Protein 8A7D (pdb70)

Structure (mmCIF, N/CA/C/O backbone):
data_8A7D
#
_entry.id   8A7D
#
_cell.length_a   1.00
_cell.length_b   1.00
_cell.length_c   1.00
_cell.angle_alpha   90.00
_cell.angle_beta   90.00
_cell.angle_gamma   90.00
#
_symmetry.space_group_name_H-M   'P 1'
#
loop_
_entity.id
_entity.type
_entity.pdbx_description
1 polymer Pappalysin-1
2 polymer Stanniocalcin-2
3 non-polymer 2-acetamido-2-deoxy-beta-D-glucopyranose
4 non-polymer 'ZINC ION'
5 non-polymer 'CALCIUM ION'
#
loop_
_atom_site.group_PDB
_atom_site.id
_atom_site.type_symbol
_atom_site.label_atom_id
_atom_site.label_alt_id
_atom_site.label_comp_id
_atom_site.label_asym_id
_atom_site.label_entity_id
_atom_site.label_seq_id
_atom_site.pdbx_PDB_ins_code
_atom_site.Cartn_x
_atom_site.Cartn_y
_atom_site.Cartn_z
_atom_site.occupancy
_atom_site.B_iso_or_equiv
_atom_site.auth_seq_id
_atom_site.auth_comp_id
_atom_site.auth_asym_id
_atom_site.auth_atom_id
_atom_site.pdbx_PDB_model_num
ATOM 1 N N . SER A 1 13 ? 133.974 141.447 147.534 1.00 69.61 94 SER C N 1
ATOM 2 C CA . SER A 1 13 ? 133.916 140.257 146.695 1.00 75.37 94 SER C CA 1
ATOM 3 C C . SER A 1 13 ? 133.869 140.639 145.219 1.00 74.87 94 SER C C 1
ATOM 4 O O . SER A 1 13 ? 133.141 141.552 144.826 1.00 74.37 94 SER C O 1
ATOM 7 N N . ARG A 1 14 ? 134.644 139.929 144.405 1.00 58.83 95 ARG C N 1
ATOM 8 C CA . ARG A 1 14 ? 134.725 140.186 142.976 1.00 53.90 95 ARG C CA 1
ATOM 9 C C . ARG A 1 14 ? 134.249 138.968 142.199 1.00 52.29 95 ARG C C 1
ATOM 10 O O . ARG A 1 14 ? 134.295 137.838 142.691 1.00 64.08 95 ARG C O 1
ATOM 18 N N . ALA A 1 15 ? 133.787 139.213 140.978 1.00 44.78 96 ALA C N 1
ATOM 19 C CA . ALA A 1 15 ? 133.250 138.166 140.123 1.00 43.07 96 ALA C CA 1
ATOM 20 C C . ALA A 1 15 ? 133.826 138.288 138.722 1.00 47.38 96 ALA C C 1
ATOM 21 O O . ALA A 1 15 ? 134.012 139.394 138.211 1.00 63.08 96 ALA C O 1
ATOM 23 N N . LEU A 1 16 ? 134.091 137.147 138.095 1.00 47.14 97 LEU C N 1
ATOM 24 C CA . LEU A 1 16 ? 134.539 137.120 136.714 1.00 47.73 97 LEU C CA 1
ATOM 25 C C . LEU A 1 16 ? 133.345 137.192 135.778 1.00 50.15 97 LEU C C 1
ATOM 26 O O . LEU A 1 16 ? 132.305 136.580 136.030 1.00 53.43 97 LEU C O 1
ATOM 31 N N . TYR A 1 17 ? 133.503 137.943 134.699 1.00 36.18 98 TYR C N 1
ATOM 32 C CA . TYR A 1 17 ? 132.580 137.914 133.578 1.00 33.93 98 TYR C CA 1
ATOM 33 C C . TYR A 1 17 ? 133.289 137.276 132.394 1.00 42.99 98 TYR C C 1
ATOM 34 O O . TYR A 1 17 ? 134.339 137.767 131.948 1.00 47.62 98 TYR C O 1
ATOM 43 N N . PHE A 1 18 ? 132.726 136.160 131.929 1.00 34.09 99 PHE C N 1
ATOM 44 C CA . PHE A 1 18 ? 133.158 135.467 130.724 1.00 35.38 99 PHE C CA 1
ATOM 45 C C . PHE A 1 18 ? 132.257 135.902 129.580 1.00 46.82 99 PHE C C 1
ATOM 46 O O . PHE A 1 18 ? 131.047 135.646 129.602 1.00 50.88 99 PHE C O 1
ATOM 54 N N . SER A 1 19 ? 132.846 136.579 128.592 1.00 47.73 100 SER C N 1
ATOM 55 C CA . SER A 1 19 ? 132.083 137.160 127.497 1.00 48.18 100 SER C CA 1
ATOM 56 C C . SER A 1 19 ? 131.602 136.122 126.492 1.00 50.32 100 SER C C 1
ATOM 57 O O . SER A 1 19 ? 130.813 136.468 125.606 1.00 53.03 100 SER C O 1
ATOM 60 N N . GLY A 1 20 ? 132.054 134.876 126.599 1.00 53.45 101 GLY C N 1
ATOM 61 C CA . GLY A 1 20 ? 131.616 133.828 125.701 1.00 52.26 101 GLY C CA 1
ATOM 62 C C . GLY A 1 20 ? 132.304 133.801 124.356 1.00 52.27 101 GLY C C 1
ATOM 63 O O . GLY A 1 20 ? 131.884 133.036 123.480 1.00 54.10 101 GLY C O 1
ATOM 64 N N . ARG A 1 21 ? 133.346 134.607 124.160 1.00 57.39 102 ARG C N 1
ATOM 65 C CA . ARG A 1 21 ? 134.040 134.689 122.883 1.00 64.27 102 ARG C CA 1
ATOM 66 C C . ARG A 1 21 ? 135.389 133.984 122.873 1.00 64.17 102 ARG C C 1
ATOM 67 O O . ARG A 1 21 ? 136.028 133.920 121.817 1.00 71.33 102 ARG C O 1
ATOM 75 N N . GLY A 1 22 ? 135.836 133.441 124.000 1.00 54.21 103 GLY C N 1
ATOM 76 C CA . GLY A 1 22 ? 137.123 132.774 124.021 1.00 56.99 103 GLY C CA 1
ATOM 77 C C . GLY A 1 22 ? 137.932 132.962 125.286 1.00 57.00 103 GLY C C 1
ATOM 78 O O . GLY A 1 22 ? 139.029 132.408 125.409 1.00 56.78 103 GLY C O 1
ATOM 79 N N . GLU A 1 23 ? 137.415 133.740 126.233 1.00 59.91 104 GLU C N 1
ATOM 80 C CA . GLU A 1 23 ? 138.091 133.888 127.516 1.00 58.05 104 GLU C CA 1
ATOM 81 C C . GLU A 1 23 ? 137.933 132.609 128.327 1.00 62.90 104 GLU C C 1
ATOM 82 O O . GLU A 1 23 ? 136.815 132.219 128.681 1.00 70.40 104 GLU C O 1
ATOM 88 N N . GLN A 1 24 ? 139.052 131.954 128.612 1.00 55.92 105 GLN C N 1
ATOM 89 C CA . GLN A 1 24 ? 139.065 130.761 129.440 1.00 54.14 105 GLN C CA 1
ATOM 90 C C . GLN A 1 24 ? 140.254 130.836 130.381 1.00 58.35 105 GLN C C 1
ATOM 91 O O . GLN A 1 24 ? 141.250 131.509 130.105 1.00 65.07 105 GLN C O 1
ATOM 97 N N . LEU A 1 25 ? 140.142 130.132 131.499 1.00 46.39 106 LEU C N 1
ATOM 98 C CA . LEU A 1 25 ? 141.219 130.041 132.467 1.00 45.91 106 LEU C CA 1
ATOM 99 C C . LEU A 1 25 ? 141.629 128.586 132.629 1.00 55.99 106 LEU C C 1
ATOM 100 O O . LEU A 1 25 ? 140.898 127.665 132.257 1.00 64.78 106 LEU C O 1
ATOM 105 N N . ARG A 1 26 ? 142.811 128.390 133.201 1.00 63.09 107 ARG C N 1
ATOM 106 C CA . ARG A 1 26 ? 143.356 127.060 133.418 1.00 62.21 107 ARG C CA 1
ATOM 107 C C . ARG A 1 26 ? 144.127 127.082 134.725 1.00 63.77 107 ARG C C 1
ATOM 108 O O . ARG A 1 26 ? 145.050 127.886 134.890 1.00 71.02 107 ARG C O 1
ATOM 116 N N . LEU A 1 27 ? 143.727 126.226 135.662 1.00 53.46 108 LEU C N 1
ATOM 117 C CA . LEU A 1 27 ? 144.383 126.192 136.959 1.00 55.29 108 LEU C CA 1
ATOM 118 C C . LEU A 1 27 ? 145.837 125.762 136.808 1.00 54.87 108 LEU C C 1
ATOM 119 O O . LEU A 1 27 ? 146.156 124.831 136.063 1.00 59.87 108 LEU C O 1
ATOM 124 N N . ARG A 1 28 ? 146.724 126.456 137.516 1.00 66.99 109 ARG C N 1
ATOM 125 C CA . ARG A 1 28 ? 148.146 126.156 137.434 1.00 74.52 109 ARG C CA 1
ATOM 126 C C . ARG A 1 28 ? 148.439 124.770 137.994 1.00 75.64 109 ARG C C 1
ATOM 127 O O . ARG A 1 28 ? 147.821 124.329 138.966 1.00 82.31 109 ARG C O 1
ATOM 135 N N . ALA A 1 29 ? 149.401 124.086 137.371 1.00 79.92 110 ALA C N 1
ATOM 136 C CA . ALA A 1 29 ? 149.700 122.690 137.673 1.00 86.43 110 ALA C CA 1
ATOM 137 C C . ALA A 1 29 ? 150.270 122.480 139.070 1.00 86.94 110 ALA C C 1
ATOM 138 O O . ALA A 1 29 ? 150.553 121.331 139.428 1.00 84.78 110 ALA C O 1
ATOM 140 N N . ASP A 1 30 ? 150.449 123.536 139.864 1.00 87.91 111 ASP C N 1
ATOM 141 C CA . ASP A 1 30 ? 151.013 123.388 141.200 1.00 89.70 111 ASP C CA 1
ATOM 142 C C . ASP A 1 30 ? 150.069 122.699 142.177 1.00 88.14 111 ASP C C 1
ATOM 143 O O . ASP A 1 30 ? 150.521 122.255 143.238 1.00 83.83 111 ASP C O 1
ATOM 148 N N . LEU A 1 31 ? 148.785 122.593 141.851 1.00 78.07 112 LEU C N 1
ATOM 149 C CA . LEU A 1 31 ? 147.785 122.082 142.777 1.00 77.77 112 LEU C CA 1
ATOM 150 C C . LEU A 1 31 ? 147.480 120.617 142.506 1.00 74.90 112 LEU C C 1
ATOM 151 O O . LEU A 1 31 ? 147.355 120.197 141.351 1.00 74.70 112 LEU C O 1
ATOM 156 N N . GLU A 1 32 ? 147.346 119.848 143.583 1.00 69.95 113 GLU C N 1
ATOM 157 C CA . GLU A 1 32 ? 147.038 118.423 143.503 1.00 69.48 113 GLU C CA 1
ATOM 158 C C . GLU A 1 32 ? 145.532 118.261 143.342 1.00 65.92 113 GLU C C 1
ATOM 159 O O . GLU A 1 32 ? 144.770 118.397 144.302 1.00 69.21 113 GLU C O 1
ATOM 165 N N . LEU A 1 33 ? 145.103 117.963 142.118 1.00 53.66 114 LEU C N 1
ATOM 166 C CA . LEU A 1 33 ? 143.687 117.803 141.841 1.00 53.52 114 LEU C CA 1
ATOM 167 C C . LEU A 1 33 ? 143.139 116.560 142.544 1.00 59.89 114 LEU C C 1
ATOM 168 O O . LEU A 1 33 ? 143.874 115.601 142.796 1.00 66.86 114 LEU C O 1
ATOM 173 N N . PRO A 1 34 ? 141.848 116.559 142.887 1.00 54.25 115 PRO C N 1
ATOM 174 C CA . PRO A 1 34 ? 141.289 115.439 143.654 1.00 49.05 115 PRO C CA 1
ATOM 175 C C . PRO A 1 34 ? 141.041 114.217 142.784 1.00 53.13 115 PRO C C 1
ATOM 176 O O . PRO A 1 34 ? 140.568 114.315 141.650 1.00 52.08 115 PRO C O 1
ATOM 180 N N . ARG A 1 35 ? 141.363 113.049 143.340 1.00 56.15 116 ARG C N 1
ATOM 181 C CA . ARG A 1 35 ? 141.249 111.784 142.620 1.00 56.98 116 ARG C CA 1
ATOM 182 C C . ARG A 1 35 ? 139.987 111.013 142.989 1.00 51.95 116 ARG C C 1
ATOM 183 O O . ARG A 1 35 ? 139.172 110.699 142.118 1.00 46.94 116 ARG C O 1
ATOM 191 N N . ASP A 1 36 ? 139.812 110.691 144.269 1.00 57.75 117 ASP C N 1
ATOM 192 C CA . ASP A 1 36 ? 138.763 109.762 144.675 1.00 59.54 117 ASP C CA 1
ATOM 193 C C . ASP A 1 36 ? 137.421 110.446 144.908 1.00 50.82 117 ASP C C 1
ATOM 194 O O . ASP A 1 36 ? 136.379 109.901 144.530 1.00 56.02 117 ASP C O 1
ATOM 199 N N . ALA A 1 37 ? 137.416 111.622 145.528 1.00 39.92 118 ALA C N 1
ATOM 200 C CA . ALA A 1 37 ? 136.181 112.341 145.807 1.00 43.34 118 ALA C CA 1
ATOM 201 C C . ALA A 1 37 ? 136.421 113.831 145.633 1.00 44.91 118 ALA C C 1
ATOM 202 O O . ALA A 1 37 ? 137.531 114.323 145.848 1.00 56.46 118 ALA C O 1
ATOM 204 N N . PHE A 1 38 ? 135.377 114.554 145.239 1.00 36.62 119 PHE C N 1
ATOM 205 C CA . PHE A 1 38 ? 135.538 115.988 145.059 1.00 35.91 119 PHE C CA 1
ATOM 206 C C . PHE A 1 38 ? 134.209 116.703 145.236 1.00 39.70 119 PHE C C 1
ATOM 207 O O . PHE A 1 38 ? 133.133 116.099 145.167 1.00 53.20 119 PHE C O 1
ATOM 215 N N . THR A 1 39 ? 134.308 118.016 145.448 1.00 36.64 120 THR C N 1
ATOM 216 C CA . THR A 1 39 ? 133.150 118.885 145.636 1.00 31.13 120 THR C CA 1
ATOM 217 C C . THR A 1 39 ? 133.430 120.238 144.995 1.00 33.08 120 THR C C 1
ATOM 218 O O . THR A 1 39 ? 134.284 120.994 145.466 1.00 55.45 120 THR C O 1
ATOM 222 N N . LEU A 1 40 ? 132.697 120.541 143.933 1.00 21.02 121 LEU C N 1
ATOM 223 C CA . LEU A 1 40 ? 132.712 121.842 143.288 1.00 25.82 121 LEU C CA 1
ATOM 224 C C . LEU A 1 40 ? 131.604 122.715 143.857 1.00 38.41 121 LEU C C 1
ATOM 225 O O . LEU A 1 40 ? 130.474 122.256 144.048 1.00 66.72 121 LEU C O 1
ATOM 230 N N . GLN A 1 41 ? 131.930 123.980 144.121 1.00 28.80 122 GLN C N 1
ATOM 231 C CA . GLN A 1 41 ? 130.975 124.962 144.628 1.00 23.84 122 GLN C CA 1
ATOM 232 C C . GLN A 1 41 ? 131.237 126.284 143.927 1.00 27.51 122 GLN C C 1
ATOM 233 O O . GLN A 1 41 ? 132.282 126.903 144.151 1.00 56.23 122 GLN C O 1
ATOM 239 N N . VAL A 1 42 ? 130.302 126.731 143.095 1.00 18.02 123 VAL C N 1
ATOM 240 C CA . VAL A 1 42 ? 130.494 127.971 142.352 1.00 29.75 123 VAL C CA 1
ATOM 241 C C . VAL A 1 42 ? 129.188 128.757 142.333 1.00 39.46 123 VAL C C 1
ATOM 242 O O . VAL A 1 42 ? 128.127 128.207 142.018 1.00 58.17 123 VAL C O 1
ATOM 246 N N . TRP A 1 43 ? 129.251 130.031 142.722 1.00 34.24 124 TRP C N 1
ATOM 247 C CA . TRP A 1 43 ? 128.161 130.947 142.448 1.00 31.20 124 TRP C CA 1
ATOM 248 C C . TRP A 1 43 ? 128.271 131.397 141.005 1.00 32.40 124 TRP C C 1
ATOM 249 O O . TRP A 1 43 ? 129.369 131.651 140.508 1.00 52.33 124 TRP C O 1
ATOM 260 N N . LEU A 1 44 ? 127.145 131.488 140.316 1.00 39.07 125 LEU C N 1
ATOM 261 C CA . LEU A 1 44 ? 127.228 131.954 138.941 1.00 44.21 125 LEU C CA 1
ATOM 262 C C . LEU A 1 44 ? 125.926 132.608 138.525 1.00 51.77 125 LEU C C 1
ATOM 263 O O . LEU A 1 44 ? 124.844 132.225 138.971 1.00 58.67 125 LEU C O 1
ATOM 268 N N . ARG A 1 45 ? 126.048 133.605 137.660 1.00 55.06 126 ARG C N 1
ATOM 269 C CA . ARG A 1 45 ? 124.889 134.271 137.076 1.00 50.97 126 ARG C CA 1
ATOM 270 C C . ARG A 1 45 ? 125.012 134.085 135.571 1.00 46.55 126 ARG C C 1
ATOM 271 O O . ARG A 1 45 ? 125.649 134.886 134.881 1.00 49.65 126 ARG C O 1
ATOM 279 N N . ALA A 1 46 ? 124.450 132.988 135.079 1.00 43.28 127 ALA C N 1
ATOM 280 C CA . ALA A 1 46 ? 124.488 132.703 133.656 1.00 40.81 127 ALA C CA 1
ATOM 281 C C . ALA A 1 46 ? 123.527 133.614 132.907 1.00 49.89 127 ALA C C 1
ATOM 282 O O . ALA A 1 46 ? 122.465 133.987 133.408 1.00 64.66 127 ALA C O 1
ATOM 284 N N . GLU A 1 47 ? 123.918 133.984 131.696 1.00 42.48 128 GLU C N 1
ATOM 285 C CA . GLU A 1 47 ? 123.041 134.767 130.848 1.00 43.85 128 GLU C CA 1
ATOM 286 C C . GLU A 1 47 ? 122.220 133.852 129.949 1.00 46.45 128 GLU C C 1
ATOM 287 O O . GLU A 1 47 ? 122.491 132.656 129.818 1.00 48.19 128 GLU C O 1
ATOM 293 N N . GLY A 1 48 ? 121.194 134.428 129.335 1.00 54.06 129 GLY C N 1
ATOM 294 C CA . GLY A 1 48 ? 120.406 133.687 128.379 1.00 51.03 129 GLY C CA 1
ATOM 295 C C . GLY A 1 48 ? 121.178 133.415 127.105 1.00 54.40 129 GLY C C 1
ATOM 296 O O . GLY A 1 48 ? 122.138 134.107 126.764 1.00 56.88 129 GLY C O 1
ATOM 297 N N . GLY A 1 49 ? 120.753 132.376 126.392 1.00 49.62 130 GLY C N 1
ATOM 298 C CA . GLY A 1 49 ? 121.358 132.060 125.112 1.00 57.80 130 GLY C CA 1
ATOM 299 C C . GLY A 1 49 ? 122.821 131.676 125.197 1.00 58.67 130 GLY C C 1
ATOM 300 O O . GLY A 1 49 ? 123.701 132.440 124.786 1.00 53.68 130 GLY C O 1
ATOM 301 N N . GLN A 1 50 ? 123.097 130.507 125.764 1.00 53.26 131 GLN C N 1
ATOM 302 C CA . GLN A 1 50 ? 124.446 129.965 125.806 1.00 45.87 131 GLN C CA 1
ATOM 303 C C . GLN A 1 50 ? 124.719 129.102 124.580 1.00 48.90 131 GLN C C 1
ATOM 304 O O . GLN A 1 50 ? 123.802 128.601 123.925 1.00 46.59 131 GLN C O 1
ATOM 310 N N . ARG A 1 51 ? 126.003 128.929 124.276 1.00 55.88 132 ARG C N 1
ATOM 311 C CA . ARG A 1 51 ? 126.401 127.875 123.356 1.00 51.23 132 ARG C CA 1
ATOM 312 C C . ARG A 1 51 ? 126.127 126.523 123.998 1.00 53.45 132 ARG C C 1
ATOM 313 O O . ARG A 1 51 ? 126.417 126.308 125.176 1.00 62.17 132 ARG C O 1
ATOM 321 N N . SER A 1 52 ? 125.543 125.613 123.223 1.00 52.36 133 SER C N 1
ATOM 322 C CA . SER A 1 52 ? 125.199 124.299 123.743 1.00 53.83 133 SER C CA 1
ATOM 323 C C . SER A 1 52 ? 126.225 123.281 123.277 1.00 59.51 133 SER C C 1
ATOM 324 O O . SER A 1 52 ? 126.334 123.045 122.062 1.00 62.14 133 SER C O 1
ATOM 327 N N . PRO A 1 53 ? 126.991 122.647 124.181 1.00 65.92 134 PRO C N 1
ATOM 328 C CA . PRO A 1 53 ? 127.045 122.847 125.637 1.00 62.43 134 PRO C CA 1
ATOM 329 C C . PRO A 1 53 ? 127.957 124.013 126.012 1.00 63.33 134 PRO C C 1
ATOM 330 O O . PRO A 1 53 ? 128.781 124.462 125.219 1.00 67.56 134 PRO C O 1
ATOM 334 N N . ALA A 1 54 ? 127.826 124.512 127.236 1.00 49.19 135 ALA C N 1
ATOM 335 C CA . ALA A 1 54 ? 128.598 125.641 127.750 1.00 49.29 135 ALA C CA 1
ATOM 336 C C . ALA A 1 54 ? 129.251 125.177 129.044 1.00 51.91 135 ALA C C 1
ATOM 337 O O . ALA A 1 54 ? 128.604 125.144 130.093 1.00 67.73 135 ALA C O 1
ATOM 339 N N . VAL A 1 55 ? 130.526 124.815 128.967 1.00 50.84 136 VAL C N 1
ATOM 340 C CA . VAL A 1 55 ? 131.241 124.282 130.121 1.00 49.11 136 VAL C CA 1
ATOM 341 C C . VAL A 1 55 ? 131.569 125.423 131.075 1.00 59.65 136 VAL C C 1
ATOM 342 O O . VAL A 1 55 ? 132.329 126.334 130.734 1.00 64.03 136 VAL C O 1
ATOM 346 N N . ILE A 1 56 ? 130.966 125.394 132.263 1.00 53.30 137 ILE C N 1
ATOM 347 C CA . ILE A 1 56 ? 131.349 126.320 133.323 1.00 47.41 137 ILE C CA 1
ATOM 348 C C . ILE A 1 56 ? 132.747 125.993 133.836 1.00 55.55 137 ILE C C 1
ATOM 349 O O . ILE A 1 56 ? 133.597 126.877 133.980 1.00 59.44 137 ILE C O 1
ATOM 354 N N . THR A 1 57 ? 133.000 124.719 134.121 1.00 66.51 138 THR C N 1
ATOM 355 C CA . THR A 1 57 ? 134.296 124.251 134.595 1.00 61.79 138 THR C CA 1
ATOM 356 C C . THR A 1 57 ? 134.359 122.744 134.421 1.00 59.78 138 THR C C 1
ATOM 357 O O . THR A 1 57 ? 133.334 122.056 134.458 1.00 71.03 138 THR C O 1
ATOM 361 N N . GLY A 1 58 ? 135.574 122.240 134.246 1.00 77.76 139 GLY C N 1
ATOM 362 C CA . GLY A 1 58 ? 135.741 120.815 134.060 1.00 75.60 139 GLY C CA 1
ATOM 363 C C . GLY A 1 58 ? 137.148 120.346 134.328 1.00 74.05 139 GLY C C 1
ATOM 364 O O . GLY A 1 58 ? 138.106 121.125 134.325 1.00 81.86 139 GLY C O 1
ATOM 365 N N . LEU A 1 59 ? 137.252 119.044 134.575 1.00 42.40 140 LEU C N 1
ATOM 366 C CA . LEU A 1 59 ? 138.526 118.345 134.646 1.00 39.31 140 LEU C CA 1
ATOM 367 C C . LEU A 1 59 ? 138.744 117.627 133.323 1.00 53.62 140 LEU C C 1
ATOM 368 O O . LEU A 1 59 ? 137.850 116.926 132.839 1.00 64.50 140 LEU C O 1
ATOM 373 N N . TYR A 1 60 ? 139.922 117.805 132.735 1.00 51.88 141 TYR C N 1
ATOM 374 C CA . TYR A 1 60 ? 140.197 117.239 131.426 1.00 45.06 141 TYR C CA 1
ATOM 375 C C . TYR A 1 60 ? 141.518 116.489 131.439 1.00 59.02 141 TYR C C 1
ATOM 376 O O . TYR A 1 60 ? 142.416 116.769 132.239 1.00 62.52 141 TYR C O 1
ATOM 385 N N . ASP A 1 61 ? 141.614 115.524 130.529 1.00 70.24 142 ASP C N 1
ATOM 386 C CA . ASP A 1 61 ? 142.823 114.744 130.320 1.00 65.07 142 ASP C CA 1
ATOM 387 C C . ASP A 1 61 ? 143.540 115.291 129.092 1.00 67.91 142 ASP C C 1
ATOM 388 O O . ASP A 1 61 ? 143.016 115.212 127.976 1.00 70.61 142 ASP C O 1
ATOM 393 N N . LYS A 1 62 ? 144.731 115.850 129.299 1.00 67.29 143 LYS C N 1
ATOM 394 C CA . LYS A 1 62 ? 145.512 116.405 128.203 1.00 69.05 143 LYS C CA 1
ATOM 395 C C . LYS A 1 62 ? 146.410 115.372 127.535 1.00 77.29 143 LYS C C 1
ATOM 396 O O . LYS A 1 62 ? 146.992 115.670 126.486 1.00 77.71 143 LYS C O 1
ATOM 402 N N . CYS A 1 63 ? 146.529 114.172 128.106 1.00 80.94 144 CYS C N 1
ATOM 403 C CA . CYS A 1 63 ? 147.401 113.141 127.560 1.00 73.90 144 CYS C CA 1
ATOM 404 C C . CYS A 1 63 ? 146.659 112.063 126.784 1.00 76.04 144 CYS C C 1
ATOM 405 O O . CYS A 1 63 ? 147.265 111.416 125.923 1.00 82.12 144 CYS C O 1
ATOM 408 N N . SER A 1 64 ? 145.378 111.848 127.070 1.00 91.22 145 SER C N 1
ATOM 409 C CA . SER A 1 64 ? 144.597 110.827 126.379 1.00 98.02 145 SER C CA 1
ATOM 410 C C . SER A 1 64 ? 144.363 111.286 124.946 1.00 98.36 145 SER C C 1
ATOM 411 O O . SER A 1 64 ? 143.485 112.108 124.676 1.00 97.76 145 SER C O 1
ATOM 414 N N . TYR A 1 65 ? 145.163 110.761 124.015 1.00 125.38 146 TYR C N 1
ATOM 415 C CA . TYR A 1 65 ? 145.031 111.146 122.616 1.00 127.38 146 TYR C CA 1
ATOM 416 C C . TYR A 1 65 ? 143.733 110.651 121.994 1.00 129.48 146 TYR C C 1
ATOM 417 O O . TYR A 1 65 ? 143.280 111.225 120.998 1.00 128.82 146 TYR C O 1
ATOM 426 N N . ILE A 1 66 ? 143.125 109.611 122.555 1.00 131.46 147 ILE C N 1
ATOM 427 C CA . ILE A 1 66 ? 141.996 108.925 121.941 1.00 131.81 147 ILE C CA 1
ATOM 428 C C . ILE A 1 66 ? 140.684 109.269 122.639 1.00 129.30 147 ILE C C 1
ATOM 429 O O . ILE A 1 66 ? 139.711 109.659 121.992 1.00 130.34 147 ILE C O 1
ATOM 434 N N . SER A 1 67 ? 140.642 109.133 123.960 1.00 94.84 148 SER C N 1
ATOM 435 C CA . SER A 1 67 ? 139.418 109.324 124.734 1.00 93.89 148 SER C CA 1
ATOM 436 C C . SER A 1 67 ? 139.569 110.591 125.572 1.00 88.95 148 SER C C 1
ATOM 437 O O . SER A 1 67 ? 140.099 110.559 126.685 1.00 84.20 148 SER C O 1
ATOM 440 N N . ARG A 1 68 ? 139.088 111.712 125.031 1.00 78.83 149 ARG C N 1
ATOM 441 C CA . ARG A 1 68 ? 139.075 112.970 125.768 1.00 79.83 149 ARG C CA 1
ATOM 442 C C . ARG A 1 68 ? 137.915 113.069 126.748 1.00 74.44 149 ARG C C 1
ATOM 443 O O . ARG A 1 68 ? 137.908 113.981 127.584 1.00 75.87 149 ARG C O 1
ATOM 451 N N . ASP A 1 69 ? 136.939 112.163 126.668 1.00 66.15 150 ASP C N 1
ATOM 452 C CA . ASP A 1 69 ? 135.780 112.220 127.551 1.00 69.59 150 ASP C CA 1
ATOM 453 C C . ASP A 1 69 ? 136.112 111.848 128.988 1.00 66.76 150 ASP C C 1
ATOM 454 O O . ASP A 1 69 ? 135.244 111.982 129.857 1.00 65.20 150 ASP C O 1
ATOM 459 N N . ARG A 1 70 ? 137.326 111.372 129.259 1.00 66.74 151 ARG C N 1
ATOM 460 C CA . ARG A 1 70 ? 137.731 111.127 130.637 1.00 65.85 151 ARG C CA 1
ATOM 461 C C . ARG A 1 70 ? 137.804 112.434 131.415 1.00 67.87 151 ARG C C 1
ATOM 462 O O . ARG A 1 70 ? 138.110 113.496 130.870 1.00 75.38 151 ARG C O 1
ATOM 470 N N . GLY A 1 71 ? 137.524 112.340 132.706 1.00 58.54 152 GLY C N 1
ATOM 471 C CA . GLY A 1 71 ? 137.377 113.521 133.530 1.00 57.27 152 GLY C CA 1
ATOM 472 C C . GLY A 1 71 ? 135.921 113.905 133.669 1.00 55.50 152 GLY C C 1
ATOM 473 O O . GLY A 1 71 ? 135.010 113.181 133.262 1.00 60.92 152 GLY C O 1
ATOM 474 N N . TRP A 1 72 ? 135.698 115.072 134.260 1.00 45.89 153 TRP C N 1
ATOM 475 C CA . TRP A 1 72 ? 134.347 115.537 134.519 1.00 48.02 153 TRP C CA 1
ATOM 476 C C . TRP A 1 72 ? 134.190 116.975 134.049 1.00 51.99 153 TRP C C 1
ATOM 477 O O . TRP A 1 72 ? 135.165 117.673 133.759 1.00 56.56 153 TRP C O 1
ATOM 488 N N . VAL A 1 73 ? 132.933 117.397 133.976 1.00 50.26 154 VAL C N 1
ATOM 489 C CA . VAL A 1 73 ? 132.540 118.664 133.370 1.00 39.66 154 VAL C CA 1
ATOM 490 C C . VAL A 1 73 ? 131.257 119.135 134.037 1.00 53.21 154 VAL C C 1
ATOM 491 O O . VAL A 1 73 ? 130.300 118.369 134.171 1.00 68.09 154 VAL C O 1
ATOM 495 N N . VAL A 1 74 ? 131.219 120.396 134.443 1.00 52.21 155 VAL C N 1
ATOM 496 C CA . VAL A 1 74 ? 129.997 121.012 134.941 1.00 47.34 155 VAL C CA 1
ATOM 497 C C . VAL A 1 74 ? 129.658 122.170 134.020 1.00 46.81 155 VAL C C 1
ATOM 498 O O . VAL A 1 74 ? 130.526 122.987 133.707 1.00 58.29 155 VAL C O 1
ATOM 502 N N . GLY A 1 75 ? 128.412 122.231 133.566 1.00 56.20 156 GLY C N 1
ATOM 503 C CA . GLY A 1 75 ? 128.051 123.286 132.638 1.00 50.69 156 GLY C CA 1
ATOM 504 C C . GLY A 1 75 ? 126.571 123.429 132.372 1.00 50.82 156 GLY C C 1
ATOM 505 O O . GLY A 1 75 ? 125.741 123.068 133.203 1.00 70.23 156 GLY C O 1
ATOM 506 N N . ILE A 1 76 ? 126.237 123.943 131.193 1.00 35.09 157 ILE C N 1
ATOM 507 C CA . ILE A 1 76 ? 124.859 124.170 130.772 1.00 33.52 157 ILE C CA 1
ATOM 508 C C . ILE A 1 76 ? 124.678 123.564 129.390 1.00 37.97 157 ILE C C 1
ATOM 509 O O . ILE A 1 76 ? 125.318 124.007 128.432 1.00 52.34 157 ILE C O 1
ATOM 514 N N . HIS A 1 77 ? 123.788 122.586 129.266 1.00 38.70 158 HIS C N 1
ATOM 515 C CA . HIS A 1 77 ? 123.522 122.023 127.950 1.00 39.83 158 HIS C CA 1
ATOM 516 C C . HIS A 1 77 ? 122.034 121.755 127.795 1.00 40.48 158 HIS C C 1
ATOM 517 O O . HIS A 1 77 ? 121.288 121.674 128.770 1.00 52.13 158 HIS C O 1
ATOM 524 N N . THR A 1 78 ? 121.608 121.641 126.543 1.00 50.40 159 THR C N 1
ATOM 525 C CA . THR A 1 78 ? 120.195 121.489 126.235 1.00 49.35 159 THR C CA 1
ATOM 526 C C . THR A 1 78 ? 119.781 120.031 126.332 1.00 57.55 159 THR C C 1
ATOM 527 O O . THR A 1 78 ? 120.395 119.157 125.712 1.00 62.92 159 THR C O 1
ATOM 531 N N . ILE A 1 79 ? 118.748 119.775 127.111 1.00 77.43 160 ILE C N 1
ATOM 532 C CA . ILE A 1 79 ? 118.057 118.495 127.086 1.00 71.13 160 ILE C CA 1
ATOM 533 C C . ILE A 1 79 ? 117.157 118.476 125.860 1.00 77.80 160 ILE C C 1
ATOM 534 O O . ILE A 1 79 ? 116.734 119.528 125.365 1.00 85.09 160 ILE C O 1
ATOM 539 N N . SER A 1 80 ? 116.860 117.275 125.353 1.00 64.16 161 SER C N 1
ATOM 540 C CA . SER A 1 80 ? 116.197 117.114 124.059 1.00 67.22 161 SER C CA 1
ATOM 541 C C . SER A 1 80 ? 117.035 117.781 122.965 1.00 68.38 161 SER C C 1
ATOM 542 O O . SER A 1 80 ? 116.672 118.810 122.395 1.00 69.09 161 SER C O 1
ATOM 545 N N . ASP A 1 81 ? 118.206 117.176 122.735 1.00 106.71 162 ASP C N 1
ATOM 546 C CA . ASP A 1 81 ? 119.210 117.758 121.845 1.00 110.46 162 ASP C CA 1
ATOM 547 C C . ASP A 1 81 ? 118.636 118.106 120.475 1.00 109.67 162 ASP C C 1
ATOM 548 O O . ASP A 1 81 ? 119.054 119.095 119.862 1.00 105.47 162 ASP C O 1
ATOM 553 N N . GLN A 1 82 ? 117.694 117.309 119.976 1.00 132.60 163 GLN C N 1
ATOM 554 C CA . GLN A 1 82 ? 116.963 117.674 118.769 1.00 131.50 163 GLN C CA 1
ATOM 555 C C . GLN A 1 82 ? 116.133 118.917 119.051 1.00 130.19 163 GLN C C 1
ATOM 556 O O . GLN A 1 82 ? 115.315 118.918 119.976 1.00 128.74 163 GLN C O 1
ATOM 562 N N . ASP A 1 83 ? 116.329 119.974 118.257 1.00 83.64 164 ASP C N 1
ATOM 563 C CA . ASP A 1 83 ? 115.667 121.254 118.508 1.00 82.14 164 ASP C CA 1
ATOM 564 C C . ASP A 1 83 ? 116.044 121.769 119.903 1.00 78.93 164 ASP C C 1
ATOM 565 O O . ASP A 1 83 ? 115.281 121.682 120.867 1.00 78.82 164 ASP C O 1
ATOM 570 N N . ASN A 1 84 ? 117.306 122.199 120.011 1.00 61.03 165 ASN C N 1
ATOM 571 C CA . ASN A 1 84 ? 117.844 122.580 121.313 1.00 58.67 165 ASN C CA 1
ATOM 572 C C . ASN A 1 84 ? 116.920 123.595 121.980 1.00 56.22 165 ASN C C 1
ATOM 573 O O . ASN A 1 84 ? 116.794 124.741 121.539 1.00 45.62 165 ASN C O 1
ATOM 578 N N . LYS A 1 85 ? 116.271 123.164 123.040 1.00 57.02 166 LYS C N 1
ATOM 579 C CA . LYS A 1 85 ? 115.135 123.892 123.589 1.00 59.18 166 LYS C CA 1
ATOM 580 C C . LYS A 1 85 ? 115.224 124.107 125.091 1.00 61.23 166 LYS C C 1
ATOM 581 O O . LYS A 1 85 ? 114.808 125.157 125.577 1.00 64.38 166 LYS C O 1
ATOM 587 N N . ASP A 1 86 ? 115.782 123.150 125.834 1.00 62.58 167 ASP C N 1
ATOM 588 C CA . ASP A 1 86 ? 115.653 123.090 127.288 1.00 54.71 167 ASP C CA 1
ATOM 589 C C . ASP A 1 86 ? 117.040 123.139 127.924 1.00 58.69 167 ASP C C 1
ATOM 590 O O . ASP A 1 86 ? 117.607 122.096 128.276 1.00 75.37 167 ASP C O 1
ATOM 595 N N . PRO A 1 87 ? 117.610 124.334 128.100 1.00 39.49 168 PRO C N 1
ATOM 596 C CA . PRO A 1 87 ? 118.982 124.445 128.621 1.00 33.56 168 PRO C CA 1
ATOM 597 C C . PRO A 1 87 ? 119.021 124.274 130.135 1.00 47.78 168 PRO C C 1
ATOM 598 O O . PRO A 1 87 ? 118.440 125.067 130.880 1.00 64.28 168 PRO C O 1
ATOM 602 N N . ARG A 1 88 ? 119.713 123.233 130.590 1.00 53.05 169 ARG C N 1
ATOM 603 C CA . ARG A 1 88 ? 119.786 122.903 132.003 1.00 36.83 169 ARG C CA 1
ATOM 604 C C . ARG A 1 88 ? 121.234 122.774 132.445 1.00 44.33 169 ARG C C 1
ATOM 605 O O . ARG A 1 88 ? 122.121 122.443 131.653 1.00 63.15 169 ARG C O 1
ATOM 613 N N . TYR A 1 89 ? 121.455 123.027 133.732 1.00 30.70 170 TYR C N 1
ATOM 614 C CA . TYR A 1 89 ? 122.743 122.721 134.333 1.00 28.30 170 TYR C CA 1
ATOM 615 C C . TYR A 1 89 ? 122.981 121.220 134.306 1.00 44.41 170 TYR C C 1
ATOM 616 O O . TYR A 1 89 ? 122.051 120.423 134.451 1.00 67.80 170 TYR C O 1
ATOM 625 N N . PHE A 1 90 ? 124.234 120.832 134.110 1.00 60.62 171 PHE C N 1
ATOM 626 C CA . PHE A 1 90 ? 124.565 119.425 133.991 1.00 57.07 171 PHE C CA 1
ATOM 627 C C . PHE A 1 90 ? 125.935 119.147 134.584 1.00 53.86 171 PHE C C 1
ATOM 628 O O . PHE A 1 90 ? 126.811 120.017 134.658 1.00 69.24 171 PHE C O 1
ATOM 636 N N . PHE A 1 91 ? 126.087 117.897 135.000 1.00 33.82 172 PHE C N 1
ATOM 637 C CA . PHE A 1 91 ? 127.298 117.365 135.609 1.00 38.56 172 PHE C CA 1
ATOM 638 C C . PHE A 1 91 ? 127.619 116.058 134.900 1.00 48.51 172 PHE C C 1
ATOM 639 O O . PHE A 1 91 ? 126.883 115.074 135.038 1.00 61.01 172 PHE C O 1
ATOM 647 N N . SER A 1 92 ? 128.676 116.071 134.097 1.00 41.34 173 SER C N 1
ATOM 648 C CA . SER A 1 92 ? 129.179 114.898 133.403 1.00 32.32 173 SER C CA 1
ATOM 649 C C . SER A 1 92 ? 130.437 114.411 134.097 1.00 38.94 173 SER C C 1
ATOM 650 O O . SER A 1 92 ? 131.222 115.207 134.616 1.00 49.91 173 SER C O 1
ATOM 653 N N . LEU A 1 93 ? 130.624 113.100 134.105 1.00 41.12 174 LEU C N 1
ATOM 654 C CA . LEU A 1 93 ? 131.821 112.510 134.677 1.00 42.25 174 LEU C CA 1
ATOM 655 C C . LEU A 1 93 ? 132.074 111.169 134.011 1.00 53.60 174 LEU C C 1
ATOM 656 O O . LEU A 1 93 ? 131.138 110.417 133.730 1.00 63.29 174 LEU C O 1
ATOM 661 N N . LYS A 1 94 ? 133.344 110.889 133.750 1.00 51.91 175 LYS C N 1
ATOM 662 C CA . LYS A 1 94 ? 133.778 109.588 133.254 1.00 46.50 175 LYS C CA 1
ATOM 663 C C . LYS A 1 94 ? 135.107 109.281 133.925 1.00 45.28 175 LYS C C 1
ATOM 664 O O . LYS A 1 94 ? 136.126 109.902 133.602 1.00 56.64 175 LYS C O 1
ATOM 670 N N . THR A 1 95 ? 135.084 108.350 134.873 1.00 37.14 176 THR C N 1
ATOM 671 C CA . THR A 1 95 ? 136.300 107.929 135.547 1.00 43.01 176 THR C CA 1
ATOM 672 C C . THR A 1 95 ? 137.204 107.175 134.579 1.00 49.59 176 THR C C 1
ATOM 673 O O . THR A 1 95 ? 136.776 106.712 133.518 1.00 58.82 176 THR C O 1
ATOM 677 N N . ASP A 1 96 ? 138.477 107.054 134.960 1.00 53.64 177 ASP C N 1
ATOM 678 C CA . ASP A 1 96 ? 139.433 106.340 134.120 1.00 54.17 177 ASP C CA 1
ATOM 679 C C . ASP A 1 96 ? 139.016 104.891 133.894 1.00 59.78 177 ASP C C 1
ATOM 680 O O . ASP A 1 96 ? 139.353 104.304 132.861 1.00 61.39 177 ASP C O 1
ATOM 685 N N . ARG A 1 97 ? 138.277 104.306 134.835 1.00 57.05 178 ARG C N 1
ATOM 686 C CA . ARG A 1 97 ? 137.937 102.892 134.788 1.00 52.00 178 ARG C CA 1
ATOM 687 C C . ARG A 1 97 ? 136.570 102.612 134.185 1.00 53.29 178 ARG C C 1
ATOM 688 O O . ARG A 1 97 ? 136.297 101.463 133.827 1.00 58.20 178 ARG C O 1
ATOM 696 N N . ALA A 1 98 ? 135.706 103.618 134.076 1.00 53.11 179 ALA C N 1
ATOM 697 C CA . ALA A 1 98 ? 134.365 103.390 133.568 1.00 57.63 179 ALA C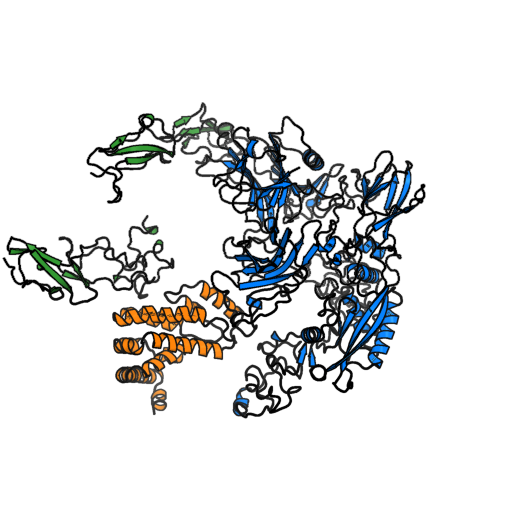 CA 1
ATOM 698 C C . ALA A 1 98 ? 134.373 103.250 132.047 1.00 57.00 179 ALA C C 1
ATOM 699 O O . ALA A 1 98 ? 135.355 103.558 131.365 1.00 59.14 179 ALA C O 1
ATOM 701 N N . ARG A 1 99 ? 133.248 102.778 131.515 1.00 72.06 180 ARG C N 1
ATOM 702 C CA . ARG A 1 99 ? 133.095 102.566 130.082 1.00 73.84 180 ARG C CA 1
ATOM 703 C C . ARG A 1 99 ? 132.469 103.750 129.361 1.00 77.98 180 ARG C C 1
ATOM 704 O O . ARG A 1 99 ? 132.880 104.074 128.241 1.00 81.08 180 ARG C O 1
ATOM 712 N N . GLN A 1 100 ? 131.490 104.411 129.972 1.00 64.16 181 GLN C N 1
ATOM 713 C CA . GLN A 1 100 ? 130.758 105.486 129.325 1.00 57.96 181 GLN C CA 1
ATOM 714 C C . GLN A 1 100 ? 130.716 106.704 130.237 1.00 57.47 181 GLN C C 1
ATOM 715 O O . GLN A 1 100 ? 130.862 106.605 131.458 1.00 61.94 181 GLN C O 1
ATOM 721 N N . VAL A 1 101 ? 130.521 107.859 129.618 1.00 62.73 182 VAL C N 1
ATOM 722 C CA . VAL A 1 101 ? 130.371 109.103 130.362 1.00 60.88 182 VAL C CA 1
ATOM 723 C C . VAL A 1 101 ? 128.956 109.181 130.924 1.00 65.49 182 VAL C C 1
ATOM 724 O O . VAL A 1 101 ? 127.988 108.704 130.320 1.00 69.89 182 VAL C O 1
ATOM 728 N N . THR A 1 102 ? 128.835 109.763 132.112 1.00 67.19 183 THR C N 1
ATOM 729 C CA . THR A 1 102 ? 127.571 109.843 132.829 1.00 63.85 183 THR C CA 1
ATOM 730 C C . THR A 1 102 ? 127.210 111.303 133.043 1.00 66.05 183 THR C C 1
ATOM 731 O O . THR A 1 102 ? 127.996 112.061 133.616 1.00 77.46 183 THR C O 1
ATOM 735 N N . THR A 1 103 ? 126.019 111.690 132.596 1.00 58.23 184 THR C N 1
ATOM 736 C CA . THR A 1 103 ? 125.566 113.071 132.653 1.00 53.90 184 THR C CA 1
ATOM 737 C C . THR A 1 103 ? 124.268 113.153 133.442 1.00 53.29 184 THR C C 1
ATOM 738 O O . THR A 1 103 ? 123.323 112.403 133.173 1.00 65.74 184 THR C O 1
ATOM 742 N N . ILE A 1 104 ? 124.221 114.060 134.413 1.00 37.47 185 ILE C N 1
ATOM 743 C CA . ILE A 1 104 ? 123.001 114.336 135.157 1.00 45.39 185 ILE C CA 1
ATOM 744 C C . ILE A 1 104 ? 122.651 115.806 134.985 1.00 46.91 185 ILE C C 1
ATOM 745 O O . ILE A 1 104 ? 123.519 116.645 134.730 1.00 51.45 185 ILE C O 1
ATOM 750 N N . ASN A 1 105 ? 121.367 116.111 135.133 1.00 36.15 186 ASN C N 1
ATOM 751 C CA . ASN A 1 105 ? 120.838 117.423 134.798 1.00 31.27 186 ASN C CA 1
ATOM 752 C C . ASN A 1 105 ? 120.047 117.995 135.962 1.00 36.07 186 ASN C C 1
ATOM 753 O O . ASN A 1 105 ? 119.656 117.286 136.892 1.00 49.76 186 ASN C O 1
ATOM 758 N N . ALA A 1 106 ? 119.803 119.301 135.883 1.00 41.51 187 ALA C N 1
ATOM 759 C CA . ALA A 1 106 ? 118.927 119.954 136.837 1.00 43.86 187 ALA C CA 1
ATOM 760 C C . ALA A 1 106 ? 117.468 119.618 136.530 1.00 51.94 187 ALA C C 1
ATOM 761 O O . ALA A 1 106 ? 117.140 119.002 135.513 1.00 56.59 187 ALA C O 1
ATOM 763 N N . HIS A 1 107 ? 116.581 120.027 137.436 1.00 69.67 188 HIS C N 1
ATOM 764 C CA . HIS A 1 107 ? 115.165 119.707 137.291 1.00 71.86 188 HIS C CA 1
ATOM 765 C C . HIS A 1 107 ? 114.458 120.603 136.279 1.00 74.08 188 HIS C C 1
ATOM 766 O O . HIS A 1 107 ? 113.501 120.163 135.632 1.00 77.08 188 HIS C O 1
ATOM 773 N N . ARG A 1 108 ? 114.894 121.852 136.134 1.00 80.29 189 ARG C N 1
ATOM 774 C CA . ARG A 1 108 ? 114.234 122.795 135.246 1.00 79.04 189 ARG C CA 1
ATOM 775 C C . ARG A 1 108 ? 115.272 123.546 134.427 1.00 80.71 189 ARG C C 1
ATOM 776 O O . ARG A 1 108 ? 116.453 123.602 134.781 1.00 86.47 189 ARG C O 1
ATOM 784 N N . SER A 1 109 ? 114.809 124.123 133.320 1.00 56.03 190 SER C N 1
ATOM 785 C CA . SER A 1 109 ? 115.671 124.969 132.507 1.00 52.41 190 SER C CA 1
ATOM 786 C C . SER A 1 109 ? 116.201 126.120 133.347 1.00 50.38 190 SER C C 1
ATOM 787 O O . SER A 1 109 ? 115.464 126.734 134.122 1.00 61.58 190 SER C O 1
ATOM 790 N N . TYR A 1 110 ? 117.489 126.412 133.189 1.00 31.58 191 TYR C N 1
ATOM 791 C CA . TYR A 1 110 ? 118.131 127.405 134.035 1.00 36.03 191 TYR C CA 1
ATOM 792 C C . TYR A 1 110 ? 117.478 128.772 133.857 1.00 47.91 191 TYR C C 1
ATOM 793 O O . TYR A 1 110 ? 116.801 129.051 132.863 1.00 57.91 191 TYR C O 1
ATOM 802 N N . LEU A 1 111 ? 117.654 129.614 134.870 1.00 63.58 192 LEU C N 1
ATOM 803 C CA . LEU A 1 111 ? 117.102 130.961 134.852 1.00 63.78 192 LEU C CA 1
ATOM 804 C C . LEU A 1 111 ? 118.211 131.963 134.584 1.00 64.23 192 LEU C C 1
ATOM 805 O O . LEU A 1 111 ? 119.111 132.125 135.426 1.00 63.85 192 LEU C O 1
ATOM 810 N N . PRO A 1 112 ? 118.207 132.638 133.437 1.00 50.88 193 PRO C N 1
ATOM 811 C CA . PRO A 1 112 ? 119.256 133.624 133.158 1.00 47.40 193 PRO C CA 1
ATOM 812 C C . PRO A 1 112 ? 119.148 134.834 134.068 1.00 50.02 193 PRO C C 1
ATOM 813 O O . PRO A 1 112 ? 118.070 135.193 134.544 1.00 60.89 193 PRO C O 1
ATOM 817 N N . GLY A 1 113 ? 120.293 135.465 134.309 1.00 48.11 194 GLY C N 1
ATOM 818 C CA . GLY A 1 113 ? 120.318 136.694 135.074 1.00 52.13 194 GLY C CA 1
ATOM 819 C C . GLY A 1 113 ? 120.086 136.540 136.558 1.00 50.40 194 GLY C C 1
ATOM 820 O O . GLY A 1 113 ? 119.910 137.547 137.250 1.00 60.57 194 GLY C O 1
ATOM 821 N N . GLN A 1 114 ? 120.077 135.314 137.072 1.00 55.92 195 GLN C N 1
ATOM 822 C CA . GLN A 1 114 ? 119.871 135.056 138.488 1.00 62.89 195 GLN C CA 1
ATOM 823 C C . GLN A 1 114 ? 121.065 134.315 139.064 1.00 68.45 195 GLN C C 1
ATOM 824 O O . GLN A 1 114 ? 121.575 133.365 138.456 1.00 73.21 195 GLN C O 1
ATOM 830 N N . TRP A 1 115 ? 121.509 134.755 140.237 1.00 49.86 196 TRP C N 1
ATOM 831 C CA . TRP A 1 115 ? 122.618 134.090 140.902 1.00 47.38 196 TRP C CA 1
ATOM 832 C C . TRP A 1 115 ? 122.184 132.725 141.415 1.00 49.50 196 TRP C C 1
ATOM 833 O O . TRP A 1 115 ? 121.179 132.596 142.122 1.00 55.95 196 TRP C O 1
ATOM 844 N N . VAL A 1 116 ? 122.954 131.706 141.054 1.00 49.06 197 VAL C N 1
ATOM 845 C CA . VAL A 1 116 ? 122.653 130.319 141.373 1.00 44.33 197 VAL C CA 1
ATOM 846 C C . VAL A 1 116 ? 123.890 129.699 142.002 1.00 43.55 197 VAL C C 1
ATOM 847 O O . VAL A 1 116 ? 125.005 129.871 141.494 1.00 54.20 197 VAL C O 1
ATOM 851 N N . TYR A 1 117 ? 123.693 128.998 143.114 1.00 41.18 198 TYR C N 1
ATOM 852 C CA . TYR A 1 117 ? 124.765 128.275 143.792 1.00 42.58 198 TYR C CA 1
ATOM 853 C C . TYR A 1 117 ? 124.810 126.864 143.231 1.00 49.27 198 TYR C C 1
ATOM 854 O O . TYR A 1 117 ? 124.073 125.978 143.674 1.00 56.48 198 TYR C O 1
ATOM 863 N N . LEU A 1 118 ? 125.666 126.650 142.238 1.00 63.54 199 LEU C N 1
ATOM 864 C CA . LEU A 1 118 ? 125.805 125.341 141.617 1.00 55.31 199 LEU C CA 1
ATOM 865 C C . LEU A 1 118 ? 126.896 124.567 142.343 1.00 57.85 199 LEU C C 1
ATOM 866 O O . LEU A 1 118 ? 128.062 124.981 142.349 1.00 70.08 199 LEU C O 1
ATOM 871 N N . ALA A 1 119 ? 126.517 123.457 142.974 1.00 27.28 200 ALA C N 1
ATOM 872 C CA . ALA A 1 119 ? 127.475 122.613 143.673 1.00 17.31 200 ALA C CA 1
ATOM 873 C C . ALA A 1 119 ? 127.331 121.186 143.170 1.00 30.43 200 ALA C C 1
ATOM 874 O O . ALA A 1 119 ? 126.223 120.655 143.095 1.00 47.90 200 ALA C O 1
ATOM 876 N N . ALA A 1 120 ? 128.446 120.563 142.827 1.00 28.61 201 ALA C N 1
ATOM 877 C CA . ALA A 1 120 ? 128.423 119.186 142.348 1.00 12.98 201 ALA C CA 1
ATOM 878 C C . ALA A 1 120 ? 129.439 118.367 143.124 1.00 21.85 201 ALA C C 1
ATOM 879 O O . ALA A 1 120 ? 130.558 118.815 143.356 1.00 48.72 201 ALA C O 1
ATOM 881 N N . THR A 1 121 ? 129.057 117.161 143.532 1.00 8.21 202 THR C N 1
ATOM 882 C CA . THR A 1 121 ? 129.952 116.349 144.342 1.00 17.17 202 THR C CA 1
ATOM 883 C C . THR A 1 121 ? 130.015 114.932 143.797 1.00 31.20 202 THR C C 1
ATOM 884 O O . THR A 1 121 ? 129.128 114.478 143.069 1.00 39.60 202 THR C O 1
ATOM 888 N N . TYR A 1 122 ? 131.078 114.235 144.185 1.00 36.27 203 TYR C N 1
ATOM 889 C CA . TYR A 1 122 ? 131.241 112.829 143.831 1.00 26.17 203 TYR C CA 1
ATOM 890 C C . TYR A 1 122 ? 132.061 112.150 144.922 1.00 34.48 203 TYR C C 1
ATOM 891 O O . TYR A 1 122 ? 133.235 112.489 145.117 1.00 47.49 203 TYR C O 1
ATOM 900 N N . ASP A 1 123 ? 131.434 111.205 145.629 1.00 38.90 204 ASP C N 1
ATOM 901 C CA . ASP A 1 123 ? 132.026 110.514 146.768 1.00 37.81 204 ASP C CA 1
ATOM 902 C C . ASP A 1 123 ? 132.668 109.179 146.405 1.00 43.82 204 ASP C C 1
ATOM 903 O O . ASP A 1 123 ? 133.159 108.482 147.298 1.00 52.18 204 ASP C O 1
ATOM 908 N N . GLY A 1 124 ? 132.676 108.805 145.128 1.00 58.11 205 GLY C N 1
ATOM 909 C CA . GLY A 1 124 ? 133.205 107.526 144.701 1.00 58.69 205 GLY C CA 1
ATOM 910 C C . GLY A 1 124 ? 132.152 106.484 144.389 1.00 62.34 205 GLY C C 1
ATOM 911 O O . GLY A 1 124 ? 132.479 105.460 143.777 1.00 71.68 205 GLY C O 1
ATOM 912 N N . GLN A 1 125 ? 130.906 106.706 144.807 1.00 41.99 206 GLN C N 1
ATOM 913 C CA . GLN A 1 125 ? 129.789 105.854 144.406 1.00 37.58 206 GLN C CA 1
ATOM 914 C C . GLN A 1 125 ? 128.551 106.624 143.977 1.00 47.75 206 GLN C C 1
ATOM 915 O O . GLN A 1 125 ? 127.705 106.051 143.280 1.00 54.56 206 GLN C O 1
ATOM 921 N N . PHE A 1 126 ? 128.415 107.895 144.348 1.00 47.24 207 PHE C N 1
ATOM 922 C CA . PHE A 1 126 ? 127.237 108.694 144.039 1.00 42.28 207 PHE C CA 1
ATOM 923 C C . PHE A 1 126 ? 127.687 110.070 143.581 1.00 36.16 207 PHE C C 1
ATOM 924 O O . PHE A 1 126 ? 128.329 110.795 144.347 1.00 50.30 207 PHE C O 1
ATOM 932 N N . MET A 1 127 ? 127.346 110.436 142.353 1.00 27.63 208 MET C N 1
ATOM 933 C CA . MET A 1 127 ? 127.558 111.797 141.885 1.00 27.25 208 MET C CA 1
ATOM 934 C C . MET A 1 127 ? 126.252 112.567 142.028 1.00 38.45 208 MET C C 1
ATOM 935 O O . MET A 1 127 ? 125.176 112.058 141.693 1.00 52.06 208 MET C O 1
ATOM 940 N N . LYS A 1 128 ? 126.340 113.766 142.592 1.00 40.12 209 LYS C N 1
ATOM 941 C CA . LYS A 1 128 ? 125.159 114.545 142.926 1.00 31.30 209 LYS C CA 1
ATOM 942 C C . LYS A 1 128 ? 125.320 115.978 142.447 1.00 34.55 209 LYS C C 1
ATOM 943 O O . LYS A 1 128 ? 126.421 116.531 142.435 1.00 61.63 209 LYS C O 1
ATOM 949 N N . LEU A 1 129 ? 124.193 116.572 142.066 1.00 19.43 210 LEU C N 1
ATOM 950 C CA . LEU A 1 129 ? 124.140 117.951 141.606 1.00 25.24 210 LEU C CA 1
ATOM 951 C C . LEU A 1 129 ? 123.096 118.711 142.409 1.00 34.76 210 LEU C C 1
ATOM 952 O O . LEU A 1 129 ? 121.929 118.295 142.465 1.00 62.35 210 LEU C O 1
ATOM 957 N N . TYR A 1 130 ? 123.528 119.829 143.001 1.00 27.59 211 TYR C N 1
ATOM 958 C CA . TYR A 1 130 ? 122.741 120.706 143.853 1.00 28.54 211 TYR C CA 1
ATOM 959 C C . TYR A 1 130 ? 122.640 122.069 143.193 1.00 36.30 211 TYR C C 1
ATOM 960 O O . TYR A 1 130 ? 123.659 122.654 142.800 1.00 57.98 211 TYR C O 1
ATOM 969 N N . VAL A 1 131 ? 121.418 122.578 143.103 1.00 46.90 212 VAL C N 1
ATOM 970 C CA . VAL A 1 131 ? 121.135 123.902 142.567 1.00 52.50 212 VAL C CA 1
ATOM 971 C C . VAL A 1 131 ? 120.470 124.701 143.678 1.00 63.12 212 VAL C C 1
ATOM 972 O O . VAL A 1 131 ? 119.347 124.386 144.090 1.00 73.07 212 VAL C O 1
ATOM 976 N N . ASN A 1 132 ? 121.156 125.737 144.161 1.00 67.81 213 ASN C N 1
ATOM 977 C CA . ASN A 1 132 ? 120.699 126.524 145.307 1.00 63.28 213 ASN C CA 1
ATOM 978 C C . ASN A 1 132 ? 120.465 125.646 146.535 1.00 67.52 213 ASN C C 1
ATOM 979 O O . ASN A 1 132 ? 119.561 125.903 147.334 1.00 70.95 213 ASN C O 1
ATOM 984 N N . GLY A 1 133 ? 121.278 124.603 146.693 1.00 94.35 214 GLY C N 1
ATOM 985 C CA . GLY A 1 133 ? 121.267 123.783 147.885 1.00 94.05 214 GLY C CA 1
ATOM 986 C C . GLY A 1 133 ? 120.252 122.663 147.912 1.00 90.07 214 GLY C C 1
ATOM 987 O O . GLY A 1 133 ? 120.232 121.896 148.882 1.00 87.21 214 GLY C O 1
ATOM 988 N N . ALA A 1 134 ? 119.407 122.544 146.890 1.00 77.70 215 ALA C N 1
ATOM 989 C CA . ALA A 1 134 ? 118.426 121.471 146.804 1.00 76.95 215 ALA C CA 1
ATOM 990 C C . ALA A 1 134 ? 118.935 120.436 145.815 1.00 80.85 215 ALA C C 1
ATOM 991 O O . ALA A 1 134 ? 119.185 120.756 144.648 1.00 92.00 215 ALA C O 1
ATOM 993 N N . GLN A 1 135 ? 119.101 119.201 146.283 1.00 54.21 216 GLN C N 1
ATOM 994 C CA . GLN A 1 135 ? 119.645 118.143 145.442 1.00 49.48 216 GLN C CA 1
ATOM 995 C C . GLN A 1 135 ? 118.742 117.885 144.243 1.00 48.29 216 GLN C C 1
ATOM 996 O O . GLN A 1 135 ? 117.644 117.341 144.387 1.00 57.66 216 GLN C O 1
ATOM 1002 N N . VAL A 1 136 ? 119.195 118.281 143.050 1.00 45.48 217 VAL C N 1
ATOM 1003 C CA . VAL A 1 136 ? 118.386 118.136 141.844 1.00 42.06 217 VAL C CA 1
ATOM 1004 C C . VAL A 1 136 ? 118.771 116.922 141.020 1.00 55.07 217 VAL C C 1
ATOM 1005 O O . VAL A 1 136 ? 117.987 116.510 140.151 1.00 60.71 217 VAL C O 1
ATOM 1009 N N . ALA A 1 137 ? 119.949 116.341 141.241 1.00 65.52 218 ALA C N 1
ATOM 1010 C CA . ALA A 1 137 ? 120.265 115.132 140.487 1.00 59.53 218 ALA C CA 1
ATOM 1011 C C . ALA A 1 137 ? 121.193 114.235 141.289 1.00 65.21 218 ALA C C 1
ATOM 1012 O O . ALA A 1 137 ? 121.972 114.697 142.125 1.00 77.98 218 ALA C O 1
ATOM 1014 N N . THR A 1 138 ? 121.118 112.942 140.982 1.00 59.64 219 THR C N 1
ATOM 1015 C CA . THR A 1 138 ? 121.911 111.918 141.643 1.00 60.03 219 THR C CA 1
ATOM 1016 C C . THR A 1 138 ? 122.035 110.714 140.717 1.00 63.16 219 THR C C 1
ATOM 1017 O O . THR A 1 138 ? 121.051 110.286 140.111 1.00 69.53 219 THR C O 1
ATOM 1021 N N . SER A 1 139 ? 123.250 110.181 140.608 1.00 59.23 220 SER C N 1
ATOM 1022 C CA . SER A 1 139 ? 123.506 109.026 139.757 1.00 59.11 220 SER C CA 1
ATOM 1023 C C . SER A 1 139 ? 124.551 108.135 140.407 1.00 59.36 220 SER C C 1
ATOM 1024 O O . SER A 1 139 ? 125.583 108.626 140.875 1.00 72.48 220 SER C O 1
ATOM 1027 N N . GLY A 1 140 ? 124.282 106.835 140.435 1.00 52.72 221 GLY C N 1
ATOM 1028 C CA . GLY A 1 140 ? 125.193 105.850 140.979 1.00 52.54 221 GLY C CA 1
ATOM 1029 C C . GLY A 1 140 ? 125.956 105.037 139.955 1.00 55.21 221 GLY C C 1
ATOM 1030 O O . GLY A 1 140 ? 126.556 104.019 140.320 1.00 59.93 221 GLY C O 1
ATOM 1031 N N . GLU A 1 141 ? 125.943 105.436 138.681 1.00 52.16 222 GLU C N 1
ATOM 1032 C CA . GLU A 1 141 ? 126.599 104.636 137.650 1.00 47.34 222 GLU C CA 1
ATOM 1033 C C . GLU A 1 141 ? 128.117 104.687 137.777 1.00 56.40 222 GLU C C 1
ATOM 1034 O O . GLU A 1 141 ? 128.796 103.671 137.581 1.00 62.95 222 GLU C O 1
ATOM 1040 N N . GLN A 1 142 ? 128.669 105.854 138.095 1.00 49.77 223 GLN C N 1
ATOM 1041 C CA . GLN A 1 142 ? 130.117 106.018 138.153 1.00 46.36 223 GLN C CA 1
ATOM 1042 C C . GLN A 1 142 ? 130.643 105.536 139.496 1.00 47.83 223 GLN C C 1
ATOM 1043 O O . GLN A 1 142 ? 130.310 106.102 140.543 1.00 52.07 223 GLN C O 1
ATOM 1049 N N . VAL A 1 143 ? 131.472 104.499 139.463 1.00 37.75 224 VAL C N 1
ATOM 1050 C CA . VAL A 1 143 ? 132.067 103.923 140.658 1.00 30.65 224 VAL C CA 1
ATOM 1051 C C . VAL A 1 143 ? 133.581 103.988 140.523 1.00 37.49 224 VAL C C 1
ATOM 1052 O O . VAL A 1 143 ? 134.130 103.923 139.419 1.00 43.00 224 VAL C O 1
ATOM 1056 N N . GLY A 1 144 ? 134.256 104.114 141.660 1.00 38.20 225 GLY C N 1
ATOM 1057 C CA . GLY A 1 144 ? 135.706 104.136 141.701 1.00 35.77 225 GLY C CA 1
ATOM 1058 C C . GLY A 1 144 ? 136.265 105.544 141.664 1.00 31.67 225 GLY C C 1
ATOM 1059 O O . GLY A 1 144 ? 135.544 106.544 141.614 1.00 40.35 225 GLY C O 1
ATOM 1060 N N . GLY A 1 145 ? 137.592 105.609 141.696 1.00 48.11 226 GLY C N 1
ATOM 1061 C CA . GLY A 1 145 ? 138.269 106.885 141.628 1.00 54.73 226 GLY C CA 1
ATOM 1062 C C . GLY A 1 145 ? 138.215 107.491 140.241 1.00 50.59 226 GLY C C 1
ATOM 1063 O O . GLY A 1 145 ? 137.994 106.812 139.239 1.00 52.66 226 GLY C O 1
ATOM 1064 N N . ILE A 1 146 ? 138.420 108.809 140.187 1.00 40.97 227 ILE C N 1
ATOM 1065 C CA . ILE A 1 146 ? 138.410 109.498 138.901 1.00 43.78 227 ILE C CA 1
ATOM 1066 C C . ILE A 1 146 ? 139.642 109.130 138.083 1.00 46.50 227 ILE C C 1
ATOM 1067 O O . ILE A 1 146 ? 139.544 108.841 136.885 1.00 53.10 227 ILE C O 1
ATOM 1072 N N . PHE A 1 147 ? 140.816 109.124 138.709 1.00 56.39 228 PHE C N 1
ATOM 1073 C CA . PHE A 1 147 ? 142.037 108.828 137.976 1.00 55.55 228 PHE C CA 1
ATOM 1074 C C . PHE A 1 147 ? 143.119 108.348 138.931 1.00 55.14 228 PHE C C 1
ATOM 1075 O O . PHE A 1 147 ? 143.207 108.797 140.077 1.00 58.49 228 PHE C O 1
ATOM 1083 N N . SER A 1 148 ? 143.945 107.436 138.426 1.00 59.01 229 SER C N 1
ATOM 1084 C CA . SER A 1 148 ? 145.042 106.886 139.201 1.00 55.73 229 SER C CA 1
ATOM 1085 C C . SER A 1 148 ? 146.100 107.959 139.463 1.00 52.59 229 SER C C 1
ATOM 1086 O O . SER A 1 148 ? 146.249 108.898 138.675 1.00 61.32 229 SER C O 1
ATOM 1089 N N . PRO A 1 149 ? 146.844 107.848 140.569 1.00 48.24 230 PRO C N 1
ATOM 1090 C CA . PRO A 1 149 ? 147.923 108.818 140.825 1.00 53.70 230 PRO C CA 1
ATOM 1091 C C . PRO A 1 149 ? 148.946 108.893 139.706 1.00 57.86 230 PRO C C 1
ATOM 1092 O O . PRO A 1 149 ? 149.488 109.978 139.454 1.00 59.22 230 PRO C O 1
ATOM 1096 N N . LEU A 1 150 ? 149.196 107.780 139.007 1.00 70.31 231 LEU C N 1
ATOM 1097 C CA . LEU A 1 150 ? 150.158 107.775 137.906 1.00 72.93 231 LEU C CA 1
ATOM 1098 C C . LEU A 1 150 ? 149.834 108.851 136.880 1.00 70.90 231 LEU C C 1
ATOM 1099 O O . LEU A 1 150 ? 150.733 109.550 136.397 1.00 71.91 231 LEU C O 1
ATOM 1104 N N . THR A 1 151 ? 148.553 109.013 136.544 1.00 66.91 232 THR C N 1
ATOM 1105 C CA . THR A 1 151 ? 148.120 109.997 135.561 1.00 65.82 232 THR C CA 1
ATOM 1106 C C . THR A 1 151 ? 147.756 111.331 136.196 1.00 62.15 232 THR C C 1
ATOM 1107 O O . THR A 1 151 ? 146.894 112.046 135.669 1.00 65.44 232 THR C O 1
ATOM 1111 N N . GLN A 1 152 ? 148.372 111.682 137.326 1.00 59.81 233 GLN C N 1
ATOM 1112 C CA . GLN A 1 152 ? 148.003 112.929 137.988 1.00 62.52 233 GLN C CA 1
ATOM 1113 C C . GLN A 1 152 ? 148.486 114.162 137.232 1.00 63.20 233 GLN C C 1
ATOM 1114 O O . GLN A 1 152 ? 147.812 115.197 137.252 1.00 69.07 233 GLN C O 1
ATOM 1120 N N . LYS A 1 153 ? 149.638 114.081 136.567 1.00 62.72 234 LYS C N 1
ATOM 1121 C CA . LYS A 1 153 ? 150.166 115.227 135.836 1.00 63.95 234 LYS C CA 1
ATOM 1122 C C . LYS A 1 153 ? 149.432 115.488 134.527 1.00 63.95 234 LYS C C 1
ATOM 1123 O O . LYS A 1 153 ? 149.659 116.533 133.908 1.00 64.70 234 LYS C O 1
ATOM 1129 N N . CYS A 1 154 ? 148.558 114.578 134.102 1.00 63.36 235 CYS C N 1
ATOM 1130 C CA . CYS A 1 154 ? 147.846 114.692 132.837 1.00 61.49 235 CYS C CA 1
ATOM 1131 C C . CYS A 1 154 ? 146.448 115.274 132.994 1.00 69.96 235 CYS C C 1
ATOM 1132 O O . CYS A 1 154 ? 145.679 115.280 132.025 1.00 74.36 235 CYS C O 1
ATOM 1135 N N . LYS A 1 155 ? 146.098 115.757 134.181 1.00 63.02 236 LYS C N 1
ATOM 1136 C CA . LYS A 1 155 ? 144.787 116.331 134.445 1.00 55.22 236 LYS C CA 1
ATOM 1137 C C . LYS A 1 155 ? 144.914 117.840 134.570 1.00 58.93 236 LYS C C 1
ATOM 1138 O O . LYS A 1 155 ? 145.799 118.337 135.275 1.00 62.38 236 LYS C O 1
ATOM 1144 N N . VAL A 1 156 ? 144.036 118.561 133.885 1.00 59.02 237 VAL C N 1
ATOM 1145 C CA . VAL A 1 156 ? 144.014 120.016 133.945 1.00 51.24 237 VAL C CA 1
ATOM 1146 C C . VAL A 1 156 ? 142.592 120.474 134.244 1.00 58.25 237 VAL C C 1
ATOM 1147 O O . VAL A 1 156 ? 141.629 119.978 133.647 1.00 67.83 237 VAL C O 1
ATOM 1151 N N . LEU A 1 157 ? 142.461 121.393 135.194 1.00 50.37 238 LEU C N 1
ATOM 1152 C CA . LEU A 1 157 ? 141.174 121.944 135.599 1.00 50.73 238 LEU C CA 1
ATOM 1153 C C . LEU A 1 157 ? 140.981 123.286 134.907 1.00 47.63 238 LEU C C 1
ATOM 1154 O O . LEU A 1 157 ? 141.751 124.224 135.138 1.00 53.07 238 LEU C O 1
ATOM 1159 N N . MET A 1 158 ? 139.958 123.377 134.063 1.00 47.95 239 MET C N 1
ATOM 1160 C CA . MET A 1 158 ? 139.748 124.556 133.236 1.00 46.09 239 MET C CA 1
ATOM 1161 C C . MET A 1 158 ? 138.382 125.160 133.510 1.00 50.05 239 MET C C 1
ATOM 1162 O O . MET A 1 158 ? 137.378 124.443 133.589 1.00 61.83 239 MET C O 1
ATOM 1167 N N . LEU A 1 159 ? 138.357 126.482 133.635 1.00 58.30 240 LEU C N 1
ATOM 1168 C CA . LEU A 1 159 ? 137.181 127.239 134.026 1.00 57.57 240 LEU C CA 1
ATOM 1169 C C . LEU A 1 159 ? 136.757 128.162 132.893 1.00 54.85 240 LEU C C 1
ATOM 1170 O O . LEU A 1 159 ? 137.598 128.775 132.229 1.00 60.27 240 LEU C O 1
ATOM 1175 N N . GLY A 1 160 ? 135.447 128.267 132.683 1.00 52.51 241 GLY C N 1
ATOM 1176 C CA . GLY A 1 160 ? 134.903 129.119 131.648 1.00 55.77 241 GLY C CA 1
ATOM 1177 C C . GLY A 1 160 ? 134.692 128.451 130.307 1.00 59.22 241 GLY C C 1
ATOM 1178 O O . GLY A 1 160 ? 134.092 129.064 129.413 1.00 70.32 241 GLY C O 1
ATOM 1179 N N . GLY A 1 161 ? 135.160 127.226 130.134 1.00 55.57 242 GLY C N 1
ATOM 1180 C CA . GLY A 1 161 ? 134.939 126.501 128.903 1.00 56.69 242 GLY C CA 1
ATOM 1181 C C . GLY A 1 161 ? 136.011 125.469 128.666 1.00 58.76 242 GLY C C 1
ATOM 1182 O O . GLY A 1 161 ? 137.075 125.471 129.288 1.00 63.25 242 GLY C O 1
ATOM 1183 N N . SER A 1 162 ? 135.710 124.554 127.751 1.00 59.32 243 SER C N 1
ATOM 1184 C CA . SER A 1 162 ? 136.687 123.567 127.328 1.00 59.68 243 SER C CA 1
ATOM 1185 C C . SER A 1 162 ? 137.629 124.175 126.293 1.00 67.87 243 SER C C 1
ATOM 1186 O O . SER A 1 162 ? 137.407 125.271 125.771 1.00 72.70 243 SER C O 1
ATOM 1189 N N . ALA A 1 163 ? 138.703 123.442 125.994 1.00 60.34 244 ALA C N 1
ATOM 1190 C CA . ALA A 1 163 ? 139.590 123.852 124.913 1.00 63.98 244 ALA C CA 1
ATOM 1191 C C . ALA A 1 163 ? 138.926 123.724 123.551 1.00 67.50 244 ALA C C 1
ATOM 1192 O O . ALA A 1 163 ? 139.441 124.278 122.574 1.00 57.66 244 ALA C O 1
ATOM 1194 N N . LEU A 1 164 ? 137.797 123.018 123.470 1.00 71.19 245 LEU C N 1
ATOM 1195 C CA . LEU A 1 164 ? 137.025 122.867 122.246 1.00 67.84 245 LEU C CA 1
ATOM 1196 C C . LEU A 1 164 ? 136.031 124.002 122.037 1.00 66.32 245 LEU C C 1
ATOM 1197 O O . LEU A 1 164 ? 135.071 123.837 121.275 1.00 66.84 245 LEU C O 1
ATOM 1202 N N . ASN A 1 165 ? 136.239 125.141 122.702 1.00 54.08 246 ASN C N 1
ATOM 1203 C CA . ASN A 1 165 ? 135.367 126.310 122.585 1.00 59.34 246 ASN C CA 1
ATOM 1204 C C . ASN A 1 165 ? 133.921 125.980 122.954 1.00 61.73 246 ASN C C 1
ATOM 1205 O O . ASN A 1 165 ? 132.978 126.372 122.263 1.00 62.07 246 ASN C O 1
ATOM 1210 N N . HIS A 1 166 ? 133.746 125.240 124.048 1.00 61.99 247 HIS C N 1
ATOM 1211 C CA . HIS A 1 166 ? 132.442 125.117 124.703 1.00 57.35 247 HIS C CA 1
ATOM 1212 C C . HIS A 1 166 ? 132.282 126.239 125.729 1.00 56.95 247 HIS C C 1
ATOM 1213 O O . HIS A 1 166 ? 132.140 126.019 126.933 1.00 70.02 247 HIS C O 1
ATOM 1220 N N . ASN A 1 167 ? 132.314 127.467 125.220 1.00 45.98 248 ASN C N 1
ATOM 1221 C CA . ASN A 1 167 ? 132.452 128.626 126.085 1.00 46.36 248 ASN C CA 1
ATOM 1222 C C . ASN A 1 167 ? 131.160 128.922 126.835 1.00 56.85 248 ASN C C 1
ATOM 1223 O O . ASN A 1 167 ? 130.060 128.528 126.439 1.00 61.87 248 ASN C O 1
ATOM 1228 N N . TYR A 1 168 ? 131.323 129.640 127.941 1.00 48.65 249 TYR C N 1
ATOM 1229 C CA . TYR A 1 168 ? 130.247 129.998 128.849 1.00 39.59 249 TYR C CA 1
ATOM 1230 C C . TYR A 1 168 ? 130.191 131.513 128.963 1.00 44.19 249 TYR C C 1
ATOM 1231 O O . TYR A 1 168 ? 131.228 132.166 129.122 1.00 55.61 249 TYR C O 1
ATOM 1240 N N . ARG A 1 169 ? 128.992 132.077 128.849 1.00 37.10 250 ARG C N 1
ATOM 1241 C CA . ARG A 1 169 ? 128.805 133.523 128.886 1.00 29.18 250 ARG C CA 1
ATOM 1242 C C . ARG A 1 169 ? 128.018 133.900 130.135 1.00 28.36 250 ARG C C 1
ATOM 1243 O O . ARG A 1 169 ? 126.861 133.497 130.288 1.00 43.91 250 ARG C O 1
ATOM 1251 N N . GLY A 1 170 ? 128.636 134.679 131.006 1.00 32.20 251 GLY C N 1
ATOM 1252 C CA . GLY A 1 170 ? 127.997 135.107 132.236 1.00 45.64 251 GLY C CA 1
ATOM 1253 C C . GLY A 1 170 ? 129.012 135.289 133.346 1.00 47.53 251 GLY C C 1
ATOM 1254 O O . GLY A 1 170 ? 130.214 135.328 133.111 1.00 51.74 251 GLY C O 1
ATOM 1255 N N . TYR A 1 171 ? 128.498 135.396 134.572 1.00 46.60 252 TYR C N 1
ATOM 1256 C CA . TYR A 1 171 ? 129.325 135.624 135.749 1.00 38.27 252 TYR C CA 1
ATOM 1257 C C . TYR A 1 171 ? 129.649 134.330 136.477 1.00 43.50 252 TYR C C 1
ATOM 1258 O O . TYR A 1 171 ? 128.805 133.438 136.600 1.00 54.29 252 TYR C O 1
ATOM 1267 N N . ILE A 1 172 ? 130.858 134.285 137.034 1.00 52.95 253 ILE C N 1
ATOM 1268 C CA . ILE A 1 172 ? 131.281 133.261 137.983 1.00 50.15 253 ILE C CA 1
ATOM 1269 C C . ILE A 1 172 ? 131.886 133.946 139.202 1.00 45.20 253 ILE C C 1
ATOM 1270 O O . ILE A 1 172 ? 132.766 134.800 139.070 1.00 57.87 253 ILE C O 1
ATOM 1275 N N . GLU A 1 173 ? 131.425 133.563 140.389 1.00 52.05 254 GLU C N 1
ATOM 1276 C CA . GLU A 1 173 ? 131.844 134.176 141.636 1.00 51.97 254 GLU C CA 1
ATOM 1277 C C . GLU A 1 173 ? 132.093 133.088 142.676 1.00 60.15 254 GLU C C 1
ATOM 1278 O O . GLU A 1 173 ? 131.338 132.112 142.773 1.00 67.75 254 GLU C O 1
ATOM 1284 N N . HIS A 1 174 ? 133.181 133.252 143.423 1.00 56.98 255 HIS C N 1
ATOM 1285 C CA . HIS A 1 174 ? 133.584 132.357 144.511 1.00 56.67 255 HIS C CA 1
ATOM 1286 C C . HIS A 1 174 ? 133.549 130.888 144.083 1.00 52.37 255 HIS C C 1
ATOM 1287 O O . HIS A 1 174 ? 132.742 130.079 144.540 1.00 50.88 255 HIS C O 1
ATOM 1294 N N . PHE A 1 175 ? 134.448 130.582 143.155 1.00 50.29 256 PHE C N 1
ATOM 1295 C CA . PHE A 1 175 ? 134.770 129.200 142.842 1.00 41.25 256 PHE C CA 1
ATOM 1296 C C . PHE A 1 175 ? 135.431 128.527 144.044 1.00 46.24 256 PHE C C 1
ATOM 1297 O O . PHE A 1 175 ? 136.290 129.113 144.708 1.00 61.00 256 PHE C O 1
ATOM 1305 N N . SER A 1 176 ? 135.028 127.292 144.327 1.00 37.80 257 SER C N 1
ATOM 1306 C CA . SER A 1 176 ? 135.631 126.533 145.418 1.00 33.41 257 SER C CA 1
ATOM 1307 C C . SER A 1 176 ? 135.601 125.050 145.081 1.00 32.47 257 SER C C 1
ATOM 1308 O O . SER A 1 176 ? 134.637 124.559 144.489 1.00 42.60 257 SER C O 1
ATOM 1311 N N . LEU A 1 177 ? 136.653 124.339 145.485 1.00 34.84 258 LEU C N 1
ATOM 1312 C CA . LEU A 1 177 ? 136.834 122.935 145.130 1.00 33.34 258 LEU C CA 1
ATOM 1313 C C . LEU A 1 177 ? 137.448 122.189 146.305 1.00 47.02 258 LEU C C 1
ATOM 1314 O O . LEU A 1 177 ? 138.546 122.542 146.762 1.00 55.47 258 LEU C O 1
ATOM 1319 N N . TRP A 1 178 ? 136.727 121.165 146.773 1.00 48.19 259 TRP C N 1
ATOM 1320 C CA . TRP A 1 178 ? 137.090 120.275 147.868 1.00 48.48 259 TRP C CA 1
ATOM 1321 C C . TRP A 1 178 ? 137.542 118.923 147.330 1.00 51.36 259 TRP C C 1
ATOM 1322 O O . TRP A 1 178 ? 137.136 118.492 146.250 1.00 51.66 259 TRP C O 1
ATOM 1333 N N . LYS A 1 179 ? 138.366 118.236 148.121 1.00 51.05 260 LYS C N 1
ATOM 1334 C CA . LYS A 1 179 ? 138.805 116.884 147.799 1.00 46.79 260 LYS C CA 1
ATOM 1335 C C . LYS A 1 179 ? 137.974 115.813 148.504 1.00 54.99 260 LYS C C 1
ATOM 1336 O O . LYS A 1 179 ? 138.341 114.633 148.480 1.00 60.43 260 LYS C O 1
ATOM 1342 N N . VAL A 1 180 ? 136.874 116.202 149.147 1.00 55.18 261 VAL C N 1
ATOM 1343 C CA . VAL A 1 180 ? 135.929 115.273 149.749 1.00 51.73 261 VAL C CA 1
ATOM 1344 C C . VAL A 1 180 ? 134.544 115.618 149.224 1.00 45.50 261 VAL C C 1
ATOM 1345 O O . VAL A 1 180 ? 134.313 116.695 148.671 1.00 62.06 261 VAL C O 1
ATOM 1349 N N . ALA A 1 181 ? 133.618 114.682 149.398 1.00 43.17 262 ALA C N 1
ATOM 1350 C CA . ALA A 1 181 ? 132.224 114.918 149.051 1.00 50.89 262 ALA C CA 1
ATOM 1351 C C . ALA A 1 181 ? 131.500 115.512 150.251 1.00 58.21 262 ALA C C 1
ATOM 1352 O O . ALA A 1 181 ? 131.622 115.007 151.374 1.00 66.34 262 ALA C O 1
ATOM 1354 N N . ARG A 1 182 ? 130.754 116.582 150.011 1.00 56.64 263 ARG C N 1
ATOM 1355 C CA . ARG A 1 182 ? 130.063 117.313 151.064 1.00 52.83 263 ARG C CA 1
ATOM 1356 C C . ARG A 1 182 ? 128.598 116.906 151.088 1.00 49.78 263 ARG C C 1
ATOM 1357 O O . ARG A 1 182 ? 127.915 116.967 150.061 1.00 43.16 263 ARG C O 1
ATOM 1365 N N . THR A 1 183 ? 128.120 116.501 152.260 1.00 51.63 264 THR C N 1
ATOM 1366 C CA . THR A 1 183 ? 126.704 116.217 152.415 1.00 53.10 264 THR C CA 1
ATOM 1367 C C . THR A 1 183 ? 125.897 117.506 152.280 1.00 60.60 264 THR C C 1
ATOM 1368 O O . THR A 1 183 ? 126.422 118.617 152.385 1.00 64.27 264 THR C O 1
ATOM 1372 N N . GLN A 1 184 ? 124.597 117.341 152.035 1.00 60.41 265 GLN C N 1
ATOM 1373 C CA . GLN A 1 184 ? 123.761 118.487 151.693 1.00 44.08 265 GLN C CA 1
ATOM 1374 C C . GLN A 1 184 ? 123.771 119.545 152.789 1.00 40.94 265 GLN C C 1
ATOM 1375 O O . GLN A 1 184 ? 123.725 120.746 152.502 1.00 56.50 265 GLN C O 1
ATOM 1381 N N . ARG A 1 185 ? 123.833 119.123 154.052 1.00 41.06 266 ARG C N 1
ATOM 1382 C CA . ARG A 1 185 ? 123.936 120.088 155.140 1.00 44.50 266 ARG C CA 1
ATOM 1383 C C . ARG A 1 185 ? 125.227 120.895 155.040 1.00 54.48 266 ARG C C 1
ATOM 1384 O O . ARG A 1 185 ? 125.222 122.110 155.277 1.00 61.11 266 ARG C O 1
ATOM 1392 N N . GLU A 1 186 ? 126.331 120.251 154.660 1.00 57.36 267 GLU C N 1
ATOM 1393 C CA . GLU A 1 186 ? 127.599 120.957 154.513 1.00 52.82 267 GLU C CA 1
ATOM 1394 C C . GLU A 1 186 ? 127.572 121.951 153.352 1.00 55.28 267 GLU C C 1
ATOM 1395 O O . GLU A 1 186 ? 128.066 123.081 153.489 1.00 67.76 267 GLU C O 1
ATOM 1401 N N . ILE A 1 187 ? 126.965 121.574 152.225 1.00 43.56 268 ILE C N 1
ATOM 1402 C CA . ILE A 1 187 ? 126.844 122.497 151.101 1.00 40.24 268 ILE C CA 1
ATOM 1403 C C . ILE A 1 187 ? 125.933 123.667 151.455 1.00 45.90 268 ILE C C 1
ATOM 1404 O O . ILE A 1 187 ? 126.208 124.813 151.089 1.00 42.66 268 ILE C O 1
ATOM 1409 N N . LEU A 1 188 ? 124.831 123.405 152.163 1.00 48.06 269 LEU C N 1
ATOM 1410 C CA . LEU A 1 188 ? 123.932 124.486 152.561 1.00 37.49 269 LEU C CA 1
ATOM 1411 C C . LEU A 1 188 ? 124.621 125.462 153.513 1.00 44.93 269 LEU C C 1
ATOM 1412 O O . LEU A 1 188 ? 124.461 126.686 153.391 1.00 58.93 269 LEU C O 1
ATOM 1417 N N . SER A 1 189 ? 125.390 124.938 154.471 1.00 45.41 270 SER C N 1
ATOM 1418 C CA . SER A 1 189 ? 126.174 125.798 155.353 1.00 50.43 270 SER C CA 1
ATOM 1419 C C . SER A 1 189 ? 127.134 126.669 154.547 1.00 54.94 270 SER C C 1
ATOM 1420 O O . SER A 1 189 ? 127.196 127.899 154.734 1.00 59.07 270 SER C O 1
ATOM 1423 N N . ASP A 1 190 ? 127.857 126.053 153.605 1.00 55.65 271 ASP C N 1
ATOM 1424 C CA . ASP A 1 190 ? 128.778 126.814 152.768 1.00 53.25 271 ASP C CA 1
ATOM 1425 C C . ASP A 1 190 ? 128.055 127.859 151.929 1.00 52.66 271 ASP C C 1
ATOM 1426 O O . ASP A 1 190 ? 128.614 128.927 151.661 1.00 60.35 271 ASP C O 1
ATOM 1431 N N . MET A 1 191 ? 126.831 127.567 151.490 1.00 42.47 272 MET C N 1
ATOM 1432 C CA . MET A 1 191 ? 126.066 128.570 150.758 1.00 48.20 272 MET C CA 1
ATOM 1433 C C . MET A 1 191 ? 125.750 129.763 151.644 1.00 47.60 272 MET C C 1
ATOM 1434 O O . MET A 1 191 ? 125.881 130.916 151.215 1.00 53.53 272 MET C O 1
ATOM 1439 N N . GLU A 1 192 ? 125.337 129.505 152.886 1.00 48.17 273 GLU C N 1
ATOM 1440 C CA . GLU A 1 192 ? 124.971 130.613 153.758 1.00 51.79 273 GLU C CA 1
ATOM 1441 C C . GLU A 1 192 ? 126.164 131.481 154.134 1.00 58.41 273 GLU C C 1
ATOM 1442 O O . GLU A 1 192 ? 125.969 132.659 154.455 1.00 63.20 273 GLU C O 1
ATOM 1448 N N . THR A 1 193 ? 127.390 130.947 154.105 1.00 52.98 274 THR C N 1
ATOM 1449 C CA . THR A 1 193 ? 128.527 131.832 154.383 1.00 52.60 274 THR C CA 1
ATOM 1450 C C . THR A 1 193 ? 128.663 132.951 153.345 1.00 54.76 274 THR C C 1
ATOM 1451 O O . THR A 1 193 ? 129.206 134.017 153.660 1.00 56.27 274 THR C O 1
ATOM 1455 N N . HIS A 1 194 ? 128.199 132.726 152.115 1.00 63.04 275 HIS C N 1
ATOM 1456 C CA . HIS A 1 194 ? 128.228 133.720 151.036 1.00 64.23 275 HIS C CA 1
ATOM 1457 C C . HIS A 1 194 ? 129.635 134.286 150.820 1.00 62.45 275 HIS C C 1
ATOM 1458 O O . HIS A 1 194 ? 129.876 135.491 150.923 1.00 66.89 275 HIS C O 1
ATOM 1465 N N . GLY A 1 195 ? 130.567 133.391 150.506 1.00 54.55 276 GLY C N 1
ATOM 1466 C CA . GLY A 1 195 ? 131.903 133.791 150.120 1.00 63.29 276 GLY C CA 1
ATOM 1467 C C . GLY A 1 195 ? 132.860 134.084 151.253 1.00 64.18 276 GLY C C 1
ATOM 1468 O O . GLY A 1 195 ? 133.985 134.528 150.987 1.00 57.65 276 GLY C O 1
ATOM 1469 N N . ALA A 1 196 ? 132.461 133.861 152.506 1.00 65.84 277 ALA C N 1
ATOM 1470 C CA . ALA A 1 196 ? 133.382 134.043 153.619 1.00 69.89 277 ALA C CA 1
ATOM 1471 C C . ALA A 1 196 ? 134.541 133.060 153.506 1.00 70.59 277 ALA C C 1
ATOM 1472 O O . ALA A 1 196 ? 134.350 131.883 153.191 1.00 70.77 277 ALA C O 1
ATOM 1474 N N . HIS A 1 197 ? 135.750 133.550 153.764 1.00 76.23 278 HIS C N 1
ATOM 1475 C CA . HIS A 1 197 ? 136.963 132.779 153.529 1.00 74.48 278 HIS C CA 1
ATOM 1476 C C . HIS A 1 197 ? 137.519 132.205 154.825 1.00 74.58 278 HIS C C 1
ATOM 1477 O O . HIS A 1 197 ? 137.588 132.889 155.849 1.00 73.89 278 HIS C O 1
ATOM 1484 N N . THR A 1 198 ? 137.908 130.934 154.760 1.00 77.64 279 THR C N 1
ATOM 1485 C CA . THR A 1 198 ? 138.559 130.234 155.855 1.00 82.66 279 THR C CA 1
ATOM 1486 C C . THR A 1 198 ? 139.264 129.018 155.276 1.00 79.15 279 THR C C 1
ATOM 1487 O O . THR A 1 198 ? 138.789 128.411 154.312 1.00 76.68 279 THR C O 1
ATOM 1491 N N . ALA A 1 199 ? 140.406 128.676 155.865 1.00 79.21 280 ALA C N 1
ATOM 1492 C CA . ALA A 1 199 ? 141.214 127.564 155.382 1.00 79.17 280 ALA C CA 1
ATOM 1493 C C . ALA A 1 199 ? 140.812 126.278 156.093 1.00 82.31 280 ALA C C 1
ATOM 1494 O O . ALA A 1 199 ? 140.765 126.229 157.327 1.00 80.92 280 ALA C O 1
ATOM 1496 N N . LEU A 1 200 ? 140.526 125.242 155.311 1.00 75.98 281 LEU C N 1
ATOM 1497 C CA . LEU A 1 200 ? 140.153 123.938 155.828 1.00 70.46 281 LEU C CA 1
ATOM 1498 C C . LEU A 1 200 ? 141.038 122.873 155.200 1.00 70.16 281 LEU C C 1
ATOM 1499 O O . LEU A 1 200 ? 141.522 123.050 154.076 1.00 70.55 281 LEU C O 1
ATOM 1504 N N . PRO A 1 201 ? 141.279 121.763 155.904 1.00 64.98 282 PRO C N 1
ATOM 1505 C CA . PRO A 1 201 ? 142.161 120.722 155.346 1.00 63.90 282 PRO C CA 1
ATOM 1506 C C . PRO A 1 201 ? 141.653 120.124 154.046 1.00 62.54 282 PRO C C 1
ATOM 1507 O O . PRO A 1 201 ? 142.462 119.678 153.223 1.00 59.09 282 PRO C O 1
ATOM 1511 N N . GLN A 1 202 ? 140.340 120.097 153.830 1.00 59.57 283 GLN C N 1
ATOM 1512 C CA . GLN A 1 202 ? 139.771 119.513 152.623 1.00 57.43 283 GLN C CA 1
ATOM 1513 C C . GLN A 1 202 ? 139.558 120.539 151.523 1.00 61.67 283 GLN C C 1
ATOM 1514 O O . GLN A 1 202 ? 138.934 120.222 150.506 1.00 65.01 283 GLN C O 1
ATOM 1520 N N . LEU A 1 203 ? 140.055 121.757 151.707 1.00 60.91 284 LEU C N 1
ATOM 1521 C CA . LEU A 1 203 ? 139.910 122.811 150.715 1.00 60.82 284 LEU C CA 1
ATOM 1522 C C . LEU A 1 203 ? 141.129 122.810 149.801 1.00 62.23 284 LEU C C 1
ATOM 1523 O O . LEU A 1 203 ? 142.245 123.093 150.248 1.00 68.25 284 LEU C O 1
ATOM 1528 N N . LEU A 1 204 ? 140.917 122.478 148.530 1.00 54.74 285 LEU C N 1
ATOM 1529 C CA . LEU A 1 204 ? 141.957 122.646 147.522 1.00 53.81 285 LEU C CA 1
ATOM 1530 C C . LEU A 1 204 ? 141.966 124.078 147.007 1.00 61.23 285 LEU C C 1
ATOM 1531 O O . LEU A 1 204 ? 142.982 124.776 147.096 1.00 63.62 285 LEU C O 1
ATOM 1536 N N . LEU A 1 205 ? 140.833 124.534 146.485 1.00 59.55 286 LEU C N 1
ATOM 1537 C CA . LEU A 1 205 ? 140.741 125.880 145.937 1.00 55.02 286 LEU C CA 1
ATOM 1538 C C . LEU A 1 205 ? 139.610 126.647 146.603 1.00 61.50 286 LEU C C 1
ATOM 1539 O O . LEU A 1 205 ? 138.515 126.113 146.790 1.00 68.62 286 LEU C O 1
ATOM 1544 N N . GLN A 1 206 ? 139.881 127.904 146.944 1.00 59.60 287 GLN C N 1
ATOM 1545 C CA . GLN A 1 206 ? 138.836 128.860 147.299 1.00 58.30 287 GLN C CA 1
ATOM 1546 C C . GLN A 1 206 ? 139.212 130.183 146.644 1.00 64.87 287 GLN C C 1
ATOM 1547 O O . GLN A 1 206 ? 140.283 130.740 146.910 1.00 75.93 287 GLN C O 1
ATOM 1553 N N . GLU A 1 207 ? 138.365 130.656 145.737 1.00 52.45 288 GLU C N 1
ATOM 1554 C CA . GLU A 1 207 ? 138.697 131.779 144.873 1.00 53.88 288 GLU C CA 1
ATOM 1555 C C . GLU A 1 207 ? 137.785 132.954 145.183 1.00 62.56 288 GLU C C 1
ATOM 1556 O O . GLU A 1 207 ? 136.564 132.844 145.055 1.00 59.10 288 GLU C O 1
ATOM 1562 N N . ASN A 1 208 ? 138.382 134.074 145.583 1.00 78.56 289 ASN C N 1
ATOM 1563 C CA . ASN A 1 208 ? 137.685 135.350 145.669 1.00 72.91 289 ASN C CA 1
ATOM 1564 C C . ASN A 1 208 ? 138.101 136.298 144.552 1.00 71.10 289 ASN C C 1
ATOM 1565 O O . ASN A 1 208 ? 137.710 137.471 144.565 1.00 75.11 289 ASN C O 1
ATOM 1570 N N . TRP A 1 209 ? 138.901 135.816 143.601 1.00 55.94 290 TRP C N 1
ATOM 1571 C CA . TRP A 1 209 ? 139.306 136.575 142.417 1.00 50.67 290 TRP C CA 1
ATOM 1572 C C . TRP A 1 209 ? 140.051 137.858 142.781 1.00 51.85 290 TRP C C 1
ATOM 1573 O O . TRP A 1 209 ? 140.020 138.840 142.035 1.00 61.10 290 TRP C O 1
ATOM 1584 N N . ASP A 1 210 ? 140.720 137.865 143.936 1.00 62.28 291 ASP C N 1
ATOM 1585 C CA . ASP A 1 210 ? 141.569 139.001 144.273 1.00 64.57 291 ASP C CA 1
ATOM 1586 C C . ASP A 1 210 ? 142.818 139.036 143.403 1.00 65.26 291 ASP C C 1
ATOM 1587 O O . ASP A 1 210 ? 143.310 140.122 143.073 1.00 68.83 291 ASP C O 1
ATOM 1592 N N . ASN A 1 211 ? 143.338 137.870 143.022 1.00 63.15 292 ASN C N 1
ATOM 1593 C CA . ASN A 1 211 ? 144.519 137.797 142.165 1.00 64.91 292 ASN C CA 1
ATOM 1594 C C . ASN A 1 211 ? 144.350 136.575 141.265 1.00 65.86 292 ASN C C 1
ATOM 1595 O O . ASN A 1 211 ? 144.684 135.456 141.665 1.00 68.33 292 ASN C O 1
ATOM 1600 N N . VAL A 1 212 ? 143.834 136.799 140.056 1.00 63.51 293 VAL C N 1
ATOM 1601 C CA . VAL A 1 212 ? 143.586 135.695 139.134 1.00 64.01 293 VAL C CA 1
ATOM 1602 C C . VAL A 1 212 ? 144.897 135.096 138.641 1.00 65.64 293 VAL C C 1
ATOM 1603 O O . VAL A 1 212 ? 145.036 133.871 138.540 1.00 66.10 293 VAL C O 1
ATOM 1607 N N . LYS A 1 213 ? 145.878 135.946 138.327 1.00 68.95 294 LYS C N 1
ATOM 1608 C CA . LYS A 1 213 ? 147.156 135.465 137.816 1.00 67.62 294 LYS C CA 1
ATOM 1609 C C . LYS A 1 213 ? 147.883 134.585 138.823 1.00 67.33 294 LYS C C 1
ATOM 1610 O O . LYS A 1 213 ? 148.690 133.739 138.421 1.00 66.40 294 LYS C O 1
ATOM 1616 N N . HIS A 1 214 ? 147.609 134.753 140.118 1.00 62.94 295 HIS C N 1
ATOM 1617 C CA . HIS A 1 214 ? 148.312 133.977 141.134 1.00 66.69 295 HIS C CA 1
ATOM 1618 C C . HIS A 1 214 ? 147.999 132.490 141.022 1.00 69.68 295 HIS C C 1
ATOM 1619 O O . HIS A 1 214 ? 148.889 131.647 141.188 1.00 65.82 295 HIS C O 1
ATOM 1626 N N . ALA A 1 215 ? 146.743 132.143 140.746 1.00 68.24 296 ALA C N 1
ATOM 1627 C CA . ALA A 1 215 ? 146.314 130.751 140.734 1.00 67.48 296 ALA C CA 1
ATOM 1628 C C . ALA A 1 215 ? 145.919 130.234 139.361 1.00 63.67 296 ALA C C 1
ATOM 1629 O O . ALA A 1 215 ? 146.122 129.051 139.080 1.00 63.23 296 ALA C O 1
ATOM 1631 N N . TRP A 1 216 ? 145.359 131.082 138.502 1.00 56.39 297 TRP C N 1
ATOM 1632 C CA . TRP A 1 216 ? 144.839 130.667 137.207 1.00 57.17 297 TRP C CA 1
ATOM 1633 C C . TRP A 1 216 ? 145.618 131.357 136.102 1.00 57.24 297 TRP C C 1
ATOM 1634 O O . TRP A 1 216 ? 145.774 132.582 136.121 1.00 60.96 297 TRP C O 1
ATOM 1645 N N . SER A 1 217 ? 146.107 130.575 135.143 1.00 60.76 298 SER C N 1
ATOM 1646 C CA . SER A 1 217 ? 146.719 131.164 133.970 1.00 61.91 298 SER C CA 1
ATOM 1647 C C . SER A 1 217 ? 145.750 131.081 132.803 1.00 58.99 298 SER C C 1
ATOM 1648 O O . SER A 1 217 ? 145.127 130.029 132.592 1.00 64.65 298 SER C O 1
ATOM 1651 N N . PRO A 1 218 ? 145.554 132.167 132.062 1.00 57.11 299 PRO C N 1
ATOM 1652 C CA . PRO A 1 218 ? 144.617 132.122 130.939 1.00 56.37 299 PRO C CA 1
ATOM 1653 C C . PRO A 1 218 ? 145.059 131.116 129.890 1.00 59.22 299 PRO C C 1
ATOM 1654 O O . PRO A 1 218 ? 146.252 130.899 129.665 1.00 62.57 299 PRO C O 1
ATOM 1658 N N . MET A 1 219 ? 144.075 130.493 129.253 1.00 65.19 300 MET C N 1
ATOM 1659 C CA . MET A 1 219 ? 144.346 129.579 128.158 1.00 67.21 300 MET C CA 1
ATOM 1660 C C . MET A 1 219 ? 145.069 130.321 127.032 1.00 78.03 300 MET C C 1
ATOM 1661 O O . MET A 1 219 ? 145.198 131.549 127.038 1.00 80.50 300 MET C O 1
ATOM 1666 N N . LYS A 1 220 ? 145.553 129.558 126.055 1.00 99.28 301 LYS C N 1
ATOM 1667 C CA . LYS A 1 220 ? 146.250 130.163 124.932 1.00 99.10 301 LYS C CA 1
ATOM 1668 C C . LYS A 1 220 ? 145.333 131.144 124.201 1.00 99.24 301 LYS C C 1
ATOM 1669 O O . LYS A 1 220 ? 144.121 131.206 124.435 1.00 97.59 301 LYS C O 1
ATOM 1675 N N . ASP A 1 221 ? 145.943 131.926 123.310 1.00 108.45 302 ASP C N 1
ATOM 1676 C CA . ASP A 1 221 ? 145.400 133.080 122.601 1.00 109.13 302 ASP C CA 1
ATOM 1677 C C . ASP A 1 221 ? 145.332 134.306 123.509 1.00 108.63 302 ASP C C 1
ATOM 1678 O O . ASP A 1 221 ? 144.990 135.388 123.031 1.00 107.55 302 ASP C O 1
ATOM 1683 N N . GLY A 1 222 ? 145.641 134.178 124.797 1.00 96.76 303 GLY C N 1
ATOM 1684 C CA . GLY A 1 222 ? 145.803 135.333 125.671 1.00 95.40 303 GLY C CA 1
ATOM 1685 C C . GLY A 1 222 ? 144.569 136.186 125.867 1.00 95.93 303 GLY C C 1
ATOM 1686 O O . GLY A 1 222 ? 144.664 137.421 125.868 1.00 92.38 303 GLY C O 1
ATOM 1687 N N . SER A 1 223 ? 143.408 135.560 126.037 1.00 75.53 304 SER C N 1
ATOM 1688 C CA . SER A 1 223 ? 142.161 136.268 126.305 1.00 65.78 304 SER C CA 1
ATOM 1689 C C . SER A 1 223 ? 141.690 135.885 127.703 1.00 69.15 304 SER C C 1
ATOM 1690 O O . SER A 1 223 ? 141.314 134.731 127.944 1.00 70.04 304 SER C O 1
ATOM 1693 N N . SER A 1 224 ? 141.704 136.863 128.621 1.00 65.77 305 SER C N 1
ATOM 1694 C CA . SER A 1 224 ? 141.359 136.628 130.014 1.00 63.64 305 SER C CA 1
ATOM 1695 C C . SER A 1 224 ? 140.060 137.341 130.380 1.00 66.24 305 SER C C 1
ATOM 1696 O O . SER A 1 224 ? 139.863 138.503 130.003 1.00 69.63 305 SER C O 1
ATOM 1699 N N . PRO A 1 225 ? 139.167 136.675 131.113 1.00 55.93 306 PRO C N 1
ATOM 1700 C CA . PRO A 1 225 ? 137.860 137.272 131.414 1.00 55.30 306 PRO C CA 1
ATOM 1701 C C . PRO A 1 225 ? 137.979 138.460 132.353 1.00 55.41 306 PRO C C 1
ATOM 1702 O O . PRO A 1 225 ? 138.960 138.611 133.087 1.00 56.47 306 PRO C O 1
ATOM 1706 N N . LYS A 1 226 ? 136.954 139.310 132.333 1.00 53.43 307 LYS C N 1
ATOM 1707 C CA . LYS A 1 226 ? 137.066 140.567 133.064 1.00 54.64 307 LYS C CA 1
ATOM 1708 C C . LYS A 1 226 ? 136.638 140.384 134.516 1.00 52.39 307 LYS C C 1
ATOM 1709 O O . LYS A 1 226 ? 135.850 139.500 134.843 1.00 58.03 307 LYS C O 1
ATOM 1715 N N . VAL A 1 227 ? 137.185 141.218 135.397 1.00 53.52 308 VAL C N 1
ATOM 1716 C CA . VAL A 1 227 ? 136.975 141.079 136.836 1.00 52.95 308 VAL C CA 1
ATOM 1717 C C . VAL A 1 227 ? 136.172 142.280 137.323 1.00 57.30 308 VAL C C 1
ATOM 1718 O O . VAL A 1 227 ? 136.702 143.393 137.425 1.00 63.29 308 VAL C O 1
ATOM 1722 N N . GLU A 1 228 ? 134.896 142.056 137.637 1.00 57.42 309 GLU C N 1
ATOM 1723 C CA . GLU A 1 228 ? 134.005 143.087 138.139 1.00 56.95 309 GLU C CA 1
ATOM 1724 C C . GLU A 1 228 ? 133.824 142.930 139.641 1.00 55.70 309 GLU C C 1
ATOM 1725 O O . GLU A 1 228 ? 134.313 141.983 140.261 1.00 67.74 309 GLU C O 1
ATOM 1731 N N . PHE A 1 229 ? 133.075 143.857 140.222 1.00 54.13 310 PHE C N 1
ATOM 1732 C CA . PHE A 1 229 ? 132.619 143.748 141.599 1.00 57.56 310 PHE C CA 1
ATOM 1733 C C . PHE A 1 229 ? 131.235 143.115 141.596 1.00 59.03 310 PHE C C 1
ATOM 1734 O O . PHE A 1 229 ? 130.304 143.650 140.982 1.00 63.51 310 PHE C O 1
ATOM 1742 N N . SER A 1 230 ? 131.107 141.970 142.262 1.00 63.23 311 SER C N 1
ATOM 1743 C CA . SER A 1 230 ? 129.832 141.271 142.299 1.00 63.58 311 SER C CA 1
ATOM 1744 C C . SER A 1 230 ? 128.782 142.145 142.970 1.00 65.77 311 SER C C 1
ATOM 1745 O O . SER A 1 230 ? 129.000 142.673 144.064 1.00 68.05 311 SER C O 1
ATOM 1748 N N . ASN A 1 231 ? 127.637 142.303 142.302 1.00 62.02 312 ASN C N 1
ATOM 1749 C CA . ASN A 1 231 ? 126.566 143.126 142.857 1.00 65.57 312 ASN C CA 1
ATOM 1750 C C . ASN A 1 231 ? 126.107 142.583 144.204 1.00 67.05 312 ASN C C 1
ATOM 1751 O O . ASN A 1 231 ? 125.988 143.330 145.182 1.00 63.36 312 ASN C O 1
ATOM 1756 N N . ALA A 1 232 ? 125.876 141.276 144.276 1.00 59.95 313 ALA C N 1
ATOM 1757 C CA . ALA A 1 232 ? 125.491 140.598 145.505 1.00 61.17 313 ALA C CA 1
ATOM 1758 C C . ALA A 1 232 ? 125.492 139.103 145.241 1.00 62.22 313 ALA C C 1
ATOM 1759 O O . ALA A 1 232 ? 125.417 138.658 144.092 1.00 55.54 313 ALA C O 1
ATOM 1761 N N . HIS A 1 233 ? 125.592 138.329 146.321 1.00 75.70 314 HIS C N 1
ATOM 1762 C CA . HIS A 1 233 ? 125.353 136.896 146.212 1.00 76.35 314 HIS C CA 1
ATOM 1763 C C . HIS A 1 233 ? 123.869 136.587 146.086 1.00 75.45 314 HIS C C 1
ATOM 1764 O O . HIS A 1 233 ? 123.492 135.649 145.373 1.00 76.45 314 HIS C O 1
ATOM 1771 N N . GLY A 1 234 ? 123.024 137.364 146.750 1.00 78.00 315 GLY C N 1
ATOM 1772 C CA . GLY A 1 234 ? 121.591 137.153 146.679 1.00 77.27 315 GLY C CA 1
ATOM 1773 C C . GLY A 1 234 ? 120.867 138.218 147.467 1.00 81.69 315 GLY C C 1
ATOM 1774 O O . GLY A 1 234 ? 121.478 139.101 148.082 1.00 80.16 315 GLY C O 1
ATOM 1775 N N . PHE A 1 235 ? 119.542 138.122 147.435 1.00 83.74 316 PHE C N 1
ATOM 1776 C CA . PHE A 1 235 ? 118.668 139.065 148.116 1.00 78.23 316 PHE C CA 1
ATOM 1777 C C . PHE A 1 235 ? 117.706 138.286 148.996 1.00 77.90 316 PHE C C 1
ATOM 1778 O O . PHE A 1 235 ? 117.037 137.363 148.519 1.00 77.40 316 PHE C O 1
ATOM 1786 N N . LEU A 1 236 ? 117.634 138.655 150.273 1.00 69.82 317 LEU C N 1
ATOM 1787 C CA . LEU A 1 236 ? 116.678 138.029 151.172 1.00 71.03 317 LEU C CA 1
ATOM 1788 C C . LEU A 1 236 ? 115.253 138.356 150.727 1.00 73.52 317 LEU C C 1
ATOM 1789 O O . LEU A 1 236 ? 114.996 139.375 150.081 1.00 77.36 317 LEU C O 1
ATOM 1794 N N . LEU A 1 237 ? 114.321 137.468 151.081 1.00 65.99 318 LEU C N 1
ATOM 1795 C CA . LEU A 1 237 ? 112.903 137.645 150.768 1.00 60.63 318 LEU C CA 1
ATOM 1796 C C . LEU A 1 237 ? 112.694 137.757 149.255 1.00 55.85 318 LEU C C 1
ATOM 1797 O O . LEU A 1 237 ? 112.408 138.824 148.710 1.00 59.35 318 LEU C O 1
ATOM 1802 N N . ASP A 1 238 ? 112.921 136.628 148.576 1.00 55.83 319 ASP C N 1
ATOM 1803 C CA . ASP A 1 238 ? 112.717 136.588 147.132 1.00 56.22 319 ASP C CA 1
ATOM 1804 C C . ASP A 1 238 ? 111.307 137.045 146.769 1.00 58.39 319 ASP C C 1
ATOM 1805 O O . ASP A 1 238 ? 110.325 136.345 147.035 1.00 62.00 319 ASP C O 1
ATOM 1810 N N . THR A 1 239 ? 111.200 138.220 146.149 1.00 59.84 320 THR C N 1
ATOM 1811 C CA . THR A 1 239 ? 109.909 138.823 145.842 1.00 58.51 320 THR C CA 1
ATOM 1812 C C . THR A 1 239 ? 109.304 138.305 144.546 1.00 59.87 320 THR C C 1
ATOM 1813 O O . THR A 1 239 ? 108.172 138.681 144.216 1.00 63.41 320 THR C O 1
ATOM 1817 N N . SER A 1 240 ? 110.024 137.468 143.803 1.00 55.68 321 SER C N 1
ATOM 1818 C CA . SER A 1 240 ? 109.517 136.936 142.542 1.00 58.68 321 SER C CA 1
ATOM 1819 C C . SER A 1 240 ? 108.431 135.905 142.829 1.00 59.64 321 SER C C 1
ATOM 1820 O O . SER A 1 240 ? 108.724 134.789 143.272 1.00 62.75 321 SER C O 1
ATOM 1823 N N . LEU A 1 241 ? 107.176 136.276 142.582 1.00 63.22 322 LEU C N 1
ATOM 1824 C CA . LEU A 1 241 ? 106.031 135.401 142.808 1.00 63.26 322 LEU C CA 1
ATOM 1825 C C . LEU A 1 241 ? 105.442 135.023 141.457 1.00 63.28 322 LEU C C 1
ATOM 1826 O O . LEU A 1 241 ? 104.776 135.842 140.810 1.00 56.18 322 LEU C O 1
ATOM 1831 N N . GLU A 1 242 ? 105.687 133.792 141.033 1.00 68.81 323 GLU C N 1
ATOM 1832 C CA . GLU A 1 242 ? 105.178 133.340 139.749 1.00 69.93 323 GLU C CA 1
ATOM 1833 C C . GLU A 1 242 ? 103.688 133.020 139.852 1.00 65.09 323 GLU C C 1
ATOM 1834 O O . GLU A 1 242 ? 103.235 132.491 140.870 1.00 63.32 323 GLU C O 1
ATOM 1840 N N . PRO A 1 243 ? 102.913 133.333 138.818 1.00 56.96 324 PRO C N 1
ATOM 1841 C CA . PRO A 1 243 ? 101.500 132.952 138.804 1.00 59.87 324 PRO C CA 1
ATOM 1842 C C . PRO A 1 243 ? 101.352 131.451 138.642 1.00 61.05 324 PRO C C 1
ATOM 1843 O O . PRO A 1 243 ? 102.305 130.764 138.239 1.00 59.89 324 PRO C O 1
ATOM 1847 N N . PRO A 1 244 ? 100.177 130.897 138.954 1.00 68.99 325 PRO C N 1
ATOM 1848 C CA . PRO A 1 244 ? 99.984 129.449 138.798 1.00 72.50 325 PRO C CA 1
ATOM 1849 C C . PRO A 1 244 ? 99.997 129.011 137.342 1.00 73.76 325 PRO C C 1
ATOM 1850 O O . PRO A 1 244 ? 100.270 129.814 136.443 1.00 72.12 325 PRO C O 1
ATOM 1854 N N . LEU A 1 245 ? 99.724 127.727 137.105 1.00 93.59 326 LEU C N 1
ATOM 1855 C CA . LEU A 1 245 ? 99.827 127.180 135.755 1.00 95.09 326 LEU C CA 1
ATOM 1856 C C . LEU A 1 245 ? 98.851 127.861 134.802 1.00 92.36 326 LEU C C 1
ATOM 1857 O O . LEU A 1 245 ? 99.224 128.244 133.687 1.00 91.93 326 LEU C O 1
ATOM 1862 N N . CYS A 1 246 ? 97.591 128.027 135.219 1.00 78.67 327 CYS C N 1
ATOM 1863 C CA . CYS A 1 246 ? 96.648 128.744 134.369 1.00 83.67 327 CYS C CA 1
ATOM 1864 C C . CYS A 1 246 ? 96.859 130.253 134.420 1.00 85.07 327 CYS C C 1
ATOM 1865 O O . CYS A 1 246 ? 96.648 130.937 133.412 1.00 83.70 327 CYS C O 1
ATOM 1868 N N . GLY A 1 247 ? 97.263 130.782 135.573 1.00 69.43 328 GLY C N 1
ATOM 1869 C CA . GLY A 1 247 ? 97.246 132.212 135.802 1.00 66.79 328 GLY C CA 1
ATOM 1870 C C . GLY A 1 247 ? 98.240 132.975 134.948 1.00 57.57 328 GLY C C 1
ATOM 1871 O O . GLY A 1 247 ? 99.093 132.414 134.259 1.00 62.94 328 GLY C O 1
ATOM 1872 N N . GLN A 1 248 ? 98.118 134.303 134.996 1.00 53.41 329 GLN C N 1
ATOM 1873 C CA . GLN A 1 248 ? 98.918 135.156 134.123 1.00 60.47 329 GLN C CA 1
ATOM 1874 C C . GLN A 1 248 ? 99.663 136.269 134.855 1.00 61.28 329 GLN C C 1
ATOM 1875 O O . GLN A 1 248 ? 100.722 136.706 134.397 1.00 55.42 329 GLN C O 1
ATOM 1881 N N . THR A 1 249 ? 99.124 136.759 135.969 1.00 58.40 330 THR C N 1
ATOM 1882 C CA . THR A 1 249 ? 99.733 137.892 136.660 1.00 55.39 330 THR C CA 1
ATOM 1883 C C . THR A 1 249 ? 99.803 137.593 138.153 1.00 55.60 330 THR C C 1
ATOM 1884 O O . THR A 1 249 ? 99.462 136.500 138.612 1.00 53.30 330 THR C O 1
ATOM 1888 N N . LEU A 1 250 ? 100.245 138.600 138.912 1.00 54.95 331 LEU C N 1
ATOM 1889 C CA . LEU A 1 250 ? 100.408 138.473 140.354 1.00 47.82 331 LEU C CA 1
ATOM 1890 C C . LEU A 1 250 ? 99.077 138.294 141.079 1.00 48.07 331 LEU C C 1
ATOM 1891 O O . LEU A 1 250 ? 99.067 137.835 142.226 1.00 55.88 331 LEU C O 1
ATOM 1896 N N . CYS A 1 251 ? 97.962 138.650 140.443 1.00 56.86 332 CYS C N 1
ATOM 1897 C CA . CYS A 1 251 ? 96.649 138.503 141.059 1.00 55.69 332 CYS C CA 1
ATOM 1898 C C . CYS A 1 251 ? 96.083 137.100 140.923 1.00 56.80 332 CYS C C 1
ATOM 1899 O O . CYS A 1 251 ? 95.053 136.802 141.536 1.00 50.09 332 CYS C O 1
ATOM 1902 N N . ASP A 1 252 ? 96.712 136.242 140.124 1.00 55.68 333 ASP C N 1
ATOM 1903 C CA . ASP A 1 252 ? 96.351 134.835 140.066 1.00 53.38 333 ASP C CA 1
ATOM 1904 C C . ASP A 1 252 ? 97.063 134.013 141.130 1.00 56.55 333 ASP C C 1
ATOM 1905 O O . ASP A 1 252 ? 96.696 132.854 141.352 1.00 55.00 333 ASP C O 1
ATOM 1910 N N . ASN A 1 253 ? 98.066 134.591 141.783 1.00 60.97 334 ASN C N 1
ATOM 1911 C CA . ASN A 1 253 ? 98.783 133.907 142.848 1.00 54.97 334 ASN C CA 1
ATOM 1912 C C . ASN A 1 253 ? 97.864 133.676 144.040 1.00 58.86 334 ASN C C 1
ATOM 1913 O O . ASN A 1 253 ? 97.106 134.563 144.440 1.00 58.83 334 ASN C O 1
ATOM 1918 N N . THR A 1 254 ? 97.931 132.471 144.610 1.00 59.38 335 THR C N 1
ATOM 1919 C CA . THR A 1 254 ? 97.022 132.130 145.700 1.00 55.51 335 THR C CA 1
ATOM 1920 C C . THR A 1 254 ? 97.279 132.981 146.940 1.00 61.30 335 THR C C 1
ATOM 1921 O O . THR A 1 254 ? 96.326 133.389 147.617 1.00 58.46 335 THR C O 1
ATOM 1925 N N . GLU A 1 255 ? 98.547 133.276 147.241 1.00 57.49 336 GLU C N 1
ATOM 1926 C CA . GLU A 1 255 ? 98.859 134.111 148.398 1.00 48.12 336 GLU C CA 1
ATOM 1927 C C . GLU A 1 255 ? 98.367 135.540 148.210 1.00 53.96 336 GLU C C 1
ATOM 1928 O O . GLU A 1 255 ? 97.829 136.144 149.145 1.00 53.42 336 GLU C O 1
ATOM 1934 N N . VAL A 1 256 ? 98.562 136.112 147.020 1.00 49.37 337 VAL C N 1
ATOM 1935 C CA . VAL A 1 256 ? 98.120 137.482 146.779 1.00 44.86 337 VAL C CA 1
ATOM 1936 C C . VAL A 1 256 ? 96.598 137.557 146.774 1.00 52.30 337 VAL C C 1
ATOM 1937 O O . VAL A 1 256 ? 96.000 138.408 147.442 1.00 59.31 337 VAL C O 1
ATOM 1941 N N . ILE A 1 257 ? 95.947 136.661 146.030 1.00 49.56 338 ILE C N 1
ATOM 1942 C CA . ILE A 1 257 ? 94.498 136.736 145.889 1.00 43.57 338 ILE C CA 1
ATOM 1943 C C . ILE A 1 257 ? 93.791 136.369 147.188 1.00 51.21 338 ILE C C 1
ATOM 1944 O O . ILE A 1 257 ? 92.649 136.795 147.414 1.00 59.17 338 ILE C O 1
ATOM 1949 N N . ALA A 1 258 ? 94.447 135.606 148.071 1.00 51.91 339 ALA C N 1
ATOM 1950 C CA . ALA A 1 258 ? 93.871 135.372 149.389 1.00 53.75 339 ALA C CA 1
ATOM 1951 C C . ALA A 1 258 ? 93.704 136.675 150.160 1.00 54.18 339 ALA C C 1
ATOM 1952 O O . ALA A 1 258 ? 92.748 136.819 150.928 1.00 53.02 339 ALA C O 1
ATOM 1954 N N . SER A 1 259 ? 94.619 137.632 149.974 1.00 60.46 340 SER C N 1
ATOM 1955 C CA . SER A 1 259 ? 94.512 138.906 150.681 1.00 54.50 340 SER C CA 1
ATOM 1956 C C . SER A 1 259 ? 93.293 139.698 150.223 1.00 53.20 340 SER C C 1
ATOM 1957 O O . SER A 1 259 ? 92.613 140.328 151.041 1.00 64.72 340 SER C O 1
ATOM 1960 N N . TYR A 1 260 ? 93.007 139.691 148.920 1.00 52.83 341 TYR C N 1
ATOM 1961 C CA . TYR A 1 260 ? 91.806 140.350 148.427 1.00 58.63 341 TYR C CA 1
ATOM 1962 C C . TYR A 1 260 ? 90.544 139.578 148.774 1.00 55.45 341 TYR C C 1
ATOM 1963 O O . TYR A 1 260 ? 89.468 140.177 148.839 1.00 58.97 341 TYR C O 1
ATOM 1972 N N . ASN A 1 261 ? 90.655 138.271 149.005 1.00 46.40 342 ASN C N 1
ATOM 1973 C CA . ASN A 1 261 ? 89.475 137.492 149.367 1.00 49.38 342 ASN C CA 1
ATOM 1974 C C . ASN A 1 261 ? 89.103 137.668 150.836 1.00 57.02 342 ASN C C 1
ATOM 1975 O O . ASN A 1 261 ? 87.959 138.003 151.156 1.00 57.47 342 ASN C O 1
ATOM 1980 N N . GLN A 1 262 ? 90.052 137.431 151.742 1.00 63.32 343 GLN C N 1
ATOM 1981 C CA . GLN A 1 262 ? 89.746 137.461 153.170 1.00 61.34 343 GLN C CA 1
ATOM 1982 C C . GLN A 1 262 ? 89.480 138.880 153.653 1.00 61.61 343 GLN C C 1
ATOM 1983 O O . GLN A 1 262 ? 88.493 139.133 154.353 1.00 62.22 343 GLN C O 1
ATOM 1989 N N . LEU A 1 263 ? 90.348 139.820 153.291 1.00 57.44 344 LEU C N 1
ATOM 1990 C CA . LEU A 1 263 ? 90.231 141.189 153.771 1.00 58.24 344 LEU C CA 1
ATOM 1991 C C . LEU A 1 263 ? 89.084 141.907 153.072 1.00 61.84 344 LEU C C 1
ATOM 1992 O O . LEU A 1 263 ? 88.872 141.746 151.867 1.00 65.67 344 LEU C O 1
ATOM 1997 N N . SER A 1 264 ? 88.339 142.700 153.840 1.00 61.55 345 SER C N 1
ATOM 1998 C CA . SER A 1 264 ? 87.355 143.607 153.268 1.00 62.30 345 SER C CA 1
ATOM 1999 C C . SER A 1 264 ? 87.920 145.000 153.021 1.00 64.60 345 SER C C 1
ATOM 2000 O O . SER A 1 264 ? 87.269 145.808 152.348 1.00 67.07 345 SER C O 1
ATOM 2003 N N . SER A 1 265 ? 89.111 145.296 153.543 1.00 66.50 346 SER C N 1
ATOM 2004 C CA . SER A 1 265 ? 89.748 146.587 153.322 1.00 63.31 346 SER C CA 1
ATOM 2005 C C . SER A 1 265 ? 90.482 146.656 151.992 1.00 63.50 346 SER C C 1
ATOM 2006 O O . SER A 1 265 ? 90.945 147.738 151.615 1.00 61.50 346 SER C O 1
ATOM 2009 N N . PHE A 1 266 ? 90.612 145.537 151.283 1.00 63.65 347 PHE C N 1
ATOM 2010 C CA . PHE A 1 266 ? 91.197 145.525 149.949 1.00 59.08 347 PHE C CA 1
ATOM 2011 C C . PHE A 1 266 ? 90.153 145.676 148.854 1.00 59.17 347 PHE C C 1
ATOM 2012 O O . PHE A 1 266 ? 90.508 145.664 147.671 1.00 60.71 347 PHE C O 1
ATOM 2020 N N . ARG A 1 267 ? 88.884 145.816 149.222 1.00 63.44 348 ARG C N 1
ATOM 2021 C CA . ARG A 1 267 ? 87.788 145.989 148.279 1.00 60.66 348 ARG C CA 1
ATOM 2022 C C . ARG A 1 267 ? 87.005 147.258 148.592 1.00 62.72 348 ARG C C 1
ATOM 2023 O O . ARG A 1 267 ? 85.776 147.292 148.508 1.00 70.32 348 ARG C O 1
ATOM 2031 N N . GLN A 1 268 ? 87.721 148.315 148.967 1.00 60.44 349 GLN C N 1
ATOM 2032 C CA . GLN A 1 268 ? 87.094 149.595 149.232 1.00 61.79 349 GLN C CA 1
ATOM 2033 C C . GLN A 1 268 ? 86.569 150.195 147.930 1.00 59.39 349 GLN C C 1
ATOM 2034 O O . GLN A 1 268 ? 87.009 149.814 146.842 1.00 62.14 349 GLN C O 1
ATOM 2040 N N . PRO A 1 269 ? 85.610 151.118 148.015 1.00 55.67 350 PRO C N 1
ATOM 2041 C CA . PRO A 1 269 ? 85.001 151.664 146.795 1.00 55.94 350 PRO C CA 1
ATOM 2042 C C . PRO A 1 269 ? 86.034 152.236 145.836 1.00 53.05 350 PRO C C 1
ATOM 2043 O O . PRO A 1 269 ? 86.960 152.947 146.234 1.00 58.77 350 PRO C O 1
ATOM 2047 N N . LYS A 1 270 ? 85.868 151.910 144.556 1.00 46.75 351 LYS C N 1
ATOM 2048 C CA . LYS A 1 270 ? 86.762 152.370 143.505 1.00 48.69 351 LYS C CA 1
ATOM 2049 C C . LYS A 1 270 ? 85.938 152.889 142.340 1.00 53.39 351 LYS C C 1
ATOM 2050 O O . LYS A 1 270 ? 84.989 152.233 141.901 1.00 61.82 351 LYS C O 1
ATOM 2056 N N . VAL A 1 271 ? 86.303 154.068 141.852 1.00 56.37 352 VAL C N 1
ATOM 2057 C CA . VAL A 1 271 ? 85.644 154.694 140.714 1.00 53.93 352 VAL C CA 1
ATOM 2058 C C . VAL A 1 271 ? 86.522 154.474 139.493 1.00 55.17 352 VAL C C 1
ATOM 2059 O O . VAL A 1 271 ? 87.695 154.865 139.486 1.00 64.55 352 VAL C O 1
ATOM 2063 N N . VAL A 1 272 ? 85.968 153.845 138.462 1.00 45.96 353 VAL C N 1
ATOM 2064 C CA . VAL A 1 272 ? 86.711 153.503 137.256 1.00 44.99 353 VAL C CA 1
ATOM 2065 C C . VAL A 1 272 ? 86.039 154.173 136.068 1.00 50.21 353 VAL C C 1
ATOM 2066 O O . VAL A 1 272 ? 84.832 154.010 135.857 1.00 60.76 353 VAL C O 1
ATOM 2070 N N . ARG A 1 273 ? 86.821 154.917 135.290 1.00 52.39 354 ARG C N 1
ATOM 2071 C CA . ARG A 1 273 ? 86.298 155.687 134.173 1.00 50.26 354 ARG C CA 1
ATOM 2072 C C . ARG A 1 273 ? 86.267 154.852 132.903 1.00 59.19 354 ARG C C 1
ATOM 2073 O O . ARG A 1 273 ? 87.218 154.125 132.597 1.00 70.01 354 ARG C O 1
ATOM 2081 N N . TYR A 1 274 ? 85.171 154.964 132.161 1.00 59.77 355 TYR C N 1
ATOM 2082 C CA . TYR A 1 274 ? 85.035 154.308 130.872 1.00 61.50 355 TYR C CA 1
ATOM 2083 C C . TYR A 1 274 ? 84.491 155.301 129.855 1.00 63.07 355 TYR C C 1
ATOM 2084 O O . TYR A 1 274 ? 83.642 156.139 130.179 1.00 66.38 355 TYR C O 1
ATOM 2093 N N . ARG A 1 275 ? 84.992 155.203 128.629 1.00 61.28 356 ARG C N 1
ATOM 2094 C CA . ARG A 1 275 ? 84.641 156.121 127.556 1.00 55.78 356 ARG C CA 1
ATOM 2095 C C . ARG A 1 275 ? 83.878 155.381 126.465 1.00 64.19 356 ARG C C 1
ATOM 2096 O O . ARG A 1 275 ? 84.306 154.312 126.015 1.00 72.98 356 ARG C O 1
ATOM 2104 N N . VAL A 1 276 ? 82.760 155.957 126.037 1.00 77.37 357 VAL C N 1
ATOM 2105 C CA . VAL A 1 276 ? 81.917 155.379 124.998 1.00 76.12 357 VAL C CA 1
ATOM 2106 C C . VAL A 1 276 ? 82.214 156.093 123.687 1.00 83.30 357 VAL C C 1
ATOM 2107 O O . VAL A 1 276 ? 82.041 157.314 123.581 1.00 87.64 357 VAL C O 1
ATOM 2111 N N . VAL A 1 277 ? 82.643 155.332 122.683 1.00 79.96 358 VAL C N 1
ATOM 2112 C CA . VAL A 1 277 ? 83.041 155.887 121.393 1.00 77.94 358 VAL C CA 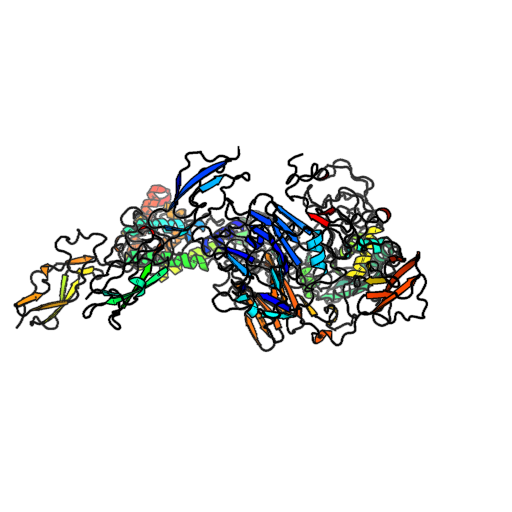1
ATOM 2113 C C . VAL A 1 277 ? 81.810 155.888 120.493 1.00 79.16 358 VAL C C 1
ATOM 2114 O O . VAL A 1 277 ? 81.392 154.848 119.982 1.00 77.55 358 VAL C O 1
ATOM 2118 N N . ASN A 1 278 ? 81.240 157.068 120.285 1.00 88.33 359 ASN C N 1
ATOM 2119 C CA . ASN A 1 278 ? 80.020 157.239 119.508 1.00 87.25 359 ASN C CA 1
ATOM 2120 C C . ASN A 1 278 ? 80.387 157.938 118.203 1.00 92.29 359 ASN C C 1
ATOM 2121 O O . ASN A 1 278 ? 80.626 159.149 118.181 1.00 95.37 359 ASN C O 1
ATOM 2126 N N . LEU A 1 279 ? 80.443 157.172 117.116 1.00 93.17 360 LEU C N 1
ATOM 2127 C CA . LEU A 1 279 ? 80.736 157.742 115.810 1.00 93.61 360 LEU C CA 1
ATOM 2128 C C . LEU A 1 279 ? 79.530 158.504 115.275 1.00 97.87 360 LEU C C 1
ATOM 2129 O O . LEU A 1 279 ? 78.380 158.218 115.616 1.00 99.97 360 LEU C O 1
ATOM 2134 N N . TYR A 1 280 ? 79.808 159.484 114.421 1.00 102.13 361 TYR C N 1
ATOM 2135 C CA . TYR A 1 280 ? 78.776 160.349 113.873 1.00 102.65 361 TYR C CA 1
ATOM 2136 C C . TYR A 1 280 ? 79.100 160.683 112.427 1.00 102.97 361 TYR C C 1
ATOM 2137 O O . TYR A 1 280 ? 80.247 160.595 111.986 1.00 101.41 361 TYR C O 1
ATOM 2146 N N . GLU A 1 281 ? 78.062 161.075 111.692 1.00 121.16 362 GLU C N 1
ATOM 2147 C CA . GLU A 1 281 ? 78.264 161.701 110.398 1.00 121.55 362 GLU C CA 1
ATOM 2148 C C . GLU A 1 281 ? 78.873 163.087 110.599 1.00 122.09 362 GLU C C 1
ATOM 2149 O O . GLU A 1 281 ? 78.953 163.607 111.716 1.00 123.12 362 GLU C O 1
ATOM 2155 N N . ASP A 1 282 ? 79.315 163.693 109.493 1.00 125.78 363 ASP C N 1
ATOM 2156 C CA . ASP A 1 282 ? 79.950 165.004 109.581 1.00 126.94 363 ASP C CA 1
ATOM 2157 C C . ASP A 1 282 ? 78.992 166.061 110.119 1.00 128.06 363 ASP C C 1
ATOM 2158 O O . ASP A 1 282 ? 79.425 167.006 110.788 1.00 128.16 363 ASP C O 1
ATOM 2163 N N . ASP A 1 283 ? 77.696 165.918 109.847 1.00 129.03 364 ASP C N 1
ATOM 2164 C CA . ASP A 1 283 ? 76.692 166.859 110.326 1.00 129.62 364 ASP C CA 1
ATOM 2165 C C . ASP A 1 283 ? 76.225 166.552 111.744 1.00 127.82 364 ASP C C 1
ATOM 2166 O O . ASP A 1 283 ? 75.207 167.106 112.177 1.00 126.08 364 ASP C O 1
ATOM 2171 N N . HIS A 1 284 ? 76.942 165.684 112.462 1.00 117.53 365 HIS C N 1
ATOM 2172 C CA . HIS A 1 284 ? 76.628 165.323 113.846 1.00 117.10 365 HIS C CA 1
ATOM 2173 C C . HIS A 1 284 ? 75.248 164.673 113.958 1.00 118.30 365 HIS C C 1
ATOM 2174 O O . HIS A 1 284 ? 74.500 164.917 114.905 1.00 118.34 365 HIS C O 1
ATOM 2181 N N . LYS A 1 285 ? 74.913 163.833 112.982 1.00 120.77 366 LYS C N 1
ATOM 2182 C CA . LYS A 1 285 ? 73.661 163.091 112.978 1.00 120.52 366 LYS C CA 1
ATOM 2183 C C . LYS A 1 285 ? 73.952 161.610 112.772 1.00 118.93 366 LYS C C 1
ATOM 2184 O O . LYS A 1 285 ? 75.090 161.206 112.520 1.00 119.21 366 LYS C O 1
ATOM 2190 N N . ASN A 1 286 ? 72.895 160.800 112.890 1.00 109.48 367 ASN C N 1
ATOM 2191 C CA . ASN A 1 286 ? 72.960 159.349 112.745 1.00 110.61 367 ASN C CA 1
ATOM 2192 C C . ASN A 1 286 ? 73.969 158.761 113.726 1.00 112.31 367 ASN C C 1
ATOM 2193 O O . ASN A 1 286 ? 75.026 158.268 113.310 1.00 109.60 367 ASN C O 1
ATOM 2198 N N . PRO A 1 287 ? 73.689 158.800 115.027 1.00 109.93 368 PRO C N 1
ATOM 2199 C CA . PRO A 1 287 ? 74.638 158.245 115.996 1.00 105.07 368 PRO C CA 1
ATOM 2200 C C . PRO A 1 287 ? 74.769 156.738 115.847 1.00 103.77 368 PRO C C 1
ATOM 2201 O O . PRO A 1 287 ? 73.817 156.038 115.494 1.00 104.55 368 PRO C O 1
ATOM 2205 N N . THR A 1 288 ? 75.977 156.243 116.115 1.00 97.28 369 THR C N 1
ATOM 2206 C CA . THR A 1 288 ? 76.170 154.798 116.171 1.00 97.37 369 THR C CA 1
ATOM 2207 C C . THR A 1 288 ? 75.333 154.187 117.287 1.00 96.80 369 THR C C 1
ATOM 2208 O O . THR A 1 288 ? 74.697 153.143 117.100 1.00 98.99 369 THR C O 1
ATOM 2212 N N . VAL A 1 289 ? 75.320 154.827 118.451 1.00 86.69 370 VAL C N 1
ATOM 2213 C CA . VAL A 1 289 ? 74.447 154.460 119.557 1.00 85.42 370 VAL C CA 1
ATOM 2214 C C . VAL A 1 289 ? 73.725 155.716 120.022 1.00 85.63 370 VAL C C 1
ATOM 2215 O O . VAL A 1 289 ? 74.350 156.769 120.197 1.00 81.71 370 VAL C O 1
ATOM 2219 N N . THR A 1 290 ? 72.414 155.612 120.207 1.00 88.47 371 THR C N 1
ATOM 2220 C CA . THR A 1 290 ? 71.638 156.758 120.649 1.00 89.80 371 THR C CA 1
ATOM 2221 C C . THR A 1 290 ? 72.019 157.140 122.077 1.00 88.79 371 THR C C 1
ATOM 2222 O O . THR A 1 290 ? 72.536 156.330 122.849 1.00 87.76 371 THR C O 1
ATOM 2226 N N . ARG A 1 291 ? 71.763 158.405 122.419 1.00 88.93 372 ARG C N 1
ATOM 2227 C CA . ARG A 1 291 ? 72.004 158.864 123.781 1.00 89.31 372 ARG C CA 1
ATOM 2228 C C . ARG A 1 291 ? 71.163 158.092 124.789 1.00 87.83 372 ARG C C 1
ATOM 2229 O O . ARG A 1 291 ? 71.588 157.914 125.940 1.00 85.68 372 ARG C O 1
ATOM 2237 N N . GLU A 1 292 ? 69.982 157.622 124.375 1.00 87.75 373 GLU C N 1
ATOM 2238 C CA . GLU A 1 292 ? 69.185 156.753 125.231 1.00 87.05 373 GLU C CA 1
ATOM 2239 C C . GLU A 1 292 ? 69.916 155.449 125.518 1.00 89.06 373 GLU C C 1
ATOM 2240 O O . GLU A 1 292 ? 69.861 154.939 126.643 1.00 88.93 373 GLU C O 1
ATOM 2246 N N . GLN A 1 293 ? 70.607 154.894 124.518 1.00 90.24 374 GLN C N 1
ATOM 2247 C CA . GLN A 1 293 ? 71.377 153.672 124.738 1.00 88.68 374 GLN C CA 1
ATOM 2248 C C . GLN A 1 293 ? 72.450 153.887 125.794 1.00 89.79 374 GLN C C 1
ATOM 2249 O O . GLN A 1 293 ? 72.608 153.072 126.709 1.00 93.66 374 GLN C O 1
ATOM 2255 N N . VAL A 1 294 ? 73.197 154.988 125.685 1.00 80.01 375 VAL C N 1
ATOM 2256 C CA . VAL A 1 294 ? 74.274 155.243 126.635 1.00 78.19 375 VAL C CA 1
ATOM 2257 C C . VAL A 1 294 ? 73.708 155.452 128.033 1.00 81.15 375 VAL C C 1
ATOM 2258 O O . VAL A 1 294 ? 74.199 154.873 129.008 1.00 84.09 375 VAL C O 1
ATOM 2262 N N . ASP A 1 295 ? 72.650 156.258 128.151 1.00 80.37 376 ASP C N 1
ATOM 2263 C CA . ASP A 1 295 ? 72.077 156.513 129.472 1.00 78.99 376 ASP C CA 1
ATOM 2264 C C . ASP A 1 295 ? 71.527 155.233 130.100 1.00 80.07 376 ASP C C 1
ATOM 2265 O O . ASP A 1 295 ? 71.798 154.941 131.274 1.00 80.65 376 ASP C O 1
ATOM 2270 N N . PHE A 1 296 ? 70.791 154.433 129.325 1.00 82.39 377 PHE C N 1
ATOM 2271 C CA . PHE A 1 296 ? 70.195 153.213 129.863 1.00 82.30 377 PHE C CA 1
ATOM 2272 C C . PHE A 1 296 ? 71.261 152.186 130.235 1.00 82.82 377 PHE C C 1
ATOM 2273 O O . PHE A 1 296 ? 71.205 151.573 131.311 1.00 84.98 377 PHE C O 1
ATOM 2281 N N . GLN A 1 297 ? 72.233 151.972 129.343 1.00 79.24 378 GLN C N 1
ATOM 2282 C CA . GLN A 1 297 ? 73.293 151.015 129.626 1.00 75.99 378 GLN C CA 1
ATOM 2283 C C . GLN A 1 297 ? 74.107 151.444 130.836 1.00 75.38 378 GLN C C 1
ATOM 2284 O O . GLN A 1 297 ? 74.488 150.608 131.661 1.00 83.37 378 GLN C O 1
ATOM 2290 N N . HIS A 1 298 ? 74.390 152.743 130.960 1.00 64.16 379 HIS C N 1
ATOM 2291 C CA . HIS A 1 298 ? 75.122 153.222 132.124 1.00 67.69 379 HIS C CA 1
ATOM 2292 C C . HIS A 1 298 ? 74.336 152.981 133.404 1.00 74.60 379 HIS C C 1
ATOM 2293 O O . HIS A 1 298 ? 74.911 152.601 134.430 1.00 75.66 379 HIS C O 1
ATOM 2300 N N . HIS A 1 299 ? 73.022 153.210 133.373 1.00 77.40 380 HIS C N 1
ATOM 2301 C CA . HIS A 1 299 ? 72.218 152.956 134.565 1.00 73.47 380 HIS C CA 1
ATOM 2302 C C . HIS A 1 299 ? 72.262 151.480 134.957 1.00 71.82 380 HIS C C 1
ATOM 2303 O O . HIS A 1 299 ? 72.444 151.145 136.136 1.00 69.45 380 HIS C O 1
ATOM 2310 N N . GLN A 1 300 ? 72.115 150.582 133.978 1.00 73.63 381 GLN C N 1
ATOM 2311 C CA . GLN A 1 300 ? 72.172 149.151 134.283 1.00 72.65 381 GLN C CA 1
ATOM 2312 C C . GLN A 1 300 ? 73.548 148.748 134.809 1.00 70.94 381 GLN C C 1
ATOM 2313 O O . GLN A 1 300 ? 73.658 147.943 135.747 1.00 76.10 381 GLN C O 1
ATOM 2319 N N . LEU A 1 301 ? 74.609 149.301 134.216 1.00 65.18 382 LEU C N 1
ATOM 2320 C CA . LEU A 1 301 ? 75.967 149.014 134.663 1.00 67.86 382 LEU C CA 1
ATOM 2321 C C . LEU A 1 301 ? 76.174 149.451 136.106 1.00 67.17 382 LEU C C 1
ATOM 2322 O O . LEU A 1 301 ? 76.724 148.695 136.923 1.00 66.32 382 LEU C O 1
ATOM 2327 N N . ALA A 1 302 ? 75.735 150.669 136.434 1.00 58.27 383 ALA C N 1
ATOM 2328 C CA . ALA A 1 302 ? 75.868 151.170 137.795 1.00 63.14 383 ALA C CA 1
ATOM 2329 C C . ALA A 1 302 ? 75.102 150.294 138.772 1.00 67.21 383 ALA C C 1
ATOM 2330 O O . ALA A 1 302 ? 75.603 149.992 139.860 1.00 64.02 383 ALA C O 1
ATOM 2332 N N . GLU A 1 303 ? 73.893 149.864 138.402 1.00 69.96 384 GLU C N 1
ATOM 2333 C CA . GLU A 1 303 ? 73.124 149.023 139.313 1.00 63.91 384 GLU C CA 1
ATOM 2334 C C . GLU A 1 303 ? 73.812 147.687 139.564 1.00 62.79 384 GLU C C 1
ATOM 2335 O O . GLU A 1 303 ? 73.895 147.235 140.713 1.00 65.65 384 GLU C O 1
ATOM 2341 N N . ALA A 1 304 ? 74.312 147.038 138.510 1.00 62.12 385 ALA C N 1
ATOM 2342 C CA . ALA A 1 304 ? 74.953 145.742 138.710 1.00 59.99 385 ALA C CA 1
ATOM 2343 C C . ALA A 1 304 ? 76.228 145.871 139.536 1.00 64.88 385 ALA C C 1
ATOM 2344 O O . ALA A 1 304 ? 76.508 145.021 140.388 1.00 64.42 385 ALA C O 1
ATOM 2346 N N . PHE A 1 305 ? 77.013 146.924 139.310 1.00 61.85 386 PHE C N 1
ATOM 2347 C CA . PHE A 1 305 ? 78.295 147.050 139.993 1.00 53.08 386 PHE C CA 1
ATOM 2348 C C . PHE A 1 305 ? 78.223 147.792 141.325 1.00 56.43 386 PHE C C 1
ATOM 2349 O O . PHE A 1 305 ? 79.243 147.881 142.018 1.00 60.94 386 PHE C O 1
ATOM 2357 N N . LYS A 1 306 ? 77.056 148.320 141.707 1.00 63.93 387 LYS C N 1
ATOM 2358 C CA . LYS A 1 306 ? 76.964 149.096 142.941 1.00 62.94 387 LYS C CA 1
ATOM 2359 C C . LYS A 1 306 ? 77.326 148.262 144.166 1.00 65.03 387 LYS C C 1
ATOM 2360 O O . LYS A 1 306 ? 78.045 148.734 145.054 1.00 67.15 387 LYS C O 1
ATOM 2366 N N . GLN A 1 307 ? 76.844 147.022 144.231 1.00 68.93 388 GLN C N 1
ATOM 2367 C CA . GLN A 1 307 ? 77.035 146.192 145.414 1.00 71.45 388 GLN C CA 1
ATOM 2368 C C . GLN A 1 307 ? 78.436 145.608 145.525 1.00 64.08 388 GLN C C 1
ATOM 2369 O O . GLN A 1 307 ? 78.767 145.035 146.570 1.00 65.28 388 GLN C O 1
ATOM 2375 N N . TYR A 1 308 ? 79.267 145.735 144.489 1.00 51.74 389 TYR C N 1
ATOM 2376 C CA . TYR A 1 308 ? 80.594 145.127 144.470 1.00 50.62 389 TYR C CA 1
ATOM 2377 C C . TYR A 1 308 ? 81.713 146.158 144.578 1.00 57.53 389 TYR C C 1
ATOM 2378 O O . TYR A 1 308 ? 82.850 145.872 144.192 1.00 52.03 389 TYR C O 1
ATOM 2387 N N . ASN A 1 309 ? 81.409 147.356 145.083 1.00 62.12 390 ASN C N 1
ATOM 2388 C CA . ASN A 1 309 ? 82.407 148.400 145.345 1.00 57.57 390 ASN C CA 1
ATOM 2389 C C . ASN A 1 309 ? 83.102 148.882 144.073 1.00 58.14 390 ASN C C 1
ATOM 2390 O O . ASN A 1 309 ? 84.278 149.257 144.103 1.00 71.00 390 ASN C O 1
ATOM 2395 N N . ILE A 1 310 ? 82.394 148.876 142.947 1.00 50.39 391 ILE C N 1
ATOM 2396 C CA . ILE A 1 310 ? 82.903 149.429 141.697 1.00 49.41 391 ILE C CA 1
ATOM 2397 C C . ILE A 1 310 ? 81.833 150.341 141.114 1.00 51.70 391 ILE C C 1
ATOM 2398 O O . ILE A 1 310 ? 80.700 149.903 140.884 1.00 64.41 391 ILE C O 1
ATOM 2403 N N . SER A 1 311 ? 82.183 151.603 140.881 1.00 54.75 392 SER C N 1
ATOM 2404 C CA . SER A 1 311 ? 81.272 152.570 140.281 1.00 56.62 392 SER C CA 1
ATOM 2405 C C . SER A 1 311 ? 81.938 153.188 139.060 1.00 58.68 392 SER C C 1
ATOM 2406 O O . SER A 1 311 ? 83.093 153.619 139.131 1.00 69.44 392 SER C O 1
ATOM 2409 N N . TRP A 1 312 ? 81.210 153.233 137.949 1.00 57.86 393 TRP C N 1
ATOM 2410 C CA . TRP A 1 312 ? 81.764 153.649 136.669 1.00 58.21 393 TRP C CA 1
ATOM 2411 C C . TRP A 1 312 ? 81.377 155.087 136.362 1.00 61.65 393 TRP C C 1
ATOM 2412 O O . TRP A 1 312 ? 80.205 155.459 136.479 1.00 65.61 393 TRP C O 1
ATOM 2423 N N . GLU A 1 313 ? 82.364 155.884 135.966 1.00 65.20 394 GLU C N 1
ATOM 2424 C CA . GLU A 1 313 ? 82.145 157.258 135.541 1.00 66.31 394 GLU C CA 1
ATOM 2425 C C . GLU A 1 313 ? 82.071 157.309 134.023 1.00 72.73 394 GLU C C 1
ATOM 2426 O O . GLU A 1 313 ? 82.989 156.852 133.332 1.00 69.91 394 GLU C O 1
ATOM 2432 N N . LEU A 1 314 ? 80.983 157.872 133.511 1.00 79.22 395 LEU C N 1
ATOM 2433 C CA . LEU A 1 314 ? 80.678 157.826 132.089 1.00 72.05 395 LEU C CA 1
ATOM 2434 C C . LEU A 1 314 ? 81.232 159.058 131.385 1.00 66.68 395 LEU C C 1
ATOM 2435 O O . LEU A 1 314 ? 80.906 160.192 131.750 1.00 70.79 395 LEU C O 1
ATOM 2440 N N . ASP A 1 315 ? 82.068 158.829 130.377 1.00 58.89 396 ASP C N 1
ATOM 2441 C CA . ASP A 1 315 ? 82.465 159.856 129.426 1.00 67.60 396 ASP C CA 1
ATOM 2442 C C . ASP A 1 315 ? 82.057 159.395 128.036 1.00 69.27 396 ASP C C 1
ATOM 2443 O O . ASP A 1 315 ? 82.387 158.277 127.629 1.00 69.04 396 ASP C O 1
ATOM 2448 N N . VAL A 1 316 ? 81.341 160.247 127.314 1.00 75.16 397 VAL C N 1
ATOM 2449 C CA . VAL A 1 316 ? 80.873 159.933 125.971 1.00 73.03 397 VAL C CA 1
ATOM 2450 C C . VAL A 1 316 ? 81.721 160.712 124.975 1.00 72.82 397 VAL C C 1
ATOM 2451 O O . VAL A 1 316 ? 81.973 161.909 125.158 1.00 72.43 397 VAL C O 1
ATOM 2455 N N . LEU A 1 317 ? 82.188 160.022 123.942 1.00 78.37 398 LEU C N 1
ATOM 2456 C CA . LEU A 1 317 ? 83.047 160.605 122.923 1.00 75.80 398 LEU C CA 1
ATOM 2457 C C . LEU A 1 317 ? 82.289 160.650 121.603 1.00 79.07 398 LEU C C 1
ATOM 2458 O O . LEU A 1 317 ? 81.919 159.603 121.061 1.00 79.04 398 LEU C O 1
ATOM 2463 N N . GLU A 1 318 ? 82.066 161.854 121.089 1.00 84.45 399 GLU C N 1
ATOM 2464 C CA . GLU A 1 318 ? 81.425 162.041 119.794 1.00 85.25 399 GLU C CA 1
ATOM 2465 C C . GLU A 1 318 ? 82.501 162.307 118.751 1.00 86.67 399 GLU C C 1
ATOM 2466 O O . GLU A 1 318 ? 83.237 163.296 118.849 1.00 86.20 399 GLU C O 1
ATOM 2472 N N . VAL A 1 319 ? 82.592 161.425 117.763 1.00 89.75 400 VAL C N 1
ATOM 2473 C CA . VAL A 1 319 ? 83.509 161.581 116.640 1.00 91.05 400 VAL C CA 1
ATOM 2474 C C . VAL A 1 319 ? 82.654 161.763 115.394 1.00 94.45 400 VAL C C 1
ATOM 2475 O O . VAL A 1 319 ? 81.927 160.846 114.991 1.00 94.51 400 VAL C O 1
ATOM 2479 N N . SER A 1 320 ? 82.739 162.943 114.784 1.00 111.64 401 SER C N 1
ATOM 2480 C CA . SER A 1 320 ? 81.928 163.285 113.614 1.00 111.04 401 SER C CA 1
ATOM 2481 C C . SER A 1 320 ? 82.763 163.025 112.368 1.00 110.11 401 SER C C 1
ATOM 2482 O O . SER A 1 320 ? 83.514 163.881 111.903 1.00 111.02 401 SER C O 1
ATOM 2485 N N . ASN A 1 321 ? 82.629 161.816 111.821 1.00 110.33 402 ASN C N 1
ATOM 2486 C CA . ASN A 1 321 ? 83.467 161.384 110.702 1.00 110.71 402 ASN C CA 1
ATOM 2487 C C . ASN A 1 321 ? 82.644 160.430 109.836 1.00 113.63 402 ASN C C 1
ATOM 2488 O O . ASN A 1 321 ? 82.598 159.227 110.101 1.00 113.40 402 ASN C O 1
ATOM 2493 N N . SER A 1 322 ? 82.023 160.977 108.787 1.00 122.79 403 SER C N 1
ATOM 2494 C CA . SER A 1 322 ? 81.215 160.149 107.894 1.00 121.41 403 SER C CA 1
ATOM 2495 C C . SER A 1 322 ? 82.069 159.103 107.191 1.00 119.71 403 SER C C 1
ATOM 2496 O O . SER A 1 322 ? 81.660 157.944 107.048 1.00 120.64 403 SER C O 1
ATOM 2499 N N . SER A 1 323 ? 83.272 159.496 106.761 1.00 112.52 404 SER C N 1
ATOM 2500 C CA . SER A 1 323 ? 84.179 158.559 106.106 1.00 112.45 404 SER C CA 1
ATOM 2501 C C . SER A 1 323 ? 84.458 157.341 106.972 1.00 114.84 404 SER C C 1
ATOM 2502 O O . SER A 1 323 ? 84.857 156.294 106.450 1.00 115.42 404 SER C O 1
ATOM 2505 N N . LEU A 1 324 ? 84.264 157.458 108.283 1.00 108.37 405 LEU C N 1
ATOM 2506 C CA . LEU A 1 324 ? 84.295 156.330 109.205 1.00 103.75 405 LEU C CA 1
ATOM 2507 C C . LEU A 1 324 ? 82.907 155.805 109.547 1.00 102.87 405 LEU C C 1
ATOM 2508 O O . LEU A 1 324 ? 82.724 154.591 109.681 1.00 106.66 405 LEU C O 1
ATOM 2513 N N . ARG A 1 325 ? 81.926 156.700 109.695 1.00 102.12 406 ARG C N 1
ATOM 2514 C CA . ARG A 1 325 ? 80.595 156.291 110.131 1.00 105.15 406 ARG C CA 1
ATOM 2515 C C . ARG A 1 325 ? 79.913 155.396 109.103 1.00 107.36 406 ARG C C 1
ATOM 2516 O O . ARG A 1 325 ? 79.273 154.401 109.466 1.00 104.34 406 ARG C O 1
ATOM 2524 N N . ARG A 1 326 ? 80.039 155.725 107.816 1.00 114.34 407 ARG C N 1
ATOM 2525 C CA . ARG A 1 326 ? 79.260 155.023 106.800 1.00 114.47 407 ARG C CA 1
ATOM 2526 C C . ARG A 1 326 ? 79.794 153.624 106.530 1.00 116.30 407 ARG C C 1
ATOM 2527 O O . ARG A 1 326 ? 79.031 152.741 106.123 1.00 117.63 407 ARG C O 1
ATOM 2535 N N . ARG A 1 327 ? 81.088 153.400 106.741 1.00 112.19 408 ARG C N 1
ATOM 2536 C CA . ARG A 1 327 ? 81.656 152.089 106.480 1.00 111.19 408 ARG C CA 1
ATOM 2537 C C . ARG A 1 327 ? 81.251 151.100 107.569 1.00 110.97 408 ARG C C 1
ATOM 2538 O O . ARG A 1 327 ? 80.928 151.469 108.702 1.00 112.40 408 ARG C O 1
ATOM 2546 N N . LEU A 1 328 ? 81.265 149.822 107.202 1.00 103.88 409 LEU C N 1
ATOM 2547 C CA . LEU A 1 328 ? 80.907 148.754 108.126 1.00 101.91 409 LEU C CA 1
ATOM 2548 C C . LEU A 1 328 ? 82.114 148.392 108.982 1.00 102.72 409 LEU C C 1
ATOM 2549 O O . LEU A 1 328 ? 83.151 147.973 108.458 1.00 107.82 409 LEU C O 1
ATOM 2554 N N . ILE A 1 329 ? 81.983 148.548 110.295 1.00 90.89 410 ILE C N 1
ATOM 2555 C CA . ILE A 1 329 ? 83.028 148.143 111.226 1.00 89.72 410 ILE C CA 1
ATOM 2556 C C . ILE A 1 329 ? 82.831 146.671 111.561 1.00 92.68 410 ILE C C 1
ATOM 2557 O O . ILE A 1 329 ? 81.714 146.232 111.865 1.00 97.42 410 ILE C O 1
ATOM 2562 N N . LEU A 1 330 ? 83.916 145.906 111.500 1.00 94.86 411 LEU C N 1
ATOM 2563 C CA . LEU A 1 330 ? 83.902 144.466 111.683 1.00 97.90 411 LEU C CA 1
ATOM 2564 C C . LEU A 1 330 ? 84.622 144.094 112.970 1.00 99.12 411 LEU C C 1
ATOM 2565 O O . LEU A 1 330 ? 85.628 144.706 113.343 1.00 97.93 411 LEU C O 1
ATOM 2570 N N . ALA A 1 331 ? 84.091 143.082 113.641 1.00 91.02 412 ALA C N 1
ATOM 2571 C CA . ALA A 1 331 ? 84.709 142.503 114.822 1.00 86.59 412 ALA C CA 1
ATOM 2572 C C . ALA A 1 331 ? 85.047 141.047 114.542 1.00 89.69 412 ALA C C 1
ATOM 2573 O O . ALA A 1 331 ? 84.358 140.372 113.771 1.00 89.93 412 ALA C O 1
ATOM 2575 N N . ASN A 1 332 ? 86.127 140.575 115.160 1.00 99.96 413 ASN C N 1
ATOM 2576 C CA . ASN A 1 332 ? 86.628 139.209 115.047 1.00 102.59 413 ASN C CA 1
ATOM 2577 C C . ASN A 1 332 ? 87.067 138.866 113.631 1.00 103.30 413 ASN C C 1
ATOM 2578 O O . ASN A 1 332 ? 87.482 137.725 113.385 1.00 104.57 413 ASN C O 1
ATOM 2583 N N . CYS A 1 333 ? 86.990 139.802 112.694 1.00 106.46 414 CYS C N 1
ATOM 2584 C CA . CYS A 1 333 ? 87.365 139.561 111.311 1.00 108.68 414 CYS C CA 1
ATOM 2585 C C . CYS A 1 333 ? 88.782 140.055 111.056 1.00 110.82 414 CYS C C 1
ATOM 2586 O O . CYS A 1 333 ? 89.228 141.055 111.626 1.00 110.20 414 CYS C O 1
ATOM 2589 N N . ASP A 1 334 ? 89.490 139.332 110.199 1.00 115.84 415 ASP C N 1
ATOM 2590 C CA . ASP A 1 334 ? 90.823 139.712 109.755 1.00 113.43 415 ASP C CA 1
ATOM 2591 C C . ASP A 1 334 ? 90.761 140.050 108.273 1.00 114.38 415 ASP C C 1
ATOM 2592 O O . ASP A 1 334 ? 90.282 139.243 107.468 1.00 118.48 415 ASP C O 1
ATOM 2597 N N . ILE A 1 335 ? 91.243 141.243 107.918 1.00 106.95 416 ILE C N 1
ATOM 2598 C CA . ILE A 1 335 ? 91.171 141.694 106.532 1.00 110.18 416 ILE C CA 1
ATOM 2599 C C . ILE A 1 335 ? 91.981 140.781 105.621 1.00 110.90 416 ILE C C 1
ATOM 2600 O O . ILE A 1 335 ? 91.609 140.553 104.461 1.00 110.07 416 ILE C O 1
ATOM 2605 N N . SER A 1 336 ? 93.086 140.229 106.127 1.00 110.71 417 SER C N 1
ATOM 2606 C CA . SER A 1 336 ? 93.921 139.348 105.321 1.00 109.57 417 SER C CA 1
ATOM 2607 C C . SER A 1 336 ? 93.181 138.095 104.873 1.00 111.38 417 SER C C 1
ATOM 2608 O O . SER A 1 336 ? 93.569 137.488 103.869 1.00 112.23 417 SER C O 1
ATOM 2611 N N . LYS A 1 337 ? 92.130 137.693 105.585 1.00 117.63 418 LYS C N 1
ATOM 2612 C CA . LYS A 1 337 ? 91.403 136.468 105.277 1.00 116.10 418 LYS C CA 1
ATOM 2613 C C . LYS A 1 337 ? 90.313 136.663 104.230 1.00 116.13 418 LYS C C 1
ATOM 2614 O O . LYS A 1 337 ? 89.672 135.684 103.839 1.00 115.18 418 LYS C O 1
ATOM 2620 N N . ILE A 1 338 ? 90.090 137.889 103.768 1.00 123.87 419 ILE C N 1
ATOM 2621 C CA . ILE A 1 338 ? 89.071 138.163 102.761 1.00 124.14 419 ILE C CA 1
ATOM 2622 C C . ILE A 1 338 ? 89.691 138.008 101.380 1.00 127.58 419 ILE C C 1
ATOM 2623 O O . ILE A 1 338 ? 90.722 138.620 101.079 1.00 128.04 419 ILE C O 1
ATOM 2628 N N . GLY A 1 339 ? 89.063 137.190 100.538 1.00 136.98 420 GLY C N 1
ATOM 2629 C CA . GLY A 1 339 ? 89.570 136.959 99.202 1.00 135.98 420 GLY C CA 1
ATOM 2630 C C . GLY A 1 339 ? 90.666 135.923 99.102 1.00 134.68 420 GLY C C 1
ATOM 2631 O O . GLY A 1 339 ? 91.369 135.878 98.088 1.00 135.81 420 GLY C O 1
ATOM 2632 N N . ASP A 1 340 ? 90.833 135.082 100.120 1.00 136.98 421 ASP C N 1
ATOM 2633 C CA . ASP A 1 340 ? 91.867 134.057 100.125 1.00 138.21 421 ASP C CA 1
ATOM 2634 C C . ASP A 1 340 ? 91.397 132.738 99.517 1.00 140.93 421 ASP C C 1
ATOM 2635 O O . ASP A 1 340 ? 92.107 131.734 99.626 1.00 142.25 421 ASP C O 1
ATOM 2640 N N . GLU A 1 341 ? 90.210 132.719 98.907 1.00 147.89 422 GLU C N 1
ATOM 2641 C CA . GLU A 1 341 ? 89.579 131.543 98.311 1.00 148.18 422 GLU C CA 1
ATOM 2642 C C . GLU A 1 341 ? 89.224 130.479 99.340 1.00 147.89 422 GLU C C 1
ATOM 2643 O O . GLU A 1 341 ? 88.880 129.351 98.963 1.00 147.68 422 GLU C O 1
ATOM 2649 N N . ASN A 1 342 ? 89.294 130.802 100.629 1.00 145.10 423 ASN C N 1
ATOM 2650 C CA . ASN A 1 342 ? 88.869 129.912 101.698 1.00 144.11 423 ASN C CA 1
ATOM 2651 C C . ASN A 1 342 ? 87.730 130.575 102.455 1.00 144.90 423 ASN C C 1
ATOM 2652 O O . ASN A 1 342 ? 87.863 131.716 102.908 1.00 146.25 423 ASN C O 1
ATOM 2657 N N . CYS A 1 343 ? 86.620 129.857 102.596 1.00 141.82 424 CYS C N 1
ATOM 2658 C CA . CYS A 1 343 ? 85.427 130.440 103.192 1.00 142.10 424 CYS C CA 1
ATOM 2659 C C . CYS A 1 343 ? 85.655 130.751 104.667 1.00 140.56 424 CYS C C 1
ATOM 2660 O O . CYS A 1 343 ? 86.046 129.877 105.446 1.00 140.19 424 CYS C O 1
ATOM 2663 N N . ASP A 1 344 ? 85.410 132.003 105.050 1.00 135.12 425 ASP C N 1
ATOM 2664 C CA . ASP A 1 344 ? 85.555 132.457 106.434 1.00 135.45 425 ASP C CA 1
ATOM 2665 C C . ASP A 1 344 ? 84.233 133.035 106.918 1.00 135.81 425 ASP C C 1
ATOM 2666 O O . ASP A 1 344 ? 83.919 134.203 106.626 1.00 136.15 425 ASP C O 1
ATOM 2671 N N . PRO A 1 345 ? 83.427 132.262 107.651 1.00 129.08 426 PRO C N 1
ATOM 2672 C CA . PRO A 1 345 ? 82.099 132.756 108.061 1.00 127.52 426 PRO C CA 1
ATOM 2673 C C . PRO A 1 345 ? 82.136 133.992 108.943 1.00 125.98 426 PRO C C 1
ATOM 2674 O O . PRO A 1 345 ? 81.209 134.805 108.888 1.00 126.07 426 PRO C O 1
ATOM 2678 N N . GLU A 1 346 ? 83.161 134.152 109.780 1.00 124.81 427 GLU C N 1
ATOM 2679 C CA . GLU A 1 346 ? 83.212 135.331 110.641 1.00 125.67 427 GLU C CA 1
ATOM 2680 C C . GLU A 1 346 ? 83.368 136.613 109.827 1.00 127.46 427 GLU C C 1
ATOM 2681 O O . GLU A 1 346 ? 82.826 137.658 110.209 1.00 127.50 427 GLU C O 1
ATOM 2687 N N . CYS A 1 347 ? 84.101 136.560 108.720 1.00 129.37 428 CYS C N 1
ATOM 2688 C CA . CYS A 1 347 ? 84.153 137.653 107.744 1.00 126.85 428 CYS C CA 1
ATOM 2689 C C . CYS A 1 347 ? 83.151 137.428 106.615 1.00 125.88 428 CYS C C 1
ATOM 2690 O O . CYS A 1 347 ? 83.519 137.435 105.442 1.00 124.87 428 CYS C O 1
ATOM 2693 N N . ASN A 1 348 ? 81.875 137.213 106.932 1.00 134.31 429 ASN C N 1
ATOM 2694 C CA . ASN A 1 348 ? 80.919 136.805 105.906 1.00 134.68 429 ASN C CA 1
ATOM 2695 C C . ASN A 1 348 ? 80.362 138.000 105.140 1.00 134.59 429 ASN C C 1
ATOM 2696 O O . ASN A 1 348 ? 80.936 138.455 104.145 1.00 136.78 429 ASN C O 1
ATOM 2701 N N . HIS A 1 349 ? 79.320 138.586 105.719 1.00 124.07 430 HIS C N 1
ATOM 2702 C CA . HIS A 1 349 ? 78.834 139.948 105.539 1.00 123.83 430 HIS C CA 1
ATOM 2703 C C . HIS A 1 349 ? 78.544 140.473 104.128 1.00 124.77 430 HIS C C 1
ATOM 2704 O O . HIS A 1 349 ? 79.269 140.201 103.163 1.00 127.11 430 HIS C O 1
ATOM 2711 N N . THR A 1 350 ? 77.490 141.295 104.040 1.00 133.47 431 THR C N 1
ATOM 2712 C CA . THR A 1 350 ? 77.009 141.821 102.762 1.00 132.70 431 THR C CA 1
ATOM 2713 C C . THR A 1 350 ? 78.008 142.778 102.120 1.00 132.00 431 THR C C 1
ATOM 2714 O O . THR A 1 350 ? 78.174 142.777 100.896 1.00 135.11 431 THR C O 1
ATOM 2718 N N . LEU A 1 351 ? 78.671 143.614 102.920 1.00 122.18 432 LEU C N 1
ATOM 2719 C CA . LEU A 1 351 ? 79.584 144.615 102.387 1.00 122.78 432 LEU C CA 1
ATOM 2720 C C . LEU A 1 351 ? 81.018 144.118 102.258 1.00 123.49 432 LEU C C 1
ATOM 2721 O O . LEU A 1 351 ? 81.880 144.876 101.803 1.00 125.75 432 LEU C O 1
ATOM 2726 N N . THR A 1 352 ? 81.297 142.875 102.647 1.00 128.64 433 THR C N 1
ATOM 2727 C CA . THR A 1 352 ? 82.609 142.273 102.454 1.00 128.86 433 THR C CA 1
ATOM 2728 C C . THR A 1 352 ? 82.663 141.382 101.224 1.00 131.48 433 THR C C 1
ATOM 2729 O O . THR A 1 352 ? 83.669 140.697 101.011 1.00 132.27 433 THR C O 1
ATOM 2733 N N . GLY A 1 353 ? 81.611 141.378 100.411 1.00 143.39 434 GLY C N 1
ATOM 2734 C CA . GLY A 1 353 ? 81.554 140.476 99.282 1.00 144.04 434 GLY C CA 1
ATOM 2735 C C . GLY A 1 353 ? 81.497 139.024 99.668 1.00 144.41 434 GLY C C 1
ATOM 2736 O O . GLY A 1 353 ? 82.074 138.186 98.969 1.00 145.53 434 GLY C O 1
ATOM 2737 N N . HIS A 1 354 ? 80.824 138.703 100.772 1.00 143.17 435 HIS C N 1
ATOM 2738 C CA . HIS A 1 354 ? 80.708 137.332 101.256 1.00 142.99 435 HIS C CA 1
ATOM 2739 C C . HIS A 1 354 ? 82.093 136.693 101.328 1.00 142.38 435 HIS C C 1
ATOM 2740 O O . HIS A 1 354 ? 82.450 135.810 100.544 1.00 143.87 435 HIS C O 1
ATOM 2747 N N . ASP A 1 355 ? 82.908 137.242 102.232 1.00 134.12 436 ASP C N 1
ATOM 2748 C CA . ASP A 1 355 ? 84.312 136.864 102.366 1.00 134.07 436 ASP C CA 1
ATOM 2749 C C . ASP A 1 355 ? 85.087 137.162 101.086 1.00 135.41 436 ASP C C 1
ATOM 2750 O O . ASP A 1 355 ? 86.056 136.476 100.753 1.00 137.67 436 ASP C O 1
ATOM 2755 N N . GLY A 1 356 ? 84.657 138.183 100.348 1.00 138.69 437 GLY C N 1
ATOM 2756 C CA . GLY A 1 356 ? 85.298 138.488 99.088 1.00 139.53 437 GLY C CA 1
ATOM 2757 C C . GLY A 1 356 ? 85.021 137.476 98.005 1.00 140.44 437 GLY C C 1
ATOM 2758 O O . GLY A 1 356 ? 85.735 137.446 97.000 1.00 140.13 437 GLY C O 1
ATOM 2759 N N . GLY A 1 357 ? 83.997 136.642 98.181 1.00 153.78 438 GLY C N 1
ATOM 2760 C CA . GLY A 1 357 ? 83.659 135.619 97.217 1.00 154.01 438 GLY C CA 1
ATOM 2761 C C . GLY A 1 357 ? 84.088 134.218 97.595 1.00 153.11 438 GLY C C 1
ATOM 2762 O O . GLY A 1 357 ? 83.693 133.265 96.912 1.00 154.19 438 GLY C O 1
ATOM 2763 N N . ASP A 1 358 ? 84.877 134.064 98.659 1.00 141.85 439 ASP C N 1
ATOM 2764 C CA . ASP A 1 358 ? 85.256 132.733 99.115 1.00 140.61 439 ASP C CA 1
ATOM 2765 C C . ASP A 1 358 ? 84.053 131.920 99.566 1.00 141.88 439 ASP C C 1
ATOM 2766 O O . ASP A 1 358 ? 84.129 130.688 99.602 1.00 142.45 439 ASP C O 1
ATOM 2771 N N . CYS A 1 359 ? 82.947 132.577 99.902 1.00 144.11 440 CYS C N 1
ATOM 2772 C CA . CYS A 1 359 ? 81.759 131.906 100.408 1.00 144.87 440 CYS C CA 1
ATOM 2773 C C . CYS A 1 359 ? 80.543 132.174 99.529 1.00 145.42 440 CYS C C 1
ATOM 2774 O O . CYS A 1 359 ? 79.410 132.194 100.011 1.00 144.33 440 CYS C O 1
ATOM 2777 N N . ARG A 1 360 ? 80.770 132.385 98.236 1.00 163.77 441 ARG C N 1
ATOM 2778 C CA . ARG A 1 360 ? 79.673 132.615 97.303 1.00 164.42 441 ARG C CA 1
ATOM 2779 C C . ARG A 1 360 ? 80.090 132.079 95.942 1.00 165.64 441 ARG C C 1
ATOM 2780 O O . ARG A 1 360 ? 80.912 132.695 95.255 1.00 165.42 441 ARG C O 1
ATOM 2788 N N . HIS A 1 361 ? 79.526 130.939 95.558 1.00 183.51 442 HIS C N 1
ATOM 2789 C CA . HIS A 1 361 ? 79.808 130.304 94.280 1.00 183.77 442 HIS C CA 1
ATOM 2790 C C . HIS A 1 361 ? 78.581 130.371 93.382 1.00 184.80 442 HIS C C 1
ATOM 2791 O O . HIS A 1 361 ? 77.441 130.373 93.858 1.00 183.83 442 HIS C O 1
ATOM 2798 N N . LEU A 1 362 ? 78.825 130.428 92.078 1.00 184.67 443 LEU C N 1
ATOM 2799 C CA . LEU A 1 362 ? 77.762 130.515 91.086 1.00 184.10 443 LEU C CA 1
ATOM 2800 C C . LEU A 1 362 ? 78.342 130.077 89.747 1.00 183.70 443 LEU C C 1
ATOM 2801 O O . LEU A 1 362 ? 79.507 129.680 89.654 1.00 183.24 443 LEU C O 1
ATOM 2806 N N . ARG A 1 363 ? 77.517 130.151 88.700 1.00 187.18 444 ARG C N 1
ATOM 2807 C CA . ARG A 1 363 ? 77.950 129.827 87.342 1.00 187.53 444 ARG C CA 1
ATOM 2808 C C . ARG A 1 363 ? 78.846 130.961 86.848 1.00 187.94 444 ARG C C 1
ATOM 2809 O O . ARG A 1 363 ? 78.442 131.841 86.084 1.00 187.28 444 ARG C O 1
ATOM 2817 N N . HIS A 1 364 ? 80.094 130.929 87.313 1.00 185.76 445 HIS C N 1
ATOM 2818 C CA . HIS A 1 364 ? 81.042 132.000 87.007 1.00 185.51 445 HIS C CA 1
ATOM 2819 C C . HIS A 1 364 ? 81.327 132.188 85.518 1.00 185.85 445 HIS C C 1
ATOM 2820 O O . HIS A 1 364 ? 81.362 133.351 85.074 1.00 185.04 445 HIS C O 1
ATOM 2827 N N . PRO A 1 365 ? 81.530 131.143 84.702 1.00 192.56 446 PRO C N 1
ATOM 2828 C CA . PRO A 1 365 ? 81.857 131.382 83.283 1.00 191.72 446 PRO C CA 1
ATOM 2829 C C . PRO A 1 365 ? 80.847 132.246 82.548 1.00 192.06 446 PRO C C 1
ATOM 2830 O O . PRO A 1 365 ? 81.202 132.847 81.526 1.00 191.42 446 PRO C O 1
ATOM 2834 N N . ALA A 1 366 ? 79.613 132.340 83.033 1.00 201.83 447 ALA C N 1
ATOM 2835 C CA . ALA A 1 366 ? 78.592 133.158 82.393 1.00 201.71 447 ALA C CA 1
ATOM 2836 C C . ALA A 1 366 ? 78.762 134.649 82.661 1.00 201.76 447 ALA C C 1
ATOM 2837 O O . ALA A 1 366 ? 77.830 135.414 82.393 1.00 201.45 447 ALA C O 1
ATOM 2839 N N . PHE A 1 367 ? 79.913 135.089 83.184 1.00 194.81 448 PHE C N 1
ATOM 2840 C CA . PHE A 1 367 ? 80.116 136.506 83.469 1.00 193.65 448 PHE C CA 1
ATOM 2841 C C . PHE A 1 367 ? 81.371 137.068 82.806 1.00 193.68 448 PHE C C 1
ATOM 2842 O O . PHE A 1 367 ? 81.859 138.126 83.220 1.00 192.78 448 PHE C O 1
ATOM 2850 N N . VAL A 1 368 ? 81.905 136.389 81.790 1.00 202.12 449 VAL C N 1
ATOM 2851 C CA . VAL A 1 368 ? 83.068 136.916 81.081 1.00 202.28 449 VAL C CA 1
ATOM 2852 C C . VAL A 1 368 ? 82.706 138.180 80.308 1.00 201.98 449 VAL C C 1
ATOM 2853 O O . VAL A 1 368 ? 83.522 139.102 80.194 1.00 201.26 449 VAL C O 1
ATOM 2857 N N . LYS A 1 369 ? 81.483 138.250 79.771 1.00 188.70 450 LYS C N 1
ATOM 2858 C CA . LYS A 1 369 ? 81.092 139.387 78.940 1.00 187.82 450 LYS C CA 1
ATOM 2859 C C . LYS A 1 369 ? 81.121 140.692 79.726 1.00 188.05 450 LYS C C 1
ATOM 2860 O O . LYS A 1 369 ? 81.463 141.747 79.177 1.00 187.24 450 LYS C O 1
ATOM 2866 N N . LYS A 1 370 ? 80.766 140.643 81.012 1.00 189.65 451 LYS C N 1
ATOM 2867 C CA . LYS A 1 370 ? 80.697 141.854 81.822 1.00 188.24 451 LYS C CA 1
ATOM 2868 C C . LYS A 1 370 ? 82.062 142.498 82.042 1.00 188.48 451 LYS C C 1
ATOM 2869 O O . LYS A 1 370 ? 82.125 143.659 82.458 1.00 187.48 451 LYS C O 1
ATOM 2875 N N . GLN A 1 371 ? 83.147 141.777 81.774 1.00 193.38 452 GLN C N 1
ATOM 2876 C CA . GLN A 1 371 ? 84.483 142.331 81.940 1.00 192.86 452 GLN C CA 1
ATOM 2877 C C . GLN A 1 371 ? 84.739 143.440 80.926 1.00 192.96 452 GLN C C 1
ATOM 2878 O O . GLN A 1 371 ? 84.131 143.487 79.853 1.00 193.38 452 GLN C O 1
ATOM 2884 N N . HIS A 1 372 ? 85.645 144.349 81.288 1.00 184.24 453 HIS C N 1
ATOM 2885 C CA . HIS A 1 372 ? 86.097 145.463 80.456 1.00 183.78 453 HIS C CA 1
ATOM 2886 C C . HIS A 1 372 ? 84.986 146.450 80.117 1.00 183.75 453 HIS C C 1
ATOM 2887 O O . HIS A 1 372 ? 85.172 147.303 79.241 1.00 183.06 453 HIS C O 1
ATOM 2894 N N . ASN A 1 373 ? 83.834 146.370 80.784 1.00 184.80 454 ASN C N 1
ATOM 2895 C CA . ASN A 1 373 ? 82.714 147.234 80.431 1.00 184.24 454 ASN C CA 1
ATOM 2896 C C . ASN A 1 373 ? 82.888 148.669 80.911 1.00 183.21 454 ASN C C 1
ATOM 2897 O O . ASN A 1 373 ? 82.155 149.550 80.446 1.00 182.58 454 ASN C O 1
ATOM 2902 N N . GLY A 1 374 ? 83.821 148.928 81.823 1.00 175.23 455 GLY C N 1
ATOM 2903 C CA . GLY A 1 374 ? 84.050 150.270 82.315 1.00 174.93 455 GLY C CA 1
ATOM 2904 C C . GLY A 1 374 ? 83.056 150.747 83.349 1.00 175.44 455 GLY C C 1
ATOM 2905 O O . GLY A 1 374 ? 83.169 151.890 83.809 1.00 175.10 455 GLY C O 1
ATOM 2906 N N . VAL A 1 375 ? 82.088 149.916 83.727 1.00 176.27 456 VAL C N 1
ATOM 2907 C CA . VAL A 1 375 ? 81.066 150.270 84.705 1.00 175.89 456 VAL C CA 1
ATOM 2908 C C . VAL A 1 375 ? 80.989 149.154 85.735 1.00 174.76 456 VAL C C 1
ATOM 2909 O O . VAL A 1 375 ? 81.086 147.971 85.388 1.00 174.95 456 VAL C O 1
ATOM 2913 N N . CYS A 1 376 ? 80.829 149.529 87.001 1.00 169.25 457 CYS C N 1
ATOM 2914 C CA . CYS A 1 376 ? 80.756 148.542 88.070 1.00 170.14 457 CYS C CA 1
ATOM 2915 C C . CYS A 1 376 ? 79.559 147.620 87.873 1.00 170.27 457 CYS C C 1
ATOM 2916 O O . CYS A 1 376 ? 78.437 148.075 87.638 1.00 169.68 457 CYS C O 1
ATOM 2919 N N . ASP A 1 377 ? 78.973 146.333 88.062 1.00 181.14 458 ASP C N 1
ATOM 2920 C CA . ASP A 1 377 ? 77.464 145.791 87.845 1.00 180.95 458 ASP C CA 1
ATOM 2921 C C . ASP A 1 377 ? 77.153 145.050 89.183 1.00 179.52 458 ASP C C 1
ATOM 2922 O O . ASP A 1 377 ? 76.331 145.617 89.929 1.00 179.35 458 ASP C O 1
ATOM 2927 N N . MET A 1 378 ? 77.740 143.869 89.526 1.00 165.50 459 MET C N 1
ATOM 2928 C CA . MET A 1 378 ? 77.717 143.060 90.741 1.00 166.09 459 MET C CA 1
ATOM 2929 C C . MET A 1 378 ? 78.545 141.792 90.588 1.00 166.53 459 MET C C 1
ATOM 2930 O O . MET A 1 378 ? 79.301 141.419 91.492 1.00 165.76 459 MET C O 1
ATOM 2935 N N . ASP A 1 379 ? 78.432 141.122 89.440 1.00 181.31 460 ASP C N 1
ATOM 2936 C CA . ASP A 1 379 ? 79.044 139.806 89.287 1.00 181.40 460 ASP C CA 1
ATOM 2937 C C . ASP A 1 379 ? 80.566 139.870 89.254 1.00 180.69 460 ASP C C 1
ATOM 2938 O O . ASP A 1 379 ? 81.227 138.908 89.655 1.00 180.46 460 ASP C O 1
ATOM 2943 N N . CYS A 1 380 ? 81.140 140.983 88.802 1.00 177.63 461 CYS C N 1
ATOM 2944 C CA . CYS A 1 380 ? 82.583 141.079 88.606 1.00 178.08 461 CYS C CA 1
ATOM 2945 C C . CYS A 1 380 ? 83.337 141.538 89.848 1.00 178.28 461 CYS C C 1
ATOM 2946 O O . CYS A 1 380 ? 84.555 141.728 89.776 1.00 177.87 461 CYS C O 1
ATOM 2949 N N . ASN A 1 381 ? 82.657 141.715 90.976 1.00 165.64 462 ASN C N 1
ATOM 2950 C CA . ASN A 1 381 ? 83.261 142.305 92.171 1.00 164.70 462 ASN C CA 1
ATOM 2951 C C . ASN A 1 381 ? 83.853 141.254 93.108 1.00 164.14 462 ASN C C 1
ATOM 2952 O O . ASN A 1 381 ? 83.567 141.242 94.304 1.00 164.72 462 ASN C O 1
ATOM 2957 N N . TYR A 1 382 ? 84.697 140.367 92.584 1.00 161.05 463 TYR C N 1
ATOM 2958 C CA . TYR A 1 382 ? 85.233 139.269 93.376 1.00 160.15 463 TYR C CA 1
ATOM 2959 C C . TYR A 1 382 ? 86.703 139.068 93.032 1.00 161.13 463 TYR C C 1
ATOM 2960 O O . TYR A 1 382 ? 87.197 139.550 92.009 1.00 161.92 463 TYR C O 1
ATOM 2969 N N . GLU A 1 383 ? 87.402 138.340 93.908 1.00 162.65 464 GLU C N 1
ATOM 2970 C CA . GLU A 1 383 ? 88.853 138.225 93.789 1.00 162.11 464 GLU C CA 1
ATOM 2971 C C . GLU A 1 383 ? 89.257 137.390 92.580 1.00 162.74 464 GLU C C 1
ATOM 2972 O O . GLU A 1 383 ? 90.277 137.672 91.940 1.00 162.85 464 GLU C O 1
ATOM 2978 N N . ARG A 1 384 ? 88.473 136.359 92.246 1.00 169.67 465 ARG C N 1
ATOM 2979 C CA . ARG A 1 384 ? 88.807 135.539 91.091 1.00 169.62 465 ARG C CA 1
ATOM 2980 C C . ARG A 1 384 ? 88.522 136.263 89.783 1.00 169.40 465 ARG C C 1
ATOM 2981 O O . ARG A 1 384 ? 89.099 135.905 88.751 1.00 169.46 465 ARG C O 1
ATOM 2989 N N . PHE A 1 385 ? 87.652 137.271 89.805 1.00 170.98 466 PHE C N 1
ATOM 2990 C CA . PHE A 1 385 ? 87.511 138.213 88.704 1.00 171.42 466 PHE C CA 1
ATOM 2991 C C . PHE A 1 385 ? 88.280 139.501 88.966 1.00 171.93 466 PHE C C 1
ATOM 2992 O O . PHE A 1 385 ? 88.175 140.447 88.178 1.00 172.20 466 PHE C O 1
ATOM 3000 N N . ASN A 1 386 ? 89.030 139.558 90.069 1.00 170.68 467 ASN C N 1
ATOM 3001 C CA . ASN A 1 386 ? 89.860 140.709 90.430 1.00 170.17 467 ASN C CA 1
ATOM 3002 C C . ASN A 1 386 ? 89.043 141.995 90.547 1.00 170.35 467 ASN C C 1
ATOM 3003 O O . ASN A 1 386 ? 89.485 143.069 90.130 1.00 169.84 467 ASN C O 1
ATOM 3008 N N . PHE A 1 387 ? 87.843 141.880 91.119 1.00 163.53 468 PHE C N 1
ATOM 3009 C CA . PHE A 1 387 ? 87.018 143.034 91.491 1.00 162.95 468 PHE C CA 1
ATOM 3010 C C . PHE A 1 387 ? 86.850 144.006 90.324 1.00 163.24 468 PHE C C 1
ATOM 3011 O O . PHE A 1 387 ? 87.090 145.212 90.440 1.00 163.04 468 PHE C O 1
ATOM 3019 N N . ASP A 1 388 ? 86.467 143.453 89.172 1.00 169.78 469 ASP C N 1
ATOM 3020 C CA . ASP A 1 388 ? 86.170 144.228 87.968 1.00 170.77 469 ASP C CA 1
ATOM 3021 C C . ASP A 1 388 ? 87.331 145.137 87.571 1.00 171.30 469 ASP C C 1
ATOM 3022 O O . ASP A 1 388 ? 87.133 146.172 86.930 1.00 171.62 469 ASP C O 1
ATOM 3027 N N . GLY A 1 389 ? 88.549 144.763 87.960 1.00 175.12 470 GLY C N 1
ATOM 3028 C CA . GLY A 1 389 ? 89.714 145.568 87.640 1.00 175.23 470 GLY C CA 1
ATOM 3029 C C . GLY A 1 389 ? 89.683 146.961 88.227 1.00 175.36 470 GLY C C 1
ATOM 3030 O O . GLY A 1 389 ? 90.225 147.892 87.621 1.00 175.02 470 GLY C O 1
ATOM 3031 N N . GLY A 1 390 ? 89.059 147.133 89.391 1.00 168.46 471 GLY C N 1
ATOM 3032 C CA . GLY A 1 390 ? 89.026 148.431 90.032 1.00 167.76 471 GLY C CA 1
ATOM 3033 C C . GLY A 1 390 ? 87.965 149.383 89.526 1.00 167.47 471 GLY C C 1
ATOM 3034 O O . GLY A 1 390 ? 87.953 150.548 89.944 1.00 167.97 471 GLY C O 1
ATOM 3035 N N . GLU A 1 391 ? 87.083 148.937 88.627 1.00 167.97 472 GLU C N 1
ATOM 3036 C CA . GLU A 1 391 ? 85.965 149.775 88.213 1.00 168.77 472 GLU C CA 1
ATOM 3037 C C . GLU A 1 391 ? 85.018 150.041 89.376 1.00 168.62 472 GLU C C 1
ATOM 3038 O O . GLU A 1 391 ? 84.511 151.157 89.530 1.00 167.80 472 GLU C O 1
ATOM 3044 N N . CYS A 1 392 ? 84.769 149.025 90.206 1.00 158.66 473 CYS C N 1
ATOM 3045 C CA . CYS A 1 392 ? 83.814 149.176 91.300 1.00 157.32 473 CYS C CA 1
ATOM 3046 C C . CYS A 1 392 ? 84.387 149.985 92.455 1.00 157.68 473 CYS C C 1
ATOM 3047 O O . CYS A 1 392 ? 83.630 150.626 93.193 1.00 158.52 473 CYS C O 1
ATOM 3050 N N . CYS A 1 393 ? 85.702 149.966 92.638 1.00 153.25 474 CYS C N 1
ATOM 3051 C CA . CYS A 1 393 ? 86.327 150.742 93.702 1.00 153.50 474 CYS C CA 1
ATOM 3052 C C . CYS A 1 393 ? 86.650 152.172 93.289 1.00 151.71 474 CYS C C 1
ATOM 3053 O O . CYS A 1 393 ? 87.270 152.902 94.068 1.00 150.17 474 CYS C O 1
ATOM 3056 N N . ASP A 1 394 ? 86.254 152.582 92.101 1.00 158.45 475 ASP C N 1
ATOM 3057 C CA . ASP A 1 394 ? 86.414 153.959 91.654 1.00 158.69 475 ASP C CA 1
ATOM 3058 C C . ASP A 1 394 ? 85.264 154.818 92.164 1.00 159.53 475 ASP C C 1
ATOM 3059 O O . ASP A 1 394 ? 84.097 154.484 91.941 1.00 158.70 475 ASP C O 1
ATOM 3064 N N . PRO A 1 395 ? 85.557 155.915 92.858 1.00 156.03 476 PRO C N 1
ATOM 3065 C CA . PRO A 1 395 ? 84.485 156.829 93.254 1.00 154.29 476 PRO C CA 1
ATOM 3066 C C . PRO A 1 395 ? 83.788 157.499 92.084 1.00 154.52 476 PRO C C 1
ATOM 3067 O O . PRO A 1 395 ? 82.663 157.976 92.255 1.00 153.44 476 PRO C O 1
ATOM 3071 N N . GLU A 1 396 ? 84.422 157.580 90.914 1.00 164.49 477 GLU C N 1
ATOM 3072 C CA . GLU A 1 396 ? 83.822 158.295 89.794 1.00 163.91 477 GLU C CA 1
ATOM 3073 C C . GLU A 1 396 ? 82.747 157.463 89.103 1.00 164.26 477 GLU C C 1
ATOM 3074 O O . GLU A 1 396 ? 81.666 157.973 88.783 1.00 164.24 477 GLU C O 1
ATOM 3080 N N . ILE A 1 397 ? 83.028 156.182 88.858 1.00 168.35 478 ILE C N 1
ATOM 3081 C CA . ILE A 1 397 ? 82.064 155.314 88.183 1.00 168.75 478 ILE C CA 1
ATOM 3082 C C . ILE A 1 397 ? 80.813 155.130 89.038 1.00 168.73 478 ILE C C 1
ATOM 3083 O O . ILE A 1 397 ? 79.680 155.221 88.548 1.00 167.88 478 ILE C O 1
ATOM 3088 N N . THR A 1 398 ? 81.007 154.893 90.333 1.00 164.45 479 THR C N 1
ATOM 3089 C CA . THR A 1 398 ? 79.992 154.294 91.193 1.00 164.10 479 THR C CA 1
ATOM 3090 C C . THR A 1 398 ? 80.122 154.798 92.629 1.00 163.47 479 THR C C 1
ATOM 3091 O O . THR A 1 398 ? 80.606 155.913 92.857 1.00 162.73 479 THR C O 1
ATOM 3095 N N . ASN A 1 399 ? 79.611 154.026 93.594 1.00 159.69 480 ASN C N 1
ATOM 3096 C CA . ASN A 1 399 ? 79.533 154.440 95.001 1.00 158.28 480 ASN C CA 1
ATOM 3097 C C . ASN A 1 399 ? 80.298 153.451 95.880 1.00 159.45 480 ASN C C 1
ATOM 3098 O O . ASN A 1 399 ? 79.811 152.344 96.128 1.00 160.83 480 ASN C O 1
ATOM 3103 N N . VAL A 1 400 ? 81.456 153.871 96.402 1.00 151.18 481 VAL C N 1
ATOM 3104 C CA . VAL A 1 400 ? 82.364 152.936 97.078 1.00 149.73 481 VAL C CA 1
ATOM 3105 C C . VAL A 1 400 ? 81.677 152.245 98.253 1.00 147.55 481 VAL C C 1
ATOM 3106 O O . VAL A 1 400 ? 81.750 151.019 98.398 1.00 146.58 481 VAL C O 1
ATOM 3110 N N . THR A 1 401 ? 80.996 153.022 99.103 1.00 144.46 482 THR C N 1
ATOM 3111 C CA . THR A 1 401 ? 80.481 152.493 100.364 1.00 144.94 482 THR C CA 1
ATOM 3112 C C . THR A 1 401 ? 79.612 151.256 100.171 1.00 145.51 482 THR C C 1
ATOM 3113 O O . THR A 1 401 ? 79.425 150.484 101.119 1.00 147.27 482 THR C O 1
ATOM 3117 N N . GLN A 1 402 ? 79.096 151.035 98.962 1.00 151.23 483 GLN C N 1
ATOM 3118 C CA . GLN A 1 402 ? 78.365 149.817 98.652 1.00 152.45 483 GLN C CA 1
ATOM 3119 C C . GLN A 1 402 ? 78.897 149.101 97.414 1.00 152.17 483 GLN C C 1
ATOM 3120 O O . GLN A 1 402 ? 78.225 148.195 96.911 1.00 150.90 483 GLN C O 1
ATOM 3126 N N . THR A 1 403 ? 80.074 149.477 96.901 1.00 156.08 484 THR C N 1
ATOM 3127 C CA . THR A 1 403 ? 80.609 148.796 95.723 1.00 156.58 484 THR C CA 1
ATOM 3128 C C . THR A 1 403 ? 82.078 148.398 95.858 1.00 157.16 484 THR C C 1
ATOM 3129 O O . THR A 1 403 ? 82.518 147.441 95.212 1.00 158.52 484 THR C O 1
ATOM 3133 N N . CYS A 1 404 ? 82.850 149.112 96.680 1.00 147.66 485 CYS C N 1
ATOM 3134 C CA . CYS A 1 404 ? 84.286 148.839 96.797 1.00 146.80 485 CYS C CA 1
ATOM 3135 C C . CYS A 1 404 ? 84.509 147.779 97.875 1.00 145.53 485 CYS C C 1
ATOM 3136 O O . CYS A 1 404 ? 84.805 148.067 99.036 1.00 146.28 485 CYS C O 1
ATOM 3139 N N . PHE A 1 405 ? 84.378 146.522 97.460 1.00 136.11 486 PHE C N 1
ATOM 3140 C CA . PHE A 1 405 ? 84.470 145.376 98.356 1.00 134.66 486 PHE C CA 1
ATOM 3141 C C . PHE A 1 405 ? 85.885 144.825 98.465 1.00 135.76 486 PHE C C 1
ATOM 3142 O O . PHE A 1 405 ? 86.123 143.917 99.270 1.00 135.92 486 PHE C O 1
ATOM 3150 N N . ASP A 1 406 ? 86.817 145.344 97.676 1.00 138.07 487 ASP C N 1
ATOM 3151 C CA . ASP A 1 406 ? 88.166 144.801 97.643 1.00 138.10 487 ASP C CA 1
ATOM 3152 C C . ASP A 1 406 ? 88.897 145.099 98.951 1.00 137.48 487 ASP C C 1
ATOM 3153 O O . ASP A 1 406 ? 88.764 146.196 99.502 1.00 137.53 487 ASP C O 1
ATOM 3158 N N . PRO A 1 407 ? 89.669 144.144 99.477 1.00 131.36 488 PRO C N 1
ATOM 3159 C CA . PRO A 1 407 ? 90.404 144.381 100.726 1.00 131.42 488 PRO C CA 1
ATOM 3160 C C . PRO A 1 407 ? 91.694 145.172 100.564 1.00 130.39 488 PRO C C 1
ATOM 3161 O O . PRO A 1 407 ? 92.344 145.469 101.574 1.00 130.57 488 PRO C O 1
ATOM 3165 N N . ASP A 1 408 ? 92.095 145.518 99.341 1.00 128.80 489 ASP C N 1
ATOM 3166 C CA . ASP A 1 408 ? 93.324 146.274 99.127 1.00 128.47 489 ASP C CA 1
ATOM 3167 C C . ASP A 1 408 ? 93.081 147.748 98.842 1.00 128.25 489 ASP C C 1
ATOM 3168 O O . ASP A 1 408 ? 93.922 148.580 99.199 1.00 127.47 489 ASP C O 1
ATOM 3173 N N . SER A 1 409 ? 91.966 148.087 98.208 1.00 129.88 490 SER C N 1
ATOM 3174 C CA . SER A 1 409 ? 91.695 149.478 97.873 1.00 131.43 490 SER C CA 1
ATOM 3175 C C . SER A 1 409 ? 91.474 150.286 99.147 1.00 130.19 490 SER C C 1
ATOM 3176 O O . SER A 1 409 ? 90.674 149.882 100.000 1.00 132.06 490 SER C O 1
ATOM 3179 N N . PRO A 1 410 ? 92.157 151.421 99.316 1.00 121.75 491 PRO C N 1
ATOM 3180 C CA . PRO A 1 410 ? 91.940 152.237 100.522 1.00 122.06 491 PRO C CA 1
ATOM 3181 C C . PRO A 1 410 ? 90.517 152.746 100.656 1.00 121.95 491 PRO C C 1
ATOM 3182 O O . PRO A 1 410 ? 90.114 153.131 101.761 1.00 122.77 491 PRO C O 1
ATOM 3186 N N . HIS A 1 411 ? 89.743 152.760 99.568 1.00 127.18 492 HIS C N 1
ATOM 3187 C CA . HIS A 1 411 ? 88.345 153.167 99.593 1.00 129.99 492 HIS C CA 1
ATOM 3188 C C . HIS A 1 411 ? 87.397 152.000 99.832 1.00 128.99 492 HIS C C 1
ATOM 3189 O O . HIS A 1 411 ? 86.238 152.050 99.400 1.00 127.65 492 HIS C O 1
ATOM 3196 N N . ARG A 1 412 ? 87.858 150.948 100.505 1.00 120.55 493 ARG C N 1
ATOM 3197 C CA . ARG A 1 412 ? 87.005 149.802 100.765 1.00 120.59 493 ARG C CA 1
ATOM 3198 C C . ARG A 1 412 ? 85.864 150.181 101.705 1.00 120.70 493 ARG C C 1
ATOM 3199 O O . ARG A 1 412 ? 85.950 151.133 102.486 1.00 120.49 493 ARG C O 1
ATOM 3207 N N . ALA A 1 413 ? 84.777 149.420 101.612 1.00 125.27 494 ALA C N 1
ATOM 3208 C CA . ALA A 1 413 ? 83.534 149.746 102.299 1.00 123.52 494 ALA C CA 1
ATOM 3209 C C . ALA A 1 413 ? 83.496 149.264 103.742 1.00 123.49 494 ALA C C 1
ATOM 3210 O O . ALA A 1 413 ? 82.505 149.517 104.437 1.00 125.52 494 ALA C O 1
ATOM 3212 N N . TYR A 1 414 ? 84.531 148.577 104.214 1.00 112.46 495 TYR C N 1
ATOM 3213 C CA . TYR A 1 414 ? 84.529 148.050 105.568 1.00 110.31 495 TYR C CA 1
ATOM 3214 C C . TYR A 1 414 ? 85.882 148.276 106.223 1.00 112.68 495 TYR C C 1
ATOM 3215 O O . TYR A 1 414 ? 86.918 148.345 105.554 1.00 115.07 495 TYR C O 1
ATOM 3224 N N . LEU A 1 415 ? 85.855 148.386 107.545 1.00 100.62 496 LEU C N 1
ATOM 3225 C CA . LEU A 1 415 ? 87.040 148.409 108.383 1.00 94.76 496 LEU C CA 1
ATOM 3226 C C . LEU A 1 415 ? 86.874 147.345 109.454 1.00 97.60 496 LEU C C 1
ATOM 3227 O O . LEU A 1 415 ? 85.814 146.737 109.587 1.00 102.25 496 LEU C O 1
ATOM 3232 N N . ASP A 1 416 ? 87.924 147.124 110.233 1.00 86.16 497 ASP C N 1
ATOM 3233 C CA . ASP A 1 416 ? 87.817 146.358 111.464 1.00 87.56 497 ASP C CA 1
ATOM 3234 C C . ASP A 1 416 ? 88.183 147.253 112.638 1.00 89.63 497 ASP C C 1
ATOM 3235 O O . ASP A 1 416 ? 88.752 148.335 112.466 1.00 92.10 497 ASP C O 1
ATOM 3240 N N . VAL A 1 417 ? 87.833 146.793 113.841 1.00 78.62 498 VAL C N 1
ATOM 3241 C CA . VAL A 1 417 ? 88.032 147.618 115.027 1.00 74.67 498 VAL C CA 1
ATOM 3242 C C . VAL A 1 417 ? 89.496 147.930 115.249 1.00 79.37 498 VAL C C 1
ATOM 3243 O O . VAL A 1 417 ? 89.821 148.949 115.851 1.00 77.75 498 VAL C O 1
ATOM 3247 N N . ASN A 1 418 ? 90.406 147.057 114.817 1.00 74.76 499 ASN C N 1
ATOM 3248 C CA . ASN A 1 418 ? 91.820 147.366 115.004 1.00 69.58 499 ASN C CA 1
ATOM 3249 C C . ASN A 1 418 ? 92.216 148.609 114.207 1.00 75.31 499 ASN C C 1
ATOM 3250 O O . ASN A 1 418 ? 92.904 149.497 114.725 1.00 82.93 499 ASN C O 1
ATOM 3255 N N . GLU A 1 419 ? 91.733 148.718 112.968 1.00 80.47 500 GLU C N 1
ATOM 3256 C CA . GLU A 1 419 ? 92.009 149.914 112.176 1.00 82.80 500 GLU C CA 1
ATOM 3257 C C . GLU A 1 419 ? 91.254 151.128 112.711 1.00 83.37 500 GLU C C 1
ATOM 3258 O O . GLU A 1 419 ? 91.781 152.247 112.691 1.00 86.70 500 GLU C O 1
ATOM 3264 N N . LEU A 1 420 ? 90.025 150.938 113.200 1.00 72.31 501 LEU C N 1
ATOM 3265 C CA . LEU A 1 420 ? 89.287 152.048 113.801 1.00 70.88 501 LEU C CA 1
ATOM 3266 C C . LEU A 1 420 ? 89.996 152.573 115.048 1.00 69.43 501 LEU C C 1
ATOM 3267 O O . LEU A 1 420 ? 90.119 153.793 115.247 1.00 72.10 501 LEU C O 1
ATOM 3272 N N . LYS A 1 421 ? 90.474 151.653 115.891 1.00 57.87 502 LYS C N 1
ATOM 3273 C CA . LYS A 1 421 ? 91.260 152.009 117.066 1.00 61.76 502 LYS C CA 1
ATOM 3274 C C . LYS A 1 421 ? 92.525 152.746 116.665 1.00 67.30 502 LYS C C 1
ATOM 3275 O O . LYS A 1 421 ? 92.914 153.723 117.311 1.00 70.12 502 LYS C O 1
ATOM 3281 N N . ASN A 1 422 ? 93.184 152.292 115.594 1.00 67.95 503 ASN C N 1
ATOM 3282 C CA . ASN A 1 422 ? 94.368 152.991 115.109 1.00 66.16 503 ASN C CA 1
ATOM 3283 C C . ASN A 1 422 ? 94.034 154.409 114.663 1.00 68.13 503 ASN C C 1
ATOM 3284 O O . ASN A 1 422 ? 94.805 155.342 114.905 1.00 67.84 503 ASN C O 1
ATOM 3289 N N . ILE A 1 423 ? 92.896 154.586 113.993 1.00 73.52 504 ILE C N 1
ATOM 3290 C CA . ILE A 1 423 ? 92.535 155.908 113.494 1.00 75.96 504 ILE C CA 1
ATOM 3291 C C . ILE A 1 423 ? 92.258 156.867 114.645 1.00 78.83 504 ILE C C 1
ATOM 3292 O O . ILE A 1 423 ? 92.737 158.006 114.647 1.00 81.49 504 ILE C O 1
ATOM 3297 N N . LEU A 1 424 ? 91.492 156.427 115.645 1.00 75.11 505 LEU C N 1
ATOM 3298 C CA . LEU A 1 424 ? 91.077 157.363 116.690 1.00 73.13 505 LEU C CA 1
ATOM 3299 C C . LEU A 1 424 ? 92.234 157.743 117.611 1.00 71.46 505 LEU C C 1
ATOM 3300 O O . LEU A 1 424 ? 92.327 158.897 118.045 1.00 65.42 505 LEU C O 1
ATOM 3305 N N . LYS A 1 425 ? 93.125 156.795 117.917 1.00 70.46 506 LYS C N 1
ATOM 3306 C CA . LYS A 1 425 ? 94.274 157.032 118.798 1.00 67.21 506 LYS C CA 1
ATOM 3307 C C . LYS A 1 425 ? 93.834 157.577 120.156 1.00 70.74 506 LYS C C 1
ATOM 3308 O O . LYS A 1 425 ? 94.379 158.558 120.667 1.00 71.39 506 LYS C O 1
ATOM 3314 N N . LEU A 1 426 ? 92.823 156.939 120.740 1.00 68.67 507 LEU C N 1
ATOM 3315 C CA . LEU A 1 426 ? 92.303 157.381 122.024 1.00 64.35 507 LEU C CA 1
ATOM 3316 C C . LEU A 1 426 ? 93.272 157.057 123.155 1.00 66.24 507 LEU C C 1
ATOM 3317 O O . LEU A 1 426 ? 94.013 156.074 123.108 1.00 66.89 507 LEU C O 1
ATOM 3322 N N . ASP A 1 427 ? 93.251 157.897 124.184 1.00 68.51 508 ASP C N 1
ATOM 3323 C CA . ASP A 1 427 ? 94.069 157.664 125.370 1.00 66.38 508 ASP C CA 1
ATOM 3324 C C . ASP A 1 427 ? 93.451 156.521 126.163 1.00 59.65 508 ASP C C 1
ATOM 3325 O O . ASP A 1 427 ? 92.495 156.714 126.919 1.00 54.66 508 ASP C O 1
ATOM 3330 N N . GLY A 1 428 ? 93.989 155.318 125.986 1.00 58.98 509 GLY C N 1
ATOM 3331 C CA . GLY A 1 428 ? 93.493 154.156 126.690 1.00 57.46 509 GLY C CA 1
ATOM 3332 C C . GLY A 1 428 ? 94.048 153.952 128.079 1.00 56.25 509 GLY C C 1
ATOM 3333 O O . GLY A 1 428 ? 93.620 153.029 128.779 1.00 55.69 509 GLY C O 1
ATOM 3334 N N . SER A 1 429 ? 94.999 154.781 128.507 1.00 53.46 510 SER C N 1
ATOM 3335 C CA . SER A 1 429 ? 95.634 154.620 129.810 1.00 51.16 510 SER C CA 1
ATOM 3336 C C . SER A 1 429 ? 94.869 155.309 130.933 1.00 52.79 510 SER C C 1
ATOM 3337 O O . SER A 1 429 ? 95.258 155.178 132.097 1.00 52.60 510 SER C O 1
ATOM 3340 N N . THR A 1 430 ? 93.799 156.043 130.618 1.00 61.50 511 THR C N 1
ATOM 3341 C CA . THR A 1 430 ? 93.006 156.726 131.632 1.00 61.43 511 THR C CA 1
ATOM 3342 C C . THR A 1 430 ? 91.510 156.467 131.515 1.00 56.95 511 THR C C 1
ATOM 3343 O O . THR A 1 430 ? 90.741 156.999 132.324 1.00 57.31 511 THR C O 1
ATOM 3347 N N . HIS A 1 431 ? 91.076 155.687 130.531 1.00 51.79 512 HIS C N 1
ATOM 3348 C CA . HIS A 1 431 ? 89.669 155.364 130.358 1.00 51.03 512 HIS C CA 1
ATOM 3349 C C . HIS A 1 431 ? 89.551 153.936 129.853 1.00 53.82 512 HIS C C 1
ATOM 3350 O O . HIS A 1 431 ? 90.505 153.359 129.323 1.00 59.74 512 HIS C O 1
ATOM 3357 N N . LEU A 1 432 ? 88.361 153.371 130.029 1.00 46.38 513 LEU C N 1
ATOM 3358 C CA . LEU A 1 432 ? 87.995 152.106 129.403 1.00 52.50 513 LEU C CA 1
ATOM 3359 C C . LEU A 1 432 ? 87.247 152.438 128.116 1.00 56.24 513 LEU C C 1
ATOM 3360 O O . LEU A 1 432 ? 86.082 152.851 128.153 1.00 66.66 513 LEU C O 1
ATOM 3365 N N . ASN A 1 433 ? 87.921 152.272 126.981 1.00 53.43 514 ASN C N 1
ATOM 3366 C CA . ASN A 1 433 ? 87.339 152.634 125.697 1.00 48.00 514 ASN C CA 1
ATOM 3367 C C . ASN A 1 433 ? 86.318 151.590 125.266 1.00 56.60 514 ASN C C 1
ATOM 3368 O O . ASN A 1 433 ? 86.621 150.393 125.212 1.00 62.40 514 ASN C O 1
ATOM 3373 N N . ILE A 1 434 ? 85.107 152.048 124.958 1.00 64.44 515 ILE C N 1
ATOM 3374 C CA . ILE A 1 434 ? 84.052 151.165 124.481 1.00 61.06 515 ILE C CA 1
ATOM 3375 C C . ILE A 1 434 ? 83.817 151.432 123.001 1.00 67.95 515 ILE C C 1
ATOM 3376 O O . ILE A 1 434 ? 83.033 152.314 122.634 1.00 70.60 515 ILE C O 1
ATOM 3381 N N . PHE A 1 435 ? 84.493 150.676 122.143 1.00 58.69 516 PHE C N 1
ATOM 3382 C CA . PHE A 1 435 ? 84.267 150.811 120.714 1.00 56.40 516 PHE C CA 1
ATOM 3383 C C . PHE A 1 435 ? 83.068 149.971 120.288 1.00 68.68 516 PHE C C 1
ATOM 3384 O O . PHE A 1 435 ? 82.577 149.113 121.025 1.00 78.80 516 PHE C O 1
ATOM 3392 N N . PHE A 1 436 ? 82.586 150.231 119.077 1.00 73.76 517 PHE C N 1
ATOM 3393 C CA . PHE A 1 436 ? 81.411 149.550 118.557 1.00 66.30 517 PHE C CA 1
ATOM 3394 C C . PHE A 1 436 ? 81.724 148.923 117.209 1.00 70.18 517 PHE C C 1
ATOM 3395 O O . PHE A 1 436 ? 82.367 149.543 116.356 1.00 74.38 517 PHE C O 1
ATOM 3403 N N . ALA A 1 437 ? 81.255 147.694 117.027 1.00 77.44 518 ALA C N 1
ATOM 3404 C CA . ALA A 1 437 ? 81.572 146.897 115.849 1.00 74.88 518 ALA C CA 1
ATOM 3405 C C . ALA A 1 437 ? 80.308 146.155 115.433 1.00 81.75 518 ALA C C 1
ATOM 3406 O O . ALA A 1 437 ? 79.195 146.484 115.856 1.00 87.98 518 ALA C O 1
ATOM 3408 N N . LYS A 1 438 ? 80.467 145.147 114.580 1.00 90.35 519 LYS C N 1
ATOM 3409 C CA . LYS A 1 438 ? 79.363 144.273 114.182 1.00 94.63 519 LYS C CA 1
ATOM 3410 C C . LYS A 1 438 ? 79.832 142.834 114.374 1.00 95.33 519 LYS C C 1
ATOM 3411 O O . LYS A 1 438 ? 80.349 142.208 113.446 1.00 95.19 519 LYS C O 1
ATOM 3417 N N . SER A 1 439 ? 79.643 142.311 115.584 1.00 105.01 520 SER C N 1
ATOM 3418 C CA . SER A 1 439 ? 80.070 140.955 115.909 1.00 107.30 520 SER C CA 1
ATOM 3419 C C . SER A 1 439 ? 79.178 139.956 115.184 1.00 109.55 520 SER C C 1
ATOM 3420 O O . SER A 1 439 ? 77.980 139.858 115.467 1.00 110.13 520 SER C O 1
ATOM 3423 N N . SER A 1 440 ? 79.764 139.212 114.244 1.00 130.95 521 SER C N 1
ATOM 3424 C CA . SER A 1 440 ? 78.977 138.289 113.436 1.00 131.44 521 SER C CA 1
ATOM 3425 C C . SER A 1 440 ? 78.578 137.043 114.216 1.00 132.00 521 SER C C 1
ATOM 3426 O O . SER A 1 440 ? 77.536 136.444 113.932 1.00 130.60 521 SER C O 1
ATOM 3429 N N . GLU A 1 441 ? 79.387 136.636 115.192 1.00 138.79 522 GLU C N 1
ATOM 3430 C CA . GLU A 1 441 ? 79.091 135.421 115.939 1.00 139.99 522 GLU C CA 1
ATOM 3431 C C . GLU A 1 441 ? 77.888 135.622 116.850 1.00 139.62 522 GLU C C 1
ATOM 3432 O O . GLU A 1 441 ? 77.678 136.704 117.405 1.00 137.72 522 GLU C O 1
ATOM 3438 N N . GLU A 1 442 ? 77.099 134.562 117.006 1.00 153.04 523 GLU C N 1
ATOM 3439 C CA . GLU A 1 442 ? 76.016 134.548 117.978 1.00 152.65 523 GLU C CA 1
ATOM 3440 C C . GLU A 1 442 ? 76.498 134.169 119.372 1.00 151.76 523 GLU C C 1
ATOM 3441 O O . GLU A 1 442 ? 75.688 134.122 120.303 1.00 151.86 523 GLU C O 1
ATOM 3447 N N . GLU A 1 443 ? 77.795 133.895 119.531 1.00 133.43 524 GLU C N 1
ATOM 3448 C CA . GLU A 1 443 ? 78.350 133.563 120.839 1.00 132.15 524 GLU C CA 1
ATOM 3449 C C . GLU A 1 443 ? 78.586 134.818 121.672 1.00 129.30 524 GLU C C 1
ATOM 3450 O O . GLU A 1 443 ? 78.004 134.983 122.751 1.00 129.02 524 GLU C O 1
ATOM 3456 N N . LEU A 1 444 ? 79.436 135.716 121.180 1.00 103.39 525 LEU C N 1
ATOM 3457 C CA . LEU A 1 444 ? 79.819 136.923 121.892 1.00 103.67 525 LEU C CA 1
ATOM 3458 C C . LEU A 1 444 ? 79.371 138.155 121.119 1.00 104.07 525 LEU C C 1
ATOM 3459 O O . LEU A 1 444 ? 79.144 138.109 119.907 1.00 104.46 525 LEU C O 1
ATOM 3464 N N . ALA A 1 445 ? 79.245 139.265 121.843 1.00 88.23 526 ALA C N 1
ATOM 3465 C CA . ALA A 1 445 ? 78.965 140.557 121.236 1.00 86.97 526 ALA C CA 1
ATOM 3466 C C . ALA A 1 445 ? 80.228 141.350 120.928 1.00 88.98 526 ALA C C 1
ATOM 3467 O O . ALA A 1 445 ? 80.134 142.441 120.354 1.00 92.58 526 ALA C O 1
ATOM 3469 N N . GLY A 1 446 ? 81.399 140.834 121.286 1.00 76.54 527 GLY C N 1
ATOM 3470 C CA . GLY A 1 446 ? 82.635 141.533 121.015 1.00 76.35 527 GLY C CA 1
ATOM 3471 C C . GLY A 1 446 ? 83.805 140.838 121.683 1.00 76.28 527 GLY C C 1
ATOM 3472 O O . GLY A 1 446 ? 83.681 139.727 122.203 1.00 80.63 527 GLY C O 1
ATOM 3473 N N . VAL A 1 447 ? 84.947 141.519 121.644 1.00 65.00 528 VAL C N 1
ATOM 3474 C CA . VAL A 1 447 ? 86.184 141.046 122.250 1.00 61.41 528 VAL C CA 1
ATOM 3475 C C . VAL A 1 447 ? 86.665 142.096 123.239 1.00 62.98 528 VAL C C 1
ATOM 3476 O O . VAL A 1 447 ? 86.813 143.271 122.882 1.00 65.72 528 VAL C O 1
ATOM 3480 N N . ALA A 1 448 ? 86.913 141.672 124.474 1.00 60.56 529 ALA C N 1
ATOM 3481 C CA . ALA A 1 448 ? 87.424 142.543 125.523 1.00 56.57 529 ALA C CA 1
ATOM 3482 C C . ALA A 1 448 ? 88.881 142.200 125.792 1.00 54.64 529 ALA C C 1
ATOM 3483 O O . ALA A 1 448 ? 89.225 141.027 125.969 1.00 54.15 529 ALA C O 1
ATOM 3485 N N . THR A 1 449 ? 89.732 143.221 125.815 1.00 49.86 530 THR C N 1
ATOM 3486 C CA . THR A 1 449 ? 91.150 142.993 126.046 1.00 50.57 530 THR C CA 1
ATOM 3487 C C . THR A 1 449 ? 91.397 142.573 127.491 1.00 55.33 530 THR C C 1
ATOM 3488 O O . THR A 1 449 ? 90.794 143.103 128.429 1.00 58.95 530 THR C O 1
ATOM 3492 N N . TRP A 1 450 ? 92.271 141.582 127.663 1.00 55.04 531 TRP C N 1
ATOM 3493 C CA . TRP A 1 450 ? 92.622 141.128 128.996 1.00 48.40 531 TRP C CA 1
ATOM 3494 C C . TRP A 1 450 ? 93.476 142.172 129.708 1.00 54.05 531 TRP C C 1
ATOM 3495 O O . TRP A 1 450 ? 94.142 142.989 129.066 1.00 57.73 531 TRP C O 1
ATOM 3506 N N . PRO A 1 451 ? 93.454 142.177 131.043 1.00 47.94 532 PRO C N 1
ATOM 3507 C CA . PRO A 1 451 ? 94.350 143.079 131.783 1.00 44.99 532 PRO C CA 1
ATOM 3508 C C . PRO A 1 451 ? 95.824 142.794 131.568 1.00 50.02 532 PRO C C 1
ATOM 3509 O O . PRO A 1 451 ? 96.652 143.674 131.827 1.00 56.01 532 PRO C O 1
ATOM 3513 N N . TRP A 1 452 ? 96.182 141.594 131.111 1.00 50.37 533 TRP C N 1
ATOM 3514 C CA . TRP A 1 452 ? 97.579 141.196 130.968 1.00 49.28 533 TRP C CA 1
ATOM 3515 C C . TRP A 1 452 ? 98.044 141.203 129.517 1.00 62.65 533 TRP C C 1
ATOM 3516 O O . TRP A 1 452 ? 98.931 140.427 129.143 1.00 64.72 533 TRP C O 1
ATOM 3527 N N . ASP A 1 453 ? 97.463 142.058 128.686 1.00 60.24 534 ASP C N 1
ATOM 3528 C CA . ASP A 1 453 ? 97.925 142.235 127.318 1.00 58.00 534 ASP C CA 1
ATOM 3529 C C . ASP A 1 453 ? 98.778 143.494 127.210 1.00 59.98 534 ASP C C 1
ATOM 3530 O O . ASP A 1 453 ? 98.841 144.318 128.125 1.00 64.37 534 ASP C O 1
ATOM 3535 N N . LYS A 1 454 ? 99.446 143.633 126.063 1.00 53.22 535 LYS C N 1
ATOM 3536 C CA . LYS A 1 454 ? 100.104 144.896 125.751 1.00 51.38 535 LYS C CA 1
ATOM 3537 C C . LYS A 1 454 ? 99.094 146.030 125.694 1.00 56.26 535 LYS C C 1
ATOM 3538 O O . LYS A 1 454 ? 99.333 147.118 126.228 1.00 59.58 535 LYS C O 1
ATOM 3544 N N . GLU A 1 455 ? 97.958 145.785 125.047 1.00 46.73 536 GLU C N 1
ATOM 3545 C CA . GLU A 1 455 ? 97.005 146.828 124.710 1.00 53.36 536 GLU C CA 1
ATOM 3546 C C . GLU A 1 455 ? 96.057 147.165 125.849 1.00 58.51 536 GLU C C 1
ATOM 3547 O O . GLU A 1 455 ? 95.149 147.973 125.645 1.00 61.23 536 GLU C O 1
ATOM 3553 N N . ALA A 1 456 ? 96.237 146.570 127.034 1.00 53.37 537 ALA C N 1
ATOM 3554 C CA . ALA A 1 456 ? 95.331 146.841 128.148 1.00 48.89 537 ALA C CA 1
ATOM 3555 C C . ALA A 1 456 ? 95.206 148.337 128.410 1.00 50.46 537 ALA C C 1
ATOM 3556 O O . ALA A 1 456 ? 94.116 148.834 128.712 1.00 60.48 537 ALA C O 1
ATOM 3558 N N . LEU A 1 457 ? 96.308 149.074 128.277 1.00 44.91 538 LEU C N 1
ATOM 3559 C CA . LEU A 1 457 ? 96.318 150.508 128.532 1.00 41.41 538 LEU C CA 1
ATOM 3560 C C . LEU A 1 457 ? 96.701 151.338 127.316 1.00 52.51 538 LEU C C 1
ATOM 3561 O O . LEU A 1 457 ? 96.754 152.568 127.419 1.00 55.68 538 LEU C O 1
ATOM 3566 N N . MET A 1 458 ? 96.969 150.709 126.173 1.00 60.70 539 MET C N 1
ATOM 3567 C CA . MET A 1 458 ? 97.312 151.431 124.959 1.00 59.31 539 MET C CA 1
ATOM 3568 C C . MET A 1 458 ? 96.041 151.845 124.218 1.00 62.91 539 MET C C 1
ATOM 3569 O O . MET A 1 458 ? 94.919 151.568 124.645 1.00 61.74 539 MET C O 1
ATOM 3574 N N . HIS A 1 459 ? 96.222 152.521 123.081 1.00 61.55 540 HIS C N 1
ATOM 3575 C CA . HIS A 1 459 ? 95.080 152.977 122.298 1.00 61.07 540 HIS C CA 1
ATOM 3576 C C . HIS A 1 459 ? 94.371 151.838 121.577 1.00 59.86 540 HIS C C 1
ATOM 3577 O O . HIS A 1 459 ? 93.232 152.013 121.136 1.00 59.32 540 HIS C O 1
ATOM 3584 N N . LEU A 1 460 ? 95.018 150.683 121.443 1.00 57.72 541 LEU C N 1
ATOM 3585 C CA . LEU A 1 460 ? 94.439 149.541 120.748 1.00 53.91 541 LEU C CA 1
ATOM 3586 C C . LEU A 1 460 ? 93.616 148.639 121.657 1.00 51.09 541 LEU C C 1
ATOM 3587 O O . LEU A 1 460 ? 93.059 147.646 121.179 1.00 57.26 541 LEU C O 1
ATOM 3592 N N . GLY A 1 461 ? 93.538 148.947 122.944 1.00 49.05 542 GLY C N 1
ATOM 3593 C CA . GLY A 1 461 ? 92.768 148.128 123.855 1.00 59.05 542 GLY C CA 1
ATOM 3594 C C . GLY A 1 461 ? 91.494 148.798 124.316 1.00 55.74 542 GLY C C 1
ATOM 3595 O O . GLY A 1 461 ? 91.348 150.019 124.225 1.00 60.08 542 GLY C O 1
ATOM 3596 N N . GLY A 1 462 ? 90.577 148.003 124.819 1.00 39.91 543 GLY C N 1
ATOM 3597 C CA . GLY A 1 462 ? 89.276 148.472 125.222 1.00 45.68 543 GLY C CA 1
ATOM 3598 C C . GLY A 1 462 ? 88.265 147.352 125.084 1.00 53.17 543 GLY C C 1
ATOM 3599 O O . GLY A 1 462 ? 88.596 146.182 125.253 1.00 65.75 543 GLY C O 1
ATOM 3600 N N . ILE A 1 463 ? 87.036 147.744 124.774 1.00 60.32 544 ILE C N 1
ATOM 3601 C CA . ILE A 1 463 ? 85.939 146.808 124.590 1.00 62.35 544 ILE C CA 1
ATOM 3602 C C . ILE A 1 463 ? 85.216 147.163 123.300 1.00 65.32 544 ILE C C 1
ATOM 3603 O O . ILE A 1 463 ? 84.875 148.331 123.077 1.00 71.12 544 ILE C O 1
ATOM 3608 N N . VAL A 1 464 ? 84.993 146.167 122.449 1.00 61.72 545 VAL C N 1
ATOM 3609 C CA . VAL A 1 464 ? 84.185 146.331 121.249 1.00 63.45 545 VAL C CA 1
ATOM 3610 C C . VAL A 1 464 ? 82.839 145.666 121.504 1.00 63.79 545 VAL C C 1
ATOM 3611 O O . VAL A 1 464 ? 82.775 144.559 122.055 1.00 71.98 545 VAL C O 1
ATOM 3615 N N . LEU A 1 465 ? 81.765 146.370 121.166 1.00 57.50 546 LEU C N 1
ATOM 3616 C CA . LEU A 1 465 ? 80.412 145.912 121.432 1.00 61.02 546 LEU C CA 1
ATOM 3617 C C . LEU A 1 465 ? 79.579 146.029 120.169 1.00 71.07 546 LEU C C 1
ATOM 3618 O O . LEU A 1 465 ? 79.974 146.664 119.185 1.00 79.92 546 LEU C O 1
ATOM 3623 N N . ASN A 1 466 ? 78.416 145.388 120.206 1.00 84.76 547 ASN C N 1
ATOM 3624 C CA . ASN A 1 466 ? 77.451 145.499 119.130 1.00 79.37 547 ASN C CA 1
ATOM 3625 C C . ASN A 1 466 ? 76.449 146.586 119.479 1.00 77.31 547 ASN C C 1
ATOM 3626 O O . ASN A 1 466 ? 75.762 146.466 120.508 1.00 81.75 547 ASN C O 1
ATOM 3631 N N . PRO A 1 467 ? 76.336 147.657 118.684 1.00 79.16 548 PRO C N 1
ATOM 3632 C CA . PRO A 1 467 ? 75.357 148.709 119.010 1.00 83.94 548 PRO C CA 1
ATOM 3633 C C . PRO A 1 467 ? 73.931 148.201 119.070 1.00 88.98 548 PRO C C 1
ATOM 3634 O O . PRO A 1 467 ? 73.102 148.784 119.781 1.00 94.07 548 PRO C O 1
ATOM 3638 N N . SER A 1 468 ? 73.615 147.133 118.334 1.00 89.23 549 SER C N 1
ATOM 3639 C CA . SER A 1 468 ? 72.292 146.531 118.430 1.00 90.02 549 SER C CA 1
ATOM 3640 C C . SER A 1 468 ? 72.081 145.825 119.762 1.00 89.31 549 SER C C 1
ATOM 3641 O O . SER A 1 468 ? 70.934 145.546 120.122 1.00 87.71 549 SER C O 1
ATOM 3644 N N . PHE A 1 469 ? 73.157 145.535 120.499 1.00 90.62 550 PHE C N 1
ATOM 3645 C CA . PHE A 1 469 ? 73.086 144.855 121.788 1.00 89.70 550 PHE C CA 1
ATOM 3646 C C . PHE A 1 469 ? 73.611 145.734 122.918 1.00 88.70 550 PHE C C 1
ATOM 3647 O O . PHE A 1 469 ? 74.202 145.235 123.877 1.00 90.22 550 PHE C O 1
ATOM 3655 N N . TYR A 1 470 ? 73.407 147.045 122.816 1.00 78.85 551 TYR C N 1
ATOM 3656 C CA . TYR A 1 470 ? 73.934 148.003 123.785 1.00 76.30 551 TYR C CA 1
ATOM 3657 C C . TYR A 1 470 ? 72.795 148.900 124.248 1.00 80.43 551 TYR C C 1
ATOM 3658 O O . TYR A 1 470 ? 72.247 149.672 123.455 1.00 84.37 551 TYR C O 1
ATOM 3667 N N . GLY A 1 471 ? 72.440 148.805 125.527 1.00 88.84 552 GLY C N 1
ATOM 3668 C CA . GLY A 1 471 ? 71.354 149.614 126.039 1.00 90.32 552 GLY C CA 1
ATOM 3669 C C . GLY A 1 471 ? 69.978 149.182 125.590 1.00 91.90 552 GLY C C 1
ATOM 3670 O O . GLY A 1 471 ? 69.014 149.932 125.775 1.00 93.18 552 GLY C O 1
ATOM 3671 N N . MET A 1 472 ? 69.863 148.005 124.984 1.00 99.25 553 MET C N 1
ATOM 3672 C CA . MET A 1 472 ? 68.572 147.470 124.575 1.00 100.17 553 MET C CA 1
ATOM 3673 C C . MET A 1 472 ? 67.989 146.626 125.693 1.00 99.46 553 MET C C 1
ATOM 3674 O O . MET A 1 472 ? 68.686 145.752 126.222 1.00 101.09 553 MET C O 1
ATOM 3679 N N . PRO A 1 473 ? 66.739 146.874 126.094 1.00 111.98 554 PRO C N 1
ATOM 3680 C CA . PRO A 1 473 ? 66.099 146.017 127.100 1.00 114.40 554 PRO C CA 1
ATOM 3681 C C . PRO A 1 473 ? 66.161 144.551 126.708 1.00 116.30 554 PRO C C 1
ATOM 3682 O O . PRO A 1 473 ? 65.633 144.153 125.665 1.00 118.56 554 PRO C O 1
ATOM 3686 N N . GLY A 1 474 ? 66.818 143.741 127.533 1.00 118.36 555 GLY C N 1
ATOM 3687 C CA . GLY A 1 474 ? 67.075 142.355 127.230 1.00 118.22 555 GLY C CA 1
ATOM 3688 C C . GLY A 1 474 ? 68.483 142.067 126.750 1.00 115.74 555 GLY C C 1
ATOM 3689 O O . GLY A 1 474 ? 68.910 140.908 126.788 1.00 115.85 555 GLY C O 1
ATOM 3690 N N . HIS A 1 475 ? 69.212 143.091 126.285 1.00 100.33 556 HIS C N 1
ATOM 3691 C CA . HIS A 1 475 ? 70.634 142.969 125.951 1.00 101.45 556 HIS C CA 1
ATOM 3692 C C . HIS A 1 475 ? 71.368 144.134 126.610 1.00 99.25 556 HIS C C 1
ATOM 3693 O O . HIS A 1 475 ? 71.637 145.154 125.973 1.00 102.73 556 HIS C O 1
ATOM 3700 N N . THR A 1 476 ? 71.708 143.975 127.889 1.00 87.87 557 THR C N 1
ATOM 3701 C CA . THR A 1 476 ? 72.543 144.956 128.574 1.00 88.10 557 THR C CA 1
ATOM 3702 C C . THR A 1 476 ? 73.657 144.266 129.349 1.00 86.78 557 THR C C 1
ATOM 3703 O O . THR A 1 476 ? 74.728 144.844 129.563 1.00 84.86 557 THR C O 1
ATOM 3707 N N . HIS A 1 477 ? 73.414 143.028 129.771 1.00 92.77 558 HIS C N 1
ATOM 3708 C CA . HIS A 1 477 ? 74.411 142.272 130.517 1.00 90.38 558 HIS C CA 1
ATOM 3709 C C . HIS A 1 477 ? 75.406 141.566 129.611 1.00 90.99 558 HIS C C 1
ATOM 3710 O O . HIS A 1 477 ? 76.047 140.595 130.034 1.00 95.29 558 HIS C O 1
ATOM 3717 N N . THR A 1 478 ? 75.524 142.011 128.363 1.00 76.60 559 THR C N 1
ATOM 3718 C CA . THR A 1 478 ? 76.662 141.629 127.539 1.00 78.56 559 THR C CA 1
ATOM 3719 C C . THR A 1 478 ? 77.832 142.580 127.723 1.00 77.99 559 THR C C 1
ATOM 3720 O O . THR A 1 478 ? 78.986 142.169 127.567 1.00 79.65 559 THR C O 1
ATOM 3724 N N . MET A 1 479 ? 77.563 143.844 128.060 1.00 70.60 560 MET C N 1
ATOM 3725 C CA . MET A 1 479 ? 78.652 144.759 128.371 1.00 64.94 560 MET C CA 1
ATOM 3726 C C . MET A 1 479 ? 79.262 144.444 129.727 1.00 61.12 560 MET C C 1
ATOM 3727 O O . MET A 1 479 ? 80.474 144.571 129.905 1.00 69.04 560 MET C O 1
ATOM 3732 N N . ILE A 1 480 ? 78.443 144.045 130.701 1.00 59.67 561 ILE C N 1
ATOM 3733 C CA . ILE A 1 480 ? 78.980 143.709 132.016 1.00 56.57 561 ILE C CA 1
ATOM 3734 C C . ILE A 1 480 ? 79.838 142.454 131.932 1.00 58.85 561 ILE C C 1
ATOM 3735 O O . ILE A 1 480 ? 80.884 142.348 132.586 1.00 62.26 561 ILE C O 1
ATOM 3740 N N . HIS A 1 481 ? 79.428 141.497 131.099 1.00 63.65 562 HIS C N 1
ATOM 3741 C CA . HIS A 1 481 ? 80.262 140.338 130.792 1.00 62.88 562 HIS C CA 1
ATOM 3742 C C . HIS A 1 481 ? 81.611 140.771 130.219 1.00 66.51 562 HIS C C 1
ATOM 3743 O O . HIS A 1 481 ? 82.676 140.330 130.680 1.00 69.65 562 HIS C O 1
ATOM 3750 N N . GLN A 1 482 ? 81.588 141.664 129.227 1.00 65.25 563 GLN C N 1
ATOM 3751 C CA . GLN A 1 482 ? 82.825 142.107 128.589 1.00 60.06 563 GLN C CA 1
ATOM 3752 C C . GLN A 1 482 ? 83.694 142.910 129.550 1.00 60.27 563 GLN C C 1
ATOM 3753 O O . GLN A 1 482 ? 84.927 142.813 129.517 1.00 65.48 563 GLN C O 1
ATOM 3759 N N . ILE A 1 483 ? 83.070 143.723 130.397 1.00 57.94 564 ILE C N 1
ATOM 3760 C CA . ILE A 1 483 ? 83.798 144.483 131.407 1.00 49.18 564 ILE C CA 1
ATOM 3761 C C . ILE A 1 483 ? 84.490 143.539 132.378 1.00 55.08 564 ILE C C 1
ATOM 3762 O O . ILE A 1 483 ? 85.654 143.745 132.747 1.00 66.21 564 ILE C O 1
ATOM 3767 N N . GLY A 1 484 ? 83.786 142.487 132.804 1.00 59.48 565 GLY C N 1
ATOM 3768 C CA . GLY A 1 484 ? 84.417 141.464 133.617 1.00 58.49 565 GLY C CA 1
ATOM 3769 C C . GLY A 1 484 ? 85.616 140.851 132.923 1.00 57.25 565 GLY C C 1
ATOM 3770 O O . GLY A 1 484 ? 86.636 140.576 133.556 1.00 70.18 565 GLY C O 1
ATOM 3771 N N . HIS A 1 485 ? 85.516 140.642 131.611 1.00 47.49 566 HIS C N 1
ATOM 3772 C CA . HIS A 1 485 ? 86.678 140.163 130.864 1.00 46.04 566 HIS C CA 1
ATOM 3773 C C . HIS A 1 485 ? 87.828 141.164 130.919 1.00 48.67 566 HIS C C 1
ATOM 3774 O O . HIS A 1 485 ? 88.991 140.779 131.086 1.00 52.54 566 HIS C O 1
ATOM 3781 N N . SER A 1 486 ? 87.522 142.452 130.778 1.00 56.58 567 SER C N 1
ATOM 3782 C CA . SER A 1 486 ? 88.566 143.469 130.817 1.00 52.33 567 SER C CA 1
ATOM 3783 C C . SER A 1 486 ? 89.119 143.688 132.220 1.00 46.33 567 SER C C 1
ATOM 3784 O O . SER A 1 486 ? 90.124 144.391 132.366 1.00 51.31 567 SER C O 1
ATOM 3787 N N . LEU A 1 487 ? 88.479 143.134 133.253 1.00 42.67 568 LEU C N 1
ATOM 3788 C CA . LEU A 1 487 ? 88.988 143.211 134.617 1.00 34.63 568 LEU C CA 1
ATOM 3789 C C . LEU A 1 487 ? 89.503 141.865 135.126 1.00 40.62 568 LEU C C 1
ATOM 3790 O O . LEU A 1 487 ? 89.542 141.640 136.338 1.00 38.40 568 LEU C O 1
ATOM 3795 N N . GLY A 1 488 ? 89.891 140.965 134.223 1.00 57.86 569 GLY C N 1
ATOM 3796 C CA . GLY A 1 488 ? 90.604 139.759 134.593 1.00 47.64 569 GLY C CA 1
ATOM 3797 C C . GLY A 1 488 ? 89.757 138.538 134.875 1.00 46.70 569 GLY C C 1
ATOM 3798 O O . GLY A 1 488 ? 90.317 137.482 135.203 1.00 57.51 569 GLY C O 1
ATOM 3799 N N . LEU A 1 489 ? 88.437 138.634 134.757 1.00 44.08 570 LEU C N 1
ATOM 3800 C CA . LEU A 1 489 ? 87.576 137.489 135.016 1.00 38.18 570 LEU C CA 1
ATOM 3801 C C . LEU A 1 489 ? 87.572 136.546 133.824 1.00 47.27 570 LEU C C 1
ATOM 3802 O O . LEU A 1 489 ? 87.370 136.971 132.682 1.00 57.79 570 LEU C O 1
ATOM 3807 N N . TYR A 1 490 ? 87.791 135.265 134.093 1.00 57.11 571 TYR C N 1
ATOM 3808 C CA . TYR A 1 490 ? 87.636 134.244 133.071 1.00 54.00 571 TYR C CA 1
ATOM 3809 C C . TYR A 1 490 ? 86.187 133.779 133.006 1.00 62.13 571 TYR C C 1
ATOM 3810 O O . TYR A 1 490 ? 85.387 134.011 133.915 1.00 64.75 571 TYR C O 1
ATOM 3819 N N . HIS A 1 491 ? 85.854 133.114 131.907 1.00 66.67 572 HIS C N 1
ATOM 3820 C CA . HIS A 1 491 ? 84.544 132.492 131.788 1.00 70.19 572 HIS C CA 1
ATOM 3821 C C . HIS A 1 491 ? 84.411 131.357 132.793 1.00 77.70 572 HIS C C 1
ATOM 3822 O O . HIS A 1 491 ? 85.340 130.570 132.989 1.00 82.58 572 HIS C O 1
ATOM 3829 N N . VAL A 1 492 ? 83.248 131.283 133.444 1.00 82.92 573 VAL C N 1
ATOM 3830 C CA . VAL A 1 492 ? 83.038 130.258 134.462 1.00 81.19 573 VAL C CA 1
ATOM 3831 C C . VAL A 1 492 ? 83.125 128.862 133.867 1.00 84.87 573 VAL C C 1
ATOM 3832 O O . VAL A 1 492 ? 83.435 127.903 134.583 1.00 87.93 573 VAL C O 1
ATOM 3836 N N . PHE A 1 493 ? 82.866 128.716 132.570 1.00 98.38 574 PHE C N 1
ATOM 3837 C CA . PHE A 1 493 ? 82.986 127.428 131.905 1.00 101.06 574 PHE C CA 1
ATOM 3838 C C . PHE A 1 493 ? 84.396 127.156 131.400 1.00 101.06 574 PHE C C 1
ATOM 3839 O O . PHE A 1 493 ? 84.599 126.196 130.648 1.00 106.55 574 PHE C O 1
ATOM 3847 N N . ARG A 1 494 ? 85.367 127.981 131.779 1.00 90.33 575 ARG C N 1
ATOM 3848 C CA . ARG A 1 494 ? 86.759 127.639 131.528 1.00 88.95 575 ARG C CA 1
ATOM 3849 C C . ARG A 1 494 ? 87.146 126.437 132.378 1.00 94.00 575 ARG C C 1
ATOM 3850 O O . ARG A 1 494 ? 86.702 126.293 133.520 1.00 89.22 575 ARG C O 1
ATOM 3858 N N . GLY A 1 495 ? 87.973 125.564 131.813 1.00 115.02 576 GLY C N 1
ATOM 3859 C CA . GLY A 1 495 ? 88.330 124.318 132.444 1.00 114.95 576 GLY C CA 1
ATOM 3860 C C . GLY A 1 495 ? 87.569 123.117 131.923 1.00 116.81 576 GLY C C 1
ATOM 3861 O O . GLY A 1 495 ? 87.974 121.982 132.186 1.00 116.73 576 GLY C O 1
ATOM 3862 N N . ILE A 1 496 ? 86.475 123.339 131.195 1.00 123.42 577 ILE C N 1
ATOM 3863 C CA . ILE A 1 496 ? 85.712 122.247 130.603 1.00 120.13 577 ILE C CA 1
ATOM 3864 C C . ILE A 1 496 ? 85.533 122.495 129.111 1.00 122.66 577 ILE C C 1
ATOM 3865 O O . ILE A 1 496 ? 85.830 121.625 128.285 1.00 124.04 577 ILE C O 1
ATOM 3870 N N . SER A 1 497 ? 85.037 123.681 128.755 1.00 120.85 578 SER C N 1
ATOM 3871 C CA . SER A 1 497 ? 84.782 124.013 127.361 1.00 121.23 578 SER C CA 1
ATOM 3872 C C . SER A 1 497 ? 85.905 124.798 126.702 1.00 120.62 578 SER C C 1
ATOM 3873 O O . SER A 1 497 ? 85.977 124.821 125.468 1.00 121.53 578 SER C O 1
ATOM 3876 N N . GLU A 1 498 ? 86.775 125.443 127.477 1.00 116.43 579 GLU C N 1
ATOM 3877 C CA . GLU A 1 498 ? 87.876 126.219 126.920 1.00 118.82 579 GLU C CA 1
ATOM 3878 C C . GLU A 1 498 ? 89.235 125.581 127.178 1.00 118.14 579 GLU C C 1
ATOM 3879 O O . GLU A 1 498 ? 90.265 126.225 126.944 1.00 117.15 579 GLU C O 1
ATOM 3885 N N . ILE A 1 499 ? 89.265 124.338 127.653 1.00 130.14 580 ILE C N 1
ATOM 3886 C CA . ILE A 1 499 ? 90.528 123.631 127.821 1.00 131.95 580 ILE C CA 1
ATOM 3887 C C . ILE A 1 499 ? 91.056 123.183 126.463 1.00 133.08 580 ILE C C 1
ATOM 3888 O O . ILE A 1 499 ? 90.319 123.052 125.483 1.00 133.26 580 ILE C O 1
ATOM 3893 N N . GLN A 1 500 ? 92.367 122.941 126.413 1.00 145.88 581 GLN C N 1
ATOM 3894 C CA . GLN A 1 500 ? 92.968 122.406 125.197 1.00 146.76 581 GLN C CA 1
ATOM 3895 C C . GLN A 1 500 ? 92.539 120.962 124.962 1.00 147.85 581 GLN C C 1
ATOM 3896 O O . GLN A 1 500 ? 92.253 120.570 123.824 1.00 148.07 581 GLN C O 1
ATOM 3902 N N . SER A 1 501 ? 92.481 120.161 126.024 1.00 158.38 582 SER C N 1
ATOM 3903 C CA . SER A 1 501 ? 92.089 118.761 125.924 1.00 157.95 582 SER C CA 1
ATOM 3904 C C . SER A 1 501 ? 91.682 118.275 127.308 1.00 159.24 582 SER C C 1
ATOM 3905 O O . SER A 1 501 ? 91.869 118.970 128.310 1.00 160.34 582 SER C O 1
ATOM 3908 N N . CYS A 1 502 ? 91.124 117.062 127.352 1.00 157.35 583 CYS C N 1
ATOM 3909 C CA . CYS A 1 502 ? 90.747 116.471 128.633 1.00 157.25 583 CYS C CA 1
ATOM 3910 C C . CYS A 1 502 ? 91.955 116.229 129.527 1.00 156.29 583 CYS C C 1
ATOM 3911 O O . CYS A 1 502 ? 91.791 116.061 130.740 1.00 155.65 583 CYS C O 1
ATOM 3914 N N . SER A 1 503 ? 93.163 116.209 128.960 1.00 159.78 584 SER C N 1
ATOM 3915 C CA . SER A 1 503 ? 94.394 116.058 129.721 1.00 159.40 584 SER C CA 1
ATOM 3916 C C . SER A 1 503 ? 95.085 117.395 129.972 1.00 159.29 584 SER C C 1
ATOM 3917 O O . SER A 1 503 ? 96.289 117.419 130.253 1.00 159.53 584 SER C O 1
ATOM 3920 N N . ASP A 1 504 ? 94.355 118.500 129.861 1.00 150.17 585 ASP C N 1
ATOM 3921 C CA . ASP A 1 504 ? 94.927 119.807 130.150 1.00 148.83 585 ASP C CA 1
ATOM 3922 C C . ASP A 1 504 ? 95.384 119.842 131.607 1.00 147.31 585 ASP C C 1
ATOM 3923 O O . ASP A 1 504 ? 94.636 119.407 132.496 1.00 146.33 585 ASP C O 1
ATOM 3928 N N . PRO A 1 505 ? 96.589 120.343 131.897 1.00 139.92 586 PRO C N 1
ATOM 3929 C CA . PRO A 1 505 ? 97.167 120.130 133.231 1.00 140.06 586 PRO C CA 1
ATOM 3930 C C . PRO A 1 505 ? 96.512 120.951 134.325 1.00 138.81 586 PRO C C 1
ATOM 3931 O O . PRO A 1 505 ? 96.791 120.704 135.505 1.00 137.45 586 PRO C O 1
ATOM 3935 N N . CYS A 1 506 ? 95.666 121.918 133.983 1.00 118.69 587 CYS C N 1
ATOM 3936 C CA . CYS A 1 506 ? 94.978 122.711 134.993 1.00 115.81 587 CYS C CA 1
ATOM 3937 C C . CYS A 1 506 ? 93.506 122.881 134.617 1.00 114.94 587 CYS C C 1
ATOM 3938 O O . CYS A 1 506 ? 92.917 123.957 134.771 1.00 112.32 587 CYS C O 1
ATOM 3941 N N . MET A 1 507 ? 92.895 121.803 134.123 1.00 120.54 588 MET C N 1
ATOM 3942 C CA . MET A 1 507 ? 91.452 121.770 133.925 1.00 118.15 588 MET C CA 1
ATOM 3943 C C . MET A 1 507 ? 90.738 121.748 135.272 1.00 117.98 588 MET C C 1
ATOM 3944 O O . MET A 1 507 ? 91.159 121.060 136.206 1.00 117.63 588 MET C O 1
ATOM 3949 N N . GLU A 1 508 ? 89.651 122.514 135.375 1.00 110.64 589 GLU C N 1
ATOM 3950 C CA . GLU A 1 508 ? 88.916 122.642 136.634 1.00 110.35 589 GLU C CA 1
ATOM 3951 C C . GLU A 1 508 ? 88.043 121.407 136.826 1.00 110.19 589 GLU C C 1
ATOM 3952 O O . GLU A 1 508 ? 86.881 121.359 136.416 1.00 112.18 589 GLU C O 1
ATOM 3958 N N . THR A 1 509 ? 88.617 120.380 137.456 1.00 117.65 590 THR C N 1
ATOM 3959 C CA . THR A 1 509 ? 87.837 119.196 137.799 1.00 120.18 590 THR C CA 1
ATOM 3960 C C . THR A 1 509 ? 86.934 119.465 138.997 1.00 119.72 590 THR C C 1
ATOM 3961 O O . THR A 1 509 ? 85.801 118.974 139.058 1.00 118.94 590 THR C O 1
ATOM 3965 N N . GLU A 1 510 ? 87.427 120.235 139.955 1.00 119.47 591 GLU C N 1
ATOM 3966 C CA . GLU A 1 510 ? 86.694 120.633 141.145 1.00 119.04 591 GLU C CA 1
ATOM 3967 C C . GLU A 1 510 ? 86.983 122.104 141.386 1.00 118.13 591 GLU C C 1
ATOM 3968 O O . GLU A 1 510 ? 88.012 122.619 140.930 1.00 117.88 591 GLU C O 1
ATOM 3974 N N . PRO A 1 511 ? 86.089 122.815 142.072 1.00 105.63 592 PRO C N 1
ATOM 3975 C CA . PRO A 1 511 ? 86.334 124.237 142.345 1.00 103.84 592 PRO C CA 1
ATOM 3976 C C . PRO A 1 511 ? 87.668 124.443 143.049 1.00 102.61 592 PRO C C 1
ATOM 3977 O O . PRO A 1 511 ? 87.967 123.798 144.057 1.00 102.21 592 PRO C O 1
ATOM 3981 N N . SER A 1 512 ? 88.475 125.348 142.500 1.00 91.66 593 SER C N 1
ATOM 3982 C CA . SER A 1 512 ? 89.821 125.571 143.010 1.00 89.77 593 SER C CA 1
ATOM 3983 C C . SER A 1 512 ? 90.281 126.968 142.625 1.00 90.03 593 SER C C 1
ATOM 3984 O O . SER A 1 512 ? 89.737 127.595 141.711 1.00 90.63 593 SER C O 1
ATOM 3987 N N . PHE A 1 513 ? 91.300 127.444 143.337 1.00 77.60 594 PHE C N 1
ATOM 3988 C CA . PHE A 1 513 ? 91.914 128.733 143.054 1.00 73.23 594 PHE C CA 1
ATOM 3989 C C . PHE A 1 513 ? 92.996 128.664 141.984 1.00 69.39 594 PHE C C 1
ATOM 3990 O O . PHE A 1 513 ? 93.512 129.712 141.580 1.00 70.40 594 PHE C O 1
ATOM 3998 N N . GLU A 1 514 ? 93.362 127.466 141.528 1.00 77.92 595 GLU C N 1
ATOM 3999 C CA . GLU A 1 514 ? 94.457 127.307 140.584 1.00 78.75 595 GLU C CA 1
ATOM 4000 C C . GLU A 1 514 ? 94.037 126.705 139.252 1.00 81.14 595 GLU C C 1
ATOM 4001 O O . GLU A 1 514 ? 94.897 126.510 138.387 1.00 82.00 595 GLU C O 1
ATOM 4007 N N . THR A 1 515 ? 92.757 126.396 139.058 1.00 87.83 596 THR C N 1
ATOM 4008 C CA . THR A 1 515 ? 92.292 125.753 137.838 1.00 87.60 596 THR C CA 1
ATOM 4009 C C . THR A 1 515 ? 91.032 126.434 137.324 1.00 85.31 596 THR C C 1
ATOM 4010 O O . THR A 1 515 ? 90.226 126.954 138.100 1.00 84.70 596 THR C O 1
ATOM 4014 N N . GLY A 1 516 ? 90.874 126.418 136.005 1.00 82.10 597 GLY C N 1
ATOM 4015 C CA . GLY A 1 516 ? 89.663 126.948 135.395 1.00 88.08 597 GLY C CA 1
ATOM 4016 C C . GLY A 1 516 ? 89.668 128.457 135.377 1.00 86.30 597 GLY C C 1
ATOM 4017 O O . GLY A 1 516 ? 90.622 129.080 134.908 1.00 86.14 597 GLY C O 1
ATOM 4018 N N . ASP A 1 517 ? 88.592 129.057 135.882 1.00 85.49 598 ASP C N 1
ATOM 4019 C CA . ASP A 1 517 ? 88.487 130.507 135.972 1.00 77.42 598 ASP C CA 1
ATOM 4020 C C . ASP A 1 517 ? 89.264 131.080 137.150 1.00 76.30 598 ASP C C 1
ATOM 4021 O O . ASP A 1 517 ? 89.177 132.286 137.401 1.00 81.67 598 ASP C O 1
ATOM 4026 N N . LEU A 1 518 ? 90.005 130.237 137.874 1.00 71.10 599 LEU C N 1
ATOM 4027 C CA . LEU A 1 518 ? 90.764 130.651 139.052 1.00 70.75 599 LEU C CA 1
ATOM 4028 C C . LEU A 1 518 ? 89.866 131.309 140.095 1.00 70.48 599 LEU C C 1
ATOM 4029 O O . LEU A 1 518 ? 90.292 132.205 140.827 1.00 71.08 599 LEU C O 1
ATOM 4034 N N . CYS A 1 519 ? 88.610 130.868 140.151 1.00 72.22 600 CYS C N 1
ATOM 4035 C CA . CYS A 1 519 ? 87.645 131.313 141.150 1.00 74.27 600 CYS C CA 1
ATOM 4036 C C . CYS A 1 519 ? 87.050 130.066 141.788 1.00 78.30 600 CYS C C 1
ATOM 4037 O O . CYS A 1 519 ? 86.336 129.304 141.125 1.00 80.10 600 CYS C O 1
ATOM 4040 N N . ASN A 1 520 ? 87.345 129.852 143.070 1.00 81.80 601 ASN C N 1
ATOM 4041 C CA . ASN A 1 520 ? 86.858 128.658 143.748 1.00 82.20 601 ASN C CA 1
ATOM 4042 C C . ASN A 1 520 ? 85.335 128.626 143.799 1.00 84.21 601 ASN C C 1
ATOM 4043 O O . ASN A 1 520 ? 84.709 127.631 143.416 1.00 89.22 601 ASN C O 1
ATOM 4048 N N . ASP A 1 521 ? 84.723 129.715 144.239 1.00 73.39 602 ASP C N 1
ATOM 4049 C CA . ASP A 1 521 ? 83.281 129.722 144.512 1.00 74.16 602 ASP C CA 1
ATOM 4050 C C . ASP A 1 521 ? 82.420 129.573 143.263 1.00 73.24 602 ASP C C 1
ATOM 4051 O O . ASP A 1 521 ? 81.190 129.664 143.370 1.00 71.96 602 ASP C O 1
ATOM 4056 N N . THR A 1 522 ? 83.019 129.353 142.097 1.00 81.02 603 THR C N 1
ATOM 4057 C CA . THR A 1 522 ? 82.295 129.127 140.852 1.00 82.81 603 THR C CA 1
ATOM 4058 C C . THR A 1 522 ? 82.491 127.669 140.453 1.00 85.54 603 THR C C 1
ATOM 4059 O O . THR A 1 522 ? 83.583 127.275 140.029 1.00 84.89 603 THR C O 1
ATOM 4063 N N . ASN A 1 523 ? 81.429 126.879 140.580 1.00 106.57 604 ASN C N 1
ATOM 4064 C CA . ASN A 1 523 ? 81.514 125.460 140.277 1.00 109.25 604 ASN C CA 1
ATOM 4065 C C . ASN A 1 523 ? 81.804 125.254 138.791 1.00 109.86 604 ASN C C 1
ATOM 4066 O O . ASN A 1 523 ? 81.487 126.113 137.963 1.00 110.86 604 ASN C O 1
ATOM 4071 N N . PRO A 1 524 ? 82.437 124.138 138.431 1.00 114.25 605 PRO C N 1
ATOM 4072 C CA . PRO A 1 524 ? 82.658 123.852 137.009 1.00 114.50 605 PRO C CA 1
ATOM 4073 C C . PRO A 1 524 ? 81.334 123.726 136.268 1.00 117.65 605 PRO C C 1
ATOM 4074 O O . PRO A 1 524 ? 80.414 123.038 136.715 1.00 118.61 605 PRO C O 1
ATOM 4078 N N . ALA A 1 525 ? 81.246 124.402 135.127 1.00 127.32 606 ALA C N 1
ATOM 4079 C CA . ALA A 1 525 ? 80.052 124.418 134.298 1.00 126.50 606 ALA C CA 1
ATOM 4080 C C . ALA A 1 525 ? 80.459 124.325 132.836 1.00 127.19 606 ALA C C 1
ATOM 4081 O O . ALA A 1 525 ? 81.566 124.736 132.473 1.00 127.27 606 ALA C O 1
ATOM 4083 N N . PRO A 1 526 ? 79.599 123.784 131.981 1.00 131.62 607 PRO C N 1
ATOM 4084 C CA . PRO A 1 526 ? 79.904 123.727 130.553 1.00 131.48 607 PRO C CA 1
ATOM 4085 C C . PRO A 1 526 ? 79.387 124.958 129.815 1.00 129.94 607 PRO C C 1
ATOM 4086 O O . PRO A 1 526 ? 78.703 125.818 130.376 1.00 130.75 607 PRO C O 1
ATOM 4090 N N . LYS A 1 527 ? 79.731 125.022 128.531 1.00 118.08 608 LYS C N 1
ATOM 4091 C CA . LYS A 1 527 ? 79.279 126.102 127.662 1.00 117.98 608 LYS C CA 1
ATOM 4092 C C . LYS A 1 527 ? 77.795 125.931 127.367 1.00 118.46 608 LYS C C 1
ATOM 4093 O O . LYS A 1 527 ? 77.415 125.221 126.430 1.00 120.14 608 LYS C O 1
ATOM 4099 N N . HIS A 1 528 ? 76.953 126.585 128.166 1.00 129.48 609 HIS C N 1
ATOM 4100 C CA . HIS A 1 528 ? 75.516 126.343 128.189 1.00 131.56 609 HIS C CA 1
ATOM 4101 C C . HIS A 1 528 ? 74.786 127.677 128.127 1.00 132.48 609 HIS C C 1
ATOM 4102 O O . HIS A 1 528 ? 75.126 128.608 128.863 1.00 132.77 609 HIS C O 1
ATOM 4109 N N . LYS A 1 529 ? 73.778 127.765 127.254 1.00 133.83 610 LYS C N 1
ATOM 4110 C CA . LYS A 1 529 ? 73.100 129.028 126.979 1.00 135.34 610 LYS C CA 1
ATOM 4111 C C . LYS A 1 529 ? 71.882 129.271 127.862 1.00 135.25 610 LYS C C 1
ATOM 4112 O O . LYS A 1 529 ? 71.522 130.430 128.096 1.00 132.79 610 LYS C O 1
ATOM 4118 N N . SER A 1 530 ? 71.221 128.218 128.340 1.00 149.34 611 SER C N 1
ATOM 4119 C CA . SER A 1 530 ? 70.102 128.352 129.263 1.00 149.58 611 SER C CA 1
ATOM 4120 C C . SER A 1 530 ? 70.607 128.206 130.693 1.00 150.21 611 SER C C 1
ATOM 4121 O O . SER A 1 530 ? 71.499 127.399 130.965 1.00 150.78 611 SER C O 1
ATOM 4124 N N . CYS A 1 531 ? 70.035 128.989 131.608 1.00 139.87 612 CYS C N 1
ATOM 4125 C CA . CYS A 1 531 ? 70.554 129.051 132.967 1.00 139.83 612 CYS C CA 1
ATOM 4126 C C . CYS A 1 531 ? 69.937 128.002 133.892 1.00 138.35 612 CYS C C 1
ATOM 4127 O O . CYS A 1 531 ? 69.917 128.194 135.113 1.00 135.79 612 CYS C O 1
ATOM 4130 N N . GLY A 1 532 ? 69.435 126.903 133.341 1.00 150.53 613 GLY C N 1
ATOM 4131 C CA . GLY A 1 532 ? 69.209 125.723 134.142 1.00 150.68 613 GLY C CA 1
ATOM 4132 C C . GLY A 1 532 ? 70.485 124.916 134.284 1.00 151.32 613 GLY C C 1
ATOM 4133 O O . GLY A 1 532 ? 71.462 125.124 133.566 1.00 150.02 613 GLY C O 1
ATOM 4134 N N . ASP A 1 533 ? 70.473 123.991 135.236 1.00 144.69 614 ASP C N 1
ATOM 4135 C CA . ASP A 1 533 ? 71.622 123.117 135.403 1.00 143.70 614 ASP C CA 1
ATOM 4136 C C . ASP A 1 533 ? 71.796 122.256 134.154 1.00 143.88 614 ASP C C 1
ATOM 4137 O O . ASP A 1 533 ? 70.810 121.738 133.617 1.00 143.71 614 ASP C O 1
ATOM 4142 N N . PRO A 1 534 ? 73.024 122.097 133.659 1.00 148.13 615 PRO C N 1
ATOM 4143 C CA . PRO A 1 534 ? 73.223 121.327 132.424 1.00 149.13 615 PRO C CA 1
ATOM 4144 C C . PRO A 1 534 ? 72.776 119.884 132.589 1.00 149.62 615 PRO C C 1
ATOM 4145 O O . PRO A 1 534 ? 72.950 119.275 133.647 1.00 148.42 615 PRO C O 1
ATOM 4149 N N . GLY A 1 535 ? 72.193 119.339 131.526 1.00 159.10 616 GLY C N 1
ATOM 4150 C CA . GLY A 1 535 ? 71.728 117.975 131.531 1.00 158.84 616 GLY C CA 1
ATOM 4151 C C . GLY A 1 535 ? 72.871 116.986 131.460 1.00 160.08 616 GLY C C 1
ATOM 4152 O O . GLY A 1 535 ? 74.007 117.336 131.124 1.00 158.86 616 GLY C O 1
ATOM 4153 N N . PRO A 1 536 ? 72.594 115.726 131.790 1.00 163.17 617 PRO C N 1
ATOM 4154 C CA . PRO A 1 536 ? 73.630 114.694 131.684 1.00 161.85 617 PRO C CA 1
ATOM 4155 C C . PRO A 1 536 ? 74.075 114.506 130.242 1.00 161.52 617 PRO C C 1
ATOM 4156 O O . PRO A 1 536 ? 73.287 114.636 129.302 1.00 161.46 617 PRO C O 1
ATOM 4160 N N . GLY A 1 537 ? 75.359 114.203 130.075 1.00 159.68 618 GLY C N 1
ATOM 4161 C CA . GLY A 1 537 ? 75.925 114.005 128.758 1.00 159.79 618 GLY C CA 1
ATOM 4162 C C . GLY A 1 537 ? 76.280 115.272 128.011 1.00 160.47 618 GLY C C 1
ATOM 4163 O O . GLY A 1 537 ? 76.684 115.187 126.844 1.00 160.25 618 GLY C O 1
ATOM 4164 N N . ASN A 1 538 ? 76.147 116.442 128.639 1.00 152.15 619 ASN C N 1
ATOM 4165 C CA . ASN A 1 538 ? 76.493 117.714 128.015 1.00 151.72 619 ASN C CA 1
ATOM 4166 C C . ASN A 1 538 ? 77.952 118.097 128.244 1.00 150.76 619 ASN C C 1
ATOM 4167 O O . ASN A 1 538 ? 78.287 119.290 128.239 1.00 149.74 619 ASN C O 1
ATOM 4172 N N . ASP A 1 539 ? 78.825 117.117 128.453 1.00 160.14 620 ASP C N 1
ATOM 4173 C CA . ASP A 1 539 ? 80.229 117.353 128.748 1.00 160.18 620 ASP C CA 1
ATOM 4174 C C . ASP A 1 539 ? 81.091 116.916 127.572 1.00 160.07 620 ASP C C 1
ATOM 4175 O O . ASP A 1 539 ? 80.819 115.892 126.937 1.00 159.41 620 ASP C O 1
ATOM 4180 N N . THR A 1 540 ? 82.126 117.709 127.278 1.00 161.00 621 THR C N 1
ATOM 4181 C CA . THR A 1 540 ? 83.060 117.341 126.218 1.00 161.56 621 THR C CA 1
ATOM 4182 C C . THR A 1 540 ? 83.800 116.053 126.559 1.00 161.07 621 THR C C 1
ATOM 4183 O O . THR A 1 540 ? 83.941 115.164 125.711 1.00 159.85 621 THR C O 1
ATOM 4187 N N . CYS A 1 541 ? 84.274 115.930 127.799 1.00 172.28 622 CYS C N 1
ATOM 4188 C CA . CYS A 1 541 ? 84.940 114.710 128.236 1.00 171.88 622 CYS C CA 1
ATOM 4189 C C . CYS A 1 541 ? 83.964 113.675 128.776 1.00 171.61 622 CYS C C 1
ATOM 4190 O O . CYS A 1 541 ? 84.202 112.470 128.619 1.00 171.69 622 CYS C O 1
ATOM 4193 N N . GLY A 1 542 ? 82.873 114.110 129.400 1.00 175.67 623 GLY C N 1
ATOM 4194 C CA . GLY A 1 542 ? 81.904 113.182 129.948 1.00 175.64 623 GLY C CA 1
ATOM 4195 C C . GLY A 1 542 ? 82.368 112.447 131.182 1.00 175.58 623 GLY C C 1
ATOM 4196 O O . GLY A 1 542 ? 81.760 111.443 131.560 1.00 174.90 623 GLY C O 1
ATOM 4197 N N . PHE A 1 543 ? 83.436 112.922 131.826 1.00 165.94 624 PHE C N 1
ATOM 4198 C CA . PHE A 1 543 ? 83.992 112.211 132.973 1.00 165.06 624 PHE C CA 1
ATOM 4199 C C . PHE A 1 543 ? 83.158 112.406 134.233 1.00 164.01 624 PHE C C 1
ATOM 4200 O O . PHE A 1 543 ? 83.066 111.489 135.056 1.00 163.71 624 PHE C O 1
ATOM 4208 N N . HIS A 1 544 ? 82.551 113.578 134.404 1.00 151.32 625 HIS C N 1
ATOM 4209 C CA . HIS A 1 544 ? 81.784 113.866 135.606 1.00 150.66 625 HIS C CA 1
ATOM 4210 C C . HIS A 1 544 ? 80.612 114.771 135.259 1.00 150.38 625 HIS C C 1
ATOM 4211 O O . HIS A 1 544 ? 80.661 115.537 134.292 1.00 149.92 625 HIS C O 1
ATOM 4218 N N . SER A 1 545 ? 79.557 114.671 136.059 1.00 157.18 626 SER C N 1
ATOM 4219 C CA . SER A 1 545 ? 78.398 115.539 135.931 1.00 156.99 626 SER C CA 1
ATOM 4220 C C . SER A 1 545 ? 78.606 116.813 136.743 1.00 156.58 626 SER C C 1
ATOM 4221 O O . SER A 1 545 ? 79.418 116.866 137.671 1.00 156.26 626 SER C O 1
ATOM 4224 N N . PHE A 1 546 ? 77.854 117.849 136.384 1.00 145.11 627 PHE C N 1
ATOM 4225 C CA . PHE A 1 546 ? 78.013 119.174 136.968 1.00 144.19 627 PHE C CA 1
ATOM 4226 C C . PHE A 1 546 ? 76.821 119.496 137.857 1.00 143.18 627 PHE C C 1
ATOM 4227 O O . PHE A 1 546 ? 75.669 119.328 137.444 1.00 142.18 627 PHE C O 1
ATOM 4235 N N . PHE A 1 547 ? 77.105 119.960 139.072 1.00 139.21 628 PHE C N 1
ATOM 4236 C CA . PHE A 1 547 ? 76.083 120.263 140.061 1.00 139.67 628 PHE C CA 1
ATOM 4237 C C . PHE A 1 547 ? 76.279 121.678 140.582 1.00 139.05 628 PHE C C 1
ATOM 4238 O O . PHE A 1 547 ? 77.412 122.107 140.820 1.00 137.58 628 PHE C O 1
ATOM 4246 N N . ASN A 1 548 ? 75.167 122.394 140.759 1.00 134.82 629 ASN C N 1
ATOM 4247 C CA . ASN A 1 548 ? 75.170 123.762 141.279 1.00 135.69 629 ASN C CA 1
ATOM 4248 C C . ASN A 1 548 ? 76.088 124.662 140.455 1.00 135.24 629 ASN C C 1
ATOM 4249 O O . ASN A 1 548 ? 76.914 125.411 140.982 1.00 135.58 629 ASN C O 1
ATOM 4254 N N . THR A 1 549 ? 75.944 124.570 139.138 1.00 126.42 630 THR C N 1
ATOM 4255 C CA . THR A 1 549 ? 76.740 125.399 138.248 1.00 123.47 630 THR C CA 1
ATOM 4256 C C . THR A 1 549 ? 76.346 126.866 138.401 1.00 122.49 630 THR C C 1
ATOM 4257 O O . THR A 1 549 ? 75.166 127.177 138.594 1.00 122.98 630 THR C O 1
ATOM 4261 N N . PRO A 1 550 ? 77.305 127.790 138.319 1.00 104.99 631 PRO C N 1
ATOM 4262 C CA . PRO A 1 550 ? 76.957 129.215 138.386 1.00 105.23 631 PRO C CA 1
ATOM 4263 C C . PRO A 1 550 ? 76.284 129.682 137.107 1.00 105.72 631 PRO C C 1
ATOM 4264 O O . PRO A 1 550 ? 76.862 130.447 136.329 1.00 105.60 631 PRO C O 1
ATOM 4268 N N . TYR A 1 551 ? 75.056 129.212 136.878 1.00 110.13 632 TYR C N 1
ATOM 4269 C CA . TYR A 1 551 ? 74.334 129.564 135.663 1.00 109.43 632 TYR C CA 1
ATOM 4270 C C . TYR A 1 551 ? 73.933 131.032 135.627 1.00 109.78 632 TYR C C 1
ATOM 4271 O O . TYR A 1 551 ? 73.755 131.584 134.537 1.00 111.66 632 TYR C O 1
ATOM 4280 N N . ASN A 1 552 ? 73.790 131.675 136.785 1.00 93.55 633 ASN C N 1
ATOM 4281 C CA . ASN A 1 552 ? 73.332 133.055 136.863 1.00 95.75 633 ASN C CA 1
ATOM 4282 C C . ASN A 1 552 ? 74.475 134.042 137.039 1.00 92.59 633 ASN C C 1
ATOM 4283 O O . ASN A 1 552 ? 74.228 135.216 137.330 1.00 90.36 633 ASN C O 1
ATOM 4288 N N . ASN A 1 553 ? 75.714 133.591 136.888 1.00 87.13 634 ASN C N 1
ATOM 4289 C CA . ASN A 1 553 ? 76.854 134.486 136.982 1.00 83.78 634 ASN C CA 1
ATOM 4290 C C . ASN A 1 553 ? 77.027 135.260 135.680 1.00 87.11 634 ASN C C 1
ATOM 4291 O O . ASN A 1 553 ? 76.745 134.753 134.590 1.00 90.24 634 ASN C O 1
ATOM 4296 N N . PHE A 1 554 ? 77.500 136.504 135.800 1.00 74.92 635 PHE C N 1
ATOM 4297 C CA . PHE A 1 554 ? 77.649 137.356 134.622 1.00 67.50 635 PHE C CA 1
ATOM 4298 C C . PHE A 1 554 ? 78.603 136.755 133.599 1.00 71.16 635 PHE C C 1
ATOM 4299 O O . PHE A 1 554 ? 78.478 137.026 132.399 1.00 77.15 635 PHE C O 1
ATOM 4307 N N . MET A 1 555 ? 79.558 135.947 134.047 1.00 72.03 636 MET C N 1
ATOM 4308 C CA . MET A 1 555 ? 80.558 135.368 133.164 1.00 69.83 636 MET C CA 1
ATOM 4309 C C . MET A 1 555 ? 80.113 134.049 132.550 1.00 71.84 636 MET C C 1
ATOM 4310 O O . MET A 1 555 ? 80.944 133.334 131.981 1.00 72.16 636 MET C O 1
ATOM 4315 N N . SER A 1 556 ? 78.835 133.704 132.664 1.00 89.36 637 SER C N 1
ATOM 4316 C CA . SER A 1 556 ? 78.290 132.524 132.014 1.00 95.11 637 SER C CA 1
ATOM 4317 C C . SER A 1 556 ? 77.546 132.933 130.749 1.00 97.16 637 SER C C 1
ATOM 4318 O O . SER A 1 556 ? 77.152 134.090 130.576 1.00 97.55 637 SER C O 1
ATOM 4321 N N . TYR A 1 557 ? 77.356 131.962 129.856 1.00 104.89 638 TYR C N 1
ATOM 4322 C CA . TYR A 1 557 ? 76.711 132.216 128.574 1.00 103.55 638 TYR C CA 1
ATOM 4323 C C . TYR A 1 557 ? 75.193 132.246 128.657 1.00 104.06 638 TYR C C 1
ATOM 4324 O O . TYR A 1 557 ? 74.529 132.148 127.619 1.00 105.51 638 TYR C O 1
ATOM 4333 N N . ALA A 1 558 ? 74.628 132.373 129.855 1.00 114.73 639 ALA C N 1
ATOM 4334 C CA . ALA A 1 558 ? 73.185 132.475 129.975 1.00 119.58 639 ALA C CA 1
ATOM 4335 C C . ALA A 1 558 ? 72.702 133.819 129.440 1.00 119.78 639 ALA C C 1
ATOM 4336 O O . ALA A 1 558 ? 73.474 134.767 129.266 1.00 117.53 639 ALA C O 1
ATOM 4338 N N . ASP A 1 559 ? 71.402 133.890 129.172 1.00 122.91 640 ASP C N 1
ATOM 4339 C CA . ASP A 1 559 ? 70.810 135.109 128.650 1.00 121.76 640 ASP C CA 1
ATOM 4340 C C . ASP A 1 559 ? 70.837 136.209 129.710 1.00 120.37 640 ASP C C 1
ATOM 4341 O O . ASP A 1 559 ? 71.056 135.964 130.900 1.00 120.82 640 ASP C O 1
ATOM 4346 N N . ASP A 1 560 ? 70.609 137.443 129.260 1.00 113.37 641 ASP C N 1
ATOM 4347 C CA . ASP A 1 560 ? 70.608 138.578 130.176 1.00 113.50 641 ASP C CA 1
ATOM 4348 C C . ASP A 1 560 ? 69.433 138.556 131.146 1.00 113.05 641 ASP C C 1
ATOM 4349 O O . ASP A 1 560 ? 69.422 139.349 132.093 1.00 111.02 641 ASP C O 1
ATOM 4354 N N . ASP A 1 561 ? 68.447 137.683 130.939 1.00 132.54 642 ASP C N 1
ATOM 4355 C CA . ASP A 1 561 ? 67.321 137.615 131.861 1.00 133.41 642 ASP C CA 1
ATOM 4356 C C . ASP A 1 561 ? 67.652 136.885 133.157 1.00 132.37 642 ASP C C 1
ATOM 4357 O O . ASP A 1 561 ? 66.859 136.950 134.101 1.00 133.52 642 ASP C O 1
ATOM 4362 N N . CYS A 1 562 ? 68.794 136.199 133.230 1.00 118.11 643 CYS C N 1
ATOM 4363 C CA . CYS A 1 562 ? 69.062 135.324 134.368 1.00 119.81 643 CYS C CA 1
ATOM 4364 C C . CYS A 1 562 ? 70.411 135.603 135.025 1.00 119.06 643 CYS C C 1
ATOM 4365 O O . CYS A 1 562 ? 70.571 135.380 136.230 1.00 117.81 643 CYS C O 1
ATOM 4368 N N . THR A 1 563 ? 71.390 136.074 134.256 1.00 103.57 644 THR C N 1
ATOM 4369 C CA . THR A 1 563 ? 72.684 136.427 134.833 1.00 98.48 644 THR C CA 1
ATOM 4370 C C . THR A 1 563 ? 72.533 137.683 135.683 1.00 99.83 644 THR C C 1
ATOM 4371 O O . THR A 1 563 ? 72.106 138.727 135.184 1.00 96.00 644 THR C O 1
ATOM 4375 N N . ASP A 1 564 ? 72.888 137.588 136.967 1.00 96.10 645 ASP C N 1
ATOM 4376 C CA . ASP A 1 564 ? 72.633 138.696 137.879 1.00 95.90 645 ASP C CA 1
ATOM 4377 C C . ASP A 1 564 ? 73.763 139.047 138.836 1.00 93.57 645 ASP C C 1
ATOM 4378 O O . ASP A 1 564 ? 73.694 140.122 139.438 1.00 90.25 645 ASP C O 1
ATOM 4383 N N . SER A 1 565 ? 74.789 138.217 139.015 1.00 78.96 646 SER C N 1
ATOM 4384 C CA . SER A 1 565 ? 75.718 138.477 140.106 1.00 76.13 646 SER C CA 1
ATOM 4385 C C . SER A 1 565 ? 77.118 137.975 139.780 1.00 72.56 646 SER C C 1
ATOM 4386 O O . SER A 1 565 ? 77.309 137.061 138.973 1.00 72.15 646 SER C O 1
ATOM 4389 N N . PHE A 1 566 ? 78.096 138.599 140.436 1.00 56.51 647 PHE C N 1
ATOM 4390 C CA . PHE A 1 566 ? 79.462 138.101 140.515 1.00 57.44 647 PHE C CA 1
ATOM 4391 C C . PHE A 1 566 ? 79.660 137.440 141.870 1.00 62.30 647 PHE C C 1
ATOM 4392 O O . PHE A 1 566 ? 79.257 137.993 142.898 1.00 58.99 647 PHE C O 1
ATOM 4400 N N . THR A 1 567 ? 80.278 136.264 141.871 1.00 67.44 648 THR C N 1
ATOM 4401 C CA . THR A 1 567 ? 80.589 135.600 143.122 1.00 61.92 648 THR C CA 1
ATOM 4402 C C . THR A 1 567 ? 81.683 136.371 143.860 1.00 62.59 648 THR C C 1
ATOM 4403 O O . THR A 1 567 ? 82.451 137.114 143.244 1.00 69.74 648 THR C O 1
ATOM 4407 N N . PRO A 1 568 ? 81.762 136.226 145.189 1.00 58.73 649 PRO C N 1
ATOM 4408 C CA . PRO A 1 568 ? 82.751 137.010 145.956 1.00 59.20 649 PRO C CA 1
ATOM 4409 C C . PRO A 1 568 ? 84.198 136.825 145.495 1.00 56.10 649 PRO C C 1
ATOM 4410 O O . PRO A 1 568 ? 84.985 137.784 145.558 1.00 59.90 649 PRO C O 1
ATOM 4414 N N . ASN A 1 569 ? 84.570 135.638 145.008 1.00 54.99 650 ASN C N 1
ATOM 4415 C CA . ASN A 1 569 ? 85.916 135.458 144.467 1.00 58.29 650 ASN C CA 1
ATOM 4416 C C . ASN A 1 569 ? 86.118 136.271 143.190 1.00 63.86 650 ASN C C 1
ATOM 4417 O O . ASN A 1 569 ? 87.200 136.832 142.970 1.00 66.82 650 ASN C O 1
ATOM 4422 N N . GLN A 1 570 ? 85.099 136.342 142.331 1.00 58.42 651 GLN C N 1
ATOM 4423 C CA . GLN A 1 570 ? 85.216 137.156 141.123 1.00 45.22 651 GLN C CA 1
ATOM 4424 C C . GLN A 1 570 ? 85.347 138.638 141.453 1.00 48.87 651 GLN C C 1
ATOM 4425 O O . GLN A 1 570 ? 86.094 139.365 140.782 1.00 62.69 651 GLN C O 1
ATOM 4431 N N . VAL A 1 571 ? 84.637 139.100 142.482 1.00 42.85 652 VAL C N 1
ATOM 4432 C CA . VAL A 1 571 ? 84.807 140.471 142.947 1.00 47.29 652 VAL C CA 1
ATOM 4433 C C . VAL A 1 571 ? 86.229 140.691 143.450 1.00 53.87 652 VAL C C 1
ATOM 4434 O O . VAL A 1 571 ? 86.829 141.748 143.200 1.00 55.09 652 VAL C O 1
ATOM 4438 N N . ALA A 1 572 ? 86.797 139.707 144.155 1.00 57.96 653 ALA C N 1
ATOM 4439 C CA . ALA A 1 572 ? 88.190 139.831 144.577 1.00 52.64 653 ALA C CA 1
ATOM 4440 C C . ALA A 1 572 ? 89.125 139.954 143.377 1.00 51.09 653 ALA C C 1
ATOM 4441 O O . ALA A 1 572 ? 90.058 140.764 143.392 1.00 66.61 653 ALA C O 1
ATOM 4443 N N . ARG A 1 573 ? 88.897 139.154 142.332 1.00 42.78 654 ARG C N 1
ATOM 4444 C CA . ARG A 1 573 ? 89.740 139.248 141.138 1.00 41.78 654 ARG C CA 1
ATOM 4445 C C . ARG A 1 573 ? 89.642 140.627 140.498 1.00 46.80 654 ARG C C 1
ATOM 4446 O O . ARG A 1 573 ? 90.659 141.216 140.104 1.00 57.96 654 ARG C O 1
ATOM 4454 N N . MET A 1 574 ? 88.423 141.160 140.387 1.00 46.51 655 MET C N 1
ATOM 4455 C CA . MET A 1 574 ? 88.254 142.477 139.779 1.00 40.61 655 MET C CA 1
ATOM 4456 C C . MET A 1 574 ? 88.965 143.558 140.583 1.00 43.89 655 MET C C 1
ATOM 4457 O O . MET A 1 574 ? 89.622 144.432 140.008 1.00 60.85 655 MET C O 1
ATOM 4462 N N . HIS A 1 575 ? 88.859 143.518 141.914 1.00 42.12 656 HIS C N 1
ATOM 4463 C CA . HIS A 1 575 ? 89.531 144.546 142.707 1.00 41.95 656 HIS C CA 1
ATOM 4464 C C . HIS A 1 575 ? 91.050 144.393 142.667 1.00 38.62 656 HIS C C 1
ATOM 4465 O O . HIS A 1 575 ? 91.785 145.395 142.636 1.00 43.26 656 HIS C O 1
ATOM 4472 N N . CYS A 1 576 ? 91.539 143.155 142.627 1.00 50.68 657 CYS C N 1
ATOM 4473 C CA . CYS A 1 576 ? 92.971 142.940 142.489 1.00 38.10 657 CYS C CA 1
ATOM 4474 C C . CYS A 1 576 ? 93.487 143.529 141.181 1.00 50.03 657 CYS C C 1
ATOM 4475 O O . CYS A 1 576 ? 94.557 144.149 141.151 1.00 68.57 657 CYS C O 1
ATOM 4478 N N . TYR A 1 577 ? 92.740 143.360 140.090 1.00 48.84 658 TYR C N 1
ATOM 4479 C CA . TYR A 1 577 ? 93.177 143.948 138.829 1.00 35.18 658 TYR C CA 1
ATOM 4480 C C . TYR A 1 577 ? 92.908 145.443 138.731 1.00 35.21 658 TYR C C 1
ATOM 4481 O O . TYR A 1 577 ? 93.477 146.099 137.854 1.00 52.37 658 TYR C O 1
ATOM 4490 N N . LEU A 1 578 ? 92.052 145.991 139.585 1.00 43.70 659 LEU C N 1
ATOM 4491 C CA . LEU A 1 578 ? 91.928 147.439 139.675 1.00 47.33 659 LEU C CA 1
ATOM 4492 C C . LEU A 1 578 ? 93.034 148.069 140.504 1.00 53.05 659 LEU C C 1
ATOM 4493 O O . LEU A 1 578 ? 93.218 149.290 140.440 1.00 63.51 659 LEU C O 1
ATOM 4498 N N . ASP A 1 579 ? 93.759 147.279 141.293 1.00 55.65 660 ASP C N 1
ATOM 4499 C CA . ASP A 1 579 ? 94.979 147.796 141.908 1.00 52.49 660 ASP C CA 1
ATOM 4500 C C . ASP A 1 579 ? 96.246 147.473 141.126 1.00 48.03 660 ASP C C 1
ATOM 4501 O O . ASP A 1 579 ? 97.211 148.242 141.184 1.00 59.54 660 ASP C O 1
ATOM 4506 N N . LEU A 1 580 ? 96.265 146.364 140.387 1.00 39.01 661 LEU C N 1
ATOM 4507 C CA . LEU A 1 580 ? 97.487 145.908 139.734 1.00 44.72 661 LEU C CA 1
ATOM 4508 C C . LEU A 1 580 ? 97.762 146.677 138.444 1.00 49.26 661 LEU C C 1
ATOM 4509 O O . LEU A 1 580 ? 98.836 147.265 138.276 1.00 59.78 661 LEU C O 1
ATOM 4514 N N . VAL A 1 581 ? 96.803 146.682 137.521 1.00 37.98 662 VAL C N 1
ATOM 4515 C CA . VAL A 1 581 ? 96.994 147.247 136.195 1.00 35.27 662 VAL C CA 1
ATOM 4516 C C . VAL A 1 581 ? 96.277 148.581 136.036 1.00 41.41 662 VAL C C 1
ATOM 4517 O O . VAL A 1 581 ? 96.829 149.519 135.460 1.00 49.14 662 VAL C O 1
ATOM 4521 N N . TYR A 1 582 ? 95.057 148.688 136.557 1.00 39.09 663 TYR C N 1
ATOM 4522 C CA . TYR A 1 582 ? 94.151 149.788 136.237 1.00 28.46 663 TYR C CA 1
ATOM 4523 C C . TYR A 1 582 ? 94.187 150.886 137.285 1.00 37.01 663 TYR C C 1
ATOM 4524 O O . TYR A 1 582 ? 93.163 151.503 137.589 1.00 48.48 663 TYR C O 1
ATOM 4533 N N . GLN A 1 583 ? 95.359 151.142 137.863 1.00 61.12 664 GLN C N 1
ATOM 4534 C CA . GLN A 1 583 ? 95.518 152.303 138.730 1.00 65.45 664 GLN C CA 1
ATOM 4535 C C . GLN A 1 583 ? 95.333 153.613 137.973 1.00 66.48 664 GLN C C 1
ATOM 4536 O O . GLN A 1 583 ? 94.963 154.619 138.586 1.00 67.38 664 GLN C O 1
ATOM 4542 N N . GLY A 1 584 ? 95.580 153.620 136.662 1.00 56.31 665 GLY C N 1
ATOM 4543 C CA . GLY A 1 584 ? 95.446 154.845 135.894 1.00 51.43 665 GLY C CA 1
ATOM 4544 C C . GLY A 1 584 ? 94.009 155.247 135.637 1.00 53.32 665 GLY C C 1
ATOM 4545 O O . GLY A 1 584 ? 93.700 156.441 135.576 1.00 59.76 665 GLY C O 1
ATOM 4546 N N . TRP A 1 585 ? 93.111 154.269 135.484 1.00 47.66 666 TRP C N 1
ATOM 4547 C CA . TRP A 1 585 ? 91.718 154.584 135.179 1.00 36.73 666 TRP C CA 1
ATOM 4548 C C . TRP A 1 585 ? 91.054 155.338 136.319 1.00 49.25 666 TRP C C 1
ATOM 4549 O O . TRP A 1 585 ? 90.324 156.309 136.092 1.00 57.83 666 TRP C O 1
ATOM 4560 N N . GLN A 1 586 ? 91.295 154.902 137.549 1.00 50.33 667 GLN C N 1
ATOM 4561 C CA . GLN A 1 586 ? 90.631 155.500 138.691 1.00 47.72 667 GLN C CA 1
ATOM 4562 C C . GLN A 1 586 ? 91.135 156.923 138.916 1.00 51.38 667 GLN C C 1
ATOM 4563 O O . GLN A 1 586 ? 92.342 157.175 138.842 1.00 60.14 667 GLN C O 1
ATOM 4569 N N . PRO A 1 587 ? 90.237 157.876 139.181 1.00 48.32 668 PRO C N 1
ATOM 4570 C CA . PRO A 1 587 ? 90.696 159.222 139.548 1.00 56.38 668 PRO C CA 1
ATOM 4571 C C . PRO A 1 587 ? 91.251 159.297 140.956 1.00 62.95 668 PRO C C 1
ATOM 4572 O O . PRO A 1 587 ? 91.984 160.245 141.265 1.00 58.54 668 PRO C O 1
ATOM 4576 N N . SER A 1 588 ? 90.924 158.334 141.815 1.00 70.56 669 SER C N 1
ATOM 4577 C CA . SER A 1 588 ? 91.459 158.319 143.168 1.00 71.79 669 SER C CA 1
ATOM 4578 C C . SER A 1 588 ? 92.961 158.065 143.141 1.00 68.91 669 SER C C 1
ATOM 4579 O O . SER A 1 588 ? 93.453 157.231 142.377 1.00 61.78 669 SER C O 1
ATOM 4582 N N . ARG A 1 589 ? 93.691 158.787 143.990 1.00 72.78 670 ARG C N 1
ATOM 4583 C CA . ARG A 1 589 ? 95.145 158.743 144.010 1.00 73.15 670 ARG C CA 1
ATOM 4584 C C . ARG A 1 589 ? 95.689 157.904 145.167 1.00 73.99 670 ARG C C 1
ATOM 4585 O O . ARG A 1 589 ? 96.836 158.095 145.585 1.00 73.88 670 ARG C O 1
ATOM 4593 N N . LYS A 1 590 ? 94.897 156.979 145.687 1.00 66.96 671 LYS C N 1
ATOM 4594 C CA . LYS A 1 590 ? 95.387 156.100 146.742 1.00 66.66 671 LYS C CA 1
ATOM 4595 C C . LYS A 1 590 ? 96.376 155.098 146.165 1.00 68.79 671 LYS C C 1
ATOM 4596 O O . LYS A 1 590 ? 96.017 154.343 145.250 1.00 67.59 671 LYS C O 1
ATOM 4602 N N . PRO A 1 591 ? 97.609 155.049 146.658 1.00 71.08 672 PRO C N 1
ATOM 4603 C CA . PRO A 1 591 ? 98.575 154.079 146.138 1.00 67.25 672 PRO C CA 1
ATOM 4604 C C . PRO A 1 591 ? 98.152 152.651 146.446 1.00 66.14 672 PRO C C 1
ATOM 4605 O O . PRO A 1 591 ? 97.410 152.378 147.392 1.00 65.39 672 PRO C O 1
ATOM 4609 N N . ALA A 1 592 ? 98.629 151.735 145.607 1.00 60.28 673 ALA C N 1
ATOM 4610 C CA . ALA A 1 592 ? 98.306 150.332 145.782 1.00 56.69 673 ALA C CA 1
ATOM 4611 C C . ALA A 1 592 ? 98.880 149.816 147.100 1.00 58.68 673 ALA C C 1
ATOM 4612 O O . ALA A 1 592 ? 99.964 150.233 147.523 1.00 62.75 673 ALA C O 1
ATOM 4614 N N . PRO A 1 593 ? 98.172 148.916 147.774 1.00 56.83 674 PRO C N 1
ATOM 4615 C CA . PRO A 1 593 ? 98.652 148.397 149.055 1.00 55.92 674 PRO C CA 1
ATOM 4616 C C . PRO A 1 593 ? 99.709 147.319 148.859 1.00 57.46 674 PRO C C 1
ATOM 4617 O O . PRO A 1 593 ? 99.961 146.838 147.753 1.00 58.84 674 PRO C O 1
ATOM 4621 N N . VAL A 1 594 ? 100.336 146.951 149.970 1.00 57.48 675 VAL C N 1
ATOM 4622 C CA . VAL A 1 594 ? 101.208 145.784 149.989 1.00 53.94 675 VAL C CA 1
ATOM 4623 C C . VAL A 1 594 ? 100.326 144.548 150.109 1.00 53.06 675 VAL C C 1
ATOM 4624 O O . VAL A 1 594 ? 99.558 144.412 151.066 1.00 53.77 675 VAL C O 1
ATOM 4628 N N . ALA A 1 595 ? 100.425 143.652 149.125 1.00 52.02 676 ALA C N 1
ATOM 4629 C CA . ALA A 1 595 ? 99.465 142.559 149.019 1.00 51.15 676 ALA C CA 1
ATOM 4630 C C . ALA A 1 595 ? 99.663 141.524 150.120 1.00 60.75 676 ALA C C 1
ATOM 4631 O O . ALA A 1 595 ? 98.687 140.998 150.667 1.00 61.11 676 ALA C O 1
ATOM 4633 N N . LEU A 1 596 ? 100.911 141.222 150.464 1.00 58.48 677 LEU C N 1
ATOM 4634 C CA . LEU A 1 596 ? 101.220 140.125 151.364 1.00 51.15 677 LEU C CA 1
ATOM 4635 C C . LEU A 1 596 ? 101.686 140.650 152.714 1.00 57.74 677 LEU C C 1
ATOM 4636 O O . LEU A 1 596 ? 102.311 141.711 152.808 1.00 60.20 677 LEU C O 1
ATOM 4641 N N . ALA A 1 597 ? 101.377 139.880 153.756 1.00 60.36 678 ALA C N 1
ATOM 4642 C CA . ALA A 1 597 ? 101.739 140.267 155.108 1.00 59.04 678 ALA C CA 1
ATOM 4643 C C . ALA A 1 597 ? 103.259 140.355 155.245 1.00 60.29 678 ALA C C 1
ATOM 4644 O O . ALA A 1 597 ? 103.996 139.623 154.573 1.00 67.73 678 ALA C O 1
ATOM 4646 N N . PRO A 1 598 ? 103.759 141.255 156.094 1.00 58.88 679 PRO C N 1
ATOM 4647 C CA . PRO A 1 598 ? 105.215 141.367 156.279 1.00 61.33 679 PRO C CA 1
ATOM 4648 C C . PRO A 1 598 ? 105.804 140.077 156.823 1.00 66.22 679 PRO C C 1
ATOM 4649 O O . PRO A 1 598 ? 105.517 139.663 157.950 1.00 70.96 679 PRO C O 1
ATOM 4653 N N . GLN A 1 599 ? 106.626 139.432 156.004 1.00 63.04 680 GLN C N 1
ATOM 4654 C CA . GLN A 1 599 ? 107.278 138.200 156.413 1.00 61.35 680 GLN C CA 1
ATOM 4655 C C . GLN A 1 599 ? 108.300 138.475 157.508 1.00 66.03 680 GLN C C 1
ATOM 4656 O O . GLN A 1 599 ? 108.859 139.571 157.612 1.00 68.74 680 GLN C O 1
ATOM 4662 N N . VAL A 1 600 ? 108.542 137.462 158.332 1.00 65.21 681 VAL C N 1
ATOM 4663 C CA . VAL A 1 600 ? 109.502 137.552 159.425 1.00 68.70 681 VAL C CA 1
ATOM 4664 C C . VAL A 1 600 ? 110.805 136.917 158.962 1.00 67.88 681 VAL C C 1
ATOM 4665 O O . VAL A 1 600 ? 110.836 135.733 158.607 1.00 61.95 681 VAL C O 1
ATOM 4669 N N . LEU A 1 601 ? 111.885 137.698 158.967 1.00 72.88 682 LEU C N 1
ATOM 4670 C CA . LEU A 1 601 ? 113.180 137.182 158.533 1.00 72.39 682 LEU C CA 1
ATOM 4671 C C . LEU A 1 601 ? 113.880 136.421 159.654 1.00 73.27 682 LEU C C 1
ATOM 4672 O O . LEU A 1 601 ? 114.156 135.224 159.532 1.00 78.62 682 LEU C O 1
ATOM 4677 N N . GLY A 1 602 ? 114.180 137.109 160.749 1.00 71.86 683 GLY C N 1
ATOM 4678 C CA . GLY A 1 602 ? 114.868 136.486 161.861 1.00 74.95 683 GLY C CA 1
ATOM 4679 C C . GLY A 1 602 ? 114.630 137.261 163.133 1.00 76.60 683 GLY C C 1
ATOM 4680 O O . GLY A 1 602 ? 114.252 138.438 163.109 1.00 79.20 683 GLY C O 1
ATOM 4681 N N . HIS A 1 603 ? 114.861 136.587 164.252 1.00 81.91 684 HIS C N 1
ATOM 4682 C CA . HIS A 1 603 ? 114.620 137.160 165.565 1.00 82.10 684 HIS C CA 1
ATOM 4683 C C . HIS A 1 603 ? 115.857 136.996 166.435 1.00 89.07 684 HIS C C 1
ATOM 4684 O O . HIS A 1 603 ? 116.606 136.023 166.305 1.00 93.04 684 HIS C O 1
ATOM 4691 N N . THR A 1 604 ? 116.059 137.958 167.322 1.00 99.82 685 THR C N 1
ATOM 4692 C CA . THR A 1 604 ? 117.156 137.941 168.277 1.00 101.31 685 THR C CA 1
ATOM 4693 C C . THR A 1 604 ? 116.580 137.883 169.689 1.00 100.76 685 THR C C 1
ATOM 4694 O O . THR A 1 604 ? 115.375 137.708 169.889 1.00 96.58 685 THR C O 1
ATOM 4698 N N . THR A 1 605 ? 117.463 138.032 170.676 1.00 117.07 686 THR C N 1
ATOM 4699 C CA . THR A 1 605 ? 117.032 138.035 172.067 1.00 117.42 686 THR C CA 1
ATOM 4700 C C . THR A 1 605 ? 116.186 139.255 172.410 1.00 114.95 686 THR C C 1
ATOM 4701 O O . THR A 1 605 ? 115.463 139.227 173.412 1.00 114.77 686 THR C O 1
ATOM 4705 N N . ASP A 1 606 ? 116.258 140.325 171.608 1.00 109.45 687 ASP C N 1
ATOM 4706 C CA . ASP A 1 606 ? 115.529 141.549 171.920 1.00 109.41 687 ASP C CA 1
ATOM 4707 C C . ASP A 1 606 ? 114.919 142.238 170.703 1.00 111.58 687 ASP C C 1
ATOM 4708 O O . ASP A 1 606 ? 114.485 143.391 170.826 1.00 112.25 687 ASP C O 1
ATOM 4713 N N . SER A 1 607 ? 114.862 141.593 169.541 1.00 103.22 688 SER C N 1
ATOM 4714 C CA . SER A 1 607 ? 114.431 142.287 168.337 1.00 96.96 688 SER C CA 1
ATOM 4715 C C . SER A 1 607 ? 113.764 141.306 167.388 1.00 94.93 688 SER C C 1
ATOM 4716 O O . SER A 1 607 ? 113.876 140.088 167.535 1.00 98.99 688 SER C O 1
ATOM 4719 N N . VAL A 1 608 ? 113.064 141.856 166.399 1.00 86.69 689 VAL C N 1
ATOM 4720 C CA . VAL A 1 608 ? 112.571 141.049 165.285 1.00 87.10 689 VAL C CA 1
ATOM 4721 C C . VAL A 1 608 ? 112.712 141.847 163.996 1.00 87.30 689 VAL C C 1
ATOM 4722 O O . VAL A 1 608 ? 112.547 143.069 163.988 1.00 87.17 689 VAL C O 1
ATOM 4726 N N . THR A 1 609 ? 113.031 141.160 162.904 1.00 84.62 690 THR C N 1
ATOM 4727 C CA . THR A 1 609 ? 113.215 141.801 161.610 1.00 82.69 690 THR C CA 1
ATOM 4728 C C . THR A 1 609 ? 112.083 141.410 160.671 1.00 83.47 690 THR C C 1
ATOM 4729 O O . THR A 1 609 ? 111.705 140.236 160.586 1.00 83.60 690 THR C O 1
ATOM 4733 N N . LEU A 1 610 ? 111.539 142.404 159.974 1.00 83.17 691 LEU C N 1
ATOM 4734 C CA . LEU A 1 610 ? 110.423 142.222 159.058 1.00 78.20 691 LEU C CA 1
ATOM 4735 C C . LEU A 1 610 ? 110.799 142.753 157.686 1.00 79.84 691 LEU C C 1
ATOM 4736 O O . LEU A 1 610 ? 111.278 143.885 157.564 1.00 85.41 691 LEU C O 1
ATOM 4741 N N . GLU A 1 611 ? 110.568 141.939 156.662 1.00 71.48 692 GLU C N 1
ATOM 4742 C CA . GLU A 1 611 ? 110.663 142.376 155.279 1.00 68.28 692 GLU C CA 1
ATOM 4743 C C . GLU A 1 611 ? 109.351 142.061 154.585 1.00 72.35 692 GLU C C 1
ATOM 4744 O O . GLU A 1 611 ? 108.848 140.936 154.671 1.00 77.68 692 GLU C O 1
ATOM 4750 N N . TRP A 1 612 ? 108.800 143.056 153.904 1.00 67.33 693 TRP C N 1
ATOM 4751 C CA . TRP A 1 612 ? 107.546 142.919 153.192 1.00 62.93 693 TRP C CA 1
ATOM 4752 C C . TRP A 1 612 ? 107.779 143.121 151.702 1.00 67.78 693 TRP C C 1
ATOM 4753 O O . TRP A 1 612 ? 108.810 143.646 151.270 1.00 72.25 693 TRP C O 1
ATOM 4764 N N . PHE A 1 613 ? 106.803 142.687 150.927 1.00 62.59 694 PHE C N 1
ATOM 4765 C CA . PHE A 1 613 ? 106.868 142.804 149.486 1.00 61.35 694 PHE C CA 1
ATOM 4766 C C . PHE A 1 613 ? 106.590 144.235 149.049 1.00 58.96 694 PHE C C 1
ATOM 4767 O O . PHE A 1 613 ? 106.026 145.031 149.807 1.00 67.38 694 PHE C O 1
ATOM 4775 N N . PRO A 1 614 ? 106.999 144.599 147.836 1.00 45.55 695 PRO C N 1
ATOM 4776 C CA . PRO A 1 614 ? 106.627 145.906 147.293 1.00 52.39 695 PRO C CA 1
ATOM 4777 C C . PRO A 1 614 ? 105.127 145.987 147.091 1.00 60.12 695 PRO C C 1
ATOM 4778 O O . PRO A 1 614 ? 104.435 144.959 147.132 1.00 69.06 695 PRO C O 1
ATOM 4782 N N . PRO A 1 615 ? 104.584 147.190 146.887 1.00 49.83 696 PRO C N 1
ATOM 4783 C CA . PRO A 1 615 ? 103.153 147.306 146.588 1.00 50.63 696 PRO C CA 1
ATOM 4784 C C . PRO A 1 615 ? 102.787 146.478 145.367 1.00 50.83 696 PRO C C 1
ATOM 4785 O O . PRO A 1 615 ? 103.621 146.183 144.508 1.00 58.40 696 PRO C O 1
ATOM 4789 N N . ILE A 1 616 ? 101.516 146.080 145.312 1.00 43.45 697 ILE C N 1
ATOM 4790 C CA . ILE A 1 616 ? 101.111 145.059 144.350 1.00 43.87 697 ILE C CA 1
ATOM 4791 C C . ILE A 1 616 ? 101.301 145.548 142.919 1.00 52.63 697 ILE C C 1
ATOM 4792 O O . ILE A 1 616 ? 101.715 144.778 142.043 1.00 56.72 697 ILE C O 1
ATOM 4797 N N . ASP A 1 617 ? 101.017 146.827 142.652 1.00 55.11 698 ASP C N 1
ATOM 4798 C CA . ASP A 1 617 ? 101.184 147.335 141.292 1.00 47.36 698 ASP C CA 1
ATOM 4799 C C . ASP A 1 617 ? 102.629 147.235 140.816 1.00 51.98 698 ASP C C 1
ATOM 4800 O O . ASP A 1 617 ? 102.878 147.247 139.605 1.00 58.34 698 ASP C O 1
ATOM 4805 N N . GLY A 1 618 ? 103.584 147.122 141.739 1.00 59.13 699 GLY C N 1
ATOM 4806 C CA . GLY A 1 618 ? 104.972 146.896 141.396 1.00 54.56 699 GLY C CA 1
ATOM 4807 C C . GLY A 1 618 ? 105.817 148.140 141.239 1.00 50.18 699 GLY C C 1
ATOM 4808 O O . GLY A 1 618 ? 107.029 148.021 141.020 1.00 61.19 699 GLY C O 1
ATOM 4809 N N . HIS A 1 619 ? 105.224 149.325 141.345 1.00 49.15 700 HIS C N 1
ATOM 4810 C CA . HIS A 1 619 ? 105.962 150.573 141.202 1.00 58.54 700 HIS C CA 1
ATOM 4811 C C . HIS A 1 619 ? 106.592 150.961 142.533 1.00 63.00 700 HIS C C 1
ATOM 4812 O O . HIS A 1 619 ? 105.926 150.948 143.572 1.00 63.81 700 HIS C O 1
ATOM 4819 N N . PHE A 1 620 ? 107.881 151.297 142.494 1.00 68.00 701 PHE C N 1
ATOM 4820 C CA . PHE A 1 620 ? 108.619 151.694 143.685 1.00 65.88 701 PHE C CA 1
ATOM 4821 C C . PHE A 1 620 ? 108.711 153.201 143.863 1.00 67.24 701 PHE C C 1
ATOM 4822 O O . PHE A 1 620 ? 109.229 153.655 144.890 1.00 74.71 701 PHE C O 1
ATOM 4830 N N . PHE A 1 621 ? 108.223 153.983 142.907 1.00 65.05 702 PHE C N 1
ATOM 4831 C CA . PHE A 1 621 ? 108.378 155.427 142.941 1.00 69.95 702 PHE C CA 1
ATOM 4832 C C . PHE A 1 621 ? 107.031 156.110 142.782 1.00 73.68 702 PHE C C 1
ATOM 4833 O O . PHE A 1 621 ? 106.091 155.556 142.204 1.00 73.27 702 PHE C O 1
ATOM 4841 N N . GLU A 1 622 ? 106.954 157.324 143.320 1.00 85.79 703 GLU C N 1
ATOM 4842 C CA . GLU A 1 622 ? 105.715 158.085 143.307 1.00 82.67 703 GLU C CA 1
ATOM 4843 C C . GLU A 1 622 ? 105.260 158.348 141.877 1.00 84.40 703 GLU C C 1
ATOM 4844 O O . GLU A 1 622 ? 106.055 158.718 141.010 1.00 85.00 703 GLU C O 1
ATOM 4850 N N . ARG A 1 623 ? 103.967 158.153 141.636 1.00 78.79 704 ARG C N 1
ATOM 4851 C CA . ARG A 1 623 ? 103.414 158.233 140.289 1.00 75.75 704 ARG C CA 1
ATOM 4852 C C . ARG A 1 623 ? 103.155 159.690 139.928 1.00 77.48 704 ARG C C 1
ATOM 4853 O O . ARG A 1 623 ? 102.236 160.320 140.463 1.00 80.82 704 ARG C O 1
ATOM 4861 N N . GLU A 1 624 ? 103.967 160.226 139.020 1.00 84.66 705 GLU C N 1
ATOM 4862 C CA . GLU A 1 624 ? 103.807 161.580 138.512 1.00 86.33 705 GLU C CA 1
ATOM 4863 C C . GLU A 1 624 ? 103.489 161.507 137.026 1.00 90.45 705 GLU C C 1
ATOM 4864 O O . GLU A 1 624 ? 104.173 160.803 136.275 1.00 91.13 705 GLU C O 1
ATOM 4870 N N . LEU A 1 625 ? 102.453 162.227 136.607 1.00 98.56 706 LEU C N 1
ATOM 4871 C CA . LEU A 1 625 ? 102.033 162.190 135.214 1.00 96.37 706 LEU C CA 1
ATOM 4872 C C . LEU A 1 625 ? 103.050 162.906 134.332 1.00 95.89 706 LEU C C 1
ATOM 4873 O O . LEU A 1 625 ? 103.490 164.017 134.644 1.00 96.56 706 LEU C O 1
ATOM 4878 N N . GLY A 1 626 ? 103.423 162.262 133.226 1.00 100.77 707 GLY C N 1
ATOM 4879 C CA . GLY A 1 626 ? 104.355 162.823 132.275 1.00 103.09 707 GLY C CA 1
ATOM 4880 C C . GLY A 1 626 ? 105.807 162.473 132.519 1.00 103.13 707 GLY C C 1
ATOM 4881 O O . GLY A 1 626 ? 106.629 162.623 131.608 1.00 101.92 707 GLY C O 1
ATOM 4882 N N . SER A 1 627 ? 106.146 162.008 133.718 1.00 86.98 708 SER C N 1
ATOM 4883 C CA . SER A 1 627 ? 107.516 161.619 134.006 1.00 84.64 708 SER C CA 1
ATOM 4884 C C . SER A 1 627 ? 107.783 160.197 133.517 1.00 81.68 708 SER C C 1
ATOM 4885 O O . SER A 1 627 ? 106.866 159.430 133.204 1.00 78.34 708 SER C O 1
ATOM 4888 N N . ALA A 1 628 ? 109.062 159.850 133.448 1.00 72.25 709 ALA C N 1
ATOM 4889 C CA . ALA A 1 628 ? 109.489 158.510 133.073 1.00 66.47 709 ALA C CA 1
ATOM 4890 C C . ALA A 1 628 ? 109.620 157.579 134.268 1.00 64.04 709 ALA C C 1
ATOM 4891 O O . ALA A 1 628 ? 110.027 156.424 134.098 1.00 67.71 709 ALA C O 1
ATOM 4893 N N . CYS A 1 629 ? 109.296 158.048 135.470 1.00 74.00 710 CYS C N 1
ATOM 4894 C CA . CYS A 1 629 ? 109.612 157.292 136.672 1.00 74.82 710 CYS C CA 1
ATOM 4895 C C . CYS A 1 629 ? 108.645 156.150 136.944 1.00 75.71 710 CYS C C 1
ATOM 4896 O O . CYS A 1 629 ? 108.898 155.353 137.855 1.00 76.88 710 CYS C O 1
ATOM 4899 N N . HIS A 1 630 ? 107.550 156.042 136.195 1.00 67.82 711 HIS C N 1
ATOM 4900 C CA . HIS A 1 630 ? 106.710 154.863 136.348 1.00 65.10 711 HIS C CA 1
ATOM 4901 C C . HIS A 1 630 ? 107.381 153.612 135.797 1.00 65.23 711 HIS C C 1
ATOM 4902 O O . HIS A 1 630 ? 106.864 152.508 135.997 1.00 68.25 711 HIS C O 1
ATOM 4909 N N . LEU A 1 631 ? 108.514 153.762 135.106 1.00 64.17 712 LEU C N 1
ATOM 4910 C CA . LEU A 1 631 ? 109.303 152.636 134.622 1.00 62.50 712 LEU C CA 1
ATOM 4911 C C . LEU A 1 631 ? 110.486 152.291 135.517 1.00 65.44 712 LEU C C 1
ATOM 4912 O O . LEU A 1 631 ? 111.037 151.191 135.388 1.00 67.93 712 LEU C O 1
ATOM 4917 N N . CYS A 1 632 ? 110.894 153.197 136.400 1.00 68.45 713 CYS C N 1
ATOM 4918 C CA . CYS A 1 632 ? 112.077 152.970 137.221 1.00 67.25 713 CYS C CA 1
ATOM 4919 C C . CYS A 1 632 ? 111.838 151.852 138.229 1.00 70.92 713 CYS C C 1
ATOM 4920 O O . CYS A 1 632 ? 110.738 151.684 138.761 1.00 79.89 713 CYS C O 1
ATOM 4923 N N . LEU A 1 633 ? 112.892 151.089 138.489 1.00 54.52 714 LEU C N 1
ATOM 4924 C CA . LEU A 1 633 ? 112.876 150.025 139.481 1.00 59.48 714 LEU C CA 1
ATOM 4925 C C . LEU A 1 633 ? 113.663 150.462 140.712 1.00 65.44 714 LEU C C 1
ATOM 4926 O O . LEU A 1 633 ? 114.224 151.561 140.766 1.00 65.47 714 LEU C O 1
ATOM 4931 N N . GLU A 1 634 ? 113.703 149.579 141.706 1.00 77.01 715 GLU C N 1
ATOM 4932 C CA . GLU A 1 634 ? 114.434 149.874 142.931 1.00 74.95 715 GLU C CA 1
ATOM 4933 C C . GLU A 1 634 ? 115.916 150.054 142.629 1.00 72.09 715 GLU C C 1
ATOM 4934 O O . GLU A 1 634 ? 116.491 149.338 141.805 1.00 76.87 715 GLU C O 1
ATOM 4940 N N . GLY A 1 635 ? 116.534 151.024 143.295 1.00 60.20 716 GLY C N 1
ATOM 4941 C CA . GLY A 1 635 ? 117.877 151.427 142.941 1.00 62.50 716 GLY C CA 1
ATOM 4942 C C . GLY A 1 635 ? 117.953 152.420 141.806 1.00 66.56 716 GLY C C 1
ATOM 4943 O O . GLY A 1 635 ? 119.060 152.743 141.358 1.00 70.03 716 GLY C O 1
ATOM 4944 N N . ARG A 1 636 ? 116.809 152.907 141.325 1.00 67.51 717 ARG C N 1
ATOM 4945 C CA . ARG A 1 636 ? 116.742 153.942 140.293 1.00 67.95 717 ARG C CA 1
ATOM 4946 C C . ARG A 1 636 ? 117.396 153.487 138.989 1.00 65.25 717 ARG C C 1
ATOM 4947 O O . ARG A 1 636 ? 118.198 154.201 138.386 1.00 64.90 717 ARG C O 1
ATOM 4955 N N . ILE A 1 637 ? 117.048 152.280 138.555 1.00 59.76 718 ILE C N 1
ATOM 4956 C CA . ILE A 1 637 ? 117.405 151.792 137.229 1.00 61.15 718 ILE C CA 1
ATOM 4957 C C . ILE A 1 637 ? 116.133 151.749 136.398 1.00 59.84 718 ILE C C 1
ATOM 4958 O O . ILE A 1 637 ? 115.063 151.369 136.890 1.00 71.15 718 ILE C O 1
ATOM 4963 N N . LEU A 1 638 ? 116.240 152.192 135.152 1.00 49.28 719 LEU C N 1
ATOM 4964 C CA . LEU A 1 638 ? 115.093 152.340 134.271 1.00 53.90 719 LEU C CA 1
ATOM 4965 C C . LEU A 1 638 ? 115.047 151.157 133.314 1.00 48.95 719 LEU C C 1
ATOM 4966 O O . LEU A 1 638 ? 116.002 150.921 132.565 1.00 57.76 719 LEU C O 1
ATOM 4971 N N . VAL A 1 639 ? 113.942 150.419 133.341 1.00 45.22 720 VAL C N 1
ATOM 4972 C CA . VAL A 1 639 ? 113.746 149.248 132.496 1.00 43.87 720 VAL C CA 1
ATOM 4973 C C . VAL A 1 639 ? 112.578 149.534 131.568 1.00 50.94 720 VAL C C 1
ATOM 4974 O O . VAL A 1 639 ? 111.476 149.855 132.030 1.00 64.92 720 VAL C O 1
ATOM 4978 N N . GLN A 1 640 ? 112.812 149.417 130.265 1.00 41.44 721 GLN C N 1
ATOM 4979 C CA . GLN A 1 640 ? 111.769 149.740 129.301 1.00 46.93 721 GLN C CA 1
ATOM 4980 C C . GLN A 1 640 ? 111.755 148.724 128.172 1.00 46.04 721 GLN C C 1
ATOM 4981 O O . GLN A 1 640 ? 112.750 148.057 127.890 1.00 53.04 721 GLN C O 1
ATOM 4987 N N . TYR A 1 641 ? 110.602 148.615 127.526 1.00 44.48 722 TYR C N 1
ATOM 4988 C CA . TYR A 1 641 ? 110.424 147.713 126.400 1.00 44.39 722 TYR C CA 1
ATOM 4989 C C . TYR A 1 641 ? 110.445 148.488 125.089 1.00 53.32 722 TYR C C 1
ATOM 4990 O O . TYR A 1 641 ? 110.449 149.721 125.063 1.00 61.92 722 TYR C O 1
ATOM 4999 N N . ALA A 1 642 ? 110.463 147.738 123.987 1.00 44.17 723 ALA C N 1
ATOM 5000 C CA . ALA A 1 642 ? 110.537 148.341 122.662 1.00 41.07 723 ALA C CA 1
ATOM 5001 C C . ALA A 1 642 ? 109.262 149.121 122.368 1.00 47.33 723 ALA C C 1
ATOM 5002 O O . ALA A 1 642 ? 108.168 148.551 122.323 1.00 60.62 723 ALA C O 1
ATOM 5004 N N . SER A 1 643 ? 109.399 150.429 122.168 1.00 44.51 724 SER C N 1
ATOM 5005 C CA . SER A 1 643 ? 108.226 151.265 121.953 1.00 48.82 724 SER C CA 1
ATOM 5006 C C . SER A 1 643 ? 107.847 151.357 120.477 1.00 48.72 724 SER C C 1
ATOM 5007 O O . SER A 1 643 ? 106.661 151.343 120.134 1.00 54.94 724 SER C O 1
ATOM 5010 N N . ASN A 1 644 ? 108.836 151.456 119.591 1.00 38.78 725 ASN C N 1
ATOM 5011 C CA . ASN A 1 644 ? 108.569 151.888 118.223 1.00 44.00 725 ASN C CA 1
ATOM 5012 C C . ASN A 1 644 ? 108.371 150.744 117.230 1.00 46.66 725 ASN C C 1
ATOM 5013 O O . ASN A 1 644 ? 107.267 150.550 116.713 1.00 53.54 725 ASN C O 1
ATOM 5018 N N . ALA A 1 645 ? 109.432 149.976 116.973 1.00 52.57 726 ALA C N 1
ATOM 5019 C CA . ALA A 1 645 ? 109.452 148.901 115.976 1.00 48.90 726 ALA C CA 1
ATOM 5020 C C . ALA A 1 645 ? 109.226 149.387 114.542 1.00 56.10 726 ALA C C 1
ATOM 5021 O O . ALA A 1 645 ? 108.195 149.992 114.231 1.00 61.30 726 ALA C O 1
ATOM 5023 N N . SER A 1 646 ? 110.186 149.112 113.656 1.00 55.01 727 SER C N 1
ATOM 5024 C CA . SER A 1 646 ? 110.038 149.340 112.222 1.00 51.81 727 SER C CA 1
ATOM 5025 C C . SER A 1 646 ? 111.005 148.416 111.496 1.00 55.23 727 SER C C 1
ATOM 5026 O O . SER A 1 646 ? 112.108 148.161 111.985 1.00 62.85 727 SER C O 1
ATOM 5029 N N . SER A 1 647 ? 110.586 147.914 110.336 1.00 49.85 728 SER C N 1
ATOM 5030 C CA . SER A 1 647 ? 111.395 146.951 109.597 1.00 51.20 728 SER C CA 1
ATOM 5031 C C . SER A 1 647 ? 111.039 147.005 108.118 1.00 54.12 728 SER C C 1
ATOM 5032 O O . SER A 1 647 ? 109.854 146.949 107.770 1.00 61.98 728 SER C O 1
ATOM 5035 N N . PRO A 1 648 ? 112.029 147.066 107.222 1.00 48.52 729 PRO C N 1
ATOM 5036 C CA . PRO A 1 648 ? 111.736 147.390 105.818 1.00 52.92 729 PRO C CA 1
ATOM 5037 C C . PRO A 1 648 ? 110.735 146.426 105.205 1.00 60.73 729 PRO C C 1
ATOM 5038 O O . PRO A 1 648 ? 110.766 145.218 105.454 1.00 56.45 729 PRO C O 1
ATOM 5042 N N . MET A 1 649 ? 109.835 146.980 104.404 1.00 74.85 730 MET C N 1
ATOM 5043 C CA . MET A 1 649 ? 108.834 146.160 103.739 1.00 66.76 730 MET C CA 1
ATOM 5044 C C . MET A 1 649 ? 109.525 145.246 102.735 1.00 70.58 730 MET C C 1
ATOM 5045 O O . MET A 1 649 ? 110.271 145.730 101.873 1.00 81.09 730 MET C O 1
ATOM 5050 N N . PRO A 1 650 ? 109.320 143.931 102.816 1.00 64.44 731 PRO C N 1
ATOM 5051 C CA . PRO A 1 650 ? 110.044 143.017 101.927 1.00 67.85 731 PRO C CA 1
ATOM 5052 C C . PRO A 1 650 ? 109.673 143.234 100.470 1.00 73.16 731 PRO C C 1
ATOM 5053 O O . PRO A 1 650 ? 108.525 143.536 100.138 1.00 69.26 731 PRO C O 1
ATOM 5057 N N . CYS A 1 651 ? 110.677 143.086 99.601 1.00 88.39 732 CYS C N 1
ATOM 5058 C CA . CYS A 1 651 ? 110.536 143.184 98.145 1.00 89.25 732 CYS C CA 1
ATOM 5059 C C . CYS A 1 651 ? 109.900 144.505 97.710 1.00 90.29 732 CYS C C 1
ATOM 5060 O O . CYS A 1 651 ? 109.237 144.584 96.672 1.00 87.23 732 CYS C O 1
ATOM 5063 N N . SER A 1 652 ? 110.121 145.564 98.486 1.00 100.73 733 SER C N 1
ATOM 5064 C CA . SER A 1 652 ? 109.672 146.887 98.110 1.00 99.92 733 SER C CA 1
ATOM 5065 C C . SER A 1 652 ? 110.808 147.854 98.420 1.00 102.51 733 SER C C 1
ATOM 5066 O O . SER A 1 652 ? 111.406 147.773 99.513 1.00 104.30 733 SER C O 1
ATOM 5069 N N . PRO A 1 653 ? 111.148 148.751 97.497 1.00 115.90 734 PRO C N 1
ATOM 5070 C CA . PRO A 1 653 ? 112.088 149.824 97.838 1.00 116.01 734 PRO C CA 1
ATOM 5071 C C . PRO A 1 653 ? 111.531 150.655 98.982 1.00 114.80 734 PRO C C 1
ATOM 5072 O O . PRO A 1 653 ? 110.331 150.929 99.045 1.00 111.82 734 PRO C O 1
ATOM 5076 N N . SER A 1 654 ? 112.422 151.052 99.894 1.00 106.00 735 SER C N 1
ATOM 5077 C CA . SER A 1 654 ? 112.026 151.675 101.151 1.00 106.61 735 SER C CA 1
ATOM 5078 C C . SER A 1 654 ? 111.038 150.774 101.883 1.00 104.27 735 SER C C 1
ATOM 5079 O O . SER A 1 654 ? 111.422 149.726 102.415 1.00 104.27 735 SER C O 1
ATOM 5082 N N . GLY A 1 655 ? 109.769 151.162 101.911 1.00 89.52 736 GLY C N 1
ATOM 5083 C CA . GLY A 1 655 ? 108.713 150.358 102.505 1.00 89.21 736 GLY C CA 1
ATOM 5084 C C . GLY A 1 655 ? 108.424 150.633 103.969 1.00 87.86 736 GLY C C 1
ATOM 5085 O O . GLY A 1 655 ? 107.270 150.558 104.398 1.00 89.02 736 GLY C O 1
ATOM 5086 N N . HIS A 1 656 ? 109.465 150.925 104.750 1.00 72.86 737 HIS C N 1
ATOM 5087 C CA . HIS A 1 656 ? 109.322 151.347 106.139 1.00 73.33 737 HIS C CA 1
ATOM 5088 C C . HIS A 1 656 ? 108.656 150.272 106.993 1.00 72.99 737 HIS C C 1
ATOM 5089 O O . HIS A 1 656 ? 109.341 149.543 107.716 1.00 75.92 737 HIS C O 1
ATOM 5096 N N . TRP A 1 657 ? 107.323 150.190 106.925 1.00 59.52 738 TRP C N 1
ATOM 5097 C CA . TRP A 1 657 ? 106.528 149.204 107.657 1.00 55.52 738 TRP C CA 1
ATOM 5098 C C . TRP A 1 657 ? 106.668 149.373 109.171 1.00 58.55 738 TRP C C 1
ATOM 5099 O O . TRP A 1 657 ? 107.581 150.056 109.646 1.00 60.79 738 TRP C O 1
ATOM 5110 N N . SER A 1 658 ? 105.758 148.773 109.945 1.00 55.28 739 SER C N 1
ATOM 5111 C CA . SER A 1 658 ? 105.782 148.896 111.405 1.00 54.00 739 SER C CA 1
ATOM 5112 C C . SER A 1 658 ? 105.199 147.636 112.032 1.00 49.34 739 SER C C 1
ATOM 5113 O O . SER A 1 658 ? 103.971 147.485 112.138 1.00 51.77 739 SER C O 1
ATOM 5116 N N . PRO A 1 659 ? 106.051 146.710 112.473 1.00 50.48 740 PRO C N 1
ATOM 5117 C CA . PRO A 1 659 ? 105.565 145.476 113.111 1.00 45.13 740 PRO C CA 1
ATOM 5118 C C . PRO A 1 659 ? 105.211 145.663 114.578 1.00 46.61 740 PRO C C 1
ATOM 5119 O O . PRO A 1 659 ? 106.049 145.447 115.460 1.00 51.98 740 PRO C O 1
ATOM 5123 N N . ARG A 1 660 ? 103.968 146.063 114.851 1.00 60.90 741 ARG C N 1
ATOM 5124 C CA . ARG A 1 660 ? 103.549 146.390 116.209 1.00 56.43 741 ARG C CA 1
ATOM 5125 C C . ARG A 1 660 ? 103.570 145.198 117.161 1.00 57.39 741 ARG C C 1
ATOM 5126 O O . ARG A 1 660 ? 103.461 145.404 118.375 1.00 64.45 741 ARG C O 1
ATOM 5134 N N . GLU A 1 661 ? 103.690 143.969 116.657 1.00 51.51 742 GLU C N 1
ATOM 5135 C CA . GLU A 1 661 ? 103.690 142.808 117.541 1.00 46.90 742 GLU C CA 1
ATOM 5136 C C . GLU A 1 661 ? 104.998 142.648 118.306 1.00 48.29 742 GLU C C 1
ATOM 5137 O O . GLU A 1 661 ? 105.026 141.915 119.300 1.00 54.81 742 GLU C O 1
ATOM 5143 N N . ALA A 1 662 ? 106.073 143.306 117.871 1.00 33.74 743 ALA C N 1
ATOM 5144 C CA . ALA A 1 662 ? 107.361 143.232 118.548 1.00 32.92 743 ALA C CA 1
ATOM 5145 C C . ALA A 1 662 ? 107.582 144.407 119.495 1.00 34.95 743 ALA C C 1
ATOM 5146 O O . ALA A 1 662 ? 108.722 144.675 119.890 1.00 40.27 743 ALA C O 1
ATOM 5148 N N . GLU A 1 663 ? 106.518 145.121 119.852 1.00 44.90 744 GLU C N 1
ATOM 5149 C CA . GLU A 1 663 ? 106.583 146.201 120.822 1.00 42.61 744 GLU C CA 1
ATOM 5150 C C . GLU A 1 663 ? 106.068 145.713 122.172 1.00 49.98 744 GLU C C 1
ATOM 5151 O O . GLU A 1 663 ? 105.622 144.572 122.321 1.00 55.11 744 GLU C O 1
ATOM 5157 N N . GLY A 1 664 ? 106.131 146.596 123.169 1.00 54.15 745 GLY C N 1
ATOM 5158 C CA . GLY A 1 664 ? 105.588 146.294 124.476 1.00 51.94 745 GLY C CA 1
ATOM 5159 C C . GLY A 1 664 ? 106.268 145.100 125.135 1.00 47.23 745 GLY C C 1
ATOM 5160 O O . GLY A 1 664 ? 107.253 144.544 124.652 1.00 51.58 745 GLY C O 1
ATOM 5161 N N . HIS A 1 665 ? 105.699 144.713 126.273 1.00 51.56 746 HIS C N 1
ATOM 5162 C CA . HIS A 1 665 ? 106.221 143.579 127.009 1.00 56.94 746 HIS C CA 1
ATOM 5163 C C . HIS A 1 665 ? 105.933 142.281 126.255 1.00 49.35 746 HIS C C 1
ATOM 5164 O O . HIS A 1 665 ? 105.004 142.216 125.445 1.00 57.81 746 HIS C O 1
ATOM 5171 N N . PRO A 1 666 ? 106.738 141.239 126.485 1.00 26.64 747 PRO C N 1
ATOM 5172 C CA . PRO A 1 666 ? 106.523 139.977 125.764 1.00 30.99 747 PRO C CA 1
ATOM 5173 C C . PRO A 1 666 ? 105.149 139.397 126.054 1.00 41.69 747 PRO C C 1
ATOM 5174 O O . PRO A 1 666 ? 104.634 139.494 127.169 1.00 55.23 747 PRO C O 1
ATOM 5178 N N . ASP A 1 667 ? 104.552 138.786 125.031 1.00 37.81 748 ASP C N 1
ATOM 5179 C CA . ASP A 1 667 ? 103.179 138.310 125.129 1.00 37.32 748 ASP C CA 1
ATOM 5180 C C . ASP A 1 667 ? 102.974 136.916 124.547 1.00 45.36 748 ASP C C 1
ATOM 5181 O O . ASP A 1 667 ? 101.822 136.495 124.380 1.00 59.72 748 ASP C O 1
ATOM 5186 N N . VAL A 1 668 ? 104.042 136.186 124.236 1.00 36.45 749 VAL C N 1
ATOM 5187 C CA . VAL A 1 668 ? 103.899 134.842 123.687 1.00 42.31 749 VAL C CA 1
ATOM 5188 C C . VAL A 1 668 ? 103.523 133.887 124.811 1.00 51.78 749 VAL C C 1
ATOM 5189 O O . VAL A 1 668 ? 104.235 133.780 125.814 1.00 46.96 749 VAL C O 1
ATOM 5193 N N . GLU A 1 669 ? 102.394 133.195 124.646 1.00 55.16 750 GLU C N 1
ATOM 5194 C CA . GLU A 1 669 ? 101.958 132.232 125.651 1.00 47.97 750 GLU C CA 1
ATOM 5195 C C . GLU A 1 669 ? 102.920 131.054 125.738 1.00 50.42 750 GLU C C 1
ATOM 5196 O O . GLU A 1 669 ? 103.396 130.703 126.825 1.00 52.52 750 GLU C O 1
ATOM 5202 N N . GLN A 1 670 ? 103.228 130.442 124.598 1.00 46.99 751 GLN C N 1
ATOM 5203 C CA . GLN A 1 670 ? 104.051 129.234 124.550 1.00 48.23 751 GLN C CA 1
ATOM 5204 C C . GLN A 1 670 ? 105.287 129.488 123.702 1.00 43.67 751 GLN C C 1
ATOM 5205 O O . GLN A 1 670 ? 105.208 129.475 122.460 1.00 45.51 751 GLN C O 1
ATOM 5211 N N . PRO A 1 671 ? 106.446 129.732 124.316 1.00 43.18 752 PRO C N 1
ATOM 5212 C CA . PRO A 1 671 ? 107.677 129.881 123.534 1.00 44.12 752 PRO C CA 1
ATOM 5213 C C . PRO A 1 671 ? 108.027 128.587 122.815 1.00 47.57 752 PRO C C 1
ATOM 5214 O O . PRO A 1 671 ? 107.556 127.504 123.168 1.00 53.10 752 PRO C O 1
ATOM 5218 N N . CYS A 1 672 ? 108.852 128.724 121.775 1.00 46.42 753 CYS C N 1
ATOM 5219 C CA . CYS A 1 672 ? 109.297 127.651 120.886 1.00 44.67 753 CYS C CA 1
ATOM 5220 C C . CYS A 1 672 ? 108.198 127.176 119.946 1.00 47.81 753 CYS C C 1
ATOM 5221 O O . CYS A 1 672 ? 108.371 126.158 119.261 1.00 50.35 753 CYS C O 1
ATOM 5224 N N . LYS A 1 673 ? 107.067 127.873 119.902 1.00 51.15 754 LYS C N 1
ATOM 5225 C CA . LYS A 1 673 ? 105.990 127.583 118.968 1.00 49.97 754 LYS C CA 1
ATOM 5226 C C . LYS A 1 673 ? 105.657 128.851 118.201 1.00 52.22 754 LYS C C 1
ATOM 5227 O O . LYS A 1 673 ? 105.685 129.949 118.765 1.00 53.38 754 LYS C O 1
ATOM 5233 N N . SER A 1 674 ? 105.349 128.695 116.915 1.00 52.87 755 SER C N 1
ATOM 5234 C CA . SER A 1 674 ? 105.023 129.851 116.091 1.00 52.50 755 SER C CA 1
ATOM 5235 C C . SER A 1 674 ? 103.795 130.562 116.641 1.00 48.10 755 SER C C 1
ATOM 5236 O O . SER A 1 674 ? 102.763 129.939 116.906 1.00 48.51 755 SER C O 1
ATOM 5239 N N . SER A 1 675 ? 103.911 131.874 116.810 1.00 47.26 756 SER C N 1
ATOM 5240 C CA . SER A 1 675 ? 102.854 132.677 117.396 1.00 45.79 756 SER C CA 1
ATOM 5241 C C . SER A 1 675 ? 102.618 133.910 116.536 1.00 40.32 756 SER C C 1
ATOM 5242 O O . SER A 1 675 ? 103.491 134.347 115.782 1.00 49.65 756 SER C O 1
ATOM 5245 N N . VAL A 1 676 ? 101.414 134.469 116.663 1.00 35.27 757 VAL C N 1
ATOM 5246 C CA . VAL A 1 676 ? 101.046 135.670 115.920 1.00 42.98 757 VAL C CA 1
ATOM 5247 C C . VAL A 1 676 ? 101.487 136.945 116.631 1.00 42.80 757 VAL C C 1
ATOM 5248 O O . VAL A 1 676 ? 101.373 138.039 116.058 1.00 40.10 757 VAL C O 1
ATOM 5252 N N . ARG A 1 677 ? 102.016 136.840 117.852 1.00 47.71 758 ARG C N 1
ATOM 5253 C CA . ARG A 1 677 ? 102.396 138.000 118.650 1.00 47.32 758 ARG C CA 1
ATOM 5254 C C . ARG A 1 677 ? 103.881 138.336 118.526 1.00 48.48 758 ARG C C 1
ATOM 5255 O O . ARG A 1 677 ? 104.479 138.853 119.474 1.00 50.97 758 ARG C O 1
ATOM 5263 N N . THR A 1 678 ? 104.492 138.044 117.379 1.00 42.02 759 THR C N 1
ATOM 5264 C CA . THR A 1 678 ? 105.923 138.225 117.193 1.00 40.25 759 THR C CA 1
ATOM 5265 C C . THR A 1 678 ? 106.187 138.888 115.850 1.00 44.90 759 THR C C 1
ATOM 5266 O O . THR A 1 678 ? 105.316 138.960 114.980 1.00 45.82 759 THR C O 1
ATOM 5270 N N . TRP A 1 679 ? 107.423 139.354 115.687 1.00 43.52 760 TRP C N 1
ATOM 5271 C CA . TRP A 1 679 ? 107.916 139.812 114.398 1.00 39.91 760 TRP C CA 1
ATOM 5272 C C . TRP A 1 679 ? 108.582 138.646 113.683 1.00 45.75 760 TRP C C 1
ATOM 5273 O O . TRP A 1 679 ? 109.572 138.093 114.170 1.00 56.70 760 TRP C O 1
ATOM 5284 N N . SER A 1 680 ? 108.042 138.280 112.527 1.00 46.70 761 SER C N 1
ATOM 5285 C CA . SER A 1 680 ? 108.606 137.213 111.723 1.00 41.29 761 SER C CA 1
ATOM 5286 C C . SER A 1 680 ? 108.804 137.743 110.308 1.00 53.50 761 SER C C 1
ATOM 5287 O O . SER A 1 680 ? 107.875 138.343 109.739 1.00 58.39 761 SER C O 1
ATOM 5290 N N . PRO A 1 681 ? 109.987 137.566 109.712 1.00 50.57 762 PRO C N 1
ATOM 5291 C CA . PRO A 1 681 ? 110.185 138.059 108.337 1.00 45.78 762 PRO C CA 1
ATOM 5292 C C . PRO A 1 681 ? 109.143 137.535 107.365 1.00 50.11 762 PRO C C 1
ATOM 5293 O O . PRO A 1 681 ? 108.629 138.304 106.540 1.00 53.97 762 PRO C O 1
ATOM 5297 N N . ASN A 1 682 ? 108.765 136.260 107.482 1.00 62.24 763 ASN C N 1
ATOM 5298 C CA . ASN A 1 682 ? 107.692 135.725 106.653 1.00 62.46 763 ASN C CA 1
ATOM 5299 C C . ASN A 1 682 ? 106.372 136.434 106.914 1.00 57.42 763 ASN C C 1
ATOM 5300 O O . ASN A 1 682 ? 105.580 136.623 105.985 1.00 59.22 763 ASN C O 1
ATOM 5305 N N . SER A 1 683 ? 106.112 136.832 108.160 1.00 53.29 764 SER C N 1
ATOM 5306 C CA . SER A 1 683 ? 104.889 137.563 108.459 1.00 55.49 764 SER C CA 1
ATOM 5307 C C . SER A 1 683 ? 104.887 138.960 107.857 1.00 53.72 764 SER C C 1
ATOM 5308 O O . SER A 1 683 ? 103.837 139.612 107.856 1.00 52.63 764 SER C O 1
ATOM 5311 N N . ALA A 1 684 ? 106.025 139.437 107.349 1.00 58.43 765 ALA C N 1
ATOM 5312 C CA . ALA A 1 684 ? 106.091 140.794 106.818 1.00 63.98 765 ALA C CA 1
ATOM 5313 C C . ALA A 1 684 ? 105.355 140.953 105.495 1.00 60.24 765 ALA C C 1
ATOM 5314 O O . ALA A 1 684 ? 105.127 142.090 105.067 1.00 59.48 765 ALA C O 1
ATOM 5316 N N . VAL A 1 685 ? 104.976 139.860 104.845 1.00 66.64 766 VAL C N 1
ATOM 5317 C CA . VAL A 1 685 ? 104.486 139.906 103.482 1.00 66.73 766 VAL C CA 1
ATOM 5318 C C . VAL A 1 685 ? 102.968 139.808 103.468 1.00 66.94 766 VAL C C 1
ATOM 5319 O O . VAL A 1 685 ? 102.328 139.366 104.428 1.00 62.85 766 VAL C O 1
ATOM 5323 N N . ASN A 1 686 ? 102.387 140.236 102.354 1.00 74.34 767 ASN C N 1
ATOM 5324 C CA . ASN A 1 686 ? 100.985 139.970 102.085 1.00 76.60 767 ASN C CA 1
ATOM 5325 C C . ASN A 1 686 ? 100.767 138.459 102.054 1.00 77.80 767 ASN C C 1
ATOM 5326 O O . ASN A 1 686 ? 101.516 137.747 101.370 1.00 78.93 767 ASN C O 1
ATOM 5331 N N . PRO A 1 687 ? 99.787 137.931 102.792 1.00 81.57 768 PRO C N 1
ATOM 5332 C CA . PRO A 1 687 ? 99.525 136.482 102.727 1.00 84.22 768 PRO C CA 1
ATOM 5333 C C . PRO A 1 687 ? 99.138 135.992 101.340 1.00 86.05 768 PRO C C 1
ATOM 5334 O O . PRO A 1 687 ? 99.213 134.784 101.087 1.00 86.06 768 PRO C O 1
ATOM 5338 N N . HIS A 1 688 ? 98.727 136.885 100.433 1.00 86.25 769 HIS C N 1
ATOM 5339 C CA . HIS A 1 688 ? 98.503 136.531 99.035 1.00 83.60 769 HIS C CA 1
ATOM 5340 C C . HIS A 1 688 ? 99.765 136.669 98.194 1.00 85.73 769 HIS C C 1
ATOM 5341 O O . HIS A 1 688 ? 99.680 136.885 96.978 1.00 87.56 769 HIS C O 1
ATOM 5348 N N . THR A 1 689 ? 100.936 136.564 98.815 1.00 74.66 770 THR C N 1
ATOM 5349 C CA . THR A 1 689 ? 102.204 136.794 98.141 1.00 73.07 770 THR C CA 1
ATOM 5350 C C . THR A 1 689 ? 103.235 135.803 98.661 1.00 73.54 770 THR C C 1
ATOM 5351 O O . THR A 1 689 ? 103.282 135.515 99.860 1.00 72.29 770 THR C O 1
ATOM 5355 N N . VAL A 1 690 ? 104.046 135.275 97.751 1.00 76.71 771 VAL C N 1
ATOM 5356 C CA . VAL A 1 690 ? 105.113 134.349 98.143 1.00 69.31 771 VAL C CA 1
ATOM 5357 C C . VAL A 1 690 ? 106.135 135.095 98.994 1.00 69.38 771 VAL C C 1
ATOM 5358 O O . VAL A 1 690 ? 106.657 136.137 98.558 1.00 68.57 771 VAL C O 1
ATOM 5362 N N . PRO A 1 691 ? 106.446 134.624 100.197 1.00 62.76 772 PRO C N 1
ATOM 5363 C CA . PRO A 1 691 ? 107.424 135.323 101.037 1.00 55.43 772 PRO C CA 1
ATOM 5364 C C . PRO A 1 691 ? 108.810 135.266 100.424 1.00 52.72 772 PRO C C 1
ATOM 5365 O O . PRO A 1 691 ? 109.276 134.191 100.013 1.00 58.02 772 PRO C O 1
ATOM 5369 N N . PRO A 1 692 ? 109.495 136.401 100.330 1.00 48.07 773 PRO C N 1
ATOM 5370 C CA . PRO A 1 692 ? 110.869 136.397 99.819 1.00 57.56 773 PRO C CA 1
ATOM 5371 C C . PRO A 1 692 ? 111.810 135.693 100.781 1.00 58.52 773 PRO C C 1
ATOM 5372 O O . PRO A 1 692 ? 111.453 135.307 101.897 1.00 60.25 773 PRO C O 1
ATOM 5376 N N . ALA A 1 693 ? 113.040 135.519 100.315 1.00 53.22 774 ALA C N 1
ATOM 5377 C CA . ALA A 1 693 ? 114.125 135.068 101.167 1.00 53.82 774 ALA C CA 1
ATOM 5378 C C . ALA A 1 693 ? 114.878 136.279 101.699 1.00 59.72 774 ALA C C 1
ATOM 5379 O O . ALA A 1 693 ? 115.009 137.300 101.016 1.00 57.83 774 ALA C O 1
ATOM 5381 N N . CYS A 1 694 ? 115.357 136.168 102.933 1.00 63.75 775 CYS C N 1
ATOM 5382 C CA . CYS A 1 694 ? 116.104 137.271 103.517 1.00 59.30 775 CYS C CA 1
ATOM 5383 C C . CYS A 1 694 ? 117.355 137.542 102.685 1.00 56.12 775 CYS C C 1
ATOM 5384 O O . CYS A 1 694 ? 117.989 136.600 102.190 1.00 65.63 775 CYS C O 1
ATOM 5387 N N . PRO A 1 695 ? 117.724 138.809 102.497 1.00 55.31 776 PRO C N 1
ATOM 5388 C CA . PRO A 1 695 ? 118.883 139.118 101.652 1.00 63.70 776 PRO C CA 1
ATOM 5389 C C . PRO A 1 695 ? 120.147 138.475 102.194 1.00 62.48 776 PRO C C 1
ATOM 5390 O O . PRO A 1 695 ? 120.293 138.247 103.397 1.00 62.60 776 PRO C O 1
ATOM 5394 N N . GLU A 1 696 ? 121.065 138.175 101.280 1.00 68.67 777 GLU C N 1
ATOM 5395 C CA . GLU A 1 696 ? 122.279 137.453 101.635 1.00 69.49 777 GLU C CA 1
ATOM 5396 C C . GLU A 1 696 ? 123.169 138.335 102.512 1.00 69.86 777 GLU C C 1
ATOM 5397 O O . GLU A 1 696 ? 122.797 139.480 102.805 1.00 72.70 777 GLU C O 1
ATOM 5403 N N . PRO A 1 697 ? 124.370 137.873 102.918 1.00 71.95 778 PRO C N 1
ATOM 5404 C CA . PRO A 1 697 ? 124.694 137.883 104.349 1.00 71.45 778 PRO C CA 1
ATOM 5405 C C . PRO A 1 697 ? 124.762 139.263 104.977 1.00 70.07 778 PRO C C 1
ATOM 5406 O O . PRO A 1 697 ? 125.831 139.772 105.328 1.00 72.33 778 PRO C O 1
ATOM 5410 N N . GLN A 1 698 ? 123.603 139.869 105.101 1.00 64.69 779 GLN C N 1
ATOM 5411 C CA . GLN A 1 698 ? 123.283 140.883 106.095 1.00 55.38 779 GLN C CA 1
ATOM 5412 C C . GLN A 1 698 ? 122.011 140.530 106.852 1.00 55.86 779 GLN C C 1
ATOM 5413 O O . GLN A 1 698 ? 121.930 140.764 108.061 1.00 59.75 779 GLN C O 1
ATOM 5419 N N . GLY A 1 699 ? 121.028 139.949 106.173 1.00 59.28 780 GLY C N 1
ATOM 5420 C CA . GLY A 1 699 ? 119.827 139.442 106.801 1.00 53.34 780 GLY C CA 1
ATOM 5421 C C . GLY A 1 699 ? 118.727 140.484 106.897 1.00 51.96 780 GLY C C 1
ATOM 5422 O O . GLY A 1 699 ? 118.960 141.691 106.851 1.00 58.60 780 GLY C O 1
ATOM 5423 N N . CYS A 1 700 ? 117.497 139.988 107.014 1.00 45.31 781 CYS C N 1
ATOM 5424 C CA . CYS A 1 700 ? 116.382 140.854 107.368 1.00 48.00 781 CYS C CA 1
ATOM 5425 C C . CYS A 1 700 ? 116.618 141.423 108.759 1.00 54.38 781 CYS C C 1
ATOM 5426 O O . CYS A 1 700 ? 117.097 140.729 109.657 1.00 61.49 781 CYS C O 1
ATOM 5429 N N . TYR A 1 701 ? 116.271 142.686 108.956 1.00 53.33 782 TYR C N 1
ATOM 5430 C CA . TYR A 1 701 ? 116.507 143.308 110.247 1.00 44.33 782 TYR C CA 1
ATOM 5431 C C . TYR A 1 701 ? 115.225 143.905 110.802 1.00 43.09 782 TYR C C 1
ATOM 5432 O O . TYR A 1 701 ? 114.351 144.363 110.061 1.00 56.22 782 TYR C O 1
ATOM 5441 N N . LEU A 1 702 ? 115.128 143.880 11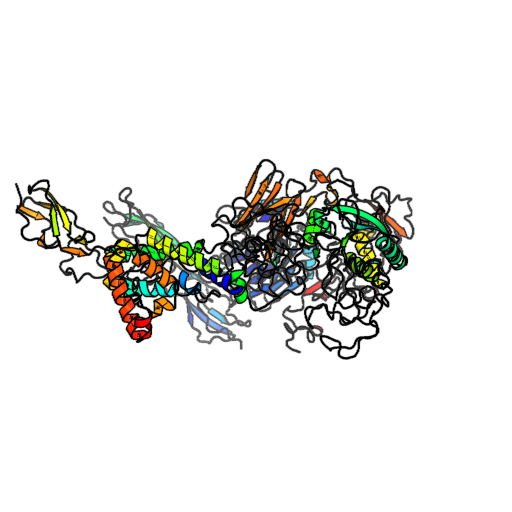2.125 1.00 41.38 783 LEU C N 1
ATOM 5442 C CA . LEU A 1 702 ? 114.013 144.468 112.859 1.00 49.68 783 LEU C CA 1
ATOM 5443 C C . LEU A 1 702 ? 114.557 145.590 113.729 1.00 46.38 783 LEU C C 1
ATOM 5444 O O . LEU A 1 702 ? 115.335 145.338 114.653 1.00 50.97 783 LEU C O 1
ATOM 5449 N N . GLU A 1 703 ? 114.163 146.827 113.433 1.00 48.82 784 GLU C N 1
ATOM 5450 C CA . GLU A 1 703 ? 114.576 147.963 114.245 1.00 47.94 784 GLU C CA 1
ATOM 5451 C C . GLU A 1 703 ? 113.569 148.193 115.361 1.00 53.70 784 GLU C C 1
ATOM 5452 O O . GLU A 1 703 ? 112.370 148.339 115.107 1.00 64.25 784 GLU C O 1
ATOM 5458 N N . LEU A 1 704 ? 114.063 148.217 116.595 1.00 44.99 785 LEU C N 1
ATOM 5459 C CA . LEU A 1 704 ? 113.260 148.506 117.775 1.00 40.15 785 LEU C CA 1
ATOM 5460 C C . LEU A 1 704 ? 113.813 149.760 118.427 1.00 39.15 785 LEU C C 1
ATOM 5461 O O . LEU A 1 704 ? 114.992 149.800 118.789 1.00 42.25 785 LEU C O 1
ATOM 5466 N N . GLU A 1 705 ? 112.978 150.775 118.591 1.00 46.54 786 GLU C N 1
ATOM 5467 C CA . GLU A 1 705 ? 113.397 151.977 119.293 1.00 41.29 786 GLU C CA 1
ATOM 5468 C C . GLU A 1 705 ? 112.790 152.000 120.687 1.00 49.00 786 GLU C C 1
ATOM 5469 O O . GLU A 1 705 ? 111.705 151.461 120.925 1.00 58.05 786 GLU C O 1
ATOM 5475 N N . PHE A 1 706 ? 113.512 152.622 121.609 1.00 38.39 787 PHE C N 1
ATOM 5476 C CA . PHE A 1 706 ? 113.091 152.720 122.996 1.00 41.81 787 PHE C CA 1
ATOM 5477 C C . PHE A 1 706 ? 112.728 154.160 123.321 1.00 46.25 787 PHE C C 1
ATOM 5478 O O . PHE A 1 706 ? 113.359 155.099 122.826 1.00 50.29 787 PHE C O 1
ATOM 5486 N N . LEU A 1 707 ? 111.691 154.320 124.144 1.00 52.40 788 LEU C N 1
ATOM 5487 C CA . LEU A 1 707 ? 111.101 155.636 124.361 1.00 49.10 788 LEU C CA 1
ATOM 5488 C C . LEU A 1 707 ? 112.084 156.593 125.023 1.00 49.78 788 LEU C C 1
ATOM 5489 O O . LEU A 1 707 ? 112.123 157.784 124.688 1.00 53.24 788 LEU C O 1
ATOM 5494 N N . TYR A 1 708 ? 112.882 156.098 125.962 1.00 47.27 789 TYR C N 1
ATOM 5495 C CA . TYR A 1 708 ? 113.817 156.936 126.713 1.00 52.03 789 TYR C CA 1
ATOM 5496 C C . TYR A 1 708 ? 115.244 156.532 126.389 1.00 51.00 789 TYR C C 1
ATOM 5497 O O . TYR A 1 708 ? 115.766 155.563 126.973 1.00 59.92 789 TYR C O 1
ATOM 5506 N N . PRO A 1 709 ? 115.909 157.221 125.462 1.00 49.72 790 PRO C N 1
ATOM 5507 C CA . PRO A 1 709 ? 117.317 156.918 125.187 1.00 50.93 790 PRO C CA 1
ATOM 5508 C C . PRO A 1 709 ? 118.169 157.129 126.428 1.00 53.55 790 PRO C C 1
ATOM 5509 O O . PRO A 1 709 ? 118.014 158.117 127.150 1.00 58.58 790 PRO C O 1
ATOM 5513 N N . LEU A 1 710 ? 119.083 156.194 126.668 1.00 49.12 791 LEU C N 1
ATOM 5514 C CA . LEU A 1 710 ? 119.841 156.187 127.909 1.00 51.82 791 LEU C CA 1
ATOM 5515 C C . LEU A 1 710 ? 120.984 155.191 127.783 1.00 56.77 791 LEU C C 1
ATOM 5516 O O . LEU A 1 710 ? 120.964 154.300 126.928 1.00 63.77 791 LEU C O 1
ATOM 5521 N N . VAL A 1 711 ? 121.975 155.355 128.653 1.00 52.55 792 VAL C N 1
ATOM 5522 C CA . VAL A 1 711 ? 123.156 154.498 128.678 1.00 42.68 792 VAL C CA 1
ATOM 5523 C C . VAL A 1 711 ? 122.741 153.086 129.073 1.00 51.78 792 VAL C C 1
ATOM 5524 O O . VAL A 1 711 ? 122.452 152.834 130.252 1.00 61.98 792 VAL C O 1
ATOM 5528 N N . PRO A 1 712 ? 122.715 152.138 128.138 1.00 47.52 793 PRO C N 1
ATOM 5529 C CA . PRO A 1 712 ? 122.221 150.801 128.470 1.00 44.65 793 PRO C CA 1
ATOM 5530 C C . PRO A 1 712 ? 123.184 150.057 129.377 1.00 51.75 793 PRO C C 1
ATOM 5531 O O . PRO A 1 712 ? 124.388 150.322 129.422 1.00 57.14 793 PRO C O 1
ATOM 5535 N N . GLU A 1 713 ? 122.627 149.111 130.117 1.00 52.12 794 GLU C N 1
ATOM 5536 C CA . GLU A 1 713 ? 123.411 148.201 130.934 1.00 49.55 794 GLU C CA 1
ATOM 5537 C C . GLU A 1 713 ? 123.185 146.742 130.580 1.00 41.14 794 GLU C C 1
ATOM 5538 O O . GLU A 1 713 ? 124.122 145.943 130.669 1.00 54.85 794 GLU C O 1
ATOM 5544 N N . SER A 1 714 ? 121.972 146.372 130.182 1.00 26.79 795 SER C N 1
ATOM 5545 C CA . SER A 1 714 ? 121.776 145.030 129.653 1.00 34.57 795 SER C CA 1
ATOM 5546 C C . SER A 1 714 ? 120.583 145.017 128.708 1.00 43.43 795 SER C C 1
ATOM 5547 O O . SER A 1 714 ? 119.596 145.727 128.915 1.00 64.22 795 SER C O 1
ATOM 5550 N N . LEU A 1 715 ? 120.692 144.199 127.668 1.00 27.05 796 LEU C N 1
ATOM 5551 C CA . LEU A 1 715 ? 119.681 144.085 126.628 1.00 31.73 796 LEU C CA 1
ATOM 5552 C C . LEU A 1 715 ? 119.073 142.692 126.666 1.00 31.40 796 LEU C C 1
ATOM 5553 O O . LEU A 1 715 ? 119.794 141.692 126.619 1.00 55.57 796 LEU C O 1
ATOM 5558 N N . THR A 1 716 ? 117.750 142.624 126.747 1.00 25.94 797 THR C N 1
ATOM 5559 C CA . THR A 1 716 ? 117.038 141.353 126.772 1.00 29.75 797 THR C CA 1
ATOM 5560 C C . THR A 1 716 ? 116.127 141.266 125.557 1.00 34.78 797 THR C C 1
ATOM 5561 O O . THR A 1 716 ? 115.361 142.194 125.283 1.00 53.96 797 THR C O 1
ATOM 5565 N N . ILE A 1 717 ? 116.217 140.162 124.825 1.00 24.63 798 ILE C N 1
ATOM 5566 C CA . ILE A 1 717 ? 115.421 139.939 123.625 1.00 33.53 798 ILE C CA 1
ATOM 5567 C C . ILE A 1 717 ? 114.746 138.581 123.748 1.00 29.91 798 ILE C C 1
ATOM 5568 O O . ILE A 1 717 ? 115.399 137.595 124.104 1.00 44.96 798 ILE C O 1
ATOM 5573 N N . TRP A 1 718 ? 113.444 138.525 123.469 1.00 14.01 799 TRP C N 1
ATOM 5574 C CA . TRP A 1 718 ? 112.668 137.295 123.631 1.00 23.81 799 TRP C CA 1
ATOM 5575 C C . TRP A 1 718 ? 112.455 136.643 122.266 1.00 34.00 799 TRP C C 1
ATOM 5576 O O . TRP A 1 718 ? 111.411 136.782 121.632 1.00 50.99 799 TRP C O 1
ATOM 5587 N N . VAL A 1 719 ? 113.463 135.897 121.819 1.00 28.43 800 VAL C N 1
ATOM 5588 C CA . VAL A 1 719 ? 113.374 135.196 120.537 1.00 33.88 800 VAL C CA 1
ATOM 5589 C C . VAL A 1 719 ? 112.500 133.962 120.750 1.00 35.75 800 VAL C C 1
ATOM 5590 O O . VAL A 1 719 ? 112.963 132.931 121.240 1.00 47.14 800 VAL C O 1
ATOM 5594 N N . THR A 1 720 ? 111.225 134.067 120.374 1.00 32.56 801 THR C N 1
ATOM 5595 C CA . THR A 1 720 ? 110.265 133.009 120.686 1.00 29.34 801 THR C CA 1
ATOM 5596 C C . THR A 1 720 ? 110.512 131.757 119.851 1.00 44.14 801 THR C C 1
ATOM 5597 O O . THR A 1 720 ? 110.538 130.638 120.379 1.00 59.71 801 THR C O 1
ATOM 5601 N N . PHE A 1 721 ? 110.696 131.916 118.545 1.00 42.25 802 PHE C N 1
ATOM 5602 C CA . PHE A 1 721 ? 110.793 130.788 117.631 1.00 43.45 802 PHE C CA 1
ATOM 5603 C C . PHE A 1 721 ? 112.062 130.894 116.799 1.00 41.81 802 PHE C C 1
ATOM 5604 O O . PHE A 1 721 ? 112.430 131.978 116.338 1.00 55.82 802 PHE C O 1
ATOM 5612 N N . VAL A 1 722 ? 112.718 129.755 116.605 1.00 38.20 803 VAL C N 1
ATOM 5613 C CA . VAL A 1 722 ? 113.895 129.645 115.752 1.00 43.27 803 VAL C CA 1
ATOM 5614 C C . VAL A 1 722 ? 113.786 128.357 114.948 1.00 52.17 803 VAL C C 1
ATOM 5615 O O . VAL A 1 722 ? 113.482 127.298 115.508 1.00 55.28 803 VAL C O 1
ATOM 5619 N N . SER A 1 723 ? 114.024 128.443 113.641 1.00 68.30 804 SER C N 1
ATOM 5620 C CA . SER A 1 723 ? 114.102 127.239 112.826 1.00 69.83 804 SER C CA 1
ATOM 5621 C C . SER A 1 723 ? 115.306 126.405 113.251 1.00 72.97 804 SER C C 1
ATOM 5622 O O . SER A 1 723 ? 116.380 126.937 113.545 1.00 76.08 804 SER C O 1
ATOM 5625 N N . THR A 1 724 ? 115.124 125.086 113.269 1.00 81.33 805 THR C N 1
ATOM 5626 C CA . THR A 1 724 ? 115.985 124.204 114.046 1.00 83.18 805 THR C CA 1
ATOM 5627 C C . THR A 1 724 ? 117.266 123.780 113.337 1.00 84.01 805 THR C C 1
ATOM 5628 O O . THR A 1 724 ? 118.088 123.100 113.959 1.00 88.74 805 THR C O 1
ATOM 5632 N N . ASP A 1 725 ? 117.472 124.149 112.070 1.00 91.33 806 ASP C N 1
ATOM 5633 C CA . ASP A 1 725 ? 118.461 123.420 111.275 1.00 97.01 806 ASP C CA 1
ATOM 5634 C C . ASP A 1 725 ? 119.892 123.913 111.494 1.00 97.54 806 ASP C C 1
ATOM 5635 O O . ASP A 1 725 ? 120.750 123.151 111.950 1.00 96.63 806 ASP C O 1
ATOM 5640 N N . TRP A 1 726 ? 120.179 125.179 111.185 1.00 93.83 807 TRP C N 1
ATOM 5641 C CA . TRP A 1 726 ? 121.560 125.568 110.909 1.00 94.34 807 TRP C CA 1
ATOM 5642 C C . TRP A 1 726 ? 122.360 125.885 112.169 1.00 95.13 807 TRP C C 1
ATOM 5643 O O . TRP A 1 726 ? 121.879 126.577 113.071 1.00 93.37 807 TRP C O 1
ATOM 5654 N N . ASP A 1 727 ? 123.577 125.328 112.218 1.00 107.10 808 ASP C N 1
ATOM 5655 C CA . ASP A 1 727 ? 124.726 125.697 113.048 1.00 109.58 808 ASP C CA 1
ATOM 5656 C C . ASP A 1 727 ? 124.436 126.251 114.441 1.00 108.06 808 ASP C C 1
ATOM 5657 O O . ASP A 1 727 ? 123.451 125.885 115.089 1.00 106.59 808 ASP C O 1
ATOM 5662 N N . SER A 1 728 ? 125.334 127.121 114.912 1.00 98.72 809 SER C N 1
ATOM 5663 C CA . SER A 1 728 ? 125.247 127.739 116.228 1.00 100.35 809 SER C CA 1
ATOM 5664 C C . SER A 1 728 ? 125.187 129.260 116.143 1.00 98.96 809 SER C C 1
ATOM 5665 O O . SER A 1 728 ? 125.431 129.941 117.142 1.00 98.45 809 SER C O 1
ATOM 5668 N N . SER A 1 729 ? 124.877 129.810 114.968 1.00 77.99 810 SER C N 1
ATOM 5669 C CA . SER A 1 729 ? 124.667 131.248 114.866 1.00 78.37 810 SER C CA 1
ATOM 5670 C C . SER A 1 729 ? 123.407 131.701 115.589 1.00 72.60 810 SER C C 1
ATOM 5671 O O . SER A 1 729 ? 123.214 132.909 115.764 1.00 69.90 810 SER C O 1
ATOM 5674 N N . GLY A 1 730 ? 122.552 130.769 116.005 1.00 57.79 811 GLY C N 1
ATOM 5675 C CA . GLY A 1 730 ? 121.350 131.104 116.734 1.00 58.93 811 GLY C CA 1
ATOM 5676 C C . GLY A 1 730 ? 120.337 131.901 115.953 1.00 56.10 811 GLY C C 1
ATOM 5677 O O . GLY A 1 730 ? 119.435 132.489 116.559 1.00 57.66 811 GLY C O 1
ATOM 5678 N N . ALA A 1 731 ? 120.471 131.965 114.630 1.00 55.28 812 ALA C N 1
ATOM 5679 C CA . ALA A 1 731 ? 119.568 132.659 113.715 1.00 57.61 812 ALA C CA 1
ATOM 5680 C C . ALA A 1 731 ? 119.521 134.163 113.961 1.00 59.36 812 ALA C C 1
ATOM 5681 O O . ALA A 1 731 ? 118.790 134.868 113.256 1.00 67.94 812 ALA C O 1
ATOM 5683 N N . VAL A 1 732 ? 120.263 134.677 114.935 1.00 41.14 813 VAL C N 1
ATOM 5684 C CA . VAL A 1 732 ? 120.395 136.112 115.153 1.00 37.90 813 VAL C CA 1
ATOM 5685 C C . VAL A 1 732 ? 121.768 136.477 114.605 1.00 46.72 813 VAL C C 1
ATOM 5686 O O . VAL A 1 732 ? 122.784 136.401 115.297 1.00 46.65 813 VAL C O 1
ATOM 5690 N N . ASN A 1 733 ? 121.796 136.869 113.331 1.00 58.08 814 ASN C N 1
ATOM 5691 C CA . ASN A 1 733 ? 123.065 137.081 112.644 1.00 54.58 814 ASN C CA 1
ATOM 5692 C C . ASN A 1 733 ? 123.852 138.226 113.265 1.00 57.45 814 ASN C C 1
ATOM 5693 O O . ASN A 1 733 ? 125.085 138.171 113.350 1.00 61.23 814 ASN C O 1
ATOM 5698 N N . ASP A 1 734 ? 123.161 139.278 113.693 1.00 48.75 815 ASP C N 1
ATOM 5699 C CA . ASP A 1 734 ? 123.837 140.452 114.213 1.00 47.87 815 ASP C CA 1
ATOM 5700 C C . ASP A 1 734 ? 122.845 141.292 115.002 1.00 41.09 815 ASP C C 1
ATOM 5701 O O . ASP A 1 734 ? 121.640 141.268 114.741 1.00 52.91 815 ASP C O 1
ATOM 5706 N N . ILE A 1 735 ? 123.371 142.029 115.975 1.00 42.15 816 ILE C N 1
ATOM 5707 C CA . ILE A 1 735 ? 122.598 142.984 116.756 1.00 42.19 816 ILE C CA 1
ATOM 5708 C C . ILE A 1 735 ? 123.387 144.280 116.832 1.00 43.91 816 ILE C C 1
ATOM 5709 O O . ILE A 1 735 ? 124.555 144.277 117.236 1.00 50.77 816 ILE C O 1
ATOM 5714 N N . LYS A 1 736 ? 122.758 145.384 116.435 1.00 38.63 817 LYS C N 1
ATOM 5715 C CA . LYS A 1 736 ? 123.401 146.688 116.419 1.00 39.18 817 LYS C CA 1
ATOM 5716 C C . LYS A 1 736 ? 122.656 147.630 117.352 1.00 41.15 817 LYS C C 1
ATOM 5717 O O . LYS A 1 736 ? 121.425 147.711 117.311 1.00 51.19 817 LYS C O 1
ATOM 5723 N N . LEU A 1 737 ? 123.409 148.331 118.189 1.00 36.40 818 LEU C N 1
ATOM 5724 C CA . LEU A 1 737 ? 122.888 149.332 119.106 1.00 43.79 818 LEU C CA 1
ATOM 5725 C C . LEU A 1 737 ? 122.972 150.683 118.419 1.00 46.17 818 LEU C C 1
ATOM 5726 O O . LEU A 1 737 ? 124.073 151.200 118.188 1.00 63.62 818 LEU C O 1
ATOM 5731 N N . LEU A 1 738 ? 121.807 151.225 118.072 1.00 34.11 819 LEU C N 1
ATOM 5732 C CA . LEU A 1 738 ? 121.692 152.563 117.511 1.00 38.18 819 LEU C CA 1
ATOM 5733 C C . LEU A 1 738 ? 121.983 153.580 118.604 1.00 38.25 819 LEU C C 1
ATOM 5734 O O . LEU A 1 738 ? 121.141 153.829 119.478 1.00 53.18 819 LEU C O 1
ATOM 5739 N N . ALA A 1 739 ? 123.179 154.157 118.558 1.00 40.20 820 ALA C N 1
ATOM 5740 C CA . ALA A 1 739 ? 123.560 155.196 119.494 1.00 49.99 820 ALA C CA 1
ATOM 5741 C C . ALA A 1 739 ? 122.867 156.509 119.143 1.00 50.32 820 ALA C C 1
ATOM 5742 O O . ALA A 1 739 ? 122.474 156.751 117.999 1.00 53.43 820 ALA C O 1
ATOM 5744 N N . VAL A 1 740 ? 122.707 157.359 120.157 1.00 52.41 821 VAL C N 1
ATOM 5745 C CA . VAL A 1 740 ? 122.026 158.634 119.961 1.00 52.28 821 VAL C CA 1
ATOM 5746 C C . VAL A 1 740 ? 122.834 159.551 119.050 1.00 55.66 821 VAL C C 1
ATOM 5747 O O . VAL A 1 740 ? 122.286 160.184 118.138 1.00 56.07 821 VAL C O 1
ATOM 5751 N N . SER A 1 741 ? 124.150 159.632 119.267 1.00 57.50 822 SER C N 1
ATOM 5752 C CA . SER A 1 741 ? 124.990 160.531 118.486 1.00 57.61 822 SER C CA 1
ATOM 5753 C C . SER A 1 741 ? 125.053 160.158 117.010 1.00 55.83 822 SER C C 1
ATOM 5754 O O . SER A 1 741 ? 125.480 160.988 116.202 1.00 63.33 822 SER C O 1
ATOM 5757 N N . GLY A 1 742 ? 124.640 158.951 116.643 1.00 52.51 823 GLY C N 1
ATOM 5758 C CA . GLY A 1 742 ? 124.677 158.497 115.265 1.00 57.12 823 GLY C CA 1
ATOM 5759 C C . GLY A 1 742 ? 125.530 157.270 115.024 1.00 58.52 823 GLY C C 1
ATOM 5760 O O . GLY A 1 742 ? 125.509 156.732 113.908 1.00 63.66 823 GLY C O 1
ATOM 5761 N N . LYS A 1 743 ? 126.277 156.805 116.023 1.00 54.92 824 LYS C N 1
ATOM 5762 C CA . LYS A 1 743 ? 127.042 155.573 115.897 1.00 57.45 824 LYS C CA 1
ATOM 5763 C C . LYS A 1 743 ? 126.099 154.375 115.877 1.00 53.84 824 LYS C C 1
ATOM 5764 O O . LYS A 1 743 ? 124.878 154.502 115.997 1.00 55.45 824 LYS C O 1
ATOM 5770 N N . ASN A 1 744 ? 126.677 153.190 115.692 1.00 55.18 825 ASN C N 1
ATOM 5771 C CA . ASN A 1 744 ? 125.893 151.958 115.791 1.00 57.73 825 ASN C CA 1
ATOM 5772 C C . ASN A 1 744 ? 126.847 150.815 116.147 1.00 62.85 825 ASN C C 1
ATOM 5773 O O . ASN A 1 744 ? 127.512 150.252 115.275 1.00 67.46 825 ASN C O 1
ATOM 5778 N N . ILE A 1 745 ? 126.846 150.447 117.423 1.00 54.46 826 ILE C N 1
ATOM 5779 C CA . ILE A 1 745 ? 127.762 149.410 117.886 1.00 45.40 826 ILE C CA 1
ATOM 5780 C C . ILE A 1 745 ? 127.214 148.049 117.488 1.00 46.44 826 ILE C C 1
ATOM 5781 O O . ILE A 1 745 ? 126.085 147.700 117.842 1.00 55.05 826 ILE C O 1
ATOM 5786 N N . SER A 1 746 ? 128.013 147.255 116.786 1.00 47.95 827 SER C N 1
ATOM 5787 C CA . SER A 1 746 ? 127.582 145.907 116.438 1.00 52.58 827 SER C CA 1
ATOM 5788 C C . SER A 1 746 ? 128.008 144.934 117.533 1.00 50.82 827 SER C C 1
ATOM 5789 O O . SER A 1 746 ? 129.171 144.926 117.948 1.00 56.00 827 SER C O 1
ATOM 5792 N N . LEU A 1 747 ? 127.062 144.120 118.002 1.00 40.86 828 LEU C N 1
ATOM 5793 C CA . LEU A 1 747 ? 127.318 143.160 119.070 1.00 44.95 828 LEU C CA 1
ATOM 5794 C C . LEU A 1 747 ? 127.669 141.768 118.561 1.00 49.44 828 LEU C C 1
ATOM 5795 O O . LEU A 1 747 ? 127.932 140.876 119.375 1.00 53.04 828 LEU C O 1
ATOM 5800 N N . GLY A 1 748 ? 127.667 141.554 117.251 1.00 49.77 829 GLY C N 1
ATOM 5801 C CA . GLY A 1 748 ? 128.021 140.269 116.697 1.00 49.90 829 GLY C CA 1
ATOM 5802 C C . GLY A 1 748 ? 126.929 139.240 116.887 1.00 44.70 829 GLY C C 1
ATOM 5803 O O . GLY A 1 748 ? 125.963 139.451 117.631 1.00 50.94 829 GLY C O 1
ATOM 5804 N N . PRO A 1 749 ? 127.066 138.092 116.221 1.00 42.69 830 PRO C N 1
ATOM 5805 C CA . PRO A 1 749 ? 126.026 137.061 116.311 1.00 49.43 830 PRO C CA 1
ATOM 5806 C C . PRO A 1 749 ? 125.862 136.551 117.734 1.00 42.94 830 PRO C C 1
ATOM 5807 O O . PRO A 1 749 ? 126.832 136.406 118.482 1.00 47.77 830 PRO C O 1
ATOM 5811 N N . GLN A 1 750 ? 124.615 136.278 118.100 1.00 35.93 831 GLN C N 1
ATOM 5812 C CA . GLN A 1 750 ? 124.268 135.784 119.423 1.00 49.75 831 GLN C CA 1
ATOM 5813 C C . GLN A 1 750 ? 123.659 134.397 119.304 1.00 55.48 831 GLN C C 1
ATOM 5814 O O . GLN A 1 750 ? 122.898 134.121 118.372 1.00 53.23 831 GLN C O 1
ATOM 5820 N N . ASN A 1 751 ? 123.997 133.528 120.252 1.00 52.69 832 ASN C N 1
ATOM 5821 C CA . ASN A 1 751 ? 123.321 132.245 120.376 1.00 47.38 832 ASN C CA 1
ATOM 5822 C C . ASN A 1 751 ? 122.050 132.436 121.189 1.00 52.01 832 ASN C C 1
ATOM 5823 O O . ASN A 1 751 ? 122.065 133.102 122.228 1.00 59.23 832 ASN C O 1
ATOM 5828 N N . VAL A 1 752 ? 120.948 131.862 120.716 1.00 44.20 833 VAL C N 1
ATOM 5829 C CA . VAL A 1 752 ? 119.666 132.011 121.387 1.00 39.38 833 VAL C CA 1
ATOM 5830 C C . VAL A 1 752 ? 119.067 130.637 121.646 1.00 42.71 833 VAL C C 1
ATOM 5831 O O . VAL A 1 752 ? 119.315 129.673 120.915 1.00 53.74 833 VAL C O 1
ATOM 5835 N N . PHE A 1 753 ? 118.292 130.554 122.719 1.00 37.63 834 PHE C N 1
ATOM 5836 C CA . PHE A 1 753 ? 117.381 129.448 122.956 1.00 38.70 834 PHE C CA 1
ATOM 5837 C C . PHE A 1 753 ? 115.965 129.924 122.683 1.00 42.65 834 PHE C C 1
ATOM 5838 O O . PHE A 1 753 ? 115.659 131.112 122.807 1.00 55.16 834 PHE C O 1
ATOM 5846 N N . CYS A 1 754 ? 115.096 128.988 122.304 1.00 39.84 835 CYS C N 1
ATOM 5847 C CA . CYS A 1 754 ? 113.743 129.389 121.944 1.00 34.41 835 CYS C CA 1
ATOM 5848 C C . CYS A 1 754 ? 112.902 129.769 123.159 1.00 43.38 835 CYS C C 1
ATOM 5849 O O . CYS A 1 754 ? 111.944 130.532 123.009 1.00 54.83 835 CYS C O 1
ATOM 5852 N N . ASP A 1 755 ? 113.237 129.284 124.356 1.00 41.47 836 ASP C N 1
ATOM 5853 C CA . ASP A 1 755 ? 112.420 129.547 125.538 1.00 44.69 836 ASP C CA 1
ATOM 5854 C C . ASP A 1 755 ? 113.176 130.258 126.656 1.00 52.14 836 ASP C C 1
ATOM 5855 O O . ASP A 1 755 ? 112.677 130.312 127.785 1.00 52.47 836 ASP C O 1
ATOM 5860 N N . VAL A 1 756 ? 114.366 130.791 126.385 1.00 54.55 837 VAL C N 1
ATOM 5861 C CA . VAL A 1 756 ? 115.130 131.550 127.362 1.00 41.35 837 VAL C CA 1
ATOM 5862 C C . VAL A 1 756 ? 115.476 132.894 126.736 1.00 35.87 837 VAL C C 1
ATOM 5863 O O . VAL A 1 756 ? 116.107 132.935 125.675 1.00 46.60 837 VAL C O 1
ATOM 5867 N N . PRO A 1 757 ? 115.085 134.021 127.340 1.00 34.27 838 PRO C N 1
ATOM 5868 C CA . PRO A 1 757 ? 115.297 135.331 126.700 1.00 41.62 838 PRO C CA 1
ATOM 5869 C C . PRO A 1 757 ? 116.782 135.644 126.568 1.00 45.49 838 PRO C C 1
ATOM 5870 O O . PRO A 1 757 ? 117.507 135.726 127.562 1.00 59.47 838 PRO C O 1
ATOM 5874 N N . LEU A 1 758 ? 117.227 135.802 125.323 1.00 40.57 839 LEU C N 1
ATOM 5875 C CA . LEU A 1 758 ? 118.596 136.190 125.017 1.00 40.57 839 LEU C CA 1
ATOM 5876 C C . LEU A 1 758 ? 118.997 137.438 125.792 1.00 33.08 839 LEU C C 1
ATOM 5877 O O . LEU A 1 758 ? 118.497 138.538 125.530 1.00 52.92 839 LEU C O 1
ATOM 5882 N N . THR A 1 759 ? 119.901 137.269 126.750 1.00 33.84 840 THR C N 1
ATOM 5883 C CA . THR A 1 759 ? 120.405 138.361 127.566 1.00 35.50 840 THR C CA 1
ATOM 5884 C C . THR A 1 759 ? 121.812 138.719 127.111 1.00 44.01 840 THR C C 1
ATOM 5885 O O . THR A 1 759 ? 122.628 137.838 126.822 1.00 63.98 840 THR C O 1
ATOM 5889 N N . ILE A 1 760 ? 122.079 140.016 127.016 1.00 37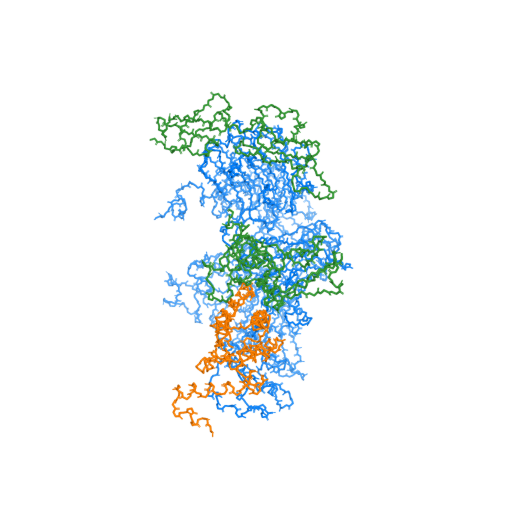.00 841 ILE C N 1
ATOM 5890 C CA . ILE A 1 760 ? 123.382 140.540 126.643 1.00 31.99 841 ILE C CA 1
ATOM 5891 C C . ILE A 1 760 ? 123.746 141.621 127.644 1.00 39.79 841 ILE C C 1
ATOM 5892 O O . ILE A 1 760 ? 122.879 142.379 128.093 1.00 57.56 841 ILE C O 1
ATOM 5897 N N . ARG A 1 761 ? 125.018 141.691 128.009 1.00 36.05 842 ARG C N 1
ATOM 5898 C CA . ARG A 1 761 ? 125.505 142.758 128.869 1.00 40.46 842 ARG C CA 1
ATOM 5899 C C . ARG A 1 761 ? 126.279 143.765 128.032 1.00 50.03 842 ARG C C 1
ATOM 5900 O O . ARG A 1 761 ? 127.112 143.385 127.202 1.00 58.94 842 ARG C O 1
ATOM 5908 N N . LEU A 1 762 ? 126.003 145.049 128.255 1.00 45.53 843 LEU C N 1
ATOM 5909 C CA . LEU A 1 762 ? 126.547 146.115 127.424 1.00 41.83 843 LEU C CA 1
ATOM 5910 C C . LEU A 1 762 ? 127.485 147.002 128.229 1.00 48.82 843 LEU C C 1
ATOM 5911 O O . LEU A 1 762 ? 127.383 148.230 128.180 1.00 55.00 843 LEU C O 1
ATOM 5916 N N . TRP A 1 763 ? 128.380 146.382 129.004 1.00 62.17 844 TRP C N 1
ATOM 5917 C CA . TRP A 1 763 ? 129.355 147.135 129.785 1.00 64.20 844 TRP C CA 1
ATOM 5918 C C . TRP A 1 763 ? 130.278 147.972 128.909 1.00 60.32 844 TRP C C 1
ATOM 5919 O O . TRP A 1 763 ? 130.841 148.959 129.392 1.00 61.54 844 TRP C O 1
ATOM 5930 N N . ASP A 1 764 ? 130.442 147.607 127.636 1.00 53.83 845 ASP C N 1
ATOM 5931 C CA . ASP A 1 764 ? 131.336 148.323 126.736 1.00 60.94 845 ASP C CA 1
ATOM 5932 C C . ASP A 1 764 ? 130.696 149.553 126.104 1.00 60.21 845 ASP C C 1
ATOM 5933 O O . ASP A 1 764 ? 131.417 150.378 125.530 1.00 61.39 845 ASP C O 1
ATOM 5938 N N . VAL A 1 765 ? 129.381 149.704 126.201 1.00 54.15 846 VAL C N 1
ATOM 5939 C CA . VAL A 1 765 ? 128.675 150.807 125.559 1.00 48.91 846 VAL C CA 1
ATOM 5940 C C . VAL A 1 765 ? 128.668 152.004 126.502 1.00 53.04 846 VAL C C 1
ATOM 5941 O O . VAL A 1 765 ? 128.064 151.955 127.579 1.00 57.64 846 VAL C O 1
ATOM 5945 N N . GLY A 1 766 ? 129.330 153.083 126.094 1.00 48.02 847 GLY C N 1
ATOM 5946 C CA . GLY A 1 766 ? 129.426 154.285 126.890 1.00 50.49 847 GLY C CA 1
ATOM 5947 C C . GLY A 1 766 ? 128.558 155.443 126.452 1.00 51.46 847 GLY C C 1
ATOM 5948 O O . GLY A 1 766 ? 128.597 156.500 127.088 1.00 50.64 847 GLY C O 1
ATOM 5949 N N . GLU A 1 767 ? 127.775 155.281 125.390 1.00 54.03 848 GLU C N 1
ATOM 5950 C CA . GLU A 1 767 ? 126.954 156.354 124.850 1.00 56.63 848 GLU C CA 1
ATOM 5951 C C . GLU A 1 767 ? 125.481 155.981 124.952 1.00 55.24 848 GLU C C 1
ATOM 5952 O O . GLU A 1 767 ? 125.117 154.801 124.995 1.00 54.89 848 GLU C O 1
ATOM 5958 N N . GLU A 1 768 ? 124.633 157.010 125.002 1.00 52.69 849 GLU C N 1
ATOM 5959 C CA . GLU A 1 768 ? 123.195 156.792 125.088 1.00 50.02 849 GLU C CA 1
ATOM 5960 C C . GLU A 1 768 ? 122.695 156.019 123.876 1.00 43.95 849 GLU C C 1
ATOM 5961 O O . GLU A 1 768 ? 122.907 156.423 122.728 1.00 52.80 849 GLU C O 1
ATOM 5967 N N . VAL A 1 769 ? 122.018 154.907 124.139 1.00 34.33 850 VAL C N 1
ATOM 5968 C CA . VAL A 1 769 ? 121.472 154.037 123.103 1.00 37.02 850 VAL C CA 1
ATOM 5969 C C . VAL A 1 769 ? 119.970 154.261 123.037 1.00 48.48 850 VAL C C 1
ATOM 5970 O O . VAL A 1 769 ? 119.285 154.210 124.066 1.00 60.75 850 VAL C O 1
ATOM 5974 N N . TYR A 1 770 ? 119.452 154.522 121.835 1.00 48.53 851 TYR C N 1
ATOM 5975 C CA . TYR A 1 770 ? 118.021 154.757 121.691 1.00 46.87 851 TYR C CA 1
ATOM 5976 C C . TYR A 1 770 ? 117.283 153.625 120.993 1.00 44.18 851 TYR C C 1
ATOM 5977 O O . TYR A 1 770 ? 116.049 153.664 120.924 1.00 61.70 851 TYR C O 1
ATOM 5986 N N . GLY A 1 771 ? 117.990 152.629 120.480 1.00 34.57 852 GLY C N 1
ATOM 5987 C CA . GLY A 1 771 ? 117.336 151.536 119.787 1.00 41.41 852 GLY C CA 1
ATOM 5988 C C . GLY A 1 771 ? 118.337 150.477 119.391 1.00 50.29 852 GLY C C 1
ATOM 5989 O O . GLY A 1 771 ? 119.549 150.636 119.551 1.00 66.12 852 GLY C O 1
ATOM 5990 N N . ILE A 1 772 ? 117.793 149.373 118.883 1.00 44.65 853 ILE C N 1
ATOM 5991 C CA . ILE A 1 772 ? 118.569 148.235 118.420 1.00 41.69 853 ILE C CA 1
ATOM 5992 C C . ILE A 1 772 ? 118.047 147.811 117.055 1.00 47.67 853 ILE C C 1
ATOM 5993 O O . ILE A 1 772 ? 116.951 148.189 116.634 1.00 61.89 853 ILE C O 1
ATOM 5998 N N . GLN A 1 773 ? 118.859 147.017 116.364 1.00 37.08 854 GLN C N 1
ATOM 5999 C CA . GLN A 1 773 ? 118.494 146.434 115.077 1.00 27.08 854 GLN C CA 1
ATOM 6000 C C . GLN A 1 773 ? 118.879 144.964 115.107 1.00 33.27 854 GLN C C 1
ATOM 6001 O O . GLN A 1 773 ? 120.063 144.626 115.018 1.00 35.76 854 GLN C O 1
ATOM 6007 N N . ILE A 1 774 ? 117.881 144.094 115.225 1.00 38.17 855 ILE C N 1
ATOM 6008 C CA . ILE A 1 774 ? 118.112 142.658 115.313 1.00 35.60 855 ILE C CA 1
ATOM 6009 C C . ILE A 1 774 ? 118.119 142.114 113.889 1.00 46.95 855 ILE C C 1
ATOM 6010 O O . ILE A 1 774 ? 117.077 142.010 113.240 1.00 59.64 855 ILE C O 1
ATOM 6015 N N . TYR A 1 775 ? 119.314 141.810 113.390 1.00 45.75 856 TYR C N 1
ATOM 6016 C CA . TYR A 1 775 ? 119.461 141.167 112.095 1.00 37.55 856 TYR C CA 1
ATOM 6017 C C . TYR A 1 775 ? 119.299 139.662 112.228 1.00 37.24 856 TYR C C 1
ATOM 6018 O O . TYR A 1 775 ? 119.589 139.071 113.269 1.00 57.24 856 TYR C O 1
ATOM 6027 N N . THR A 1 776 ? 118.833 139.043 111.152 1.00 38.10 857 THR C N 1
ATOM 6028 C CA . THR A 1 776 ? 118.613 137.609 111.135 1.00 38.43 857 THR C CA 1
ATOM 6029 C C . THR A 1 776 ? 118.634 137.125 109.695 1.00 54.90 857 THR C C 1
ATOM 6030 O O . THR A 1 776 ? 118.055 137.758 108.804 1.00 66.89 857 THR C O 1
ATOM 6034 N N . LEU A 1 777 ? 119.314 136.007 109.474 1.00 57.18 858 LEU C N 1
ATOM 6035 C CA . LEU A 1 777 ? 119.225 135.282 108.216 1.00 58.16 858 LEU C CA 1
ATOM 6036 C C . LEU A 1 777 ? 118.066 134.302 108.205 1.00 54.53 858 LEU C C 1
ATOM 6037 O O . LEU A 1 777 ? 117.836 133.638 107.190 1.00 59.30 858 LEU C O 1
ATOM 6042 N N . ASP A 1 778 ? 117.333 134.208 109.310 1.00 50.90 859 ASP C N 1
ATOM 6043 C CA . ASP A 1 778 ? 116.222 133.280 109.415 1.00 56.28 859 ASP C CA 1
ATOM 6044 C C . ASP A 1 778 ? 114.970 133.906 108.824 1.00 53.95 859 ASP C C 1
ATOM 6045 O O . ASP A 1 778 ? 114.625 135.047 109.142 1.00 57.80 859 ASP C O 1
ATOM 6050 N N . GLU A 1 779 ? 114.291 133.156 107.962 1.00 52.98 860 GLU C N 1
ATOM 6051 C CA . GLU A 1 779 ? 112.998 133.573 107.445 1.00 50.40 860 GLU C CA 1
ATOM 6052 C C . GLU A 1 779 ? 111.843 133.112 108.326 1.00 54.26 860 GLU C C 1
ATOM 6053 O O . GLU A 1 779 ? 110.688 133.421 108.023 1.00 57.04 860 GLU C O 1
ATOM 6059 N N . HIS A 1 780 ? 112.130 132.388 109.409 1.00 58.73 861 HIS C N 1
ATOM 6060 C CA . HIS A 1 780 ? 111.109 131.919 110.334 1.00 57.03 861 HIS C CA 1
ATOM 6061 C C . HIS A 1 780 ? 111.343 132.378 111.766 1.00 48.24 861 HIS C C 1
ATOM 6062 O O . HIS A 1 780 ? 110.542 132.039 112.646 1.00 52.73 861 HIS C O 1
ATOM 6069 N N . LEU A 1 781 ? 112.419 133.115 112.031 1.00 38.99 862 LEU C N 1
ATOM 6070 C CA . LEU A 1 781 ? 112.687 133.600 113.378 1.00 32.96 862 LEU C CA 1
ATOM 6071 C C . LEU A 1 781 ? 111.614 134.589 113.817 1.00 45.98 862 LEU C C 1
ATOM 6072 O O . LEU A 1 781 ? 111.061 135.345 113.014 1.00 51.55 862 LEU C O 1
ATOM 6077 N N . GLU A 1 782 ? 111.308 134.567 115.114 1.00 44.73 863 GLU C N 1
ATOM 6078 C CA . GLU A 1 782 ? 110.250 135.390 115.682 1.00 35.70 863 GLU C CA 1
ATOM 6079 C C . GLU A 1 782 ? 110.762 136.072 116.938 1.00 36.75 863 GLU C C 1
ATOM 6080 O O . GLU A 1 782 ? 111.163 135.399 117.895 1.00 54.14 863 GLU C O 1
ATOM 6086 N N . ILE A 1 783 ? 110.732 137.399 116.941 1.00 33.43 864 ILE C N 1
ATOM 6087 C CA . ILE A 1 783 ? 111.141 138.195 118.091 1.00 34.59 864 ILE C CA 1
ATOM 6088 C C . ILE A 1 783 ? 109.888 138.672 118.808 1.00 31.83 864 ILE C C 1
ATOM 6089 O O . ILE A 1 783 ? 109.031 139.338 118.213 1.00 42.63 864 ILE C O 1
ATOM 6094 N N . ASP A 1 784 ? 109.784 138.330 120.091 1.00 40.14 865 ASP C N 1
ATOM 6095 C CA . ASP A 1 784 ? 108.565 138.601 120.845 1.00 37.03 865 ASP C CA 1
ATOM 6096 C C . ASP A 1 784 ? 108.533 140.028 121.376 1.00 41.47 865 ASP C C 1
ATOM 6097 O O . ASP A 1 784 ? 107.485 140.684 121.339 1.00 41.49 865 ASP C O 1
ATOM 6102 N N . ALA A 1 785 ? 109.664 140.514 121.880 1.00 31.86 866 ALA C N 1
ATOM 6103 C CA . ALA A 1 785 ? 109.799 141.851 122.446 1.00 24.12 866 ALA C CA 1
ATOM 6104 C C . ALA A 1 785 ? 111.261 142.032 122.830 1.00 22.81 866 ALA C C 1
ATOM 6105 O O . ALA A 1 785 ? 112.042 141.074 122.864 1.00 41.37 866 ALA C O 1
ATOM 6107 N N . ALA A 1 786 ? 111.619 143.270 123.134 1.00 14.60 867 ALA C N 1
ATOM 6108 C CA . ALA A 1 786 ? 112.940 143.611 123.629 1.00 24.29 867 ALA C CA 1
ATOM 6109 C C . ALA A 1 786 ? 112.815 144.299 124.984 1.00 30.84 867 ALA C C 1
ATOM 6110 O O . ALA A 1 786 ? 111.721 144.495 125.520 1.00 49.84 867 ALA C O 1
ATOM 6112 N N . MET A 1 787 ? 113.969 144.652 125.540 1.00 27.54 868 MET C N 1
ATOM 6113 C CA . MET A 1 787 ? 114.021 145.290 126.843 1.00 28.03 868 MET C CA 1
ATOM 6114 C C . MET A 1 787 ? 115.398 145.894 127.082 1.00 24.87 868 MET C C 1
ATOM 6115 O O . MET A 1 787 ? 116.416 145.209 126.951 1.00 51.08 868 MET C O 1
ATOM 6120 N N . LEU A 1 788 ? 115.431 147.171 127.440 1.00 28.97 869 LEU C N 1
ATOM 6121 C CA . LEU A 1 788 ? 116.650 147.860 127.836 1.00 31.04 869 LEU C CA 1
ATOM 6122 C C . LEU A 1 788 ? 116.630 148.072 129.339 1.00 44.73 869 LEU C C 1
ATOM 6123 O O . LEU A 1 788 ? 115.678 148.659 129.877 1.00 66.28 869 LEU C O 1
ATOM 6128 N N . THR A 1 789 ? 117.673 147.586 130.010 1.00 33.03 870 THR C N 1
ATOM 6129 C CA . THR A 1 789 ? 117.911 147.840 131.420 1.00 36.28 870 THR C CA 1
ATOM 6130 C C . THR A 1 789 ? 119.037 148.849 131.549 1.00 43.22 870 THR C C 1
ATOM 6131 O O . THR A 1 789 ? 120.156 148.599 131.079 1.00 58.06 870 THR C O 1
ATOM 6135 N N . SER A 1 790 ? 118.735 149.973 132.197 1.00 40.91 871 SER C N 1
ATOM 6136 C CA . SER A 1 790 ? 119.675 151.058 132.416 1.00 41.10 871 SER C CA 1
ATOM 6137 C C . SER A 1 790 ? 120.685 150.684 133.495 1.00 50.79 871 SER C C 1
ATOM 6138 O O . SER A 1 790 ? 120.532 149.702 134.226 1.00 53.47 871 SER C O 1
ATOM 6141 N N . THR A 1 791 ? 121.732 151.493 133.586 1.00 56.03 872 THR C N 1
ATOM 6142 C CA . THR A 1 791 ? 122.666 151.389 134.691 1.00 54.58 872 THR C CA 1
ATOM 6143 C C . THR A 1 791 ? 122.034 151.949 135.963 1.00 55.58 872 THR C C 1
ATOM 6144 O O . THR A 1 791 ? 121.015 152.642 135.933 1.00 58.89 872 THR C O 1
ATOM 6148 N N . ALA A 1 792 ? 122.657 151.636 137.096 1.00 59.44 873 ALA C N 1
ATOM 6149 C CA . ALA A 1 792 ? 122.182 152.162 138.367 1.00 63.33 873 ALA C CA 1
ATOM 6150 C C . ALA A 1 792 ? 122.298 153.681 138.387 1.00 63.72 873 ALA C C 1
ATOM 6151 O O . ALA A 1 792 ? 123.234 154.255 137.825 1.00 57.45 873 ALA C O 1
ATOM 6153 N N . ASP A 1 793 ? 121.327 154.329 139.033 1.00 66.79 874 ASP C N 1
ATOM 6154 C CA . ASP A 1 793 ? 121.271 155.790 139.125 1.00 68.93 874 ASP C CA 1
ATOM 6155 C C . ASP A 1 793 ? 121.258 156.429 137.737 1.00 63.60 874 ASP C C 1
ATOM 6156 O O . ASP A 1 793 ? 122.009 157.363 137.445 1.00 66.75 874 ASP C O 1
ATOM 6161 N N . THR A 1 794 ? 120.389 155.909 136.873 1.00 63.04 875 THR C N 1
ATOM 6162 C CA . THR A 1 794 ? 120.243 156.468 135.539 1.00 65.67 875 THR C CA 1
ATOM 6163 C C . THR A 1 794 ? 119.696 157.893 135.646 1.00 66.32 875 THR C C 1
ATOM 6164 O O . THR A 1 794 ? 118.993 158.224 136.609 1.00 68.30 875 THR C O 1
ATOM 6168 N N . PRO A 1 795 ? 120.040 158.774 134.696 1.00 62.93 876 PRO C N 1
ATOM 6169 C CA . PRO A 1 795 ? 119.677 160.194 134.854 1.00 61.87 876 PRO C CA 1
ATOM 6170 C C . PRO A 1 795 ? 118.189 160.451 135.028 1.00 68.29 876 PRO C C 1
ATOM 6171 O O . PRO A 1 795 ? 117.809 161.332 135.810 1.00 73.85 876 PRO C O 1
ATOM 6175 N N . LEU A 1 796 ? 117.332 159.705 134.330 1.00 65.55 877 LEU C N 1
ATOM 6176 C CA . LEU A 1 796 ? 115.908 160.027 134.337 1.00 66.53 877 LEU C CA 1
ATOM 6177 C C . LEU A 1 796 ? 115.248 159.698 135.672 1.00 68.70 877 LEU C C 1
ATOM 6178 O O . LEU A 1 796 ? 114.263 160.345 136.046 1.00 71.50 877 LEU C O 1
ATOM 6183 N N . CYS A 1 797 ? 115.764 158.709 136.396 1.00 70.75 878 CYS C N 1
ATOM 6184 C CA . CYS A 1 797 ? 115.135 158.241 137.626 1.00 72.69 878 CYS C CA 1
ATOM 6185 C C . CYS A 1 797 ? 115.636 158.957 138.875 1.00 77.29 878 CYS C C 1
ATOM 6186 O O . CYS A 1 797 ? 115.138 158.673 139.969 1.00 77.33 878 CYS C O 1
ATOM 6189 N N . LEU A 1 798 ? 116.605 159.865 138.744 1.00 78.32 879 LEU C N 1
ATOM 6190 C CA . LEU A 1 798 ? 117.187 160.499 139.924 1.00 81.18 879 LEU C CA 1
ATOM 6191 C C . LEU A 1 798 ? 116.182 161.395 140.638 1.00 84.28 879 LEU C C 1
ATOM 6192 O O . LEU A 1 798 ? 116.070 161.352 141.868 1.00 82.89 879 LEU C O 1
ATOM 6197 N N . GLN A 1 799 ? 115.441 162.211 139.886 1.00 90.31 880 GLN C N 1
ATOM 6198 C CA . GLN A 1 799 ? 114.659 163.279 140.503 1.00 90.90 880 GLN C CA 1
ATOM 6199 C C . GLN A 1 799 ? 113.412 162.750 141.199 1.00 91.71 880 GLN C C 1
ATOM 6200 O O . GLN A 1 799 ? 113.016 163.270 142.250 1.00 95.05 880 GLN C O 1
ATOM 6206 N N . CYS A 1 800 ? 112.779 161.725 140.638 1.00 85.01 881 CYS C N 1
ATOM 6207 C CA . CYS A 1 800 ? 111.466 161.313 141.116 1.00 86.74 881 CYS C CA 1
ATOM 6208 C C . CYS A 1 800 ? 111.532 160.704 142.511 1.00 85.34 881 CYS C C 1
ATOM 6209 O O . CYS A 1 800 ? 112.446 159.940 142.839 1.00 84.19 881 CYS C O 1
ATOM 6212 N N . LYS A 1 801 ? 110.531 161.037 143.323 1.00 82.74 882 LYS C N 1
ATOM 6213 C CA . LYS A 1 801 ? 110.499 160.616 144.713 1.00 82.59 882 LYS C CA 1
ATOM 6214 C C . LYS A 1 801 ? 110.181 159.125 144.830 1.00 79.51 882 LYS C C 1
ATOM 6215 O O . LYS A 1 801 ? 109.495 158.556 143.975 1.00 79.97 882 LYS C O 1
ATOM 6221 N N . PRO A 1 802 ? 110.678 158.469 145.876 1.00 79.51 883 PRO C N 1
ATOM 6222 C CA . PRO A 1 802 ? 110.347 157.061 146.106 1.00 79.21 883 PRO C CA 1
ATOM 6223 C C . PRO A 1 802 ? 109.151 156.875 147.026 1.00 76.88 883 PRO C C 1
ATOM 6224 O O . PRO A 1 802 ? 108.818 157.727 147.853 1.00 76.27 883 PRO C O 1
ATOM 6228 N N . LEU A 1 803 ? 108.496 155.727 146.862 1.00 71.76 884 LEU C N 1
ATOM 6229 C CA . LEU A 1 803 ? 107.440 155.335 147.787 1.00 67.56 884 LEU C CA 1
ATOM 6230 C C . LEU A 1 803 ? 108.018 155.101 149.178 1.00 71.04 884 LEU C C 1
ATOM 6231 O O . LEU A 1 803 ? 109.153 154.642 149.333 1.00 78.77 884 LEU C O 1
ATOM 6236 N N . LYS A 1 804 ? 107.227 155.417 150.200 1.00 68.36 885 LYS C N 1
ATOM 6237 C CA . LYS A 1 804 ? 107.695 155.290 151.576 1.00 66.68 885 LYS C CA 1
ATOM 6238 C C . LYS A 1 804 ? 106.719 154.439 152.369 1.00 70.94 885 LYS C C 1
ATOM 6239 O O . LYS A 1 804 ? 105.516 154.682 152.331 1.00 73.21 885 LYS C O 1
ATOM 6245 N N . TYR A 1 805 ? 107.230 153.459 153.103 1.00 64.41 886 TYR C N 1
ATOM 6246 C CA . TYR A 1 805 ? 106.378 152.550 153.858 1.00 59.54 886 TYR C CA 1
ATOM 6247 C C . TYR A 1 805 ? 106.333 152.967 155.323 1.00 64.43 886 TYR C C 1
ATOM 6248 O O . TYR A 1 805 ? 107.333 153.426 155.879 1.00 69.71 886 TYR C O 1
ATOM 6257 N N . LYS A 1 806 ? 105.162 152.814 155.939 1.00 69.33 887 LYS C N 1
ATOM 6258 C CA . LYS A 1 806 ? 104.946 153.125 157.345 1.00 71.59 887 LYS C CA 1
ATOM 6259 C C . LYS A 1 806 ? 104.455 151.867 158.046 1.00 73.55 887 LYS C C 1
ATOM 6260 O O . LYS A 1 806 ? 103.483 151.251 157.610 1.00 76.14 887 LYS C O 1
ATOM 6266 N N . VAL A 1 807 ? 105.114 151.486 159.131 1.00 77.75 888 VAL C N 1
ATOM 6267 C CA . VAL A 1 807 ? 104.813 150.231 159.806 1.00 77.46 888 VAL C CA 1
ATOM 6268 C C . VAL A 1 807 ? 103.991 150.524 161.052 1.00 77.87 888 VAL C C 1
ATOM 6269 O O . VAL A 1 807 ? 104.361 151.382 161.864 1.00 79.73 888 VAL C O 1
ATOM 6273 N N . VAL A 1 808 ? 102.873 149.815 161.202 1.00 81.12 889 VAL C N 1
ATOM 6274 C CA . VAL A 1 808 ? 101.979 149.967 162.341 1.00 83.55 889 VAL C CA 1
ATOM 6275 C C . VAL A 1 808 ? 101.838 148.617 163.030 1.00 87.61 889 VAL C C 1
ATOM 6276 O O . VAL A 1 808 ? 101.582 147.596 162.374 1.00 85.98 889 VAL C O 1
ATOM 6280 N N . ARG A 1 809 ? 102.001 148.620 164.350 1.00 102.04 890 ARG C N 1
ATOM 6281 C CA . ARG A 1 809 ? 101.954 147.420 165.168 1.00 100.35 890 ARG C CA 1
ATOM 6282 C C . ARG A 1 809 ? 100.792 147.500 166.148 1.00 101.83 890 ARG C C 1
ATOM 6283 O O . ARG A 1 809 ? 100.400 148.580 166.595 1.00 104.26 890 ARG C O 1
ATOM 6291 N N . ASP A 1 810 ? 100.233 146.337 166.448 1.00 100.53 891 ASP C N 1
ATOM 6292 C CA . ASP A 1 810 ? 99.249 146.160 167.514 1.00 101.65 891 ASP C CA 1
ATOM 6293 C C . ASP A 1 810 ? 99.842 145.213 168.548 1.00 103.76 891 ASP C C 1
ATOM 6294 O O . ASP A 1 810 ? 100.066 144.026 168.237 1.00 103.87 891 ASP C O 1
ATOM 6299 N N . PRO A 1 811 ? 100.144 145.675 169.776 1.00 111.22 892 PRO C N 1
ATOM 6300 C CA . PRO A 1 811 ? 99.944 147.029 170.333 1.00 109.29 892 PRO C CA 1
ATOM 6301 C C . PRO A 1 811 ? 100.786 148.098 169.637 1.00 110.31 892 PRO C C 1
ATOM 6302 O O . PRO A 1 811 ? 101.810 147.784 169.028 1.00 110.30 892 PRO C O 1
ATOM 6306 N N . PRO A 1 812 ? 100.373 149.365 169.710 1.00 123.67 893 PRO C N 1
ATOM 6307 C CA . PRO A 1 812 ? 101.130 150.423 169.033 1.00 122.65 893 PRO C CA 1
ATOM 6308 C C . PRO A 1 812 ? 102.532 150.574 169.604 1.00 122.57 893 PRO C C 1
ATOM 6309 O O . PRO A 1 812 ? 102.797 150.243 170.762 1.00 123.68 893 PRO C O 1
ATOM 6313 N N . LEU A 1 813 ? 103.435 151.064 168.758 1.00 118.76 894 LEU C N 1
ATOM 6314 C CA . LEU A 1 813 ? 104.823 151.264 169.153 1.00 119.74 894 LEU C CA 1
ATOM 6315 C C . LEU A 1 813 ? 104.895 152.176 170.373 1.00 121.79 894 LEU C C 1
ATOM 6316 O O . LEU A 1 813 ? 104.260 153.234 170.407 1.00 123.04 894 LEU C O 1
ATOM 6321 N N . GLN A 1 814 ? 105.667 151.759 171.382 1.00 129.17 895 GLN C N 1
ATOM 6322 C CA . GLN A 1 814 ? 105.640 152.444 172.673 1.00 129.86 895 GLN C CA 1
ATOM 6323 C C . GLN A 1 814 ? 106.119 153.888 172.556 1.00 130.99 895 GLN C C 1
ATOM 6324 O O . GLN A 1 814 ? 105.433 154.818 172.995 1.00 130.33 895 GLN C O 1
ATOM 6330 N N . MET A 1 815 ? 107.297 154.096 171.973 1.00 138.03 896 MET C N 1
ATOM 6331 C CA . MET A 1 815 ? 107.741 155.440 171.639 1.00 139.22 896 MET C CA 1
ATOM 6332 C C . MET A 1 815 ? 106.838 156.005 170.549 1.00 138.20 896 MET C C 1
ATOM 6333 O O . MET A 1 815 ? 106.297 155.264 169.725 1.00 136.28 896 MET C O 1
ATOM 6338 N N . ASP A 1 816 ? 106.668 157.329 170.544 1.00 140.91 897 ASP C N 1
ATOM 6339 C CA . ASP A 1 816 ? 105.693 157.958 169.652 1.00 139.53 897 ASP C CA 1
ATOM 6340 C C . ASP A 1 816 ? 106.224 158.002 168.215 1.00 140.92 897 ASP C C 1
ATOM 6341 O O . ASP A 1 816 ? 106.316 159.047 167.571 1.00 141.38 897 ASP C O 1
ATOM 6346 N N . VAL A 1 817 ? 106.533 156.811 167.699 1.00 130.71 898 VAL C N 1
ATOM 6347 C CA . VAL A 1 817 ? 107.116 156.714 166.369 1.00 130.97 898 VAL C CA 1
ATOM 6348 C C . VAL A 1 817 ? 106.142 157.281 165.350 1.00 130.09 898 VAL C C 1
ATOM 6349 O O . VAL A 1 817 ? 104.963 156.906 165.309 1.00 128.95 898 VAL C O 1
ATOM 6353 N N . ALA A 1 818 ? 106.638 158.192 164.517 1.00 123.19 899 ALA C N 1
ATOM 6354 C CA . ALA A 1 818 ? 105.928 158.610 163.320 1.00 121.15 899 ALA C CA 1
ATOM 6355 C C . ALA A 1 818 ? 106.164 157.640 162.173 1.00 118.83 899 ALA C C 1
ATOM 6356 O O . ALA A 1 818 ? 106.074 158.030 161.002 1.00 118.77 899 ALA C O 1
ATOM 6358 N N . SER A 1 819 ? 106.482 156.386 162.503 1.00 101.83 900 SER C N 1
ATOM 6359 C CA . SER A 1 819 ? 106.957 155.328 161.623 1.00 101.80 900 SER C CA 1
ATOM 6360 C C . SER A 1 819 ? 108.303 155.673 161.012 1.00 101.09 900 SER C C 1
ATOM 6361 O O . SER A 1 819 ? 108.809 154.886 160.206 1.00 101.02 900 SER C O 1
ATOM 6364 N N . ILE A 1 820 ? 108.878 156.840 161.342 1.00 99.47 901 ILE C N 1
ATOM 6365 C CA . ILE A 1 820 ? 110.097 157.415 160.766 1.00 101.36 901 ILE C CA 1
ATOM 6366 C C . ILE A 1 820 ? 110.119 157.247 159.250 1.00 99.68 901 ILE C C 1
ATOM 6367 O O . ILE A 1 820 ? 111.160 157.435 158.607 1.00 99.00 901 ILE C O 1
ATOM 6372 N N . LEU A 1 821 ? 108.964 156.905 158.673 1.00 89.91 902 LEU C N 1
ATOM 6373 C CA . LEU A 1 821 ? 108.835 156.472 157.287 1.00 87.31 902 LEU C CA 1
ATOM 6374 C C . LEU A 1 821 ? 109.803 155.324 157.019 1.00 87.26 902 LEU C C 1
ATOM 6375 O O . LEU A 1 821 ? 110.435 154.812 157.948 1.00 86.53 902 LEU C O 1
ATOM 6380 N N . HIS A 1 822 ? 109.920 154.904 155.767 1.00 76.42 903 HIS C N 1
ATOM 6381 C CA . HIS A 1 822 ? 110.828 153.818 155.424 1.00 76.49 903 HIS C CA 1
ATOM 6382 C C . HIS A 1 822 ? 111.040 153.830 153.922 1.00 80.51 903 HIS C C 1
ATOM 6383 O O . HIS A 1 822 ? 110.204 154.329 153.161 1.00 85.78 903 HIS C O 1
ATOM 6390 N N . LEU A 1 823 ? 112.180 153.290 153.508 1.00 76.20 904 LEU C N 1
ATOM 6391 C CA . LEU A 1 823 ? 112.470 153.129 152.088 1.00 72.99 904 LEU C CA 1
ATOM 6392 C C . LEU A 1 823 ? 113.029 151.765 151.727 1.00 75.89 904 LEU C C 1
ATOM 6393 O O . LEU A 1 823 ? 113.001 151.409 150.544 1.00 73.69 904 LEU C O 1
ATOM 6398 N N . ASN A 1 824 ? 113.514 150.980 152.687 1.00 75.78 905 ASN C N 1
ATOM 6399 C CA . ASN A 1 824 ? 114.237 149.750 152.414 1.00 78.11 905 ASN C CA 1
ATOM 6400 C C . ASN A 1 824 ? 113.372 148.500 152.487 1.00 79.76 905 ASN C C 1
ATOM 6401 O O . ASN A 1 824 ? 113.879 147.410 152.213 1.00 82.57 905 ASN C O 1
ATOM 6406 N N . ARG A 1 825 ? 112.093 148.629 152.844 1.00 72.31 906 ARG C N 1
ATOM 6407 C CA . ARG A 1 825 ? 111.223 147.475 153.082 1.00 71.65 906 ARG C CA 1
ATOM 6408 C C . ARG A 1 825 ? 111.828 146.540 154.127 1.00 76.02 906 ARG C C 1
ATOM 6409 O O . ARG A 1 825 ? 111.798 145.315 153.991 1.00 78.14 906 ARG C O 1
ATOM 6417 N N . LYS A 1 826 ? 112.402 147.127 155.171 1.00 81.29 907 LYS C N 1
ATOM 6418 C CA . LYS A 1 826 ? 112.976 146.348 156.260 1.00 77.63 907 LYS C CA 1
ATOM 6419 C C . LYS A 1 826 ? 112.799 147.113 157.559 1.00 78.42 907 LYS C C 1
ATOM 6420 O O . LYS A 1 826 ? 113.190 148.281 157.657 1.00 82.27 907 LYS C O 1
ATOM 6426 N N . PHE A 1 827 ? 112.207 146.453 158.549 1.00 75.61 908 PHE C N 1
ATOM 6427 C CA . PHE A 1 827 ? 111.919 147.064 159.839 1.00 78.02 908 PHE C CA 1
ATOM 6428 C C . PHE A 1 827 ? 112.490 146.193 160.946 1.00 84.59 908 PHE C C 1
ATOM 6429 O O . PHE A 1 827 ? 112.207 144.994 161.005 1.00 85.45 908 PHE C O 1
ATOM 6437 N N . VAL A 1 828 ? 113.289 146.793 161.821 1.00 93.56 909 VAL C N 1
ATOM 6438 C CA . VAL A 1 828 ? 113.871 146.091 162.958 1.00 89.66 909 VAL C CA 1
ATOM 6439 C C . VAL A 1 828 ? 113.183 146.612 164.211 1.00 89.38 909 VAL C C 1
ATOM 6440 O O . VAL A 1 828 ? 113.407 147.755 164.629 1.00 87.78 909 VAL C O 1
ATOM 6444 N N . ASP A 1 829 ? 112.340 145.775 164.809 1.00 91.43 910 ASP C N 1
ATOM 6445 C CA . ASP A 1 829 ? 111.625 146.135 166.023 1.00 93.60 910 ASP C CA 1
ATOM 6446 C C . ASP A 1 829 ? 112.515 145.866 167.227 1.00 96.49 910 ASP C C 1
ATOM 6447 O O . ASP A 1 829 ? 112.917 144.716 167.468 1.00 100.01 910 ASP C O 1
ATOM 6452 N N . MET A 1 830 ? 112.818 146.941 167.969 1.00 99.72 911 MET C N 1
ATOM 6453 C CA . MET A 1 830 ? 113.620 146.892 169.186 1.00 97.81 911 MET C CA 1
ATOM 6454 C C . MET A 1 830 ? 112.786 146.681 170.436 1.00 100.72 911 MET C C 1
ATOM 6455 O O . MET A 1 830 ? 113.251 146.026 171.375 1.00 100.77 911 MET C O 1
ATOM 6460 N N . ASP A 1 831 ? 111.573 147.232 170.483 1.00 109.72 912 ASP C N 1
ATOM 6461 C CA . ASP A 1 831 ? 110.735 147.161 171.680 1.00 109.35 912 ASP C CA 1
ATOM 6462 C C . ASP A 1 831 ? 109.896 145.892 171.613 1.00 109.53 912 ASP C C 1
ATOM 6463 O O . ASP A 1 831 ? 108.877 145.840 170.920 1.00 109.48 912 ASP C O 1
ATOM 6468 N N . LEU A 1 832 ? 110.323 144.866 172.344 1.00 102.38 913 LEU C N 1
ATOM 6469 C CA . LEU A 1 832 ? 109.618 143.594 172.387 1.00 101.55 913 LEU C CA 1
ATOM 6470 C C . LEU A 1 832 ? 109.700 143.011 173.789 1.00 101.58 913 LEU C C 1
ATOM 6471 O O . LEU A 1 832 ? 110.663 143.249 174.524 1.00 101.20 913 LEU C O 1
ATOM 6476 N N . ASN A 1 833 ? 108.677 142.241 174.146 1.00 105.30 914 ASN C N 1
ATOM 6477 C CA . ASN A 1 833 ? 108.627 141.517 175.408 1.00 105.01 914 ASN C CA 1
ATOM 6478 C C . ASN A 1 833 ? 108.459 140.035 175.112 1.00 103.37 914 ASN C C 1
ATOM 6479 O O . ASN A 1 833 ? 107.649 139.657 174.259 1.00 104.41 914 ASN C O 1
ATOM 6484 N N . LEU A 1 834 ? 109.231 139.204 175.809 1.00 100.98 915 LEU C N 1
ATOM 6485 C CA . LEU A 1 834 ? 109.218 137.771 175.549 1.00 100.73 915 LEU C CA 1
ATOM 6486 C C . LEU A 1 834 ? 107.842 137.187 175.838 1.00 102.45 915 LEU C C 1
ATOM 6487 O O . LEU A 1 834 ? 107.234 137.471 176.875 1.00 103.07 915 LEU C O 1
ATOM 6492 N N . GLY A 1 835 ? 107.344 136.372 174.909 1.00 100.87 916 GLY C N 1
ATOM 6493 C CA . GLY A 1 835 ? 106.060 135.722 175.060 1.00 98.55 916 GLY C CA 1
ATOM 6494 C C . GLY A 1 835 ? 104.861 136.563 174.685 1.00 99.63 916 GLY C C 1
ATOM 6495 O O . GLY A 1 835 ? 103.749 136.027 174.612 1.00 98.99 916 GLY C O 1
ATOM 6496 N N . SER A 1 836 ? 105.043 137.859 174.442 1.00 105.50 917 SER C N 1
ATOM 6497 C CA . SER A 1 836 ? 103.931 138.722 174.081 1.00 103.67 917 SER C CA 1
ATOM 6498 C C . SER A 1 836 ? 103.617 138.601 172.594 1.00 102.36 917 SER C C 1
ATOM 6499 O O . SER A 1 836 ? 104.508 138.422 171.758 1.00 103.08 917 SER C O 1
ATOM 6502 N N . VAL A 1 837 ? 102.336 138.695 172.275 1.00 101.24 918 VAL C N 1
ATOM 6503 C CA . VAL A 1 837 ? 101.852 138.594 170.905 1.00 104.11 918 VAL C CA 1
ATOM 6504 C C . VAL A 1 837 ? 101.939 139.965 170.251 1.00 103.21 918 VAL C C 1
ATOM 6505 O O . VAL A 1 837 ? 101.573 140.976 170.859 1.00 101.67 918 VAL C O 1
ATOM 6509 N N . TYR A 1 838 ? 102.414 140.011 169.005 1.00 98.00 919 TYR C N 1
ATOM 6510 C CA . TYR A 1 838 ? 102.506 141.263 168.270 1.00 97.67 919 TYR C CA 1
ATOM 6511 C C . TYR A 1 838 ? 101.930 141.078 166.876 1.00 98.77 919 TYR C C 1
ATOM 6512 O O . TYR A 1 838 ? 102.070 140.010 166.278 1.00 99.23 919 TYR C O 1
ATOM 6521 N N . GLN A 1 839 ? 101.276 142.117 166.365 1.00 94.24 920 GLN C N 1
ATOM 6522 C CA . GLN A 1 839 ? 100.763 142.122 165.001 1.00 92.51 920 GLN C CA 1
ATOM 6523 C C . GLN A 1 839 ? 101.371 143.292 164.246 1.00 91.34 920 GLN C C 1
ATOM 6524 O O . GLN A 1 839 ? 101.450 144.400 164.778 1.00 92.67 920 GLN C O 1
ATOM 6530 N N . TYR A 1 840 ? 101.791 143.049 163.011 1.00 79.47 921 TYR C N 1
ATOM 6531 C CA . TYR A 1 840 ? 102.414 144.080 162.195 1.00 79.99 921 TYR C CA 1
ATOM 6532 C C . TYR A 1 840 ? 101.723 144.172 160.847 1.00 82.31 921 TYR C C 1
ATOM 6533 O O . TYR A 1 840 ? 101.412 143.152 160.229 1.00 84.82 921 TYR C O 1
ATOM 6542 N N . TRP A 1 841 ? 101.494 145.398 160.385 1.00 76.93 922 TRP C N 1
ATOM 6543 C CA . TRP A 1 841 ? 101.105 145.612 159.000 1.00 74.97 922 TRP C CA 1
ATOM 6544 C C . TRP A 1 841 ? 101.755 146.895 158.507 1.00 74.59 922 TRP C C 1
ATOM 6545 O O . TRP A 1 841 ? 102.193 147.739 159.293 1.00 74.18 922 TRP C O 1
ATOM 6556 N N . VAL A 1 842 ? 101.862 147.015 157.189 1.00 67.28 923 VAL C N 1
ATOM 6557 C CA . VAL A 1 842 ? 102.555 148.133 156.567 1.00 62.15 923 VAL C CA 1
ATOM 6558 C C . VAL A 1 842 ? 101.569 148.901 155.700 1.00 67.27 923 VAL C C 1
ATOM 6559 O O . VAL A 1 842 ? 100.669 148.320 155.080 1.00 69.53 923 VAL C O 1
ATOM 6563 N N . ILE A 1 843 ? 101.729 150.219 155.693 1.00 74.40 924 ILE C N 1
ATOM 6564 C CA . ILE A 1 843 ? 100.861 151.153 155.001 1.00 73.11 924 ILE C CA 1
ATOM 6565 C C . ILE A 1 843 ? 101.738 151.963 154.062 1.00 73.05 924 ILE C C 1
ATOM 6566 O O . ILE A 1 843 ? 102.677 152.635 154.503 1.00 78.51 924 ILE C O 1
ATOM 6571 N N . THR A 1 844 ? 101.436 151.900 152.776 1.00 61.51 925 THR C N 1
ATOM 6572 C CA . THR A 1 844 ? 102.262 152.573 151.785 1.00 59.07 925 THR C CA 1
ATOM 6573 C C . THR A 1 844 ? 101.860 154.041 151.686 1.00 65.26 925 THR C C 1
ATOM 6574 O O . THR A 1 844 ? 100.731 154.360 151.298 1.00 71.59 925 THR C O 1
ATOM 6578 N N . ILE A 1 845 ? 102.781 154.927 152.046 1.00 77.18 926 ILE C N 1
ATOM 6579 C CA . ILE A 1 845 ? 102.618 156.368 151.948 1.00 78.59 926 ILE C CA 1
ATOM 6580 C C . ILE A 1 845 ? 103.316 156.822 150.673 1.00 74.42 926 ILE C C 1
ATOM 6581 O O . ILE A 1 845 ? 104.541 156.689 150.530 1.00 80.43 926 ILE C O 1
ATOM 6586 N N . SER A 1 846 ? 102.526 157.341 149.739 1.00 74.08 927 SER C N 1
ATOM 6587 C CA . SER A 1 846 ? 103.005 157.923 148.490 1.00 78.27 927 SER C CA 1
ATOM 6588 C C . SER A 1 846 ? 102.780 159.428 148.598 1.00 83.10 927 SER C C 1
ATOM 6589 O O . SER A 1 846 ? 101.729 159.944 148.217 1.00 85.31 927 SER C O 1
ATOM 6592 N N . GLY A 1 847 ? 103.775 160.131 149.133 1.00 90.84 928 GLY C N 1
ATOM 6593 C CA . GLY A 1 847 ? 103.615 161.543 149.412 1.00 88.76 928 GLY C CA 1
ATOM 6594 C C . GLY A 1 847 ? 102.968 161.759 150.763 1.00 91.26 928 GLY C C 1
ATOM 6595 O O . GLY A 1 847 ? 103.637 161.695 151.799 1.00 92.82 928 GLY C O 1
ATOM 6596 N N . THR A 1 848 ? 101.659 162.015 150.764 1.00 96.56 929 THR C N 1
ATOM 6597 C CA . THR A 1 848 ? 100.900 162.151 151.997 1.00 98.73 929 THR C CA 1
ATOM 6598 C C . THR A 1 848 ? 99.641 161.295 152.030 1.00 96.97 929 THR C C 1
ATOM 6599 O O . THR A 1 848 ? 98.911 161.340 153.025 1.00 97.57 929 THR C O 1
ATOM 6603 N N . GLU A 1 849 ? 99.370 160.515 150.983 1.00 81.93 930 GLU C N 1
ATOM 6604 C CA . GLU A 1 849 ? 98.161 159.704 150.896 1.00 81.35 930 GLU C CA 1
ATOM 6605 C C . GLU A 1 849 ? 98.512 158.256 151.203 1.00 79.73 930 GLU C C 1
ATOM 6606 O O . GLU A 1 849 ? 99.223 157.601 150.431 1.00 85.87 930 GLU C O 1
ATOM 6612 N N . GLU A 1 850 ? 98.006 157.758 152.325 1.00 77.39 931 GLU C N 1
ATOM 6613 C CA . GLU A 1 850 ? 98.305 156.407 152.771 1.00 77.46 931 GLU C CA 1
ATOM 6614 C C . GLU A 1 850 ? 97.428 155.392 152.056 1.00 80.62 931 GLU C C 1
ATOM 6615 O O . GLU A 1 850 ? 96.255 155.650 151.768 1.00 83.62 931 GLU C O 1
ATOM 6621 N N . SER A 1 851 ? 98.004 154.229 151.777 1.00 65.33 932 SER C N 1
ATOM 6622 C CA . SER A 1 851 ? 97.246 153.144 151.178 1.00 63.09 932 SER C CA 1
ATOM 6623 C C . SER A 1 851 ? 96.450 152.395 152.245 1.00 59.92 932 SER C C 1
ATOM 6624 O O . SER A 1 851 ? 96.502 152.705 153.438 1.00 64.93 932 SER C O 1
ATOM 6627 N N . GLU A 1 852 ? 95.699 151.391 151.802 1.00 60.00 933 GLU C N 1
ATOM 6628 C CA . GLU A 1 852 ? 95.018 150.513 152.735 1.00 65.43 933 GLU C CA 1
ATOM 6629 C C . GLU A 1 852 ? 96.032 149.633 153.463 1.00 65.35 933 GLU C C 1
ATOM 6630 O O . GLU A 1 852 ? 97.082 149.294 152.909 1.00 63.85 933 GLU C O 1
ATOM 6636 N N . PRO A 1 853 ? 95.753 149.271 154.715 1.00 66.54 934 PRO C N 1
ATOM 6637 C CA . PRO A 1 853 ? 96.700 148.439 155.464 1.00 61.65 934 PRO C CA 1
ATOM 6638 C C . PRO A 1 853 ? 96.921 147.095 154.791 1.00 66.91 934 PRO C C 1
ATOM 6639 O O . PRO A 1 853 ? 95.984 146.457 154.303 1.00 69.67 934 PRO C O 1
ATOM 6643 N N . SER A 1 854 ? 98.178 146.666 154.777 1.00 61.90 935 SER C N 1
ATOM 6644 C CA . SER A 1 854 ? 98.514 145.339 154.301 1.00 52.81 935 SER C CA 1
ATOM 6645 C C . SER A 1 854 ? 97.986 144.301 155.285 1.00 59.62 935 SER C C 1
ATOM 6646 O O . SER A 1 854 ? 97.692 144.624 156.440 1.00 67.15 935 SER C O 1
ATOM 6649 N N . PRO A 1 855 ? 97.833 143.048 154.852 1.00 62.73 936 PRO C N 1
ATOM 6650 C CA . PRO A 1 855 ? 97.443 141.997 155.799 1.00 65.22 936 PRO C CA 1
ATOM 6651 C C . PRO A 1 855 ? 98.456 141.892 156.927 1.00 68.23 936 PRO C C 1
ATOM 6652 O O . PRO A 1 855 ? 99.660 142.070 156.726 1.00 66.95 936 PRO C O 1
ATOM 6656 N N . ALA A 1 856 ? 97.953 141.630 158.126 1.00 69.84 937 ALA C N 1
ATOM 6657 C CA . ALA A 1 856 ? 98.803 141.610 159.303 1.00 69.10 937 ALA C CA 1
ATOM 6658 C C . ALA A 1 856 ? 99.560 140.293 159.409 1.00 66.80 937 ALA C C 1
ATOM 6659 O O . ALA A 1 856 ? 99.120 139.248 158.921 1.00 64.80 937 ALA C O 1
ATOM 6661 N N . VAL A 1 857 ? 100.719 140.356 160.055 1.00 74.94 938 VAL C N 1
ATOM 6662 C CA . VAL A 1 857 ? 101.473 139.177 160.452 1.00 74.98 938 VAL C CA 1
ATOM 6663 C C . VAL A 1 857 ? 101.495 139.138 161.973 1.00 79.66 938 VAL C C 1
ATOM 6664 O O . VAL A 1 857 ? 101.622 140.178 162.631 1.00 81.75 938 VAL C O 1
ATOM 6668 N N . THR A 1 858 ? 101.315 137.948 162.530 1.00 93.78 939 THR C N 1
ATOM 6669 C CA . THR A 1 858 ? 101.256 137.762 163.975 1.00 92.86 939 THR C CA 1
ATOM 6670 C C . THR A 1 858 ? 102.508 137.018 164.413 1.00 90.68 939 THR C C 1
ATOM 6671 O O . THR A 1 858 ? 102.666 135.825 164.127 1.00 90.73 939 THR C O 1
ATOM 6675 N N . TYR A 1 859 ? 103.393 137.726 165.105 1.00 92.08 940 TYR C N 1
ATOM 6676 C CA . TYR A 1 859 ? 104.632 137.159 165.617 1.00 94.22 940 TYR C CA 1
ATOM 6677 C C . TYR A 1 859 ? 104.577 137.161 167.137 1.00 97.54 940 TYR C C 1
ATOM 6678 O O . TYR A 1 859 ? 104.381 138.210 167.764 1.00 98.39 940 TYR C O 1
ATOM 6687 N N . ILE A 1 860 ? 104.704 135.975 167.723 1.00 98.89 941 ILE C N 1
ATOM 6688 C CA . ILE A 1 860 ? 104.711 135.810 169.170 1.00 94.97 941 ILE C CA 1
ATOM 6689 C C . ILE A 1 860 ? 106.176 135.739 169.580 1.00 95.50 941 ILE C C 1
ATOM 6690 O O . ILE A 1 860 ? 106.842 134.723 169.373 1.00 99.47 941 ILE C O 1
ATOM 6695 N N . HIS A 1 861 ? 106.682 136.826 170.158 1.00 93.54 942 HIS C N 1
ATOM 6696 C CA . HIS A 1 861 ? 108.109 136.912 170.443 1.00 94.50 942 HIS C CA 1
ATOM 6697 C C . HIS A 1 861 ? 108.537 135.799 171.390 1.00 97.55 942 HIS C C 1
ATOM 6698 O O . HIS A 1 861 ? 107.894 135.551 172.414 1.00 100.74 942 HIS C O 1
ATOM 6705 N N . GLY A 1 862 ? 109.632 135.128 171.043 1.00 93.69 943 GLY C N 1
ATOM 6706 C CA . GLY A 1 862 ? 110.090 133.970 171.774 1.00 95.11 943 GLY C CA 1
ATOM 6707 C C . GLY A 1 862 ? 109.540 132.652 171.276 1.00 95.86 943 GLY C C 1
ATOM 6708 O O . GLY A 1 862 ? 110.058 131.595 171.661 1.00 100.25 943 GLY C O 1
ATOM 6709 N N . SER A 1 863 ? 108.515 132.677 170.429 1.00 88.52 944 SER C N 1
ATOM 6710 C CA . SER A 1 863 ? 107.935 131.471 169.866 1.00 86.31 944 SER C CA 1
ATOM 6711 C C . SER A 1 863 ? 108.404 131.296 168.423 1.00 87.18 944 SER C C 1
ATOM 6712 O O . SER A 1 863 ? 109.168 132.101 167.882 1.00 87.10 944 SER C O 1
ATOM 6715 N N . GLY A 1 864 ? 107.934 130.224 167.791 1.00 77.52 945 GLY C N 1
ATOM 6716 C CA . GLY A 1 864 ? 108.306 129.943 166.424 1.00 76.01 945 GLY C CA 1
ATOM 6717 C C . GLY A 1 864 ? 107.529 130.770 165.419 1.00 73.85 945 GLY C C 1
ATOM 6718 O O . GLY A 1 864 ? 106.580 131.484 165.744 1.00 71.73 945 GLY C O 1
ATOM 6719 N N . TYR A 1 865 ? 107.954 130.661 164.167 1.00 70.63 946 TYR C N 1
ATOM 6720 C CA . TYR A 1 865 ? 107.320 131.357 163.053 1.00 66.62 946 TYR C CA 1
ATOM 6721 C C . TYR A 1 865 ? 107.749 130.663 161.767 1.00 64.06 946 TYR C C 1
ATOM 6722 O O . TYR A 1 865 ? 108.423 129.627 161.796 1.00 70.64 946 TYR C O 1
ATOM 6731 N N . CYS A 1 866 ? 107.372 131.240 160.631 1.00 52.42 947 CYS C N 1
ATOM 6732 C CA . CYS A 1 866 ? 107.720 130.687 159.328 1.00 56.60 947 CYS C CA 1
ATOM 6733 C C . CYS A 1 866 ? 109.041 131.295 158.867 1.00 57.97 947 CYS C C 1
ATOM 6734 O O . CYS A 1 866 ? 109.126 132.501 158.615 1.00 64.64 947 CYS C O 1
ATOM 6737 N N . GLY A 1 867 ? 110.063 130.461 158.749 1.00 54.42 948 GLY C N 1
ATOM 6738 C CA . GLY A 1 867 ? 111.393 130.904 158.411 1.00 58.71 948 GLY C CA 1
ATOM 6739 C C . GLY A 1 867 ? 112.389 130.914 159.557 1.00 55.91 948 GLY C C 1
ATOM 6740 O O . GLY A 1 867 ? 113.381 131.649 159.478 1.00 54.22 948 GLY C O 1
ATOM 6741 N N . ASP A 1 868 ? 112.151 130.141 160.614 1.00 62.32 949 ASP C N 1
ATOM 6742 C CA . ASP A 1 868 ? 113.058 130.055 161.749 1.00 59.50 949 ASP C CA 1
ATOM 6743 C C . ASP A 1 868 ? 113.898 128.784 161.735 1.00 63.01 949 ASP C C 1
ATOM 6744 O O . ASP A 1 868 ? 114.763 128.620 162.601 1.00 67.27 949 ASP C O 1
ATOM 6749 N N . GLY A 1 869 ? 113.665 127.886 160.781 1.00 63.27 950 GLY C N 1
ATOM 6750 C CA . GLY A 1 869 ? 114.394 126.637 160.706 1.00 57.88 950 GLY C CA 1
ATOM 6751 C C . GLY A 1 869 ? 113.776 125.480 161.461 1.00 59.15 950 GLY C C 1
ATOM 6752 O O . GLY A 1 869 ? 114.304 124.362 161.390 1.00 64.84 950 GLY C O 1
ATOM 6753 N N . ILE A 1 870 ? 112.678 125.706 162.173 1.00 61.10 951 ILE C N 1
ATOM 6754 C CA . ILE A 1 870 ? 112.000 124.671 162.941 1.00 61.33 951 ILE C CA 1
ATOM 6755 C C . ILE A 1 870 ? 110.623 124.452 162.333 1.00 56.61 951 ILE C C 1
ATOM 6756 O O . ILE A 1 870 ? 109.879 125.413 162.108 1.00 61.39 951 ILE C O 1
ATOM 6761 N N . ILE A 1 871 ? 110.289 123.191 162.069 1.00 56.02 952 ILE C N 1
ATOM 6762 C CA . ILE A 1 871 ? 109.025 122.840 161.422 1.00 59.02 952 ILE C CA 1
ATOM 6763 C C . ILE A 1 871 ? 107.981 122.720 162.530 1.00 63.14 952 ILE C C 1
ATOM 6764 O O . ILE A 1 871 ? 107.805 121.665 163.144 1.00 69.03 952 ILE C O 1
ATOM 6769 N N . GLN A 1 872 ? 107.282 123.823 162.791 1.00 68.12 953 GLN C N 1
ATOM 6770 C CA . GLN A 1 872 ? 106.129 123.805 163.690 1.00 69.18 953 GLN C CA 1
ATOM 6771 C C . GLN A 1 872 ? 104.936 123.323 162.878 1.00 69.47 953 GLN C C 1
ATOM 6772 O O . GLN A 1 872 ? 104.267 124.095 162.192 1.00 73.47 953 GLN C O 1
ATOM 6778 N N . LYS A 1 873 ? 104.674 122.014 162.954 1.00 72.08 954 LYS C N 1
ATOM 6779 C CA . LYS A 1 873 ? 103.620 121.419 162.137 1.00 71.11 954 LYS C CA 1
ATOM 6780 C C . LYS A 1 873 ? 102.253 122.007 162.462 1.00 74.13 954 LYS C C 1
ATOM 6781 O O . LYS A 1 873 ? 101.377 122.056 161.592 1.00 76.42 954 LYS C O 1
ATOM 6787 N N . ASP A 1 874 ? 102.054 122.461 163.701 1.00 76.12 955 ASP C N 1
ATOM 6788 C CA . ASP A 1 874 ? 100.762 123.017 164.090 1.00 76.21 955 ASP C CA 1
ATOM 6789 C C . ASP A 1 874 ? 100.452 124.296 163.321 1.00 76.97 955 ASP C C 1
ATOM 6790 O O . ASP A 1 874 ? 99.299 124.538 162.945 1.00 80.22 955 ASP C O 1
ATOM 6795 N N . GLN A 1 875 ? 101.466 125.130 163.077 1.00 73.75 956 GLN C N 1
ATOM 6796 C CA . GLN A 1 875 ? 101.253 126.356 162.316 1.00 74.68 956 GLN C CA 1
ATOM 6797 C C . GLN A 1 875 ? 100.927 126.092 160.852 1.00 77.44 956 GLN C C 1
ATOM 6798 O O . GLN A 1 875 ? 100.517 127.022 160.150 1.00 82.75 956 GLN C O 1
ATOM 6804 N N . GLY A 1 876 ? 101.091 124.860 160.379 1.00 72.27 957 GLY C N 1
ATOM 6805 C CA . GLY A 1 876 ? 100.855 124.528 158.993 1.00 72.54 957 GLY C CA 1
ATOM 6806 C C . GLY A 1 876 ? 102.093 124.459 158.130 1.00 71.30 957 GLY C C 1
ATOM 6807 O O . GLY A 1 876 ? 101.966 124.381 156.903 1.00 76.24 957 GLY C O 1
ATOM 6808 N N . GLU A 1 877 ? 103.283 124.485 158.727 1.00 63.14 958 GLU C N 1
ATOM 6809 C CA . GLU A 1 877 ? 104.527 124.443 157.968 1.00 63.46 958 GLU C CA 1
ATOM 6810 C C . GLU A 1 877 ? 104.783 123.017 157.502 1.00 63.19 958 GLU C C 1
ATOM 6811 O O . GLU A 1 877 ? 105.113 122.141 158.308 1.00 70.80 958 GLU C O 1
ATOM 6817 N N . GLN A 1 878 ? 104.627 122.777 156.200 1.00 62.83 959 GLN C N 1
ATOM 6818 C CA . GLN A 1 878 ? 105.019 121.490 155.640 1.00 64.59 959 GLN C CA 1
ATOM 6819 C C . GLN A 1 878 ? 106.533 121.351 155.550 1.00 64.64 959 GLN C C 1
ATOM 6820 O O . GLN A 1 878 ? 107.045 120.227 155.522 1.00 71.11 959 GLN C O 1
ATOM 6826 N N . CYS A 1 879 ? 107.248 122.469 155.496 1.00 62.29 960 CYS C N 1
ATOM 6827 C CA . CYS A 1 879 ? 108.701 122.485 155.504 1.00 59.83 960 CYS C CA 1
ATOM 6828 C C . CYS A 1 879 ? 109.150 123.821 156.071 1.00 59.04 960 CYS C C 1
ATOM 6829 O O . CYS A 1 879 ? 108.367 124.767 156.199 1.00 65.94 960 CYS C O 1
ATOM 6832 N N . ASP A 1 880 ? 110.431 123.889 156.414 1.00 43.64 961 ASP C N 1
ATOM 6833 C CA . ASP A 1 880 ? 111.018 125.129 156.908 1.00 51.40 961 ASP C CA 1
ATOM 6834 C C . ASP A 1 880 ? 112.525 125.034 156.733 1.00 56.62 961 ASP C C 1
ATOM 6835 O O . ASP A 1 880 ? 113.153 124.126 157.286 1.00 65.43 961 ASP C O 1
ATOM 6840 N N . ASP A 1 881 ? 113.109 125.962 155.973 1.00 46.13 962 ASP C N 1
ATOM 6841 C CA . ASP A 1 881 ? 114.537 125.913 155.677 1.00 43.90 962 ASP C CA 1
ATOM 6842 C C . ASP A 1 881 ? 115.284 127.156 156.154 1.00 40.65 962 ASP C C 1
ATOM 6843 O O . ASP A 1 881 ? 116.345 127.477 155.610 1.00 49.79 962 ASP C O 1
ATOM 6848 N N . MET A 1 882 ? 114.738 127.874 157.139 1.00 45.57 963 MET C N 1
ATOM 6849 C CA . MET A 1 882 ? 115.425 129.014 157.755 1.00 53.79 963 MET C CA 1
ATOM 6850 C C . MET A 1 882 ? 115.833 130.042 156.703 1.00 55.28 963 MET C C 1
ATOM 6851 O O . MET A 1 882 ? 116.916 130.630 156.755 1.00 59.64 963 MET C O 1
ATOM 6856 N N . ASN A 1 883 ? 114.955 130.251 155.728 1.00 47.80 964 ASN C N 1
ATOM 6857 C CA . ASN A 1 883 ? 115.338 130.973 154.526 1.00 42.66 964 ASN C CA 1
ATOM 6858 C C . ASN A 1 883 ? 114.082 131.435 153.797 1.00 53.84 964 ASN C C 1
ATOM 6859 O O . ASN A 1 883 ? 113.040 130.778 153.854 1.00 60.16 964 ASN C O 1
ATOM 6864 N N . LYS A 1 884 ? 114.200 132.570 153.104 1.00 56.72 965 LYS C N 1
ATOM 6865 C CA . LYS A 1 884 ? 113.051 133.200 152.461 1.00 52.75 965 LYS C CA 1
ATOM 6866 C C . LYS A 1 884 ? 113.218 133.291 150.950 1.00 47.53 965 LYS C C 1
ATOM 6867 O O . LYS A 1 884 ? 112.946 134.336 150.351 1.00 51.26 965 LYS C O 1
ATOM 6873 N N . ILE A 1 885 ? 113.661 132.204 150.325 1.00 51.00 966 ILE C N 1
ATOM 6874 C CA . ILE A 1 885 ? 113.874 132.147 148.884 1.00 47.80 966 ILE C CA 1
ATOM 6875 C C . ILE A 1 885 ? 113.035 131.011 148.318 1.00 53.19 966 ILE C C 1
ATOM 6876 O O . ILE A 1 885 ? 113.077 129.886 148.830 1.00 52.91 966 ILE C O 1
ATOM 6881 N N . ASN A 1 886 ? 112.270 131.302 147.269 1.00 45.60 967 ASN C N 1
ATOM 6882 C CA . ASN A 1 886 ? 111.555 130.255 146.558 1.00 44.24 967 ASN C CA 1
ATOM 6883 C C . ASN A 1 886 ? 112.491 129.537 145.593 1.00 54.58 967 ASN C C 1
ATOM 6884 O O . ASN A 1 886 ? 113.556 130.039 145.227 1.00 53.47 967 ASN C O 1
ATOM 6889 N N . GLY A 1 887 ? 112.074 128.343 145.174 1.00 54.98 968 GLY C N 1
ATOM 6890 C CA . GLY A 1 887 ? 112.834 127.557 144.229 1.00 54.99 968 GLY C CA 1
ATOM 6891 C C . GLY A 1 887 ? 113.881 126.655 144.842 1.00 56.73 968 GLY C C 1
ATOM 6892 O O . GLY A 1 887 ? 114.481 125.853 144.117 1.00 58.32 968 GLY C O 1
ATOM 6893 N N . ASP A 1 888 ? 114.126 126.756 146.147 1.00 55.11 969 ASP C N 1
ATOM 6894 C CA . ASP A 1 888 ? 115.024 125.838 146.833 1.00 43.02 969 ASP C CA 1
ATOM 6895 C C . ASP A 1 888 ? 114.298 124.610 147.372 1.00 52.81 969 ASP C C 1
ATOM 6896 O O . ASP A 1 888 ? 114.854 123.886 148.203 1.00 56.29 969 ASP C O 1
ATOM 6901 N N . GLY A 1 889 ? 113.070 124.371 146.924 1.00 53.94 970 GLY C N 1
ATOM 6902 C CA . GLY A 1 889 ? 112.306 123.220 147.364 1.00 57.46 970 GLY C CA 1
ATOM 6903 C C . GLY A 1 889 ? 111.265 123.562 148.409 1.00 55.93 970 GLY C C 1
ATOM 6904 O O . GLY A 1 889 ? 110.139 123.057 148.368 1.00 63.02 970 GLY C O 1
ATOM 6905 N N . CYS A 1 890 ? 111.632 124.420 149.353 1.00 56.37 971 CYS C N 1
ATOM 6906 C CA . CYS A 1 890 ? 110.731 124.868 150.408 1.00 53.02 971 CYS C CA 1
ATOM 6907 C C . CYS A 1 890 ? 110.327 126.306 150.109 1.00 51.27 971 CYS C C 1
ATOM 6908 O O . CYS A 1 890 ? 111.177 127.203 150.095 1.00 50.77 971 CYS C O 1
ATOM 6911 N N . SER A 1 891 ? 109.034 126.523 149.874 1.00 53.69 972 SER C N 1
ATOM 6912 C CA . SER A 1 891 ? 108.573 127.815 149.393 1.00 51.95 972 SER C CA 1
ATOM 6913 C C . SER A 1 891 ? 108.784 128.897 150.451 1.00 51.42 972 SER C C 1
ATOM 6914 O O . SER A 1 891 ? 109.163 128.637 151.596 1.00 56.02 972 SER C O 1
ATOM 6917 N N . LEU A 1 892 ? 108.513 130.136 150.039 1.00 57.83 973 LEU C N 1
ATOM 6918 C CA . LEU A 1 892 ? 108.677 131.281 150.925 1.00 54.43 973 LEU C CA 1
ATOM 6919 C C . LEU A 1 892 ? 107.767 131.173 152.143 1.00 54.55 973 LEU C C 1
ATOM 6920 O O . LEU A 1 892 ? 108.140 131.584 153.248 1.00 55.30 973 LEU C O 1
ATOM 6925 N N . PHE A 1 893 ? 106.572 130.615 151.958 1.00 51.65 974 PHE C N 1
ATOM 6926 C CA . PHE A 1 893 ? 105.556 130.554 152.999 1.00 51.31 974 PHE C CA 1
ATOM 6927 C C . PHE A 1 893 ? 105.562 129.220 153.737 1.00 60.63 974 PHE C C 1
ATOM 6928 O O . PHE A 1 893 ? 104.509 128.749 154.180 1.00 63.92 974 PHE C O 1
ATOM 6936 N N . CYS A 1 894 ? 106.740 128.607 153.875 1.00 65.78 975 CYS C N 1
ATOM 6937 C CA . CYS A 1 894 ? 106.917 127.357 154.620 1.00 53.67 975 CYS C CA 1
ATOM 6938 C C . CYS A 1 894 ? 106.001 126.256 154.093 1.00 56.53 975 CYS C C 1
ATOM 6939 O O . CYS A 1 894 ? 105.239 125.635 154.836 1.00 65.19 975 CYS C O 1
ATOM 6942 N N . ARG A 1 895 ? 106.072 126.026 152.785 1.00 63.32 976 ARG C N 1
ATOM 6943 C CA . ARG A 1 895 ? 105.298 124.982 152.136 1.00 63.76 976 ARG C CA 1
ATOM 6944 C C . ARG A 1 895 ? 106.167 124.294 151.098 1.00 65.51 976 ARG C C 1
ATOM 6945 O O . ARG A 1 895 ? 106.883 124.956 150.341 1.00 69.18 976 ARG C O 1
ATOM 6953 N N . GLN A 1 896 ? 106.111 122.964 151.079 1.00 61.91 977 GLN C N 1
ATOM 6954 C CA . GLN A 1 896 ? 106.892 122.198 150.119 1.00 57.57 977 GLN C CA 1
ATOM 6955 C C . GLN A 1 896 ? 106.523 122.587 148.695 1.00 57.93 977 GLN C C 1
ATOM 6956 O O . GLN A 1 896 ? 105.350 122.800 148.375 1.00 65.59 977 GLN C O 1
ATOM 6962 N N . GLU A 1 897 ? 107.533 122.688 147.838 1.00 51.53 978 GLU C N 1
ATOM 6963 C CA . GLU A 1 897 ? 107.276 122.943 146.431 1.00 50.14 978 GLU C CA 1
ATOM 6964 C C . GLU A 1 897 ? 106.983 121.637 145.703 1.00 53.74 978 GLU C C 1
ATOM 6965 O O . GLU A 1 897 ? 107.300 120.542 146.176 1.00 53.19 978 GLU C O 1
ATOM 6971 N N . VAL A 1 898 ? 106.352 121.768 144.538 1.00 52.21 979 VAL C N 1
ATOM 6972 C CA . VAL A 1 898 ? 105.982 120.602 143.750 1.00 48.08 979 VAL C CA 1
ATOM 6973 C C . VAL A 1 898 ? 107.234 119.889 143.258 1.00 53.40 979 VAL C C 1
ATOM 6974 O O . VAL A 1 898 ? 108.198 120.521 142.804 1.00 60.90 979 VAL C O 1
ATOM 6978 N N . SER A 1 899 ? 107.227 118.560 143.371 1.00 57.70 980 SER C N 1
ATOM 6979 C CA . SER A 1 899 ? 108.307 117.657 142.971 1.00 55.29 980 SER C CA 1
ATOM 6980 C C . SER A 1 899 ? 109.552 117.789 143.840 1.00 52.05 980 SER C C 1
ATOM 6981 O O . SER A 1 899 ? 110.626 117.301 143.453 1.00 63.26 980 SER C O 1
ATOM 6984 N N . PHE A 1 900 ? 109.451 118.445 144.994 1.00 50.87 981 PHE C N 1
ATOM 6985 C CA . PHE A 1 900 ? 110.538 118.520 145.960 1.00 47.86 981 PHE C CA 1
ATOM 6986 C C . PHE A 1 900 ? 110.068 117.937 147.281 1.00 54.77 981 PHE C C 1
ATOM 6987 O O . PHE A 1 900 ? 108.990 118.292 147.771 1.00 67.07 981 PHE C O 1
ATOM 6995 N N . ASN A 1 901 ? 110.864 117.038 147.850 1.00 54.67 982 ASN C N 1
ATOM 6996 C CA . ASN A 1 901 ? 110.593 116.485 149.169 1.00 58.27 982 ASN C CA 1
ATOM 6997 C C . ASN A 1 901 ? 111.674 116.944 150.135 1.00 57.82 982 ASN C C 1
ATOM 6998 O O . ASN A 1 901 ? 112.858 116.941 149.797 1.00 66.97 982 ASN C O 1
ATOM 7003 N N . CYS A 1 902 ? 111.269 117.338 151.338 1.00 58.60 983 CYS C N 1
ATOM 7004 C CA . CYS A 1 902 ? 112.178 117.953 152.297 1.00 58.93 983 CYS C CA 1
ATOM 7005 C C . CYS A 1 902 ? 112.279 117.086 153.545 1.00 68.98 983 CYS C C 1
ATOM 7006 O O . CYS A 1 902 ? 111.259 116.696 154.124 1.00 76.19 983 CYS C O 1
ATOM 7009 N N . ILE A 1 903 ? 113.511 116.788 153.952 1.00 63.95 984 ILE C N 1
ATOM 7010 C CA . ILE A 1 903 ? 113.787 115.974 155.126 1.00 59.53 984 ILE C CA 1
ATOM 7011 C C . ILE A 1 903 ? 114.557 116.823 156.134 1.00 56.54 984 ILE C C 1
ATOM 7012 O O . ILE A 1 903 ? 114.860 117.986 155.889 1.00 62.43 984 ILE C O 1
ATOM 7017 N N . ASP A 1 904 ? 114.854 116.226 157.290 1.00 54.26 985 ASP C N 1
ATOM 7018 C CA . ASP A 1 904 ? 115.666 116.869 158.323 1.00 58.84 985 ASP C CA 1
ATOM 7019 C C . ASP A 1 904 ? 115.026 118.160 158.834 1.00 60.32 985 ASP C C 1
ATOM 7020 O O . ASP A 1 904 ? 113.916 118.522 158.430 1.00 67.68 985 ASP C O 1
ATOM 7025 N N . GLU A 1 905 ? 115.724 118.856 159.732 1.00 57.34 986 GLU C N 1
ATOM 7026 C CA . GLU A 1 905 ? 115.233 120.077 160.359 1.00 55.61 986 GLU C CA 1
ATOM 7027 C C . GLU A 1 905 ? 116.411 120.941 160.802 1.00 56.75 986 GLU C C 1
ATOM 7028 O O . GLU A 1 905 ? 117.121 120.572 161.747 1.00 58.37 986 GLU C O 1
ATOM 7034 N N . PRO A 1 906 ? 116.656 122.102 160.161 1.00 52.78 987 PRO C N 1
ATOM 7035 C CA . PRO A 1 906 ? 115.886 122.753 159.080 1.00 45.89 987 PRO C CA 1
ATOM 7036 C C . PRO A 1 906 ? 115.885 121.941 157.790 1.00 42.53 987 PRO C C 1
ATOM 7037 O O . PRO A 1 906 ? 116.789 121.141 157.541 1.00 55.13 987 PRO C O 1
ATOM 7041 N N . SER A 1 907 ? 114.873 122.149 156.954 1.00 42.40 988 SER C N 1
ATOM 7042 C CA . SER A 1 907 ? 114.601 121.227 155.860 1.00 50.10 988 SER C CA 1
ATOM 7043 C C . SER A 1 907 ? 115.710 121.234 154.814 1.00 52.72 988 SER C C 1
ATOM 7044 O O . SER A 1 907 ? 116.221 122.286 154.422 1.00 55.02 988 SER C O 1
ATOM 7047 N N . ARG A 1 908 ? 116.080 120.032 154.384 1.00 55.15 989 ARG C N 1
ATOM 7048 C CA . ARG A 1 908 ? 116.939 119.780 153.234 1.00 46.26 989 ARG C CA 1
ATOM 7049 C C . ARG A 1 908 ? 116.049 119.164 152.167 1.00 54.09 989 ARG C C 1
ATOM 7050 O O . ARG A 1 908 ? 115.573 118.035 152.327 1.00 61.98 989 ARG C O 1
ATOM 7058 N N . CYS A 1 909 ? 115.794 119.913 151.102 1.00 59.48 990 CYS C N 1
ATOM 7059 C CA . CYS A 1 909 ? 114.879 119.481 150.061 1.00 60.38 990 CYS C CA 1
ATOM 7060 C C . CYS A 1 909 ? 115.655 118.897 148.890 1.00 56.36 990 CYS C C 1
ATOM 7061 O O . CYS A 1 909 ? 116.734 119.381 148.540 1.00 70.73 990 CYS C O 1
ATOM 7064 N N . TYR A 1 910 ? 115.111 117.837 148.311 1.00 51.63 991 TYR C N 1
ATOM 7065 C CA . TYR A 1 910 ? 115.694 117.179 147.158 1.00 49.02 991 TYR C CA 1
ATOM 7066 C C . TYR A 1 910 ? 114.612 116.905 146.125 1.00 53.23 991 TYR C C 1
ATOM 7067 O O . TYR A 1 910 ? 113.440 116.695 146.461 1.00 69.56 991 TYR C O 1
ATOM 7076 N N . PHE A 1 911 ? 115.025 116.910 144.864 1.00 55.08 992 PHE C N 1
ATOM 7077 C CA . PHE A 1 911 ? 114.139 116.607 143.747 1.00 59.19 992 PHE C CA 1
ATOM 7078 C C . PHE A 1 911 ? 114.040 115.094 143.601 1.00 59.92 992 PHE C C 1
ATOM 7079 O O . PHE A 1 911 ? 114.999 114.436 143.181 1.00 70.08 992 PHE C O 1
ATOM 7087 N N . HIS A 1 912 ? 112.881 114.535 143.943 1.00 67.04 993 HIS C N 1
ATOM 7088 C CA . HIS A 1 912 ? 112.757 113.090 144.073 1.00 75.12 993 HIS C CA 1
ATOM 7089 C C . HIS A 1 912 ? 112.335 112.387 142.788 1.00 77.80 993 HIS C C 1
ATOM 7090 O O . HIS A 1 912 ? 112.629 111.198 142.631 1.00 83.67 993 HIS C O 1
ATOM 7097 N N . ASP A 1 913 ? 111.679 113.086 141.862 1.00 81.56 994 ASP C N 1
ATOM 7098 C CA . ASP A 1 913 ? 111.194 112.439 140.647 1.00 87.43 994 ASP C CA 1
ATOM 7099 C C . ASP A 1 913 ? 112.349 112.112 139.709 1.00 88.32 994 ASP C C 1
ATOM 7100 O O . ASP A 1 913 ? 112.502 112.751 138.665 1.00 90.26 994 ASP C O 1
ATOM 7105 N N . GLY A 1 914 ? 113.150 111.109 140.058 1.00 92.15 995 GLY C N 1
ATOM 7106 C CA . GLY A 1 914 ? 114.295 110.763 139.240 1.00 92.43 995 GLY C CA 1
ATOM 7107 C C . GLY A 1 914 ? 115.625 110.937 139.942 1.00 92.41 995 GLY C C 1
ATOM 7108 O O . GLY A 1 914 ? 116.625 111.290 139.311 1.00 90.56 995 GLY C O 1
ATOM 7109 N N . ASP A 1 915 ? 115.653 110.704 141.252 1.00 95.27 996 ASP C N 1
ATOM 7110 C CA . ASP A 1 915 ? 116.883 110.766 142.029 1.00 92.71 996 ASP C CA 1
ATOM 7111 C C . ASP A 1 915 ? 117.597 109.421 142.102 1.00 94.63 996 ASP C C 1
ATOM 7112 O O . ASP A 1 915 ? 118.538 109.273 142.888 1.00 93.87 996 ASP C O 1
ATOM 7117 N N . GLY A 1 916 ? 117.162 108.436 141.317 1.00 102.80 997 GLY C N 1
ATOM 7118 C CA . GLY A 1 916 ? 117.784 107.132 141.305 1.00 100.70 997 GLY C CA 1
ATOM 7119 C C . GLY A 1 916 ? 117.329 106.188 142.393 1.00 104.80 997 GLY C C 1
ATOM 7120 O O . GLY A 1 916 ? 117.795 105.043 142.430 1.00 103.11 997 GLY C O 1
ATOM 7121 N N . VAL A 1 917 ? 116.442 106.625 143.283 1.00 123.16 998 VAL C N 1
ATOM 7122 C CA . VAL A 1 917 ? 115.926 105.793 144.363 1.00 121.50 998 VAL C CA 1
ATOM 7123 C C . VAL A 1 917 ? 114.411 105.939 144.394 1.00 120.99 998 VAL C C 1
ATOM 7124 O O . VAL A 1 917 ? 113.895 107.053 144.534 1.00 121.70 998 VAL C O 1
ATOM 7128 N N . CYS A 1 918 ? 113.706 104.821 144.264 1.00 138.54 999 CYS C N 1
ATOM 7129 C CA . CYS A 1 918 ? 112.265 104.811 144.463 1.00 139.82 999 CYS C CA 1
ATOM 7130 C C . CYS A 1 918 ? 111.945 104.800 145.953 1.00 140.64 999 CYS C C 1
ATOM 7131 O O . CYS A 1 918 ? 112.658 104.196 146.759 1.00 140.79 999 CYS C O 1
ATOM 7134 N N . GLU A 1 919 ? 110.865 105.486 146.319 1.00 133.75 1000 GLU C N 1
ATOM 7135 C CA . GLU A 1 919 ? 110.421 105.540 147.705 1.00 132.52 1000 GLU C CA 1
ATOM 7136 C C . GLU A 1 919 ? 108.946 105.161 147.783 1.00 131.98 1000 GLU C C 1
ATOM 7137 O O . GLU A 1 919 ? 108.308 104.831 146.777 1.00 132.75 1000 GLU C O 1
ATOM 7143 N N . GLU A 1 920 ? 108.406 105.210 149.001 1.00 130.65 1001 GLU C N 1
ATOM 7144 C CA . GLU A 1 920 ? 107.052 104.720 149.242 1.00 130.95 1001 GLU C CA 1
ATOM 7145 C C . GLU A 1 920 ? 106.007 105.603 148.571 1.00 128.31 1001 GLU C C 1
ATOM 7146 O O . GLU A 1 920 ? 105.116 105.103 147.874 1.00 127.83 1001 GLU C O 1
ATOM 7152 N N . PHE A 1 921 ? 106.100 106.918 148.759 1.00 116.24 1002 PHE C N 1
ATOM 7153 C CA . PHE A 1 921 ? 105.109 107.820 148.186 1.00 119.28 1002 PHE C CA 1
ATOM 7154 C C . PHE A 1 921 ? 105.351 108.101 146.710 1.00 120.60 1002 PHE C C 1
ATOM 7155 O O . PHE A 1 921 ? 104.532 108.780 146.083 1.00 115.94 1002 PHE C O 1
ATOM 7163 N N . GLU A 1 922 ? 106.449 107.604 146.147 1.00 134.70 1003 GLU C N 1
ATOM 7164 C CA . GLU A 1 922 ? 106.715 107.719 144.720 1.00 133.82 1003 GLU C CA 1
ATOM 7165 C C . GLU A 1 922 ? 106.092 106.598 143.899 1.00 135.86 1003 GLU C C 1
ATOM 7166 O O . GLU A 1 922 ? 106.032 106.716 142.669 1.00 136.14 1003 GLU C O 1
ATOM 7172 N N . GLN A 1 923 ? 105.635 105.521 144.539 1.00 150.89 1004 GLN C N 1
ATOM 7173 C CA . GLN A 1 923 ? 105.177 104.352 143.794 1.00 152.05 1004 GLN C CA 1
ATOM 7174 C C . GLN A 1 923 ? 103.937 104.660 142.963 1.00 152.77 1004 GLN C C 1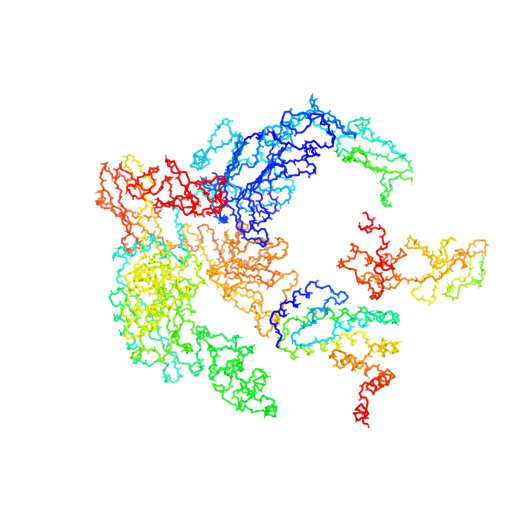
ATOM 7175 O O . GLN A 1 923 ? 103.844 104.243 141.803 1.00 152.60 1004 GLN C O 1
ATOM 7181 N N . LYS A 1 924 ? 102.979 105.391 143.532 1.00 165.75 1005 LYS C N 1
ATOM 7182 C CA . LYS A 1 924 ? 101.720 105.639 142.843 1.00 166.81 1005 LYS C CA 1
ATOM 7183 C C . LYS A 1 924 ? 101.833 106.691 141.749 1.00 166.15 1005 LYS C C 1
ATOM 7184 O O . LYS A 1 924 ? 100.951 106.764 140.887 1.00 165.33 1005 LYS C O 1
ATOM 7190 N N . THR A 1 925 ? 102.888 107.500 141.755 1.00 161.93 1006 THR C N 1
ATOM 7191 C CA . THR A 1 925 ? 102.989 108.628 140.837 1.00 161.35 1006 THR C CA 1
ATOM 7192 C C . THR A 1 925 ? 104.245 108.616 139.981 1.00 161.88 1006 THR C C 1
ATOM 7193 O O . THR A 1 925 ? 104.180 108.973 138.803 1.00 162.00 1006 THR C O 1
ATOM 7197 N N . SER A 1 926 ? 105.387 108.220 140.535 1.00 147.78 1007 SER C N 1
ATOM 7198 C CA . SER A 1 926 ? 106.659 108.302 139.824 1.00 146.90 1007 SER C CA 1
ATOM 7199 C C . SER A 1 926 ? 106.928 106.982 139.112 1.00 145.87 1007 SER C C 1
ATOM 7200 O O . SER A 1 926 ? 107.220 105.966 139.751 1.00 144.58 1007 SER C O 1
ATOM 7203 N N . ILE A 1 927 ? 106.828 107.004 137.784 1.00 153.13 1008 ILE C N 1
ATOM 7204 C CA . ILE A 1 927 ? 107.202 105.855 136.968 1.00 154.10 1008 ILE C CA 1
ATOM 7205 C C . ILE A 1 927 ? 108.691 105.858 136.635 1.00 153.16 1008 ILE C C 1
ATOM 7206 O O . ILE A 1 927 ? 109.265 104.790 136.378 1.00 154.02 1008 ILE C O 1
ATOM 7211 N N . LYS A 1 928 ? 109.339 107.028 136.667 1.00 127.69 1009 LYS C N 1
ATOM 7212 C CA . LYS A 1 928 ? 110.757 107.112 136.333 1.00 128.03 1009 LYS C CA 1
ATOM 7213 C C . LYS A 1 928 ? 111.608 106.302 137.304 1.00 126.56 1009 LYS C C 1
ATOM 7214 O O . LYS A 1 928 ? 112.558 105.625 136.891 1.00 122.89 1009 LYS C O 1
ATOM 7220 N N . ASP A 1 929 ? 111.291 106.358 138.597 1.00 125.87 1010 ASP C N 1
ATOM 7221 C CA . ASP A 1 929 ? 112.020 105.604 139.611 1.00 125.38 1010 ASP C CA 1
ATOM 7222 C C . ASP A 1 929 ? 111.365 104.269 139.940 1.00 126.51 1010 ASP C C 1
ATOM 7223 O O . ASP A 1 929 ? 112.020 103.225 139.872 1.00 125.53 1010 ASP C O 1
ATOM 7228 N N . CYS A 1 930 ? 110.080 104.279 140.288 1.00 144.87 1011 CYS C N 1
ATOM 7229 C CA . CYS A 1 930 ? 109.400 103.087 140.777 1.00 146.58 1011 CYS C CA 1
ATOM 7230 C C . CYS A 1 930 ? 108.821 102.219 139.669 1.00 147.70 1011 CYS C C 1
ATOM 7231 O O . CYS A 1 930 ? 108.354 101.111 139.957 1.00 147.07 1011 CYS C O 1
ATOM 7234 N N . GLY A 1 931 ? 108.833 102.681 138.422 1.00 164.13 1012 GLY C N 1
ATOM 7235 C CA . GLY A 1 931 ? 108.272 101.910 137.332 1.00 163.97 1012 GLY C CA 1
ATOM 7236 C C . GLY A 1 931 ? 106.763 102.038 137.253 1.00 165.87 1012 GLY C C 1
ATOM 7237 O O . GLY A 1 931 ? 106.117 102.761 138.011 1.00 166.15 1012 GLY C O 1
ATOM 7238 N N . VAL A 1 932 ? 106.191 101.301 136.298 1.00 172.95 1013 VAL C N 1
ATOM 7239 C CA . VAL A 1 932 ? 104.752 101.339 136.079 1.00 172.97 1013 VAL C CA 1
ATOM 7240 C C . VAL A 1 932 ? 104.041 100.713 137.271 1.00 172.95 1013 VAL C C 1
ATOM 7241 O O . VAL A 1 932 ? 104.386 99.608 137.712 1.00 172.49 1013 VAL C O 1
ATOM 7245 N N . TYR A 1 933 ? 103.042 101.414 137.795 1.00 169.52 1014 TYR C N 1
ATOM 7246 C CA . TYR A 1 933 ? 102.301 100.940 138.956 1.00 168.91 1014 TYR C CA 1
ATOM 7247 C C . TYR A 1 933 ? 101.326 99.832 138.570 1.00 168.15 1014 TYR C C 1
ATOM 7248 O O . TYR A 1 933 ? 101.300 99.388 137.421 1.00 168.31 1014 TYR C O 1
ATOM 7257 N N . ARG B 2 1 ? 96.470 130.352 93.175 1.00 122.25 44 ARG P N 1
ATOM 7258 C CA . ARG B 2 1 ? 95.916 129.325 94.051 1.00 124.37 44 ARG P CA 1
ATOM 7259 C C . ARG B 2 1 ? 97.007 128.383 94.539 1.00 125.02 44 ARG P C 1
ATOM 7260 O O . ARG B 2 1 ? 96.732 127.249 94.937 1.00 126.50 44 ARG P O 1
ATOM 7268 N N . LEU B 2 2 ? 98.250 128.858 94.496 1.00 110.97 45 LEU P N 1
ATOM 7269 C CA . LEU B 2 2 ? 99.380 128.057 94.945 1.00 112.49 45 LEU P CA 1
ATOM 7270 C C . LEU B 2 2 ? 99.232 127.744 96.428 1.00 113.40 45 LEU P C 1
ATOM 7271 O O . LEU B 2 2 ? 99.136 128.655 97.255 1.00 115.19 45 LEU P O 1
ATOM 7276 N N . SER B 2 3 ? 99.206 126.453 96.760 1.00 120.16 46 SER P N 1
ATOM 7277 C CA . SER B 2 3 ? 98.980 126.035 98.138 1.00 121.12 46 SER P CA 1
ATOM 7278 C C . SER B 2 3 ? 100.091 126.544 99.048 1.00 120.52 46 SER P C 1
ATOM 7279 O O . SER B 2 3 ? 101.264 126.589 98.662 1.00 119.37 46 SER P O 1
ATOM 7282 N N . LEU B 2 4 ? 99.709 126.942 100.265 1.00 112.75 47 LEU P N 1
ATOM 7283 C CA . LEU B 2 4 ? 100.681 127.494 101.204 1.00 116.10 47 LEU P CA 1
ATOM 7284 C C . LEU B 2 4 ? 101.735 126.462 101.588 1.00 117.66 47 LEU P C 1
ATOM 7285 O O . LEU B 2 4 ? 102.928 126.779 101.656 1.00 114.48 47 LEU P O 1
ATOM 7290 N N . GLN B 2 5 ? 101.313 125.224 101.852 1.00 121.15 48 GLN P N 1
ATOM 7291 C CA . GLN B 2 5 ? 102.266 124.156 102.145 1.00 118.82 48 GLN P CA 1
ATOM 7292 C C . GLN B 2 5 ? 103.140 123.859 100.931 1.00 119.13 48 GLN P C 1
ATOM 7293 O O . GLN B 2 5 ? 104.354 123.640 101.056 1.00 119.18 48 GLN P O 1
ATOM 7299 N N . ASN B 2 6 ? 102.528 123.849 99.745 1.00 101.73 49 ASN P N 1
ATOM 7300 C CA . ASN B 2 6 ? 103.274 123.686 98.502 1.00 97.44 49 ASN P CA 1
ATOM 7301 C C . ASN B 2 6 ? 104.311 124.792 98.340 1.00 96.09 49 ASN P C 1
ATOM 7302 O O . ASN B 2 6 ? 105.472 124.529 97.990 1.00 96.34 49 ASN P O 1
ATOM 7307 N N . THR B 2 7 ? 103.913 126.037 98.614 1.00 86.04 50 THR P N 1
ATOM 7308 C CA . THR B 2 7 ? 104.843 127.159 98.539 1.00 86.71 50 THR P CA 1
ATOM 7309 C C . THR B 2 7 ? 105.983 127.001 99.538 1.00 88.72 50 THR P C 1
ATOM 7310 O O . THR B 2 7 ? 107.144 127.275 99.209 1.00 89.88 50 THR P O 1
ATOM 7314 N N . ALA B 2 8 ? 105.674 126.564 100.762 1.00 98.75 51 ALA P N 1
ATOM 7315 C CA . ALA B 2 8 ? 106.713 126.387 101.774 1.00 99.33 51 ALA P CA 1
ATOM 7316 C C . ALA B 2 8 ? 107.739 125.352 101.332 1.00 97.50 51 ALA P C 1
ATOM 7317 O O . ALA B 2 8 ? 108.956 125.579 101.436 1.00 97.66 51 ALA P O 1
ATOM 7319 N N . GLU B 2 9 ? 107.267 124.213 100.817 1.00 91.85 52 GLU P N 1
ATOM 7320 C CA . GLU B 2 9 ? 108.200 123.174 100.398 1.00 92.39 52 GLU P CA 1
ATOM 7321 C C . GLU B 2 9 ? 109.033 123.623 99.200 1.00 93.65 52 GLU P C 1
ATOM 7322 O O . GLU B 2 9 ? 110.232 123.334 99.144 1.00 92.54 52 GLU P O 1
ATOM 7328 N N . ILE B 2 10 ? 108.440 124.363 98.257 1.00 80.84 53 ILE P N 1
ATOM 7329 C CA . ILE B 2 10 ? 109.216 124.844 97.115 1.00 76.43 53 ILE P CA 1
ATOM 7330 C C . ILE B 2 10 ? 110.274 125.851 97.565 1.00 80.67 53 ILE P C 1
ATOM 7331 O O . ILE B 2 10 ? 111.413 125.848 97.069 1.00 86.76 53 ILE P O 1
ATOM 7336 N N . GLN B 2 11 ? 109.909 126.739 98.493 1.00 78.86 54 GLN P N 1
ATOM 7337 C CA . GLN B 2 11 ? 110.856 127.731 98.985 1.00 75.87 54 GLN P CA 1
ATOM 7338 C C . GLN B 2 11 ? 112.032 127.065 99.679 1.00 77.69 54 GLN P C 1
ATOM 7339 O O . GLN B 2 11 ? 113.181 127.482 99.500 1.00 79.88 54 GLN P O 1
ATOM 7345 N N . HIS B 2 12 ? 111.770 126.026 100.475 1.00 78.13 55 HIS P N 1
ATOM 7346 C CA . HIS B 2 12 ? 112.883 125.314 101.099 1.00 81.46 55 HIS P CA 1
ATOM 7347 C C . HIS B 2 12 ? 113.688 124.521 100.079 1.00 85.45 55 HIS P C 1
ATOM 7348 O O . HIS B 2 12 ? 114.893 124.314 100.266 1.00 87.31 55 HIS P O 1
ATOM 7355 N N . CYS B 2 13 ? 113.042 124.069 99.003 1.00 81.58 56 CYS P N 1
ATOM 7356 C CA . CYS B 2 13 ? 113.762 123.405 97.924 1.00 78.75 56 CYS P CA 1
ATOM 7357 C C . CYS B 2 13 ? 114.810 124.323 97.314 1.00 76.58 56 CYS P C 1
ATOM 7358 O O . CYS B 2 13 ? 115.986 123.957 97.196 1.00 78.88 56 CYS P O 1
ATOM 7361 N N . LEU B 2 14 ? 114.396 125.532 96.932 1.00 70.51 57 LEU P N 1
ATOM 7362 C CA . LEU B 2 14 ? 115.242 126.372 96.084 1.00 73.36 57 LEU P CA 1
ATOM 7363 C C . LEU B 2 14 ? 116.544 126.757 96.779 1.00 79.00 57 LEU P C 1
ATOM 7364 O O . LEU B 2 14 ? 117.614 126.728 96.159 1.00 77.40 57 LEU P O 1
ATOM 7369 N N . VAL B 2 15 ? 116.481 127.119 98.063 1.00 87.30 58 VAL P N 1
ATOM 7370 C CA . VAL B 2 15 ? 117.689 127.507 98.782 1.00 84.89 58 VAL P CA 1
ATOM 7371 C C . VAL B 2 15 ? 118.643 126.330 98.951 1.00 83.59 58 VAL P C 1
ATOM 7372 O O . VAL B 2 15 ? 119.846 126.533 99.162 1.00 82.50 58 VAL P O 1
ATOM 7376 N N . ASN B 2 16 ? 118.141 125.101 98.851 1.00 90.34 59 ASN P N 1
ATOM 7377 C CA . ASN B 2 16 ? 118.942 123.899 99.042 1.00 90.34 59 ASN P CA 1
ATOM 7378 C C . ASN B 2 16 ? 119.442 123.301 97.734 1.00 92.25 59 ASN P C 1
ATOM 7379 O O . ASN B 2 16 ? 120.605 122.894 97.650 1.00 91.69 59 ASN P O 1
ATOM 7384 N N . ALA B 2 17 ? 118.591 123.237 96.712 1.00 87.46 60 ALA P N 1
ATOM 7385 C CA . ALA B 2 17 ? 118.988 122.659 95.435 1.00 84.59 60 ALA P CA 1
ATOM 7386 C C . ALA B 2 17 ? 120.033 123.531 94.751 1.00 82.59 60 ALA P C 1
ATOM 7387 O O . ALA B 2 17 ? 119.929 124.760 94.736 1.00 85.01 60 ALA P O 1
ATOM 7389 N N . GLY B 2 18 ? 121.046 122.884 94.180 1.00 88.71 61 GLY P N 1
ATOM 7390 C CA . GLY B 2 18 ? 122.116 123.610 93.532 1.00 90.33 61 GLY P CA 1
ATOM 7391 C C . GLY B 2 18 ? 121.689 124.243 92.220 1.00 92.07 61 GLY P C 1
ATOM 7392 O O . GLY B 2 18 ? 120.705 123.856 91.590 1.00 93.93 61 GLY P O 1
ATOM 7393 N N . ASP B 2 19 ? 122.463 125.252 91.815 1.00 106.09 62 ASP P N 1
ATOM 7394 C CA . ASP B 2 19 ? 122.239 125.918 90.535 1.00 106.95 62 ASP P CA 1
ATOM 7395 C C . ASP B 2 19 ? 122.414 124.944 89.377 1.00 107.45 62 ASP P C 1
ATOM 7396 O O . ASP B 2 19 ? 121.526 124.805 88.528 1.00 107.20 62 ASP P O 1
ATOM 7401 N N . VAL B 2 20 ? 123.557 124.261 89.332 1.00 107.94 63 VAL P N 1
ATOM 7402 C CA . VAL B 2 20 ? 123.909 123.444 88.179 1.00 107.73 63 VAL P CA 1
ATOM 7403 C C . VAL B 2 20 ? 122.996 122.225 88.105 1.00 108.89 63 VAL P C 1
ATOM 7404 O O . VAL B 2 20 ? 122.496 121.726 89.123 1.00 107.36 63 VAL P O 1
ATOM 7408 N N . GLY B 2 21 ? 122.761 121.748 86.885 1.00 97.71 64 GLY P N 1
ATOM 7409 C CA . GLY B 2 21 ? 121.818 120.663 86.718 1.00 94.18 64 GLY P CA 1
ATOM 7410 C C . GLY B 2 21 ? 120.399 121.188 86.812 1.00 92.71 64 GLY P C 1
ATOM 7411 O O . GLY B 2 21 ? 120.113 122.349 86.508 1.00 94.53 64 GLY P O 1
ATOM 7412 N N . CYS B 2 22 ? 119.486 120.320 87.230 1.00 97.37 65 CYS P N 1
ATOM 7413 C CA . CYS B 2 22 ? 118.095 120.728 87.383 1.00 96.78 65 CYS P CA 1
ATOM 7414 C C . CYS B 2 22 ? 117.480 120.136 88.638 1.00 96.83 65 CYS P C 1
ATOM 7415 O O . CYS B 2 22 ? 116.330 119.685 88.631 1.00 101.66 65 CYS P O 1
ATOM 7418 N N . GLY B 2 23 ? 118.232 120.125 89.734 1.00 81.99 66 GLY P N 1
ATOM 7419 C CA . GLY B 2 23 ? 117.601 119.926 91.023 1.00 81.62 66 GLY P CA 1
ATOM 7420 C C . GLY B 2 23 ? 116.617 121.035 91.339 1.00 84.09 66 GLY P C 1
ATOM 7421 O O . GLY B 2 23 ? 115.613 120.809 92.021 1.00 88.18 66 GLY P O 1
ATOM 7422 N N . VAL B 2 24 ? 116.887 122.243 90.836 1.00 76.34 67 VAL P N 1
ATOM 7423 C CA . VAL B 2 24 ? 115.989 123.375 91.055 1.00 74.71 67 VAL P CA 1
ATOM 7424 C C . VAL B 2 24 ? 114.633 123.116 90.409 1.00 79.66 67 VAL P C 1
ATOM 7425 O O . VAL B 2 24 ? 113.585 123.251 91.051 1.00 85.08 67 VAL P O 1
ATOM 7429 N N . PHE B 2 25 ? 114.633 122.735 89.130 1.00 74.05 68 PHE P N 1
ATOM 7430 C CA . PHE B 2 25 ? 113.376 122.484 88.436 1.00 70.29 68 PHE P CA 1
ATOM 7431 C C . PHE B 2 25 ? 112.648 121.265 88.976 1.00 73.42 68 PHE P C 1
ATOM 7432 O O . PHE B 2 25 ? 111.452 121.108 88.711 1.00 75.83 68 PHE P O 1
ATOM 7440 N N . GLU B 2 26 ? 113.340 120.401 89.722 1.00 97.01 69 GLU P N 1
ATOM 7441 C CA . GLU B 2 26 ? 112.763 119.110 90.088 1.00 97.27 69 GLU P CA 1
ATOM 7442 C C . GLU B 2 26 ? 111.544 119.268 90.990 1.00 97.88 69 GLU P C 1
ATOM 7443 O O . GLU B 2 26 ? 110.478 118.710 90.709 1.00 102.84 69 GLU P O 1
ATOM 7449 N N . CYS B 2 27 ? 111.673 120.027 92.078 1.00 97.23 70 CYS P N 1
ATOM 7450 C CA . CYS B 2 27 ? 110.556 120.209 92.996 1.00 101.41 70 CYS P CA 1
ATOM 7451 C C . CYS B 2 27 ? 109.813 121.519 92.781 1.00 100.53 70 CYS P C 1
ATOM 7452 O O . CYS B 2 27 ? 108.930 121.850 93.577 1.00 103.87 70 CYS P O 1
ATOM 7455 N N . PHE B 2 28 ? 110.149 122.277 91.737 1.00 97.31 71 PHE P N 1
ATOM 7456 C CA . PHE B 2 28 ? 109.163 123.235 91.258 1.00 95.32 71 PHE P CA 1
ATOM 7457 C C . PHE B 2 28 ? 108.044 122.538 90.504 1.00 97.28 71 PHE P C 1
ATOM 7458 O O . PHE B 2 28 ? 106.994 123.146 90.270 1.00 99.56 71 PHE P O 1
ATOM 7466 N N . GLU B 2 29 ? 108.244 121.275 90.137 1.00 114.81 72 GLU P N 1
ATOM 7467 C CA . GLU B 2 29 ? 107.171 120.437 89.631 1.00 115.66 72 GLU P CA 1
ATOM 7468 C C . GLU B 2 29 ? 106.182 120.138 90.754 1.00 117.97 72 GLU P C 1
ATOM 7469 O O . GLU B 2 29 ? 106.332 120.593 91.892 1.00 118.92 72 GLU P O 1
ATOM 7475 N N . ASN B 2 30 ? 105.152 119.361 90.414 1.00 133.21 73 ASN P N 1
ATOM 7476 C CA . ASN B 2 30 ? 104.060 118.986 91.320 1.00 134.13 73 ASN P CA 1
ATOM 7477 C C . ASN B 2 30 ? 103.495 120.191 92.070 1.00 134.28 73 ASN P C 1
ATOM 7478 O O . ASN B 2 30 ? 102.904 120.046 93.144 1.00 134.79 73 ASN P O 1
ATOM 7483 N N . ASN B 2 31 ? 103.653 121.386 91.506 1.00 121.09 74 ASN P N 1
ATOM 7484 C CA . ASN B 2 31 ? 103.087 122.577 92.114 1.00 118.79 74 ASN P CA 1
ATOM 7485 C C . ASN B 2 31 ? 101.574 122.589 91.937 1.00 122.48 74 ASN P C 1
ATOM 7486 O O . ASN B 2 31 ? 101.030 121.984 91.007 1.00 123.17 74 ASN P O 1
ATOM 7491 N N . SER B 2 32 ? 100.893 123.285 92.846 1.00 128.76 75 SER P N 1
ATOM 7492 C CA . SER B 2 32 ? 99.435 123.325 92.818 1.00 128.12 75 SER P CA 1
ATOM 7493 C C . SER B 2 32 ? 98.899 123.985 91.556 1.00 126.86 75 SER P C 1
ATOM 7494 O O . SER B 2 32 ? 97.770 123.687 91.146 1.00 126.91 75 SER P O 1
ATOM 7497 N N . CYS B 2 33 ? 99.674 124.865 90.928 1.00 125.31 76 CYS P N 1
ATOM 7498 C CA . CYS B 2 33 ? 99.234 125.563 89.728 1.00 125.89 76 CYS P CA 1
ATOM 7499 C C . CYS B 2 33 ? 99.460 124.754 88.457 1.00 126.17 76 CYS P C 1
ATOM 7500 O O . CYS B 2 33 ? 99.390 125.319 87.362 1.00 124.78 76 CYS P O 1
ATOM 7503 N N . GLU B 2 34 ? 99.744 123.457 88.576 1.00 141.16 77 GLU P N 1
ATOM 7504 C CA . GLU B 2 34 ? 99.798 122.499 87.473 1.00 142.12 77 GLU P CA 1
ATOM 7505 C C . GLU B 2 34 ? 100.925 122.822 86.479 1.00 141.95 77 GLU P C 1
ATOM 7506 O O . GLU B 2 34 ? 101.101 122.101 85.495 1.00 143.08 77 GLU P O 1
ATOM 7512 N N . ILE B 2 35 ? 101.768 123.812 86.760 1.00 122.35 78 ILE P N 1
ATOM 7513 C CA . ILE B 2 35 ? 102.835 124.149 85.822 1.00 121.53 78 ILE P CA 1
ATOM 7514 C C . ILE B 2 35 ? 103.820 122.982 85.777 1.00 121.79 78 ILE P C 1
ATOM 7515 O O . ILE B 2 35 ? 104.606 122.784 86.708 1.00 123.20 78 ILE P O 1
ATOM 7520 N N . ARG B 2 36 ? 103.780 122.213 84.690 1.00 118.60 79 ARG P N 1
ATOM 7521 C CA . ARG B 2 36 ? 104.686 121.096 84.466 1.00 117.74 79 ARG P CA 1
ATOM 7522 C C . ARG B 2 36 ? 105.487 121.338 83.196 1.00 118.46 79 ARG P C 1
ATOM 7523 O O . ARG B 2 36 ? 105.079 122.101 82.317 1.00 118.89 79 ARG P O 1
ATOM 7531 N N . GLY B 2 37 ? 106.640 120.678 83.105 1.00 103.38 80 GLY P N 1
ATOM 7532 C CA . GLY B 2 37 ? 107.452 120.688 81.910 1.00 102.38 80 GLY P CA 1
ATOM 7533 C C . GLY B 2 37 ? 108.836 121.277 82.076 1.00 104.80 80 GLY P C 1
ATOM 7534 O O . GLY B 2 37 ? 109.701 121.027 81.228 1.00 108.46 80 GLY P O 1
ATOM 7535 N N . LEU B 2 38 ? 109.076 122.060 83.133 1.00 93.46 81 LEU P N 1
ATOM 7536 C CA . LEU B 2 38 ? 110.417 122.592 83.358 1.00 91.64 81 LEU P CA 1
ATOM 7537 C C . LEU B 2 38 ? 111.422 121.466 83.579 1.00 89.65 81 LEU P C 1
ATOM 7538 O O . LEU B 2 38 ? 112.493 121.435 82.955 1.00 88.43 81 LEU P O 1
ATOM 7543 N N . HIS B 2 39 ? 111.077 120.516 84.449 1.00 87.33 82 HIS P N 1
ATOM 7544 C CA . HIS B 2 39 ? 111.934 119.360 84.684 1.00 87.68 82 HIS P CA 1
ATOM 7545 C C . HIS B 2 39 ? 112.072 118.498 83.433 1.00 87.95 82 HIS P C 1
ATOM 7546 O O . HIS B 2 39 ? 113.148 117.940 83.173 1.00 92.01 82 HIS P O 1
ATOM 7553 N N . GLY B 2 40 ? 110.990 118.367 82.665 1.00 76.82 83 GLY P N 1
ATOM 7554 C CA . GLY B 2 40 ? 111.075 117.679 81.389 1.00 75.99 83 GLY P CA 1
ATOM 7555 C C . GLY B 2 40 ? 112.006 118.379 80.420 1.00 77.99 83 GLY P C 1
ATOM 7556 O O . GLY B 2 40 ? 112.738 117.727 79.677 1.00 80.02 83 GLY P O 1
ATOM 7557 N N . ILE B 2 41 ? 111.984 119.715 80.408 1.00 74.31 84 ILE P N 1
ATOM 7558 C CA . ILE B 2 41 ? 112.927 120.458 79.578 1.00 72.97 84 ILE P CA 1
ATOM 7559 C C . ILE B 2 41 ? 114.352 120.137 79.999 1.00 79.74 84 ILE P C 1
ATOM 7560 O O . ILE B 2 41 ? 115.229 119.904 79.156 1.00 85.23 84 ILE P O 1
ATOM 7565 N N . CYS B 2 42 ? 114.595 120.085 81.310 1.00 82.64 85 CYS P N 1
ATOM 7566 C CA . CYS B 2 42 ? 115.912 119.692 81.795 1.00 79.63 85 CYS P CA 1
ATOM 7567 C C . CYS B 2 42 ? 116.326 118.336 81.248 1.00 84.67 85 CYS P C 1
ATOM 7568 O O . CYS B 2 42 ? 117.406 118.192 80.674 1.00 88.51 85 CYS P O 1
ATOM 7571 N N . MET B 2 43 ? 115.482 117.317 81.443 1.00 94.62 86 MET P N 1
ATOM 7572 C CA . MET B 2 43 ? 115.897 115.962 81.080 1.00 94.22 86 MET P CA 1
ATOM 7573 C C . MET B 2 43 ? 116.037 115.808 79.573 1.00 95.09 86 MET P C 1
ATOM 7574 O O . MET B 2 43 ? 116.999 115.199 79.092 1.00 98.91 86 MET P O 1
ATOM 7579 N N . THR B 2 44 ? 115.094 116.362 78.810 1.00 81.26 87 THR P N 1
ATOM 7580 C CA . THR B 2 44 ? 115.195 116.339 77.355 1.00 80.64 87 THR P CA 1
ATOM 7581 C C . THR B 2 44 ? 116.502 116.965 76.894 1.00 80.12 87 THR P C 1
ATOM 7582 O O . THR B 2 44 ? 117.272 116.351 76.140 1.00 87.13 87 THR P O 1
ATOM 7586 N N . PHE B 2 45 ? 116.793 118.174 77.378 1.00 88.52 88 PHE P N 1
ATOM 7587 C CA . PHE B 2 45 ? 118.000 118.871 76.963 1.00 91.10 88 PHE P CA 1
ATOM 7588 C C . PHE B 2 45 ? 119.255 118.131 77.405 1.00 92.45 88 PHE P C 1
ATOM 7589 O O . PHE B 2 45 ? 120.182 117.957 76.614 1.00 95.89 88 PHE P O 1
ATOM 7597 N N . LEU B 2 46 ? 119.302 117.673 78.658 1.00 100.57 89 LEU P N 1
ATOM 7598 C CA . LEU B 2 46 ? 120.509 117.029 79.167 1.00 101.29 89 LEU P CA 1
ATOM 7599 C C . LEU B 2 46 ? 120.783 115.719 78.440 1.00 105.77 89 LEU P C 1
ATOM 7600 O O . LEU B 2 46 ? 121.917 115.450 78.031 1.00 106.59 89 LEU P O 1
ATOM 7605 N N . HIS B 2 47 ? 119.753 114.886 78.274 1.00 108.65 90 HIS P N 1
ATOM 7606 C CA . HIS B 2 47 ? 119.930 113.621 77.572 1.00 106.44 90 HIS P CA 1
ATOM 7607 C C . HIS B 2 47 ? 120.354 113.850 76.128 1.00 106.60 90 HIS P C 1
ATOM 7608 O O . HIS B 2 47 ? 121.284 113.202 75.636 1.00 110.20 90 HIS P O 1
ATOM 7615 N N . ASN B 2 48 ? 119.702 114.783 75.434 1.00 104.36 91 ASN P N 1
ATOM 7616 C CA . ASN B 2 48 ? 120.038 115.008 74.036 1.00 105.38 91 ASN P CA 1
ATOM 7617 C C . ASN B 2 48 ? 121.199 115.978 73.858 1.00 105.23 91 ASN P C 1
ATOM 7618 O O . ASN B 2 48 ? 121.521 116.332 72.720 1.00 107.11 91 ASN P O 1
ATOM 7623 N N . ALA B 2 49 ? 121.818 116.422 74.955 1.00 101.54 92 ALA P N 1
ATOM 7624 C CA . ALA B 2 49 ? 122.952 117.331 74.865 1.00 104.03 92 ALA P CA 1
ATOM 7625 C C . ALA B 2 49 ? 124.162 116.671 74.226 1.00 105.47 92 ALA P C 1
ATOM 7626 O O . ALA B 2 49 ? 124.983 117.359 73.609 1.00 107.60 92 ALA P O 1
ATOM 7628 N N . GLY B 2 50 ? 124.299 115.352 74.368 1.00 108.84 93 GLY P N 1
ATOM 7629 C CA . GLY B 2 50 ? 125.394 114.652 73.723 1.00 110.16 93 GLY P CA 1
ATOM 7630 C C . GLY B 2 50 ? 125.400 114.796 72.218 1.00 111.09 93 GLY P C 1
ATOM 7631 O O . GLY B 2 50 ? 126.460 114.680 71.594 1.00 110.37 93 GLY P O 1
ATOM 7632 N N . LYS B 2 51 ? 124.239 115.058 71.618 1.00 108.93 94 LYS P N 1
ATOM 7633 C CA . LYS B 2 51 ? 124.123 115.231 70.177 1.00 106.18 94 LYS P CA 1
ATOM 7634 C C . LYS B 2 51 ? 124.380 116.662 69.721 1.00 108.12 94 LYS P C 1
ATOM 7635 O O . LYS B 2 51 ? 124.472 116.901 68.513 1.00 108.53 94 LYS P O 1
ATOM 7641 N N . PHE B 2 52 ? 124.494 117.609 70.649 1.00 116.55 95 PHE P N 1
ATOM 7642 C CA . PHE B 2 52 ? 124.774 118.990 70.289 1.00 117.85 95 PHE P CA 1
ATOM 7643 C C . PHE B 2 52 ? 126.258 119.184 69.995 1.00 118.79 95 PHE P C 1
ATOM 7644 O O . PHE B 2 52 ? 127.118 118.427 70.453 1.00 118.60 95 PHE P O 1
ATOM 7652 N N . ASP B 2 53 ? 126.550 120.216 69.207 1.00 130.44 96 ASP P N 1
ATOM 7653 C CA . ASP B 2 53 ? 127.919 120.543 68.838 1.00 130.81 96 ASP P CA 1
ATOM 7654 C C . ASP B 2 53 ? 128.556 121.394 69.937 1.00 130.51 96 ASP P C 1
ATOM 7655 O O . ASP B 2 53 ? 128.014 121.530 71.035 1.00 131.20 96 ASP P O 1
ATOM 7660 N N . ALA B 2 54 ? 129.724 121.979 69.652 1.00 130.57 97 ALA P N 1
ATOM 7661 C CA . ALA B 2 54 ? 130.414 122.793 70.653 1.00 132.28 97 ALA P CA 1
ATOM 7662 C C . ALA B 2 54 ? 129.565 123.990 71.076 1.00 132.78 97 ALA P C 1
ATOM 7663 O O . ALA B 2 54 ? 129.376 124.247 72.276 1.00 132.26 97 ALA P O 1
ATOM 7665 N N . GLN B 2 55 ? 129.016 124.713 70.099 1.00 119.12 98 GLN P N 1
ATOM 7666 C CA . GLN B 2 55 ? 128.155 125.848 70.408 1.00 117.94 98 GLN P CA 1
ATOM 7667 C C . GLN B 2 55 ? 126.903 125.404 71.157 1.00 116.07 98 GLN P C 1
ATOM 7668 O O . GLN B 2 55 ? 126.455 126.081 72.092 1.00 114.41 98 GLN P O 1
ATOM 7674 N N . GLY B 2 56 ? 126.328 124.266 70.763 1.00 124.62 99 GLY P N 1
ATOM 7675 C CA . GLY B 2 56 ? 125.147 123.767 71.449 1.00 124.05 99 GLY P CA 1
ATOM 7676 C C . GLY B 2 56 ? 125.422 123.395 72.893 1.00 123.08 99 GLY P C 1
ATOM 7677 O O . GLY B 2 56 ? 124.602 123.657 73.780 1.00 125.09 99 GLY P O 1
ATOM 7678 N N . LYS B 2 57 ? 126.571 122.767 73.151 1.00 112.83 100 LYS P N 1
ATOM 7679 C CA . LYS B 2 57 ? 126.951 122.477 74.525 1.00 114.11 100 LYS P CA 1
ATOM 7680 C C . LYS B 2 57 ? 127.157 123.755 75.334 1.00 115.34 100 LYS P C 1
ATOM 7681 O O . LYS B 2 57 ? 126.797 123.788 76.517 1.00 116.78 100 LYS P O 1
ATOM 7687 N N . SER B 2 58 ? 127.666 124.825 74.715 1.00 110.02 101 SER P N 1
ATOM 7688 C CA . SER B 2 58 ? 127.690 126.108 75.419 1.00 110.50 101 SER P CA 1
ATOM 7689 C C . SER B 2 58 ? 126.282 126.588 75.783 1.00 106.93 101 SER P C 1
ATOM 7690 O O . SER B 2 58 ? 126.031 127.016 76.925 1.00 103.46 101 SER P O 1
ATOM 7693 N N . PHE B 2 59 ? 125.358 126.532 74.816 1.00 98.75 102 PHE P N 1
ATOM 7694 C CA . PHE B 2 59 ? 123.996 126.993 75.073 1.00 97.80 102 PHE P CA 1
ATOM 7695 C C . PHE B 2 59 ? 123.365 126.213 76.213 1.00 95.87 102 PHE P C 1
ATOM 7696 O O . PHE B 2 59 ? 122.681 126.787 77.064 1.00 98.53 102 PHE P O 1
ATOM 7704 N N . ILE B 2 60 ? 123.562 124.897 76.231 1.00 96.47 103 ILE P N 1
ATOM 7705 C CA . ILE B 2 60 ? 122.946 124.105 77.287 1.00 95.65 103 ILE P CA 1
ATOM 7706 C C . ILE B 2 60 ? 123.622 124.363 78.628 1.00 95.33 103 ILE P C 1
ATOM 7707 O O . ILE B 2 60 ? 122.978 124.277 79.680 1.00 93.75 103 ILE P O 1
ATOM 7712 N N . LYS B 2 61 ? 124.920 124.684 78.624 1.00 106.28 104 LYS P N 1
ATOM 7713 C CA . LYS B 2 61 ? 125.577 125.076 79.866 1.00 107.57 104 LYS P CA 1
ATOM 7714 C C . LYS B 2 61 ? 124.916 126.301 80.474 1.00 106.20 104 LYS P C 1
ATOM 7715 O O . LYS B 2 61 ? 124.640 126.342 81.680 1.00 106.29 104 LYS P O 1
ATOM 7721 N N . ASP B 2 62 ? 124.649 127.311 79.649 1.00 87.77 105 ASP P N 1
ATOM 7722 C CA . ASP B 2 62 ? 124.335 128.629 80.185 1.00 84.58 105 ASP P CA 1
ATOM 7723 C C . ASP B 2 62 ? 122.844 128.965 80.224 1.00 83.77 105 ASP P C 1
ATOM 7724 O O . ASP B 2 62 ? 122.425 129.711 81.115 1.00 82.59 105 ASP P O 1
ATOM 7729 N N . ALA B 2 63 ? 122.019 128.396 79.336 1.00 75.13 106 ALA P N 1
ATOM 7730 C CA . ALA B 2 63 ? 120.576 128.626 79.388 1.00 70.42 106 ALA P CA 1
ATOM 7731 C C . ALA B 2 63 ? 119.928 127.907 80.568 1.00 71.78 106 ALA P C 1
ATOM 7732 O O . ALA B 2 63 ? 119.058 128.471 81.248 1.00 75.02 106 ALA P O 1
ATOM 7734 N N . LEU B 2 64 ? 120.326 126.656 80.819 1.00 75.35 107 LEU P N 1
ATOM 7735 C CA . LEU B 2 64 ? 119.857 125.957 82.009 1.00 73.10 107 LEU P CA 1
ATOM 7736 C C . LEU B 2 64 ? 120.295 126.668 83.279 1.00 71.36 107 LEU P C 1
ATOM 7737 O O . LEU B 2 64 ? 119.520 126.730 84.241 1.00 71.86 107 LEU P O 1
ATOM 7742 N N . LYS B 2 65 ? 121.502 127.243 83.288 1.00 75.52 108 LYS P N 1
ATOM 7743 C CA . LYS B 2 65 ? 121.949 128.034 84.428 1.00 76.65 108 LYS P CA 1
ATOM 7744 C C . LYS B 2 65 ? 121.100 129.285 84.613 1.00 75.83 108 LYS P C 1
ATOM 7745 O O . LYS B 2 65 ? 120.720 129.616 85.744 1.00 76.14 108 LYS P O 1
ATOM 7751 N N . CYS B 2 66 ? 120.798 129.995 83.520 1.00 73.50 109 CYS P N 1
ATOM 7752 C CA . CYS B 2 66 ? 119.952 131.179 83.627 1.00 71.82 109 CYS P CA 1
ATOM 7753 C C . CYS B 2 66 ? 118.599 130.824 84.204 1.00 72.27 109 CYS P C 1
ATOM 7754 O O . CYS B 2 66 ? 118.097 131.511 85.095 1.00 81.28 109 CYS P O 1
ATOM 7757 N N . LYS B 2 67 ? 117.975 129.768 83.687 1.00 52.59 110 LYS P N 1
ATOM 7758 C CA . LYS B 2 67 ? 116.647 129.416 84.174 1.00 49.91 110 LYS P CA 1
ATOM 7759 C C . LYS B 2 67 ? 116.684 128.979 85.633 1.00 54.24 110 LYS P C 1
ATOM 7760 O O . LYS B 2 67 ? 115.820 129.376 86.415 1.00 58.87 110 LYS P O 1
ATOM 7766 N N . ALA B 2 68 ? 117.688 128.191 86.033 1.00 58.03 111 ALA P N 1
ATOM 7767 C CA . ALA B 2 68 ? 117.783 127.796 87.438 1.00 57.39 111 ALA P CA 1
ATOM 7768 C C . ALA B 2 68 ? 117.941 129.013 88.352 1.00 61.05 111 ALA P C 1
ATOM 7769 O O . ALA B 2 68 ? 117.183 129.184 89.316 1.00 66.57 111 ALA P O 1
ATOM 7771 N N . HIS B 2 69 ? 118.897 129.890 88.035 1.00 74.50 112 HIS P N 1
ATOM 7772 C CA . HIS B 2 69 ? 119.152 131.073 88.853 1.00 74.55 112 HIS P CA 1
ATOM 7773 C C . HIS B 2 69 ? 117.943 132.008 88.878 1.00 73.21 112 HIS P C 1
ATOM 7774 O O . HIS B 2 69 ? 117.515 132.483 89.948 1.00 79.34 112 HIS P O 1
ATOM 7781 N N . ALA B 2 70 ? 117.357 132.261 87.710 1.00 52.95 113 ALA P N 1
ATOM 7782 C CA . ALA B 2 70 ? 116.245 133.190 87.614 1.00 52.89 113 ALA P CA 1
ATOM 7783 C C . ALA B 2 70 ? 115.003 132.638 88.292 1.00 58.29 113 ALA P C 1
ATOM 7784 O O . ALA B 2 70 ? 114.244 133.393 88.890 1.00 65.73 113 ALA P O 1
ATOM 7786 N N . LEU B 2 71 ? 114.759 131.332 88.206 1.00 61.34 114 LEU P N 1
ATOM 7787 C CA . LEU B 2 71 ? 113.643 130.775 88.955 1.00 53.92 114 LEU P CA 1
ATOM 7788 C C . LEU B 2 71 ? 113.915 130.787 90.448 1.00 53.43 114 LEU P C 1
ATOM 7789 O O . LEU B 2 71 ? 112.970 130.803 91.241 1.00 63.57 114 LEU P O 1
ATOM 7794 N N . ARG B 2 72 ? 115.182 130.783 90.851 1.00 54.36 115 ARG P N 1
ATOM 7795 C CA . ARG B 2 72 ? 115.457 130.975 92.266 1.00 57.25 115 ARG P CA 1
ATOM 7796 C C . ARG B 2 72 ? 115.247 132.415 92.727 1.00 62.49 115 ARG P C 1
ATOM 7797 O O . ARG B 2 72 ? 115.104 132.642 93.934 1.00 70.22 115 ARG P O 1
ATOM 7805 N N . HIS B 2 73 ? 115.238 133.390 91.818 1.00 59.10 116 HIS P N 1
ATOM 7806 C CA . HIS B 2 73 ? 115.005 134.772 92.256 1.00 59.15 116 HIS P CA 1
ATOM 7807 C C . HIS B 2 73 ? 113.632 135.335 91.902 1.00 60.74 116 HIS P C 1
ATOM 7808 O O . HIS B 2 73 ? 112.980 135.941 92.763 1.00 64.61 116 HIS P O 1
ATOM 7815 N N . ARG B 2 74 ? 113.179 135.187 90.655 1.00 62.14 117 ARG P N 1
ATOM 7816 C CA . ARG B 2 74 ? 111.857 135.646 90.237 1.00 61.49 117 ARG P CA 1
ATOM 7817 C C . ARG B 2 74 ? 110.746 135.001 91.050 1.00 62.34 117 ARG P C 1
ATOM 7818 O O . ARG B 2 74 ? 109.647 135.561 91.135 1.00 65.37 117 ARG P O 1
ATOM 7826 N N . PHE B 2 75 ? 111.005 133.834 91.635 1.00 57.74 118 PHE P N 1
ATOM 7827 C CA . PHE B 2 75 ? 110.098 133.235 92.603 1.00 56.01 118 PHE P CA 1
ATOM 7828 C C . PHE B 2 75 ? 110.331 133.893 93.959 1.00 61.19 118 PHE P C 1
ATOM 7829 O O . PHE B 2 75 ? 110.569 133.218 94.962 1.00 60.39 118 PHE P O 1
ATOM 7837 N N . GLY B 2 76 ? 110.267 135.221 93.984 1.00 66.15 119 GLY P N 1
ATOM 7838 C CA . GLY B 2 76 ? 110.479 135.982 95.199 1.00 64.83 119 GLY P CA 1
ATOM 7839 C C . GLY B 2 76 ? 109.147 136.320 95.828 1.00 69.41 119 GLY P C 1
ATOM 7840 O O . GLY B 2 76 ? 108.531 135.467 96.471 1.00 70.24 119 GLY P O 1
ATOM 7841 N N . CYS B 2 77 ? 108.681 137.552 95.652 1.00 69.06 120 CYS P N 1
ATOM 7842 C CA . CYS B 2 77 ? 107.359 137.945 96.127 1.00 72.26 120 CYS P CA 1
ATOM 7843 C C . CYS B 2 77 ? 106.365 138.054 94.973 1.00 72.99 120 CYS P C 1
ATOM 7844 O O . CYS B 2 77 ? 105.484 138.915 94.956 1.00 76.38 120 CYS P O 1
ATOM 7847 N N . ILE B 2 78 ? 106.503 137.159 93.994 1.00 77.63 121 ILE P N 1
ATOM 7848 C CA . ILE B 2 78 ? 105.501 137.045 92.948 1.00 80.62 121 ILE P CA 1
ATOM 7849 C C . ILE B 2 78 ? 104.170 136.633 93.573 1.00 77.99 121 ILE P C 1
ATOM 7850 O O . ILE B 2 78 ? 104.123 135.972 94.620 1.00 78.32 121 ILE P O 1
ATOM 7855 N N . SER B 2 79 ? 103.076 137.055 92.941 1.00 77.15 122 SER P N 1
ATOM 7856 C CA . SER B 2 79 ? 101.746 136.793 93.475 1.00 75.83 122 SER P CA 1
ATOM 7857 C C . SER B 2 79 ? 101.495 135.296 93.624 1.00 76.97 122 SER P C 1
ATOM 7858 O O . SER B 2 79 ? 101.863 134.495 92.761 1.00 83.84 122 SER P O 1
ATOM 7861 N N . ARG B 2 80 ? 100.858 134.925 94.736 1.00 85.31 123 ARG P N 1
ATOM 7862 C CA . ARG B 2 80 ? 100.539 133.525 94.998 1.00 85.03 123 ARG P CA 1
ATOM 7863 C C . ARG B 2 80 ? 99.515 132.962 94.017 1.00 88.79 123 ARG P C 1
ATOM 7864 O O . ARG B 2 80 ? 99.367 131.739 93.933 1.00 87.97 123 ARG P O 1
ATOM 7872 N N . LYS B 2 81 ? 98.806 133.819 93.289 1.00 89.19 124 LYS P N 1
ATOM 7873 C CA . LYS B 2 81 ? 97.798 133.344 92.350 1.00 91.68 124 LYS P CA 1
ATOM 7874 C C . LYS B 2 81 ? 98.451 132.711 91.128 1.00 92.88 124 LYS P C 1
ATOM 7875 O O . LYS B 2 81 ? 99.529 133.127 90.692 1.00 91.98 124 LYS P O 1
ATOM 7881 N N . CYS B 2 82 ? 97.787 131.693 90.579 1.00 94.37 125 CYS P N 1
ATOM 7882 C CA . CYS B 2 82 ? 98.371 130.914 89.489 1.00 91.22 125 CYS P CA 1
ATOM 7883 C C . CYS B 2 82 ? 98.685 131.735 88.243 1.00 89.96 125 CYS P C 1
ATOM 7884 O O . CYS B 2 82 ? 99.802 131.592 87.713 1.00 96.60 125 CYS P O 1
ATOM 7887 N N . PRO B 2 83 ? 97.788 132.592 87.723 1.00 86.63 126 PRO P N 1
ATOM 7888 C CA . PRO B 2 83 ? 98.116 133.313 86.474 1.00 89.99 126 PRO P CA 1
ATOM 7889 C C . PRO B 2 83 ? 99.441 134.066 86.539 1.00 90.82 126 PRO P C 1
ATOM 7890 O O . PRO B 2 83 ? 100.211 134.065 85.562 1.00 93.89 126 PRO P O 1
ATOM 7894 N N . ALA B 2 84 ? 99.751 134.664 87.692 1.00 76.43 127 ALA P N 1
ATOM 7895 C CA . ALA B 2 84 ? 101.039 135.328 87.866 1.00 75.72 127 ALA P CA 1
ATOM 7896 C C . ALA B 2 84 ? 102.194 134.337 87.747 1.00 78.87 127 ALA P C 1
ATOM 7897 O O . ALA B 2 84 ? 103.228 134.657 87.148 1.00 80.58 127 ALA P O 1
ATOM 7899 N N . ILE B 2 85 ? 102.045 133.139 88.313 1.00 77.93 128 ILE P N 1
ATOM 7900 C CA . ILE B 2 85 ? 103.116 132.146 88.252 1.00 73.07 128 ILE P CA 1
ATOM 7901 C C . ILE B 2 85 ? 103.350 131.696 86.816 1.00 72.06 128 ILE P C 1
ATOM 7902 O O . ILE B 2 85 ? 104.497 131.546 86.370 1.00 77.20 128 ILE P O 1
ATOM 7907 N N . ARG B 2 86 ? 102.266 131.440 86.079 1.00 80.80 129 ARG P N 1
ATOM 7908 C CA . ARG B 2 86 ? 102.419 131.042 84.685 1.00 80.61 129 ARG P CA 1
ATOM 7909 C C . ARG B 2 86 ? 103.131 132.123 83.890 1.00 81.09 129 ARG P C 1
ATOM 7910 O O . ARG B 2 86 ? 104.009 131.819 83.070 1.00 88.08 129 ARG P O 1
ATOM 7918 N N . GLU B 2 87 ? 102.797 133.393 84.142 1.00 72.36 130 GLU P N 1
ATOM 7919 C CA . GLU B 2 87 ? 103.515 134.463 83.458 1.00 76.10 130 GLU P CA 1
ATOM 7920 C C . GLU B 2 87 ? 104.987 134.535 83.873 1.00 80.85 130 GLU P C 1
ATOM 7921 O O . GLU B 2 87 ? 105.848 134.804 83.025 1.00 80.13 130 GLU P O 1
ATOM 7927 N N . MET B 2 88 ? 105.299 134.307 85.153 1.00 72.02 131 MET P N 1
ATOM 7928 C CA . MET B 2 88 ? 106.692 134.346 85.598 1.00 65.75 131 MET P CA 1
ATOM 7929 C C . MET B 2 88 ? 107.520 133.266 84.903 1.00 70.64 131 MET P C 1
ATOM 7930 O O . MET B 2 88 ? 108.628 133.524 84.409 1.00 71.51 131 MET P O 1
ATOM 7935 N N . VAL B 2 89 ? 106.977 132.051 84.829 1.00 64.39 132 VAL P N 1
ATOM 7936 C CA . VAL B 2 89 ? 107.672 130.952 84.158 1.00 54.98 132 VAL P CA 1
ATOM 7937 C C . VAL B 2 89 ? 107.856 131.255 82.671 1.00 58.41 132 VAL P C 1
ATOM 7938 O O . VAL B 2 89 ? 108.942 131.048 82.098 1.00 69.82 132 VAL P O 1
ATOM 7942 N N . SER B 2 90 ? 106.799 131.759 82.023 1.00 53.85 133 SER P N 1
ATOM 7943 C CA . SER B 2 90 ? 106.881 132.095 80.604 1.00 54.42 133 SER P CA 1
ATOM 7944 C C . SER B 2 90 ? 107.964 133.136 80.341 1.00 63.64 133 SER P C 1
ATOM 7945 O O . SER B 2 90 ? 108.760 133.008 79.392 1.00 71.95 133 SER P O 1
ATOM 7948 N N . GLN B 2 91 ? 108.030 134.170 81.181 1.00 70.09 134 GLN P N 1
ATOM 7949 C CA . GLN B 2 91 ? 109.053 135.180 80.981 1.00 73.97 134 GLN P CA 1
ATOM 7950 C C . GLN B 2 91 ? 110.448 134.652 81.255 1.00 71.14 134 GLN P C 1
ATOM 7951 O O . GLN B 2 91 ? 111.402 135.112 80.613 1.00 71.64 134 GLN P O 1
ATOM 7957 N N . LEU B 2 92 ? 110.588 133.692 82.173 1.00 58.63 135 LEU P N 1
ATOM 7958 C CA . LEU B 2 92 ? 111.872 133.010 82.309 1.00 56.36 135 LEU P CA 1
ATOM 7959 C C . LEU B 2 92 ? 112.306 132.414 80.982 1.00 60.09 135 LEU P C 1
ATOM 7960 O O . LEU B 2 92 ? 113.435 132.639 80.529 1.00 69.01 135 LEU P O 1
ATOM 7965 N N . GLN B 2 93 ? 111.420 131.641 80.350 1.00 61.53 136 GLN P N 1
ATOM 7966 C CA . GLN B 2 93 ? 111.788 131.016 79.081 1.00 65.58 136 GLN P CA 1
ATOM 7967 C C . GLN B 2 93 ? 112.256 132.063 78.080 1.00 71.31 136 GLN P C 1
ATOM 7968 O O . GLN B 2 93 ? 113.366 131.976 77.536 1.00 77.88 136 GLN P O 1
ATOM 7974 N N . ARG B 2 94 ? 111.430 133.091 77.860 1.00 77.65 137 ARG P N 1
ATOM 7975 C CA . ARG B 2 94 ? 111.753 134.067 76.822 1.00 80.17 137 ARG P CA 1
ATOM 7976 C C . ARG B 2 94 ? 113.079 134.762 77.109 1.00 78.90 137 ARG P C 1
ATOM 7977 O O . ARG B 2 94 ? 113.981 134.775 76.259 1.00 82.53 137 ARG P O 1
ATOM 7985 N N . GLU B 2 95 ? 113.242 135.304 78.320 1.00 87.81 138 GLU P N 1
ATOM 7986 C CA . GLU B 2 95 ? 114.435 136.091 78.613 1.00 91.65 138 GLU P CA 1
ATOM 7987 C C . GLU B 2 95 ? 115.698 135.237 78.618 1.00 89.93 138 GLU P C 1
ATOM 7988 O O . GLU B 2 95 ? 116.713 135.631 78.030 1.00 90.02 138 GLU P O 1
ATOM 7994 N N . CYS B 2 96 ? 115.662 134.063 79.263 1.00 77.24 139 CYS P N 1
ATOM 7995 C CA . CYS B 2 96 ? 116.856 133.227 79.310 1.00 76.37 139 CYS P CA 1
ATOM 7996 C C . CYS B 2 96 ? 117.281 132.793 77.916 1.00 83.45 139 CYS P C 1
ATOM 7997 O O . CYS B 2 96 ? 118.446 132.957 77.540 1.00 87.15 139 CYS P O 1
ATOM 8000 N N . TYR B 2 97 ? 116.354 132.241 77.126 1.00 77.40 140 TYR P N 1
ATOM 8001 C CA . TYR B 2 97 ? 116.751 131.735 75.817 1.00 74.30 140 TYR P CA 1
ATOM 8002 C C . TYR B 2 97 ? 117.226 132.860 74.908 1.00 76.42 140 TYR P C 1
ATOM 8003 O O . TYR B 2 97 ? 118.252 132.729 74.230 1.00 79.83 140 TYR P O 1
ATOM 8012 N N . LEU B 2 98 ? 116.501 133.984 74.883 1.00 83.56 141 LEU P N 1
ATOM 8013 C CA . LEU B 2 98 ? 116.881 135.070 73.986 1.00 85.85 141 LEU P CA 1
ATOM 8014 C C . LEU B 2 98 ? 118.227 135.670 74.376 1.00 86.61 141 LEU P C 1
ATOM 8015 O O . LEU B 2 98 ? 119.056 135.969 73.508 1.00 87.45 141 LEU P O 1
ATOM 8020 N N . LYS B 2 99 ? 118.464 135.854 75.679 1.00 100.90 142 LYS P N 1
ATOM 8021 C CA . LYS B 2 99 ? 119.730 136.427 76.130 1.00 102.83 142 LYS P CA 1
ATOM 8022 C C . LYS B 2 99 ? 120.919 135.581 75.694 1.00 101.79 142 LYS P C 1
ATOM 8023 O O . LYS B 2 99 ? 122.005 136.114 75.439 1.00 102.69 142 LYS P O 1
ATOM 8029 N N . HIS B 2 100 ? 120.727 134.269 75.579 1.00 101.31 143 HIS P N 1
ATOM 8030 C CA . HIS B 2 100 ? 121.800 133.340 75.260 1.00 102.92 143 HIS P CA 1
ATOM 8031 C C . HIS B 2 100 ? 121.767 132.878 73.810 1.00 107.90 143 HIS P C 1
ATOM 8032 O O . HIS B 2 100 ? 122.409 131.875 73.479 1.00 107.24 143 HIS P O 1
ATOM 8039 N N . ASP B 2 101 ? 121.033 133.576 72.944 1.00 123.35 144 ASP P N 1
ATOM 8040 C CA . ASP B 2 101 ? 121.045 133.298 71.509 1.00 122.77 144 ASP P CA 1
ATOM 8041 C C . ASP B 2 101 ? 120.600 131.855 71.237 1.00 123.88 144 ASP P C 1
ATOM 8042 O O . ASP B 2 101 ? 121.380 130.980 70.852 1.00 125.89 144 ASP P O 1
ATOM 8047 N N . LEU B 2 102 ? 119.314 131.616 71.507 1.00 125.29 145 LEU P N 1
ATOM 8048 C CA . LEU B 2 102 ? 118.720 130.334 71.142 1.00 125.79 145 LEU P CA 1
ATOM 8049 C C . LEU B 2 102 ? 118.726 130.122 69.631 1.00 128.97 145 LEU P C 1
ATOM 8050 O O . LEU B 2 102 ? 118.908 128.989 69.161 1.00 129.19 145 LEU P O 1
ATOM 8055 N N . CYS B 2 103 ? 118.549 131.199 68.860 1.00 138.21 146 CYS P N 1
ATOM 8056 C CA . CYS B 2 103 ? 118.304 131.065 67.426 1.00 138.89 146 CYS P CA 1
ATOM 8057 C C . CYS B 2 103 ? 119.478 130.402 66.710 1.00 138.69 146 CYS P C 1
ATOM 8058 O O . CYS B 2 103 ? 119.298 129.420 65.981 1.00 137.90 146 CYS P O 1
ATOM 8061 N N . ALA B 2 104 ? 120.690 130.929 66.904 1.00 141.22 147 ALA P N 1
ATOM 8062 C CA . ALA B 2 104 ? 121.843 130.415 66.168 1.00 142.17 147 ALA P CA 1
ATOM 8063 C C . ALA B 2 104 ? 122.196 128.991 66.591 1.00 142.85 147 ALA P C 1
ATOM 8064 O O . ALA B 2 104 ? 122.540 128.154 65.745 1.00 142.11 147 ALA P O 1
ATOM 8066 N N . ALA B 2 105 ? 122.130 128.695 67.892 1.00 141.66 148 ALA P N 1
ATOM 8067 C CA . ALA B 2 105 ? 122.406 127.336 68.352 1.00 139.40 148 ALA P CA 1
ATOM 8068 C C . ALA B 2 105 ? 121.418 126.342 67.748 1.00 140.43 148 ALA P C 1
ATOM 8069 O O . ALA B 2 105 ? 121.809 125.269 67.251 1.00 141.85 148 ALA P O 1
ATOM 8071 N N . ALA B 2 106 ? 120.132 126.695 67.753 1.00 141.43 149 ALA P N 1
ATOM 8072 C CA . ALA B 2 106 ? 119.135 125.841 67.122 1.00 142.49 149 ALA P CA 1
ATOM 8073 C C . ALA B 2 106 ? 119.406 125.688 65.632 1.00 142.82 149 ALA P C 1
ATOM 8074 O O . ALA B 2 106 ? 119.168 124.622 65.055 1.00 143.68 149 ALA P O 1
ATOM 8076 N N . GLN B 2 107 ? 119.862 126.755 64.978 1.00 135.61 150 GLN P N 1
ATOM 8077 C CA . GLN B 2 107 ? 120.179 126.657 63.559 1.00 135.39 150 GLN P CA 1
ATOM 8078 C C . GLN B 2 107 ? 121.332 125.694 63.311 1.00 135.60 150 GLN P C 1
ATOM 8079 O O . GLN B 2 107 ? 121.359 125.003 62.287 1.00 135.46 150 GLN P O 1
ATOM 8085 N N . GLU B 2 108 ? 122.290 125.635 64.235 1.00 146.50 151 GLU P N 1
ATOM 8086 C CA . GLU B 2 108 ? 123.356 124.648 64.098 1.00 147.12 151 GLU P CA 1
ATOM 8087 C C . GLU B 2 108 ? 122.845 123.229 64.315 1.00 145.70 151 GLU P C 1
ATOM 8088 O O . GLU B 2 108 ? 123.394 122.284 63.738 1.00 144.31 151 GLU P O 1
ATOM 8094 N N . ASN B 2 109 ? 121.812 123.048 65.142 1.00 135.97 152 ASN P N 1
ATOM 8095 C CA . ASN B 2 109 ? 121.370 121.682 65.448 1.00 136.56 152 ASN P CA 1
ATOM 8096 C C . ASN B 2 109 ? 119.881 121.457 65.167 1.00 136.75 152 ASN P C 1
ATOM 8097 O O . ASN B 2 109 ? 119.169 120.849 65.978 1.00 137.02 152 ASN P O 1
ATOM 8102 N N . THR B 2 110 ? 119.395 121.958 64.025 1.00 132.69 153 THR P N 1
ATOM 8103 C CA . THR B 2 110 ? 117.998 121.768 63.629 1.00 133.21 153 THR P CA 1
ATOM 8104 C C . THR B 2 110 ? 117.562 120.306 63.723 1.00 133.09 153 THR P C 1
ATOM 8105 O O . THR B 2 110 ? 116.483 120.004 64.261 1.00 133.57 153 THR P O 1
ATOM 8109 N N . ARG B 2 111 ? 118.377 119.387 63.191 1.00 130.30 154 ARG P N 1
ATOM 8110 C CA . ARG B 2 111 ? 118.013 117.973 63.210 1.00 130.79 154 ARG P CA 1
ATOM 8111 C C . ARG B 2 111 ? 117.841 117.463 64.633 1.00 131.83 154 ARG P C 1
ATOM 8112 O O . ARG B 2 111 ? 116.992 116.601 64.884 1.00 132.01 154 ARG P O 1
ATOM 8120 N N . VAL B 2 112 ? 118.625 117.990 65.577 1.00 142.71 155 VAL P N 1
ATOM 8121 C CA . VAL B 2 112 ? 118.509 117.564 66.967 1.00 143.25 155 VAL P CA 1
ATOM 8122 C C . VAL B 2 112 ? 117.230 118.108 67.582 1.00 144.31 155 VAL P C 1
ATOM 8123 O O . VAL B 2 112 ? 116.467 117.375 68.227 1.00 143.86 155 VAL P O 1
ATOM 8127 N N . ILE B 2 113 ? 116.972 119.405 67.385 1.00 140.48 156 ILE P N 1
ATOM 8128 C CA . ILE B 2 113 ? 115.821 120.022 68.041 1.00 139.43 156 ILE P CA 1
ATOM 8129 C C . ILE B 2 113 ? 114.540 119.356 67.573 1.00 140.10 156 ILE P C 1
ATOM 8130 O O . ILE B 2 113 ? 113.602 119.162 68.357 1.00 139.43 156 ILE P O 1
ATOM 8135 N N . VAL B 2 114 ? 114.477 118.989 66.291 1.00 155.44 157 VAL P N 1
ATOM 8136 C CA . VAL B 2 114 ? 113.296 118.297 65.782 1.00 156.20 157 VAL P CA 1
ATOM 8137 C C . VAL B 2 114 ? 113.059 117.000 66.550 1.00 156.50 157 VAL P C 1
ATOM 8138 O O . VAL B 2 114 ? 111.917 116.658 66.885 1.00 155.85 157 VAL P O 1
ATOM 8142 N N . GLU B 2 115 ? 114.129 116.256 66.841 1.00 157.27 158 GLU P N 1
ATOM 8143 C CA . GLU B 2 115 ? 113.980 115.028 67.618 1.00 156.92 158 GLU P CA 1
ATOM 8144 C C . GLU B 2 115 ? 113.520 115.320 69.041 1.00 156.59 158 GLU P C 1
ATOM 8145 O O . GLU B 2 115 ? 112.668 114.605 69.581 1.00 156.13 158 GLU P O 1
ATOM 8151 N N . MET B 2 116 ? 114.075 116.363 69.666 1.00 150.87 159 MET P N 1
ATOM 8152 C CA . MET B 2 116 ? 113.712 116.667 71.048 1.00 150.00 159 MET P CA 1
ATOM 8153 C C . MET B 2 116 ? 112.234 117.014 71.178 1.00 150.11 159 MET P C 1
ATOM 8154 O O . MET B 2 116 ? 111.564 116.569 72.117 1.00 150.11 159 MET P O 1
ATOM 8159 N N . ILE B 2 117 ? 111.711 117.818 70.253 1.00 154.94 160 ILE P N 1
ATOM 8160 C CA . ILE B 2 117 ? 110.332 118.274 70.359 1.00 155.90 160 ILE P CA 1
ATOM 8161 C C . ILE B 2 117 ? 109.388 117.128 70.019 1.00 156.31 160 ILE P C 1
ATOM 8162 O O . ILE B 2 117 ? 109.558 116.431 69.010 1.00 155.99 160 ILE P O 1
ATOM 8167 N N . HIS B 2 118 ? 108.407 116.907 70.887 1.00 155.21 161 HIS P N 1
ATOM 8168 C CA . HIS B 2 118 ? 107.349 115.935 70.668 1.00 154.10 161 HIS P CA 1
ATOM 8169 C C . HIS B 2 118 ? 106.014 116.662 70.662 1.00 153.17 161 HIS P C 1
ATOM 8170 O O . HIS B 2 118 ? 105.792 117.577 71.460 1.00 153.62 161 HIS P O 1
ATOM 8177 N N . PHE B 2 119 ? 105.127 116.261 69.749 1.00 159.82 162 PHE P N 1
ATOM 8178 C CA . PHE B 2 119 ? 103.777 116.816 69.741 1.00 161.18 162 PHE P CA 1
ATOM 8179 C C . PHE B 2 119 ? 103.059 116.521 71.056 1.00 162.33 162 PHE P C 1
ATOM 8180 O O . PHE B 2 119 ? 102.436 117.411 71.654 1.00 162.69 162 PHE P O 1
ATOM 8188 N N . LYS B 2 120 ? 103.159 115.277 71.531 1.00 155.77 163 LYS P N 1
ATOM 8189 C CA . LYS B 2 120 ? 102.562 114.904 72.809 1.00 153.93 163 LYS P CA 1
ATOM 8190 C C . LYS B 2 120 ? 103.121 115.760 73.942 1.00 154.66 163 LYS P C 1
ATOM 8191 O O . LYS B 2 120 ? 102.370 116.421 74.679 1.00 154.97 163 LYS P O 1
ATOM 8197 N N . ASP B 2 121 ? 104.451 115.797 74.062 1.00 151.40 164 ASP P N 1
ATOM 8198 C CA . ASP B 2 121 ? 105.094 116.635 75.067 1.00 150.74 164 ASP P CA 1
ATOM 8199 C C . ASP B 2 121 ? 104.742 118.102 74.878 1.00 149.33 164 ASP P C 1
ATOM 8200 O O . ASP B 2 121 ? 104.700 118.859 75.854 1.00 148.57 164 ASP P O 1
ATOM 8205 N N . LEU B 2 122 ? 104.492 118.522 73.637 1.00 139.25 165 LEU P N 1
ATOM 8206 C CA . LEU B 2 122 ? 104.074 119.898 73.393 1.00 138.64 165 LEU P CA 1
ATOM 8207 C C . LEU B 2 122 ? 102.739 120.193 74.059 1.00 138.02 165 LEU P C 1
ATOM 8208 O O . LEU B 2 122 ? 102.578 121.234 74.707 1.00 138.27 165 LEU P O 1
ATOM 8213 N N . LEU B 2 123 ? 101.767 119.290 73.920 1.00 142.26 166 LEU P N 1
ATOM 8214 C CA . LEU B 2 123 ? 100.466 119.571 74.517 1.00 142.07 166 LEU P CA 1
ATOM 8215 C C . LEU B 2 123 ? 100.479 119.454 76.038 1.00 143.10 166 LEU P C 1
ATOM 8216 O O . LEU B 2 123 ? 99.777 120.217 76.712 1.00 142.73 166 LEU P O 1
ATOM 8221 N N . LEU B 2 124 ? 101.257 118.526 76.602 1.00 148.52 167 LEU P N 1
ATOM 8222 C CA . LEU B 2 124 ? 101.161 118.329 78.050 1.00 147.95 167 LEU P CA 1
ATOM 8223 C C . LEU B 2 124 ? 101.770 119.484 78.843 1.00 146.61 167 LEU P C 1
ATOM 8224 O O . LEU B 2 124 ? 101.306 119.781 79.949 1.00 146.11 167 LEU P O 1
ATOM 8229 N N . HIS B 2 125 ? 102.804 120.139 78.311 1.00 138.42 168 HIS P N 1
ATOM 8230 C CA . HIS B 2 125 ? 103.614 121.081 79.078 1.00 137.20 168 HIS P CA 1
ATOM 8231 C C . HIS B 2 125 ? 103.652 122.437 78.381 1.00 137.44 168 HIS P C 1
ATOM 8232 O O . HIS B 2 125 ? 104.092 122.536 77.234 1.00 139.42 168 HIS P O 1
ATOM 8239 N N . GLU B 2 126 ? 103.196 123.476 79.084 1.00 120.92 169 GLU P N 1
ATOM 8240 C CA . GLU B 2 126 ? 103.237 124.836 78.542 1.00 119.80 169 GLU P CA 1
ATOM 8241 C C . GLU B 2 126 ? 104.649 125.356 78.260 1.00 118.65 169 GLU P C 1
ATOM 8242 O O . GLU B 2 126 ? 104.836 126.026 77.222 1.00 118.72 169 GLU P O 1
ATOM 8248 N N . PRO B 2 127 ? 105.654 125.138 79.124 1.00 103.04 170 PRO P N 1
ATOM 8249 C CA . PRO B 2 127 ? 107.012 125.596 78.785 1.00 101.25 170 PRO P CA 1
ATOM 8250 C C . PRO B 2 127 ? 107.493 125.101 77.430 1.00 102.64 170 PRO P C 1
ATOM 8251 O O . PRO B 2 127 ? 108.209 125.824 76.722 1.00 105.15 170 PRO P O 1
ATOM 8255 N N . TYR B 2 128 ? 107.095 123.891 77.034 1.00 94.95 171 TYR P N 1
ATOM 8256 C CA . TYR B 2 128 ? 107.417 123.405 75.697 1.00 95.73 171 TYR P CA 1
ATOM 8257 C C . TYR B 2 128 ? 106.794 124.285 74.622 1.00 98.09 171 TYR P C 1
ATOM 8258 O O . TYR B 2 128 ? 107.408 124.534 73.575 1.00 99.65 171 TYR P O 1
ATOM 8267 N N . VAL B 2 129 ? 105.558 124.738 74.851 1.00 107.18 172 VAL P N 1
ATOM 8268 C CA . VAL B 2 129 ? 104.896 125.611 73.891 1.00 106.75 172 VAL P CA 1
ATOM 8269 C C . VAL B 2 129 ? 105.691 126.896 73.719 1.00 107.61 172 VAL P C 1
ATOM 8270 O O . VAL B 2 129 ? 105.916 127.362 72.593 1.00 107.28 172 VAL P O 1
ATOM 8274 N N . ASP B 2 130 ? 106.144 127.483 74.830 1.00 111.42 173 ASP P N 1
ATOM 8275 C CA . ASP B 2 130 ? 106.961 128.688 74.690 1.00 111.79 173 ASP P CA 1
ATOM 8276 C C . ASP B 2 130 ? 108.275 128.403 73.966 1.00 110.12 173 ASP P C 1
ATOM 8277 O O . ASP B 2 130 ? 108.737 129.237 73.175 1.00 110.15 173 ASP P O 1
ATOM 8282 N N . LEU B 2 131 ? 108.874 127.233 74.200 1.00 95.02 174 LEU P N 1
ATOM 8283 C CA . LEU B 2 131 ? 110.115 126.884 73.508 1.00 93.96 174 LEU P CA 1
ATOM 8284 C C . LEU B 2 131 ? 109.916 126.837 71.993 1.00 96.99 174 LEU P C 1
ATOM 8285 O O . LEU B 2 131 ? 110.668 127.465 71.234 1.00 97.09 174 LEU P O 1
ATOM 8290 N N . VAL B 2 132 ? 108.904 126.096 71.531 1.00 109.11 175 VAL P N 1
ATOM 8291 C CA . VAL B 2 132 ? 108.701 125.979 70.087 1.00 108.16 175 VAL P CA 1
ATOM 8292 C C . VAL B 2 132 ? 108.321 127.328 69.489 1.00 107.56 175 VAL P C 1
ATOM 8293 O O . VAL B 2 132 ? 108.747 127.667 68.377 1.00 106.84 175 VAL P O 1
ATOM 8297 N N . ASN B 2 133 ? 107.533 128.127 70.215 1.00 103.84 176 ASN P N 1
ATOM 8298 C CA . ASN B 2 133 ? 107.179 129.450 69.708 1.00 102.81 176 ASN P CA 1
ATOM 8299 C C . ASN B 2 133 ? 108.416 130.316 69.516 1.00 105.39 176 ASN P C 1
ATOM 8300 O O . ASN B 2 133 ? 108.535 131.024 68.508 1.00 106.78 176 ASN P O 1
ATOM 8305 N N . LEU B 2 134 ? 109.349 130.278 70.470 1.00 112.64 177 LEU P N 1
ATOM 8306 C CA . LEU B 2 134 ? 110.573 131.049 70.295 1.00 111.94 177 LEU P CA 1
ATOM 8307 C C . LEU B 2 134 ? 111.410 130.514 69.141 1.00 113.38 177 LEU P C 1
ATOM 8308 O O . LEU B 2 134 ? 112.113 131.285 68.476 1.00 114.23 177 LEU P O 1
ATOM 8313 N N . LEU B 2 135 ? 111.356 129.204 68.891 1.00 122.91 178 LEU P N 1
ATOM 8314 C CA . LEU B 2 135 ? 112.061 128.659 67.734 1.00 123.14 178 LEU P CA 1
ATOM 8315 C C . LEU B 2 135 ? 111.462 129.146 66.418 1.00 124.38 178 LEU P C 1
ATOM 8316 O O . LEU B 2 135 ? 112.197 129.346 65.444 1.00 123.29 178 LEU P O 1
ATOM 8321 N N . LEU B 2 136 ? 110.139 129.336 66.367 1.00 133.46 179 LEU P N 1
ATOM 8322 C CA . LEU B 2 136 ? 109.502 129.746 65.114 1.00 133.17 179 LEU P CA 1
ATOM 8323 C C . LEU B 2 136 ? 110.011 131.100 64.625 1.00 132.59 179 LEU P C 1
ATOM 8324 O O . LEU B 2 136 ? 109.986 131.370 63.418 1.00 132.87 179 LEU P O 1
ATOM 8329 N N . THR B 2 137 ? 110.460 131.963 65.536 1.00 142.04 180 THR P N 1
ATOM 8330 C CA . THR B 2 137 ? 111.066 133.239 65.176 1.00 143.70 180 THR P CA 1
ATOM 8331 C C . THR B 2 137 ? 112.589 133.190 65.243 1.00 144.40 180 THR P C 1
ATOM 8332 O O . THR B 2 137 ? 113.231 134.185 65.594 1.00 143.05 180 THR P O 1
ATOM 8336 N N . CYS B 2 138 ? 113.177 132.042 64.914 1.00 167.21 181 CYS P N 1
ATOM 8337 C CA . CYS B 2 138 ? 114.620 131.842 64.943 1.00 167.77 181 CYS P CA 1
ATOM 8338 C C . CYS B 2 138 ? 115.117 131.294 63.614 1.00 168.69 181 CYS P C 1
ATOM 8339 O O . CYS B 2 138 ? 115.934 130.370 63.568 1.00 169.18 181 CYS P O 1
ATOM 8342 N N . GLY B 2 139 ? 114.629 131.852 62.509 1.00 163.09 182 GLY P N 1
ATOM 8343 C CA . GLY B 2 139 ? 115.065 131.414 61.199 1.00 163.04 182 GLY P CA 1
ATOM 8344 C C . GLY B 2 139 ? 113.991 130.697 60.407 1.00 163.77 182 GLY P C 1
ATOM 8345 O O . GLY B 2 139 ? 113.309 129.808 60.928 1.00 163.40 182 GLY P O 1
ATOM 8346 N N . GLU B 2 140 ? 113.839 131.081 59.136 1.00 167.96 183 GLU P N 1
ATOM 8347 C CA . GLU B 2 140 ? 112.813 130.476 58.293 1.00 167.88 183 GLU P CA 1
ATOM 8348 C C . GLU B 2 140 ? 113.084 128.997 58.049 1.00 167.78 183 GLU P C 1
ATOM 8349 O O . GLU B 2 140 ? 112.152 128.186 58.039 1.00 166.13 183 GLU P O 1
ATOM 8355 N N . GLU B 2 141 ? 114.349 128.624 57.834 1.00 161.01 184 GLU P N 1
ATOM 8356 C CA . GLU B 2 141 ? 114.657 127.221 57.566 1.00 160.29 184 GLU P CA 1
ATOM 8357 C C . GLU B 2 141 ? 114.336 126.346 58.776 1.00 160.46 184 GLU P C 1
ATOM 8358 O O . GLU B 2 141 ? 113.748 125.262 58.637 1.00 158.62 184 GLU P O 1
ATOM 8364 N N . VAL B 2 142 ? 114.670 126.820 59.979 1.00 162.78 185 VAL P N 1
ATOM 8365 C CA . VAL B 2 142 ? 114.359 126.060 61.184 1.00 161.09 185 VAL P CA 1
ATOM 8366 C C . VAL B 2 142 ? 112.852 125.993 61.398 1.00 161.33 185 VAL P C 1
ATOM 8367 O O . VAL B 2 142 ? 112.311 124.937 61.741 1.00 160.85 185 VAL P O 1
ATOM 8371 N N . LYS B 2 143 ? 112.158 127.121 61.223 1.00 170.31 186 LYS P N 1
ATOM 8372 C CA . LYS B 2 143 ? 110.708 127.135 61.404 1.00 170.76 186 LYS P CA 1
ATOM 8373 C C . LYS B 2 143 ? 110.036 126.169 60.437 1.00 170.55 186 LYS P C 1
ATOM 8374 O O . LYS B 2 143 ? 109.084 125.465 60.804 1.00 169.64 186 LYS P O 1
ATOM 8380 N N . GLU B 2 144 ? 110.541 126.103 59.202 1.00 165.93 187 GLU P N 1
ATOM 8381 C CA . GLU B 2 144 ? 110.047 125.127 58.238 1.00 165.76 187 GLU P CA 1
ATOM 8382 C C . GLU B 2 144 ? 110.270 123.701 58.736 1.00 166.24 187 GLU P C 1
ATOM 8383 O O . GLU B 2 144 ? 109.361 122.861 58.660 1.00 166.59 187 GLU P O 1
ATOM 8389 N N . ALA B 2 145 ? 111.467 123.412 59.257 1.00 169.18 188 ALA P N 1
ATOM 8390 C CA . ALA B 2 145 ? 111.744 122.068 59.771 1.00 169.26 188 ALA P CA 1
ATOM 8391 C C . ALA B 2 145 ? 110.777 121.690 60.893 1.00 169.21 188 ALA P C 1
ATOM 8392 O O . ALA B 2 145 ? 110.213 120.577 60.912 1.00 168.71 188 ALA P O 1
ATOM 8394 N N . ILE B 2 146 ? 110.559 122.617 61.829 1.00 160.73 189 ILE P N 1
ATOM 8395 C CA . ILE B 2 146 ? 109.659 122.354 62.945 1.00 160.36 189 ILE P CA 1
ATOM 8396 C C . ILE B 2 146 ? 108.253 122.093 62.433 1.00 160.92 189 ILE P C 1
ATOM 8397 O O . ILE B 2 146 ? 107.561 121.195 62.924 1.00 160.93 189 ILE P O 1
ATOM 8402 N N . THR B 2 147 ? 107.797 122.889 61.460 1.00 164.02 190 THR P N 1
ATOM 8403 C CA . THR B 2 147 ? 106.452 122.690 60.929 1.00 164.23 190 THR P CA 1
ATOM 8404 C C . THR B 2 147 ? 106.301 121.300 60.322 1.00 163.99 190 THR P C 1
ATOM 8405 O O . THR B 2 147 ? 105.303 120.608 60.573 1.00 164.47 190 THR P O 1
ATOM 8409 N N . HIS B 2 148 ? 107.297 120.857 59.546 1.00 163.72 191 HIS P N 1
ATOM 8410 C CA . HIS B 2 148 ? 107.242 119.509 58.985 1.00 163.80 191 HIS P CA 1
ATOM 8411 C C . HIS B 2 148 ? 107.017 118.478 60.085 1.00 163.33 191 HIS P C 1
ATOM 8412 O O . HIS B 2 148 ? 106.050 117.690 60.049 1.00 162.87 191 HIS P O 1
ATOM 8419 N N . SER B 2 149 ? 107.880 118.507 61.106 1.00 160.43 192 SER P N 1
ATOM 8420 C CA . SER B 2 149 ? 107.798 117.479 62.141 1.00 160.83 192 SER P CA 1
ATOM 8421 C C . SER B 2 149 ? 106.473 117.539 62.890 1.00 161.26 192 SER P C 1
ATOM 8422 O O . SER B 2 149 ? 105.852 116.496 63.146 1.00 161.52 192 SER P O 1
ATOM 8425 N N . VAL B 2 150 ? 106.035 118.745 63.268 1.00 165.49 193 VAL P N 1
ATOM 8426 C CA . VAL B 2 150 ? 104.857 118.858 64.118 1.00 165.96 193 VAL P CA 1
ATOM 8427 C C . VAL B 2 150 ? 103.625 118.362 63.381 1.00 166.42 193 VAL P C 1
ATOM 8428 O O . VAL B 2 150 ? 102.787 117.661 63.961 1.00 166.06 193 VAL P O 1
ATOM 8432 N N . GLN B 2 151 ? 103.501 118.685 62.088 1.00 170.37 194 GLN P N 1
ATOM 8433 C CA . GLN B 2 151 ? 102.318 118.214 61.379 1.00 169.92 194 GLN P CA 1
ATOM 8434 C C . GLN B 2 151 ? 102.332 116.703 61.216 1.00 170.12 194 GLN P C 1
ATOM 8435 O O . GLN B 2 151 ? 101.285 116.065 61.350 1.00 169.85 194 GLN P O 1
ATOM 8441 N N . VAL B 2 152 ? 103.492 116.098 60.937 1.00 162.56 195 VAL P N 1
ATOM 8442 C CA . VAL B 2 152 ? 103.483 114.642 60.756 1.00 162.29 195 VAL P CA 1
ATOM 8443 C C . VAL B 2 152 ? 103.142 113.936 62.068 1.00 162.58 195 VAL P C 1
ATOM 8444 O O . VAL B 2 152 ? 102.341 112.987 62.096 1.00 162.15 195 VAL P O 1
ATOM 8448 N N . GLN B 2 153 ? 103.733 114.388 63.178 1.00 175.17 196 GLN P N 1
ATOM 8449 C CA . GLN B 2 153 ? 103.445 113.757 64.466 1.00 175.18 196 GLN P CA 1
ATOM 8450 C C . GLN B 2 153 ? 101.986 113.949 64.868 1.00 175.89 196 GLN P C 1
ATOM 8451 O O . GLN B 2 153 ? 101.330 113.005 65.335 1.00 175.86 196 GLN P O 1
ATOM 8457 N N . CYS B 2 154 ? 101.454 115.159 64.672 1.00 182.27 197 CYS P N 1
ATOM 8458 C CA . CYS B 2 154 ? 100.049 115.419 64.965 1.00 182.14 197 CYS P CA 1
ATOM 8459 C C . CYS B 2 154 ? 99.138 114.566 64.093 1.00 181.89 197 CYS P C 1
ATOM 8460 O O . CYS B 2 154 ? 98.126 114.042 64.570 1.00 181.11 197 CYS P O 1
ATOM 8463 N N . GLU B 2 155 ? 99.482 114.421 62.811 1.00 173.19 198 GLU P N 1
ATOM 8464 C CA . GLU B 2 155 ? 98.669 113.618 61.909 1.00 172.52 198 GLU P CA 1
ATOM 8465 C C . GLU B 2 155 ? 98.632 112.169 62.362 1.00 172.60 198 GLU P C 1
ATOM 8466 O O . GLU B 2 155 ? 97.559 111.565 62.431 1.00 172.28 198 GLU P O 1
ATOM 8472 N N . GLN B 2 156 ? 99.786 111.609 62.726 1.00 167.89 199 GLN P N 1
ATOM 8473 C CA . GLN B 2 156 ? 99.797 110.220 63.177 1.00 167.55 199 GLN P CA 1
ATOM 8474 C C . GLN B 2 156 ? 99.006 110.046 64.470 1.00 168.29 199 GLN P C 1
ATOM 8475 O O . GLN B 2 156 ? 98.251 109.078 64.613 1.00 167.90 199 GLN P O 1
ATOM 8481 N N . ASN B 2 157 ? 99.159 110.972 65.423 1.00 181.02 200 ASN P N 1
ATOM 8482 C CA . ASN B 2 157 ? 98.504 110.787 66.715 1.00 180.68 200 ASN P CA 1
ATOM 8483 C C . ASN B 2 157 ? 97.009 111.094 66.679 1.00 180.27 200 ASN P C 1
ATOM 8484 O O . ASN B 2 157 ? 96.254 110.536 67.484 1.00 179.29 200 ASN P O 1
ATOM 8489 N N . TRP B 2 158 ? 96.554 111.957 65.767 1.00 174.45 201 TRP P N 1
ATOM 8490 C CA . TRP B 2 158 ? 95.166 112.400 65.762 1.00 174.44 201 TRP P CA 1
ATOM 8491 C C . TRP B 2 158 ? 94.361 111.947 64.550 1.00 174.39 201 TRP P C 1
ATOM 8492 O O . TRP B 2 158 ? 93.155 112.212 64.508 1.00 173.96 201 TRP P O 1
ATOM 8503 N N . GLY B 2 159 ? 94.968 111.261 63.582 1.00 185.03 202 GLY P N 1
ATOM 8504 C CA . GLY B 2 159 ? 94.206 110.831 62.424 1.00 185.22 202 GLY P CA 1
ATOM 8505 C C . GLY B 2 159 ? 93.663 112.009 61.637 1.00 186.18 202 GLY P C 1
ATOM 8506 O O . GLY B 2 159 ? 94.345 113.019 61.423 1.00 185.68 202 GLY P O 1
ATOM 8507 N N . SER B 2 160 ? 92.403 111.879 61.215 1.00 178.13 203 SER P N 1
ATOM 8508 C CA . SER B 2 160 ? 91.758 112.888 60.382 1.00 177.99 203 SER P CA 1
ATOM 8509 C C . SER B 2 160 ? 91.574 114.219 61.099 1.00 178.10 203 SER P C 1
ATOM 8510 O O . SER B 2 160 ? 91.424 115.254 60.434 1.00 177.26 203 SER P O 1
ATOM 8513 N N . LEU B 2 161 ? 91.565 114.215 62.435 1.00 180.11 204 LEU P N 1
ATOM 8514 C CA . LEU B 2 161 ? 91.359 115.453 63.180 1.00 179.15 204 LEU P CA 1
ATOM 8515 C C . LEU B 2 161 ? 92.472 116.455 62.905 1.00 178.86 204 LEU P C 1
ATOM 8516 O O . LEU B 2 161 ? 92.216 117.661 62.775 1.00 178.81 204 LEU P O 1
ATOM 8521 N N . CYS B 2 162 ? 93.715 115.979 62.814 1.00 180.21 205 CYS P N 1
ATOM 8522 C CA . CYS B 2 162 ? 94.828 116.881 62.540 1.00 180.48 205 CYS P CA 1
ATOM 8523 C C . CYS B 2 162 ? 94.683 117.533 61.170 1.00 180.61 205 CYS P C 1
ATOM 8524 O O . CYS B 2 162 ? 94.921 118.739 61.022 1.00 179.95 205 CYS P O 1
ATOM 8527 N N . SER B 2 163 ? 94.295 116.756 60.156 1.00 172.32 206 SER P N 1
ATOM 8528 C CA . SER B 2 163 ? 94.077 117.329 58.833 1.00 171.63 206 SER P CA 1
ATOM 8529 C C . SER B 2 163 ? 92.921 118.318 58.840 1.00 172.02 206 SER P C 1
ATOM 8530 O O . SER B 2 163 ? 92.954 119.319 58.115 1.00 171.38 206 SER P O 1
ATOM 8533 N N . ILE B 2 164 ? 91.889 118.052 59.644 1.00 175.21 207 ILE P N 1
ATOM 8534 C CA . ILE B 2 164 ? 90.783 119.000 59.768 1.00 175.03 207 ILE P CA 1
ATOM 8535 C C . ILE B 2 164 ? 91.279 120.320 60.348 1.00 174.76 207 ILE P C 1
ATOM 8536 O O . ILE B 2 164 ? 90.955 121.402 59.843 1.00 174.41 207 ILE P O 1
ATOM 8541 N N . LEU B 2 165 ? 92.084 120.250 61.411 1.00 171.64 208 LEU P N 1
ATOM 8542 C CA . LEU B 2 165 ? 92.593 121.472 62.025 1.00 170.79 208 LEU P CA 1
ATOM 8543 C C . LEU B 2 165 ? 93.652 122.146 61.162 1.00 170.60 208 LEU P C 1
ATOM 8544 O O . LEU B 2 165 ? 93.797 123.373 61.209 1.00 170.44 208 LEU P O 1
ATOM 8549 N N . SER B 2 166 ? 94.399 121.372 60.375 1.00 167.66 209 SER P N 1
ATOM 8550 C CA . SER B 2 166 ? 95.408 121.927 59.472 1.00 167.84 209 SER P CA 1
ATOM 8551 C C . SER B 2 166 ? 94.711 122.337 58.178 1.00 167.74 209 SER P C 1
ATOM 8552 O O . SER B 2 166 ? 94.720 121.625 57.169 1.00 167.31 209 SER P O 1
ATOM 8555 N N . PHE B 2 167 ? 94.094 123.513 58.217 1.00 166.44 210 PHE P N 1
ATOM 8556 C CA . PHE B 2 167 ? 93.308 124.018 57.096 1.00 166.22 210 PHE P CA 1
ATOM 8557 C C . PHE B 2 167 ? 94.170 124.267 55.864 1.00 165.80 210 PHE P C 1
ATOM 8558 O O . PHE B 2 167 ? 93.653 124.490 54.769 1.00 165.36 210 PHE P O 1
ATOM 8566 N N . PRO C 1 1201 ? 130.103 85.764 139.894 1.00 137.47 1282 PRO Q N 1
ATOM 8567 C CA . PRO C 1 1201 ? 131.062 86.864 140.039 1.00 136.77 1282 PRO Q CA 1
ATOM 8568 C C . PRO C 1 1201 ? 130.945 87.894 138.918 1.00 136.73 1282 PRO Q C 1
ATOM 8569 O O . PRO C 1 1201 ? 130.500 87.565 137.817 1.00 136.23 1282 PRO Q O 1
ATOM 8573 N N . VAL C 1 1202 ? 131.348 89.132 139.208 1.00 126.74 1283 VAL Q N 1
ATOM 8574 C CA . VAL C 1 1202 ? 131.178 90.222 138.256 1.00 124.16 1283 VAL Q CA 1
ATOM 8575 C C . VAL C 1 1202 ? 132.180 90.081 137.118 1.00 121.95 1283 VAL Q C 1
ATOM 8576 O O . VAL C 1 1202 ? 133.354 89.749 137.334 1.00 121.28 1283 VAL Q O 1
ATOM 8580 N N . ASP C 1 1203 ? 131.719 90.340 135.897 1.00 117.70 1284 ASP Q N 1
ATOM 8581 C CA . ASP C 1 1203 ? 132.545 90.217 134.704 1.00 120.05 1284 ASP Q CA 1
ATOM 8582 C C . ASP C 1 1203 ? 133.097 91.584 134.319 1.00 115.97 1284 ASP Q C 1
ATOM 8583 O O . ASP C 1 1203 ? 132.333 92.498 133.987 1.00 113.24 1284 ASP Q O 1
ATOM 8588 N N . CYS C 1 1204 ? 134.421 91.717 134.360 1.00 106.11 1285 CYS Q N 1
ATOM 8589 C CA . CYS C 1 1204 ? 135.081 92.914 133.856 1.00 104.64 1285 CYS Q CA 1
ATOM 8590 C C . CYS C 1 1204 ? 135.274 92.877 132.347 1.00 107.78 1285 CYS Q C 1
ATOM 8591 O O . CYS C 1 1204 ? 135.785 93.852 131.782 1.00 106.43 1285 CYS Q O 1
ATOM 8594 N N . SER C 1 1205 ? 134.895 91.772 131.699 1.00 118.47 1286 SER Q N 1
ATOM 8595 C CA . SER C 1 1205 ? 135.005 91.575 130.257 1.00 119.22 1286 SER Q CA 1
ATOM 8596 C C . SER C 1 1205 ? 136.459 91.598 129.799 1.00 116.40 1286 SER Q C 1
ATOM 8597 O O . SER C 1 1205 ? 137.361 91.918 130.580 1.00 115.63 1286 SER Q O 1
ATOM 8600 N N . ILE C 1 1206 ? 136.692 91.251 128.541 1.00 114.26 1287 ILE Q N 1
ATOM 8601 C CA . ILE C 1 1206 ? 138.056 91.277 128.006 1.00 115.16 1287 ILE Q CA 1
ATOM 8602 C C . ILE C 1 1206 ? 138.553 92.718 127.989 1.00 114.95 1287 ILE Q C 1
ATOM 8603 O O . ILE C 1 1206 ? 137.866 93.602 127.444 1.00 113.54 1287 ILE Q O 1
ATOM 8608 N N . PRO C 1 1207 ? 139.711 93.010 128.579 1.00 113.79 1288 PRO Q N 1
ATOM 8609 C CA . PRO C 1 1207 ? 140.175 94.402 128.632 1.00 111.75 1288 PRO Q CA 1
ATOM 8610 C C . PRO C 1 1207 ? 140.504 94.914 127.237 1.00 111.09 1288 PRO Q C 1
ATOM 8611 O O . PRO C 1 1207 ? 141.234 94.272 126.479 1.00 109.58 1288 PRO Q O 1
ATOM 8615 N N . ASP C 1 1208 ? 139.941 96.069 126.900 1.00 115.56 1289 ASP Q N 1
ATOM 8616 C CA . ASP C 1 1208 ? 140.138 96.668 125.589 1.00 116.54 1289 ASP Q CA 1
ATOM 8617 C C . ASP C 1 1208 ? 141.373 97.565 125.613 1.00 115.70 1289 ASP Q C 1
ATOM 8618 O O . ASP C 1 1208 ? 142.071 97.678 126.620 1.00 113.42 1289 ASP Q O 1
ATOM 8623 N N . HIS C 1 1209 ? 141.620 98.257 124.503 1.00 120.81 1290 HIS Q N 1
ATOM 8624 C CA . HIS C 1 1209 ? 142.717 99.214 124.428 1.00 120.58 1290 HIS Q CA 1
ATOM 8625 C C . HIS C 1 1209 ? 142.534 100.387 125.383 1.00 120.27 1290 HIS Q C 1
ATOM 8626 O O . HIS C 1 1209 ? 143.483 101.152 125.591 1.00 120.70 1290 HIS Q O 1
ATOM 8633 N N . HIS C 1 1210 ? 141.343 100.547 125.960 1.00 109.83 1291 HIS Q N 1
ATOM 8634 C CA . HIS C 1 1210 ? 141.072 101.661 126.859 1.00 108.50 1291 HIS Q CA 1
ATOM 8635 C C . HIS C 1 1210 ? 141.706 101.473 128.232 1.00 108.98 1291 HIS Q C 1
ATOM 8636 O O . HIS C 1 1210 ? 142.060 102.466 128.878 1.00 107.79 1291 HIS Q O 1
ATOM 8643 N N . GLN C 1 1211 ? 141.846 100.230 128.704 1.00 108.58 1292 GLN Q N 1
ATOM 8644 C CA . GLN C 1 1211 ? 142.457 100.006 130.011 1.00 105.83 1292 GLN Q CA 1
ATOM 8645 C C . GLN C 1 1211 ? 143.901 100.487 130.017 1.00 106.32 1292 GLN Q C 1
ATOM 8646 O O . GLN C 1 1211 ? 144.315 101.251 130.897 1.00 107.95 1292 GLN Q O 1
ATOM 8652 N N . VAL C 1 1212 ? 144.685 100.045 129.038 1.00 119.69 1293 VAL Q N 1
ATOM 8653 C CA . VAL C 1 1212 ? 146.028 100.551 128.792 1.00 120.10 1293 VAL Q CA 1
ATOM 8654 C C . VAL C 1 1212 ? 146.164 100.786 127.297 1.00 121.76 1293 VAL Q C 1
ATOM 8655 O O . VAL C 1 1212 ? 145.821 99.912 126.492 1.00 121.57 1293 VAL Q O 1
ATOM 8659 N N . TYR C 1 1213 ? 146.657 101.962 126.924 1.00 143.30 1294 TYR Q N 1
ATOM 8660 C CA . TYR C 1 1213 ? 146.835 102.292 125.519 1.00 145.62 1294 TYR Q CA 1
ATOM 8661 C C . TYR C 1 1213 ? 148.117 101.673 124.977 1.00 147.00 1294 TYR Q C 1
ATOM 8662 O O . TYR C 1 1213 ? 149.147 101.645 125.658 1.00 147.54 1294 TYR Q O 1
ATOM 8671 N N . ALA C 1 1214 ? 148.040 101.167 123.743 1.00 155.44 1295 ALA Q N 1
ATOM 8672 C CA . ALA C 1 1214 ? 149.183 100.598 123.029 1.00 155.06 1295 ALA Q CA 1
ATOM 8673 C C . ALA C 1 1214 ? 149.777 99.407 123.788 1.00 154.45 1295 ALA Q C 1
ATOM 8674 O O . ALA C 1 1214 ? 150.964 99.371 124.120 1.00 154.56 1295 ALA Q O 1
ATOM 8676 N N . ALA C 1 1215 ? 148.922 98.427 124.064 1.00 147.03 1296 ALA Q N 1
ATOM 8677 C CA . ALA C 1 1215 ? 149.375 97.222 124.743 1.00 146.00 1296 ALA Q CA 1
ATOM 8678 C C . ALA C 1 1215 ? 148.434 96.079 124.404 1.00 145.83 1296 ALA Q C 1
ATOM 8679 O O . ALA C 1 1215 ? 147.284 96.291 124.009 1.00 144.27 1296 ALA Q O 1
ATOM 8681 N N . SER C 1 1216 ? 148.939 94.861 124.568 1.00 141.14 1297 SER Q N 1
ATOM 8682 C CA . SER C 1 1216 ? 148.119 93.671 124.409 1.00 141.03 1297 SER Q CA 1
ATOM 8683 C C . SER C 1 1216 ? 148.002 92.949 125.744 1.00 140.81 1297 SER Q C 1
ATOM 8684 O O . SER C 1 1216 ? 148.921 92.972 126.571 1.00 139.83 1297 SER Q O 1
ATOM 8687 N N . PHE C 1 1217 ? 146.848 92.316 125.944 1.00 133.67 1298 PHE Q N 1
ATOM 8688 C CA . PHE C 1 1217 ? 146.445 91.770 127.228 1.00 133.28 1298 PHE Q CA 1
ATOM 8689 C C . PHE C 1 1217 ? 146.344 90.256 127.160 1.00 133.46 1298 PHE Q C 1
ATOM 8690 O O . PHE C 1 1217 ? 145.751 89.705 126.228 1.00 133.31 1298 PHE Q O 1
ATOM 8698 N N . SER C 1 1218 ? 146.920 89.585 128.156 1.00 134.94 1299 SER Q N 1
ATOM 8699 C CA . SER C 1 1218 ? 146.766 88.147 128.311 1.00 133.81 1299 SER Q CA 1
ATOM 8700 C C . SER C 1 1218 ? 146.012 87.876 129.603 1.00 132.58 1299 SER Q C 1
ATOM 8701 O O . SER C 1 1218 ? 146.352 88.433 130.655 1.00 132.23 1299 SER Q O 1
ATOM 8704 N N . CYS C 1 1219 ? 144.999 87.014 129.517 1.00 131.46 1300 CYS Q N 1
ATOM 8705 C CA . CYS C 1 1219 ? 144.091 86.723 130.626 1.00 132.87 1300 CYS Q CA 1
ATOM 8706 C C . CYS C 1 1219 ? 144.052 85.220 130.871 1.00 132.20 1300 CYS Q C 1
ATOM 8707 O O . CYS C 1 1219 ? 143.066 84.546 130.550 1.00 130.07 1300 CYS Q O 1
ATOM 8710 N N . PRO C 1 1220 ? 145.124 84.660 131.437 1.00 145.91 1301 PRO Q N 1
ATOM 8711 C CA . PRO C 1 1220 ? 145.118 83.220 131.746 1.00 146.25 1301 PRO Q CA 1
ATOM 8712 C C . PRO C 1 1220 ? 144.064 82.824 132.763 1.00 146.39 1301 PRO Q C 1
ATOM 8713 O O . PRO C 1 1220 ? 143.522 81.714 132.681 1.00 145.95 1301 PRO Q O 1
ATOM 8717 N N . GLU C 1 1221 ? 143.754 83.695 133.721 1.00 140.76 1302 GLU Q N 1
ATOM 8718 C CA . GLU C 1 1221 ? 142.782 83.399 134.764 1.00 140.33 1302 GLU Q CA 1
ATOM 8719 C C . GLU C 1 1221 ? 141.368 83.837 134.396 1.00 141.42 1302 GLU Q C 1
ATOM 8720 O O . GLU C 1 1221 ? 140.446 83.644 135.195 1.00 138.81 1302 GLU Q O 1
ATOM 8726 N N . GLY C 1 1222 ? 141.174 84.401 133.211 1.00 140.24 1303 GLY Q N 1
ATOM 8727 C CA . GLY C 1 1222 ? 139.869 84.877 132.806 1.00 137.36 1303 GLY Q CA 1
ATOM 8728 C C . GLY C 1 1222 ? 139.663 86.344 133.124 1.00 136.58 1303 GLY Q C 1
ATOM 8729 O O . GLY C 1 1222 ? 140.588 87.089 133.460 1.00 135.91 1303 GLY Q O 1
ATOM 8730 N N . THR C 1 1223 ? 138.405 86.763 133.002 1.00 118.66 1304 THR Q N 1
ATOM 8731 C CA . THR C 1 1223 ? 138.027 88.144 133.288 1.00 116.42 1304 THR Q CA 1
ATOM 8732 C C . THR C 1 1223 ? 136.925 88.210 134.338 1.00 115.31 1304 THR Q C 1
ATOM 8733 O O . THR C 1 1223 ? 135.944 88.940 134.169 1.00 115.25 1304 THR Q O 1
ATOM 8737 N N . THR C 1 1224 ? 137.065 87.441 135.412 1.00 116.14 1305 THR Q N 1
ATOM 8738 C CA . THR C 1 1224 ? 136.105 87.442 136.502 1.00 116.93 1305 THR Q CA 1
ATOM 8739 C C . THR C 1 1224 ? 136.728 88.065 137.746 1.00 116.14 1305 THR Q C 1
ATOM 8740 O O . THR C 1 1224 ? 137.927 88.349 137.793 1.00 113.83 1305 THR Q O 1
ATOM 8744 N N . PHE C 1 1225 ? 135.889 88.288 138.756 1.00 112.77 1306 PHE Q N 1
ATOM 8745 C CA . PHE C 1 1225 ? 136.349 88.942 139.977 1.00 110.78 1306 PHE Q CA 1
ATOM 8746 C C . PHE C 1 1225 ? 137.528 88.187 140.580 1.00 111.74 1306 PHE Q C 1
ATOM 8747 O O . PHE C 1 1225 ? 137.484 86.967 140.750 1.00 113.36 1306 PHE Q O 1
ATOM 8755 N N . GLY C 1 1226 ? 138.590 88.927 140.897 1.00 110.29 1307 GLY Q N 1
ATOM 8756 C CA . GLY C 1 1226 ? 139.821 88.339 141.370 1.00 109.72 1307 GLY Q CA 1
ATOM 8757 C C . GLY C 1 1226 ? 140.803 87.957 140.283 1.00 108.22 1307 GLY Q C 1
ATOM 8758 O O . GLY C 1 1226 ? 141.946 87.603 140.602 1.00 108.16 1307 GLY Q O 1
ATOM 8759 N N . SER C 1 1227 ? 140.403 88.021 139.015 1.00 112.62 1308 SER Q N 1
ATOM 8760 C CA . SER C 1 1227 ? 141.326 87.718 137.936 1.00 114.07 1308 SER Q CA 1
ATOM 8761 C C . SER C 1 1227 ? 142.396 88.795 137.838 1.00 111.20 1308 SER Q C 1
ATOM 8762 O O . SER C 1 1227 ? 142.246 89.913 138.334 1.00 114.65 1308 SER Q O 1
ATOM 8765 N N . GLN C 1 1228 ? 143.498 88.437 137.189 1.00 107.66 1309 GLN Q N 1
ATOM 8766 C CA . GLN C 1 1228 ? 144.593 89.366 136.952 1.00 110.21 1309 GLN Q CA 1
ATOM 8767 C C . GLN C 1 1228 ? 145.111 89.138 135.547 1.00 114.28 1309 GLN Q C 1
ATOM 8768 O O . GLN C 1 1228 ? 145.645 88.066 135.244 1.00 116.73 1309 GLN Q O 1
ATOM 8774 N N . CYS C 1 1229 ? 144.939 90.134 134.689 1.00 118.30 1310 CYS Q N 1
ATOM 8775 C CA . CYS C 1 1229 ? 145.410 90.053 133.315 1.00 114.64 1310 CYS Q CA 1
ATOM 8776 C C . CYS C 1 1229 ? 146.690 90.861 133.184 1.00 114.71 1310 CYS Q C 1
ATOM 8777 O O . CYS C 1 1229 ? 146.758 92.009 133.640 1.00 115.78 1310 CYS Q O 1
ATOM 8780 N N . SER C 1 1230 ? 147.705 90.254 132.581 1.00 128.04 1311 SER Q N 1
ATOM 8781 C CA . SER C 1 1230 ? 149.004 90.904 132.464 1.00 129.97 1311 SER Q CA 1
ATOM 8782 C C . SER C 1 1230 ? 149.138 91.509 131.077 1.00 129.69 1311 SER Q C 1
ATOM 8783 O O . SER C 1 1230 ? 148.761 90.884 130.077 1.00 128.85 1311 SER Q O 1
ATOM 8786 N N . PHE C 1 1231 ? 149.647 92.738 131.021 1.00 138.01 1312 PHE Q N 1
ATOM 8787 C CA . PHE C 1 1231 ? 149.741 93.468 129.770 1.00 138.42 1312 PHE Q CA 1
ATOM 8788 C C . PHE C 1 1231 ? 151.191 93.651 129.364 1.00 140.90 1312 PHE Q C 1
ATOM 8789 O O . PHE C 1 1231 ? 152.065 93.880 130.205 1.00 141.67 1312 PHE Q O 1
ATOM 8797 N N . GLN C 1 1232 ? 151.438 93.522 128.063 1.00 142.69 1313 GLN Q N 1
ATOM 8798 C CA . GLN C 1 1232 ? 152.744 93.807 127.493 1.00 141.80 1313 GLN Q CA 1
ATOM 8799 C C . GLN C 1 1232 ? 152.607 94.987 126.545 1.00 141.79 1313 GLN Q C 1
ATOM 8800 O O . GLN C 1 1232 ? 151.684 95.027 125.719 1.00 142.53 1313 GLN Q O 1
ATOM 8806 N N . CYS C 1 1233 ? 153.510 95.953 126.695 1.00 152.17 1314 CYS Q N 1
ATOM 8807 C CA . CYS C 1 1233 ? 153.530 97.108 125.814 1.00 154.42 1314 CYS Q CA 1
ATOM 8808 C C . CYS C 1 1233 ? 154.041 96.694 124.443 1.00 153.72 1314 CYS Q C 1
ATOM 8809 O O . CYS C 1 1233 ? 155.121 96.106 124.321 1.00 153.58 1314 CYS Q O 1
ATOM 8812 N N . ARG C 1 1234 ? 153.262 96.995 123.411 1.00 151.21 1315 ARG Q N 1
ATOM 8813 C CA . ARG C 1 1234 ? 153.658 96.639 122.061 1.00 151.42 1315 ARG Q CA 1
ATOM 8814 C C . ARG C 1 1234 ? 154.817 97.516 121.596 1.00 153.54 1315 ARG Q C 1
ATOM 8815 O O . ARG C 1 1234 ? 155.035 98.624 122.092 1.00 154.84 1315 ARG Q O 1
ATOM 8823 N N . HIS C 1 1235 ? 155.571 96.994 120.634 1.00 161.26 1316 HIS Q N 1
ATOM 8824 C CA . HIS C 1 1235 ? 156.705 97.729 120.100 1.00 160.72 1316 HIS Q CA 1
ATOM 8825 C C . HIS C 1 1235 ? 156.222 99.021 119.443 1.00 160.19 1316 HIS Q C 1
ATOM 8826 O O . HIS C 1 1235 ? 155.205 99.017 118.740 1.00 158.87 1316 HIS Q O 1
ATOM 8833 N N . PRO C 1 1236 ? 156.919 100.148 119.648 1.00 171.36 1317 PRO Q N 1
ATOM 8834 C CA . PRO C 1 1236 ? 158.105 100.343 120.492 1.00 171.60 1317 PRO Q CA 1
ATOM 8835 C C . PRO C 1 1236 ? 157.785 100.877 121.884 1.00 172.15 1317 PRO Q C 1
ATOM 8836 O O . PRO C 1 1236 ? 158.684 101.351 122.576 1.00 170.96 1317 PRO Q O 1
ATOM 8840 N N . ALA C 1 1237 ? 156.524 100.828 122.313 1.00 171.83 1318 ALA Q N 1
ATOM 8841 C CA . ALA C 1 1237 ? 156.153 101.381 123.610 1.00 170.41 1318 ALA Q CA 1
ATOM 8842 C C . ALA C 1 1237 ? 156.901 100.670 124.729 1.00 170.02 1318 ALA Q C 1
ATOM 8843 O O . ALA C 1 1237 ? 156.980 99.438 124.758 1.00 169.77 1318 ALA Q O 1
ATOM 8845 N N . GLN C 1 1238 ? 157.456 101.450 125.652 1.00 166.95 1319 GLN Q N 1
ATOM 8846 C CA . GLN C 1 1238 ? 158.254 100.916 126.744 1.00 166.73 1319 GLN Q CA 1
ATOM 8847 C C . GLN C 1 1238 ? 157.461 100.987 128.040 1.00 165.51 1319 GLN Q C 1
ATOM 8848 O O . GLN C 1 1238 ? 156.851 102.018 128.347 1.00 166.28 1319 GLN Q O 1
ATOM 8854 N N . LEU C 1 1239 ? 157.453 99.883 128.780 1.00 144.54 1320 LEU Q N 1
ATOM 8855 C CA . LEU C 1 1239 ? 156.757 99.834 130.056 1.00 144.92 1320 LEU Q CA 1
ATOM 8856 C C . LEU C 1 1239 ? 157.469 100.706 131.080 1.00 146.10 1320 LEU Q C 1
ATOM 8857 O O . LEU C 1 1239 ? 158.699 100.704 131.172 1.00 146.87 1320 LEU Q O 1
ATOM 8862 N N . LYS C 1 1240 ? 156.689 101.453 131.860 1.00 144.88 1321 LYS Q N 1
ATOM 8863 C CA . LYS C 1 1240 ? 157.238 102.309 132.912 1.00 144.44 1321 LYS Q CA 1
ATOM 8864 C C . LYS C 1 1240 ? 156.427 102.062 134.180 1.00 142.66 1321 LYS Q C 1
ATOM 8865 O O . LYS C 1 1240 ? 155.260 102.465 134.261 1.00 142.03 1321 LYS Q O 1
ATOM 8871 N N . GLY C 1 1241 ? 157.044 101.387 135.145 1.00 144.17 1322 GLY Q N 1
ATOM 8872 C CA . GLY C 1 1241 ? 156.425 101.115 136.434 1.00 144.99 1322 GLY Q CA 1
ATOM 8873 C C . GLY C 1 1241 ? 157.043 99.897 137.106 1.00 146.58 1322 GLY Q C 1
ATOM 8874 O O . GLY C 1 1241 ? 158.214 99.581 136.893 1.00 144.98 1322 GLY Q O 1
ATOM 8875 N N . ASN C 1 1242 ? 156.217 99.240 137.926 1.00 154.51 1323 ASN Q N 1
ATOM 8876 C CA . ASN C 1 1242 ? 156.628 98.056 138.674 1.00 155.35 1323 ASN Q CA 1
ATOM 8877 C C . ASN C 1 1242 ? 155.656 96.890 138.574 1.00 153.86 1323 ASN Q C 1
ATOM 8878 O O . ASN C 1 1242 ? 156.031 95.767 138.930 1.00 153.02 1323 ASN Q O 1
ATOM 8883 N N . ASN C 1 1243 ? 154.417 97.113 138.143 1.00 128.17 1324 ASN Q N 1
ATOM 8884 C CA . ASN C 1 1243 ? 153.431 96.063 137.949 1.00 127.08 1324 ASN Q CA 1
ATOM 8885 C C . ASN C 1 1243 ? 152.808 96.221 136.571 1.00 125.85 1324 ASN Q C 1
ATOM 8886 O O . ASN C 1 1243 ? 152.715 97.331 136.040 1.00 125.91 1324 ASN Q O 1
ATOM 8891 N N . SER C 1 1244 ? 152.383 95.100 135.993 1.00 131.58 1325 SER Q N 1
ATOM 8892 C CA . SER C 1 1244 ? 151.625 95.128 134.750 1.00 132.77 1325 SER Q CA 1
ATOM 8893 C C . SER C 1 1244 ? 150.382 94.252 134.850 1.00 131.71 1325 SER Q C 1
ATOM 8894 O O . SER C 1 1244 ? 149.922 93.700 133.846 1.00 131.13 1325 SER Q O 1
ATOM 8897 N N . LEU C 1 1245 ? 149.829 94.117 136.050 1.00 120.89 1326 LEU Q N 1
ATOM 8898 C CA . LEU C 1 1245 ? 148.660 93.284 136.295 1.00 121.87 1326 LEU Q CA 1
ATOM 8899 C C . LEU C 1 1245 ? 147.450 94.167 136.548 1.00 118.84 1326 LEU Q C 1
ATOM 8900 O O . LEU C 1 1245 ? 147.505 95.089 137.369 1.00 117.63 1326 LEU Q O 1
ATOM 8905 N N . LEU C 1 1246 ? 146.358 93.880 135.844 1.00 102.09 1327 LEU Q N 1
ATOM 8906 C CA . LEU C 1 1246 ? 145.080 94.531 136.091 1.00 99.55 1327 LEU Q CA 1
ATOM 8907 C C . LEU C 1 1246 ? 144.169 93.530 136.784 1.00 102.24 1327 LEU Q C 1
ATOM 8908 O O . LEU C 1 1246 ? 143.909 92.446 136.245 1.00 107.52 1327 LEU Q O 1
ATOM 8913 N N . THR C 1 1247 ? 143.721 93.888 137.985 1.00 101.89 1328 THR Q N 1
ATOM 8914 C CA . THR C 1 1247 ? 142.769 93.082 138.732 1.00 101.20 1328 THR Q CA 1
ATOM 8915 C C . THR C 1 1247 ? 141.350 93.464 138.334 1.00 99.72 1328 THR Q C 1
ATOM 8916 O O . THR C 1 1247 ? 141.050 94.637 138.095 1.00 104.33 1328 THR Q O 1
ATOM 8920 N N . CYS C 1 1248 ? 140.478 92.463 138.251 1.00 92.80 1329 CYS Q N 1
ATOM 8921 C CA . CYS C 1 1248 ? 139.053 92.694 138.049 1.00 93.55 1329 CYS Q CA 1
ATOM 8922 C C . CYS C 1 1248 ? 138.420 92.953 139.413 1.00 94.72 1329 CYS Q C 1
ATOM 8923 O O . CYS C 1 1248 ? 138.312 92.041 140.239 1.00 97.44 1329 CYS Q O 1
ATOM 8926 N N . MET C 1 1249 ? 138.005 94.194 139.647 1.00 84.38 1330 MET Q N 1
ATOM 8927 C CA . MET C 1 1249 ? 137.562 94.628 140.961 1.00 81.12 1330 MET Q CA 1
ATOM 8928 C C . MET C 1 1249 ? 136.059 94.427 141.140 1.00 82.51 1330 MET Q C 1
ATOM 8929 O O . MET C 1 1249 ? 135.318 94.155 140.192 1.00 80.90 1330 MET Q O 1
ATOM 8934 N N . GLU C 1 1250 ? 135.613 94.584 142.389 1.00 89.20 1331 GLU Q N 1
ATOM 8935 C CA . GLU C 1 1250 ? 134.238 94.253 142.752 1.00 90.93 1331 GLU Q CA 1
ATOM 8936 C C . GLU C 1 1250 ? 133.221 95.146 142.050 1.00 90.95 1331 GLU Q C 1
ATOM 8937 O O . GLU C 1 1250 ? 132.087 94.715 141.812 1.00 96.12 1331 GLU Q O 1
ATOM 8943 N N . ASP C 1 1251 ? 133.590 96.384 141.719 1.00 74.69 1332 ASP Q N 1
ATOM 8944 C CA . ASP C 1 1251 ? 132.631 97.290 141.097 1.00 75.40 1332 ASP Q CA 1
ATOM 8945 C C . ASP C 1 1251 ? 132.283 96.896 139.667 1.00 76.98 1332 ASP Q C 1
ATOM 8946 O O . ASP C 1 1251 ? 131.341 97.459 139.101 1.00 73.42 1332 ASP Q O 1
ATOM 8951 N N . GLY C 1 1252 ? 133.011 95.954 139.076 1.00 78.17 1333 GLY Q N 1
ATOM 8952 C CA . GLY C 1 1252 ? 132.789 95.557 137.703 1.00 77.77 1333 GLY Q CA 1
ATOM 8953 C C . GLY C 1 1252 ? 133.691 96.217 136.687 1.00 77.12 1333 GLY Q C 1
ATOM 8954 O O . GLY C 1 1252 ? 133.427 96.105 135.485 1.00 78.99 1333 GLY Q O 1
ATOM 8955 N N . LEU C 1 1253 ? 134.738 96.907 137.128 1.00 60.90 1334 LEU Q N 1
ATOM 8956 C CA . LEU C 1 1253 ? 135.653 97.610 136.242 1.00 58.63 1334 LEU Q CA 1
ATOM 8957 C C . LEU C 1 1253 ? 137.079 97.201 136.573 1.00 61.06 1334 LEU Q C 1
ATOM 8958 O O . LEU C 1 1253 ? 137.424 97.033 137.746 1.00 66.19 1334 LEU Q O 1
ATOM 8963 N N . TRP C 1 1254 ? 137.900 97.047 135.536 1.00 82.30 1335 TRP Q N 1
ATOM 8964 C CA . TRP C 1 1254 ? 139.292 96.669 135.740 1.00 82.99 1335 TRP Q CA 1
ATOM 8965 C C . TRP C 1 1254 ? 139.999 97.700 136.604 1.00 80.71 1335 TRP Q C 1
ATOM 8966 O O . TRP C 1 1254 ? 139.726 98.902 136.521 1.00 84.06 1335 TRP Q O 1
ATOM 8977 N N . SER C 1 1255 ? 140.906 97.220 137.450 1.00 73.38 1336 SER Q N 1
ATOM 8978 C CA . SER C 1 1255 ? 141.605 98.095 138.375 1.00 75.15 1336 SER Q CA 1
ATOM 8979 C C . SER C 1 1255 ? 142.471 99.101 137.615 1.00 75.10 1336 SER Q C 1
ATOM 8980 O O . SER C 1 1255 ? 142.663 99.020 136.399 1.00 74.05 1336 SER Q O 1
ATOM 8983 N N . PHE C 1 1256 ? 142.985 100.071 138.364 1.00 70.13 1337 PHE Q N 1
ATOM 8984 C CA . PHE C 1 1256 ? 143.942 101.010 137.803 1.00 68.87 1337 PHE Q CA 1
ATOM 8985 C C . PHE C 1 1256 ? 145.236 100.286 137.439 1.00 68.50 1337 PHE Q C 1
ATOM 8986 O O . PHE C 1 1256 ? 145.686 99.406 138.181 1.00 76.09 1337 PHE Q O 1
ATOM 8994 N N . PRO C 1 1257 ? 145.843 100.612 136.297 1.00 83.29 1338 PRO Q N 1
ATOM 8995 C CA . PRO C 1 1257 ? 147.176 100.071 135.991 1.00 87.21 1338 PRO Q CA 1
ATOM 8996 C C . PRO C 1 1257 ? 148.253 100.808 136.774 1.00 89.34 1338 PRO Q C 1
ATOM 8997 O O . PRO C 1 1257 ? 148.279 102.041 136.815 1.00 90.89 1338 PRO Q O 1
ATOM 9001 N N . GLU C 1 1258 ? 149.148 100.042 137.399 1.00 100.73 1339 GLU Q N 1
ATOM 9002 C CA . GLU C 1 1258 ? 150.242 100.616 138.170 1.00 100.74 1339 GLU Q CA 1
ATOM 9003 C C . GLU C 1 1258 ? 151.368 101.145 137.292 1.00 104.31 1339 GLU Q C 1
ATOM 9004 O O . GLU C 1 1258 ? 152.231 101.873 137.793 1.00 108.13 1339 GLU Q O 1
ATOM 9010 N N . ALA C 1 1259 ? 151.377 100.801 136.009 1.00 118.34 1340 ALA Q N 1
ATOM 9011 C CA . ALA C 1 1259 ? 152.428 101.217 135.096 1.00 119.50 1340 ALA Q CA 1
ATOM 9012 C C . ALA C 1 1259 ? 151.793 101.655 133.788 1.00 120.03 1340 ALA Q C 1
ATOM 9013 O O . ALA C 1 1259 ? 150.650 101.305 133.483 1.00 119.55 1340 ALA Q O 1
ATOM 9015 N N . LEU C 1 1260 ? 152.542 102.429 133.010 1.00 121.14 1341 LEU Q N 1
ATOM 9016 C CA . LEU C 1 1260 ? 152.017 102.929 131.747 1.00 122.11 1341 LEU Q CA 1
ATOM 9017 C C . LEU C 1 1260 ? 152.969 102.595 130.608 1.00 123.96 1341 LEU Q C 1
ATOM 9018 O O . LEU C 1 1260 ? 154.188 102.526 130.789 1.00 123.75 1341 LEU Q O 1
ATOM 9023 N N . CYS C 1 1261 ? 152.387 102.371 129.429 1.00 150.82 1342 CYS Q N 1
ATOM 9024 C CA . CYS C 1 1261 ? 153.153 102.082 128.218 1.00 152.58 1342 CYS Q CA 1
ATOM 9025 C C . CYS C 1 1261 ? 153.510 103.408 127.566 1.00 153.79 1342 CYS Q C 1
ATOM 9026 O O . CYS C 1 1261 ? 152.740 103.973 126.785 1.00 152.73 1342 CYS Q O 1
ATOM 9029 N N . GLU C 1 1262 ? 154.691 103.920 127.898 1.00 160.30 1343 GLU Q N 1
ATOM 9030 C CA . GLU C 1 1262 ? 155.126 105.195 127.349 1.00 159.92 1343 GLU Q CA 1
ATOM 9031 C C . GLU C 1 1262 ? 155.490 105.035 125.880 1.00 159.62 1343 GLU Q C 1
ATOM 9032 O O . GLU C 1 1262 ? 156.208 104.102 125.503 1.00 160.25 1343 GLU Q O 1
ATOM 9038 N N . LEU C 1 1263 ? 154.982 105.942 125.050 1.00 167.42 1344 LEU Q N 1
ATOM 9039 C CA . LEU C 1 1263 ? 155.318 105.969 123.635 1.00 168.63 1344 LEU Q CA 1
ATOM 9040 C C . LEU C 1 1263 ? 156.559 106.823 123.420 1.00 168.76 1344 LEU Q C 1
ATOM 9041 O O . LEU C 1 1263 ? 156.669 107.930 123.957 1.00 168.68 1344 LEU Q O 1
ATOM 9046 N N . MET C 1 1264 ? 157.499 106.298 122.638 1.00 169.61 1345 MET Q N 1
ATOM 9047 C CA . MET C 1 1264 ? 158.782 106.961 122.460 1.00 169.03 1345 MET Q CA 1
ATOM 9048 C C . MET C 1 1264 ? 159.376 106.567 121.117 1.00 169.17 1345 MET Q C 1
ATOM 9049 O O . MET C 1 1264 ? 159.078 105.496 120.582 1.00 168.71 1345 MET Q O 1
ATOM 9054 N N . CYS C 1 1265 ? 160.228 107.442 120.589 1.00 174.36 1346 CYS Q N 1
ATOM 9055 C CA . CYS C 1 1265 ? 160.923 107.215 119.329 1.00 174.53 1346 CYS Q CA 1
ATOM 9056 C C . CYS C 1 1265 ? 162.412 107.045 119.590 1.00 174.95 1346 CYS Q C 1
ATOM 9057 O O . CYS C 1 1265 ? 163.012 107.833 120.328 1.00 175.20 1346 CYS Q O 1
ATOM 9060 N N . LEU C 1 1266 ? 163.005 106.030 118.967 1.00 183.97 1347 LEU Q N 1
ATOM 9061 C CA . LEU C 1 1266 ? 164.428 105.755 119.108 1.00 184.63 1347 LEU Q CA 1
ATOM 9062 C C . LEU C 1 1266 ? 165.227 106.755 118.271 1.00 184.95 1347 LEU Q C 1
ATOM 9063 O O . LEU C 1 1266 ? 164.693 107.742 117.758 1.00 185.03 1347 LEU Q O 1
ATOM 9068 N N . ALA C 1 1267 ? 166.523 106.502 118.132 1.00 195.96 1348 ALA Q N 1
ATOM 9069 C CA . ALA C 1 1267 ? 167.385 107.390 117.363 1.00 195.60 1348 ALA Q CA 1
ATOM 9070 C C . ALA C 1 1267 ? 166.892 107.479 115.922 1.00 195.81 1348 ALA Q C 1
ATOM 9071 O O . ALA C 1 1267 ? 166.689 106.441 115.273 1.00 195.42 1348 ALA Q O 1
ATOM 9073 N N . PRO C 1 1268 ? 166.678 108.681 115.391 1.00 190.71 1349 PRO Q N 1
ATOM 9074 C CA . PRO C 1 1268 ? 166.171 108.793 114.028 1.00 190.11 1349 PRO Q CA 1
ATOM 9075 C C . PRO C 1 1268 ? 167.182 108.276 113.034 1.00 189.91 1349 PRO Q C 1
ATOM 9076 O O . PRO C 1 1268 ? 168.408 108.361 113.256 1.00 189.64 1349 PRO Q O 1
ATOM 9080 N N . PRO C 1 1269 ? 166.726 107.719 111.909 1.00 189.03 1350 PRO Q N 1
ATOM 9081 C CA . PRO C 1 1269 ? 167.659 107.230 110.900 1.00 189.16 1350 PRO Q CA 1
ATOM 9082 C C . PRO C 1 1269 ? 168.432 108.385 110.273 1.00 189.24 1350 PRO Q C 1
ATOM 9083 O O . PRO C 1 1269 ? 167.920 109.510 110.187 1.00 188.52 1350 PRO Q O 1
ATOM 9087 N N . PRO C 1 1270 ? 169.665 108.140 109.829 1.00 185.45 1351 PRO Q N 1
ATOM 9088 C CA . PRO C 1 1270 ? 170.441 109.216 109.194 1.00 185.18 1351 PRO Q CA 1
ATOM 9089 C C . PRO C 1 1270 ? 169.934 109.557 107.801 1.00 185.04 1351 PRO Q C 1
ATOM 9090 O O . PRO C 1 1270 ? 170.043 108.750 106.875 1.00 184.42 1351 PRO Q O 1
ATOM 9094 N N . VAL C 1 1271 ? 169.376 110.753 107.650 1.00 192.41 1352 VAL Q N 1
ATOM 9095 C CA . VAL C 1 1271 ? 168.867 111.192 106.347 1.00 192.14 1352 VAL Q CA 1
ATOM 9096 C C . VAL C 1 1271 ? 170.036 111.358 105.380 1.00 192.09 1352 VAL Q C 1
ATOM 9097 O O . VAL C 1 1271 ? 171.055 111.969 105.747 1.00 192.71 1352 VAL Q O 1
ATOM 9101 N N . PRO C 1 1272 ? 169.948 110.828 104.160 1.00 184.01 1353 PRO Q N 1
ATOM 9102 C CA . PRO C 1 1272 ? 171.064 110.967 103.214 1.00 184.01 1353 PRO Q CA 1
ATOM 9103 C C . PRO C 1 1272 ? 171.365 112.426 102.905 1.00 185.00 1353 PRO Q C 1
ATOM 9104 O O . PRO C 1 1272 ? 170.459 113.251 102.763 1.00 184.80 1353 PRO Q O 1
ATOM 9108 N N . ASN C 1 1273 ? 172.660 112.731 102.803 1.00 184.44 1354 ASN Q N 1
ATOM 9109 C CA . ASN C 1 1273 ? 173.149 114.064 102.447 1.00 184.31 1354 ASN Q CA 1
ATOM 9110 C C . ASN C 1 1273 ? 172.648 115.136 103.413 1.00 184.66 1354 ASN Q C 1
ATOM 9111 O O . ASN C 1 1273 ? 172.468 116.295 103.033 1.00 184.81 1354 ASN Q O 1
ATOM 9116 N N . ALA C 1 1274 ? 172.422 114.759 104.671 1.00 194.64 1355 ALA Q N 1
ATOM 9117 C CA . ALA C 1 1274 ? 171.972 115.693 105.692 1.00 194.61 1355 ALA Q CA 1
ATOM 9118 C C . ALA C 1 1274 ? 172.725 115.427 106.987 1.00 195.11 1355 ALA Q C 1
ATOM 9119 O O . ALA C 1 1274 ? 173.106 114.290 107.282 1.00 194.76 1355 ALA Q O 1
ATOM 9121 N N . ASP C 1 1275 ? 172.925 116.489 107.763 1.00 196.61 1356 ASP Q N 1
ATOM 9122 C CA . ASP C 1 1275 ? 173.679 116.459 109.007 1.00 196.77 1356 ASP Q CA 1
ATOM 9123 C C . ASP C 1 1275 ? 172.763 116.863 110.150 1.00 196.27 1356 ASP Q C 1
ATOM 9124 O O . ASP C 1 1275 ? 172.131 117.921 110.099 1.00 195.78 1356 ASP Q O 1
ATOM 9129 N N . LEU C 1 1276 ? 172.697 116.028 111.180 1.00 196.33 1357 LEU Q N 1
ATOM 9130 C CA . LEU C 1 1276 ? 171.862 116.332 112.333 1.00 196.37 1357 LEU Q CA 1
ATOM 9131 C C . LEU C 1 1276 ? 172.408 117.548 113.073 1.00 196.81 1357 LEU Q C 1
ATOM 9132 O O . LEU C 1 1276 ? 173.609 117.633 113.348 1.00 196.74 1357 LEU Q O 1
ATOM 9137 N N . GLN C 1 1277 ? 171.523 118.490 113.397 1.00 197.25 1358 GLN Q N 1
ATOM 9138 C CA . GLN C 1 1277 ? 171.923 119.711 114.085 1.00 196.79 1358 GLN Q CA 1
ATOM 9139 C C . GLN C 1 1277 ? 171.664 119.670 115.582 1.00 197.00 1358 GLN Q C 1
ATOM 9140 O O . GLN C 1 1277 ? 172.378 120.335 116.341 1.00 196.40 1358 GLN Q O 1
ATOM 9146 N N . THR C 1 1278 ? 170.666 118.912 116.028 1.00 199.38 1359 THR Q N 1
ATOM 9147 C CA . THR C 1 1278 ? 170.360 118.785 117.445 1.00 198.70 1359 THR Q CA 1
ATOM 9148 C C . THR C 1 1278 ? 171.164 117.629 118.028 1.00 198.58 1359 THR Q C 1
ATOM 9149 O O . THR C 1 1278 ? 171.004 116.480 117.602 1.00 198.36 1359 THR Q O 1
ATOM 9153 N N . ALA C 1 1279 ? 172.031 117.934 118.995 1.00 201.00 1360 ALA Q N 1
ATOM 9154 C CA . ALA C 1 1279 ? 172.856 116.895 119.605 1.00 200.43 1360 ALA Q CA 1
ATOM 9155 C C . ALA C 1 1279 ? 172.015 115.895 120.392 1.00 200.48 1360 ALA Q C 1
ATOM 9156 O O . ALA C 1 1279 ? 172.295 114.690 120.356 1.00 199.44 1360 ALA Q O 1
ATOM 9158 N N . ARG C 1 1280 ? 170.983 116.370 121.097 1.00 199.28 1361 ARG Q N 1
ATOM 9159 C CA . ARG C 1 1280 ? 170.142 115.477 121.888 1.00 198.95 1361 ARG Q CA 1
ATOM 9160 C C . ARG C 1 1280 ? 169.464 114.416 121.033 1.00 198.95 1361 ARG Q C 1
ATOM 9161 O O . ARG C 1 1280 ? 169.081 113.365 121.559 1.00 198.43 1361 ARG Q O 1
ATOM 9169 N N . CYS C 1 1281 ? 169.312 114.661 119.729 1.00 199.02 1362 CYS Q N 1
ATOM 9170 C CA . CYS C 1 1281 ? 168.692 113.678 118.851 1.00 198.17 1362 CYS Q CA 1
ATOM 9171 C C . CYS C 1 1281 ? 169.586 112.469 118.610 1.00 198.15 1362 CYS Q C 1
ATOM 9172 O O . CYS C 1 1281 ? 169.095 111.442 118.134 1.00 198.24 1362 CYS Q O 1
ATOM 9175 N N . ARG C 1 1282 ? 170.878 112.562 118.932 1.00 189.49 1363 ARG Q N 1
ATOM 9176 C CA . ARG C 1 1282 ? 171.753 111.405 118.783 1.00 188.92 1363 ARG Q CA 1
ATOM 9177 C C . ARG C 1 1282 ? 171.428 110.294 119.771 1.00 188.66 1363 ARG Q C 1
ATOM 9178 O O . ARG C 1 1282 ? 171.905 109.168 119.591 1.00 187.90 1363 ARG Q O 1
ATOM 9186 N N . GLU C 1 1283 ? 170.631 110.578 120.800 1.00 190.82 1364 GLU Q N 1
ATOM 9187 C CA . GLU C 1 1283 ? 170.259 109.584 121.790 1.00 190.85 1364 GLU Q CA 1
ATOM 9188 C C . GLU C 1 1283 ? 169.195 108.644 121.224 1.00 190.60 1364 GLU Q C 1
ATOM 9189 O O . GLU C 1 1283 ? 168.749 108.775 120.081 1.00 190.71 1364 GLU Q O 1
ATOM 9195 N N . ASN C 1 1284 ? 168.785 107.681 122.045 1.00 187.77 1365 ASN Q N 1
ATOM 9196 C CA . ASN C 1 1284 ? 167.691 106.769 121.730 1.00 188.08 1365 ASN Q CA 1
ATOM 9197 C C . ASN C 1 1284 ? 166.498 107.008 122.652 1.00 187.64 1365 ASN Q C 1
ATOM 9198 O O . ASN C 1 1284 ? 165.819 106.070 123.071 1.00 187.68 1365 ASN Q O 1
ATOM 9203 N N . LYS C 1 1285 ? 166.246 108.272 122.992 1.00 181.86 1366 LYS Q N 1
ATOM 9204 C CA . LYS C 1 1285 ? 165.166 108.638 123.912 1.00 182.34 1366 LYS Q CA 1
ATOM 9205 C C . LYS C 1 1285 ? 164.513 109.908 123.375 1.00 182.32 1366 LYS Q C 1
ATOM 9206 O O . LYS C 1 1285 ? 165.005 111.014 123.621 1.00 182.15 1366 LYS Q O 1
ATOM 9212 N N . HIS C 1 1286 ? 163.409 109.749 122.648 1.00 182.30 1367 HIS Q N 1
ATOM 9213 C CA . HIS C 1 1286 ? 162.658 110.884 122.121 1.00 181.69 1367 HIS Q CA 1
ATOM 9214 C C . HIS C 1 1286 ? 161.176 110.603 122.295 1.00 182.58 1367 HIS Q C 1
ATOM 9215 O O . HIS C 1 1286 ? 160.664 109.613 121.763 1.00 182.41 1367 HIS Q O 1
ATOM 9222 N N . LYS C 1 1287 ? 160.490 111.469 123.035 1.00 187.14 1368 LYS Q N 1
ATOM 9223 C CA . LYS C 1 1287 ? 159.061 111.322 123.249 1.00 186.56 1368 LYS Q CA 1
ATOM 9224 C C . LYS C 1 1287 ? 158.289 111.742 122.001 1.00 186.14 1368 LYS Q C 1
ATOM 9225 O O . LYS C 1 1287 ? 158.837 112.322 121.059 1.00 186.77 1368 LYS Q O 1
ATOM 9231 N N . VAL C 1 1288 ? 156.989 111.439 122.005 1.00 182.60 1369 VAL Q N 1
ATOM 9232 C CA . VAL C 1 1288 ? 156.136 111.795 120.878 1.00 183.32 1369 VAL Q CA 1
ATOM 9233 C C . VAL C 1 1288 ? 156.085 113.309 120.740 1.00 184.11 1369 VAL Q C 1
ATOM 9234 O O . VAL C 1 1288 ? 155.899 114.037 121.724 1.00 183.55 1369 VAL Q O 1
ATOM 9238 N N . GLY C 1 1289 ? 156.256 113.793 119.512 1.00 195.57 1370 GLY Q N 1
ATOM 9239 C CA . GLY C 1 1289 ? 156.260 115.213 119.240 1.00 195.34 1370 GLY Q CA 1
ATOM 9240 C C . GLY C 1 1289 ? 157.619 115.875 119.263 1.00 195.10 1370 GLY Q C 1
ATOM 9241 O O . GLY C 1 1289 ? 157.712 117.070 118.955 1.00 194.67 1370 GLY Q O 1
ATOM 9242 N N . SER C 1 1290 ? 158.674 115.147 119.623 1.00 195.20 1371 SER Q N 1
ATOM 9243 C CA . SER C 1 1290 ? 160.010 115.726 119.646 1.00 194.89 1371 SER Q CA 1
ATOM 9244 C C . SER C 1 1290 ? 160.473 116.068 118.235 1.00 194.47 1371 SER Q C 1
ATOM 9245 O O . SER C 1 1290 ? 160.236 115.318 117.286 1.00 193.63 1371 SER Q O 1
ATOM 9248 N N . PHE C 1 1291 ? 161.143 117.209 118.106 1.00 183.58 1372 PHE Q N 1
ATOM 9249 C CA . PHE C 1 1291 ? 161.637 117.692 116.825 1.00 182.69 1372 PHE Q CA 1
ATOM 9250 C C . PHE C 1 1291 ? 163.143 117.496 116.724 1.00 182.03 1372 PHE Q C 1
ATOM 9251 O O . PHE C 1 1291 ? 163.876 117.698 117.697 1.00 181.66 1372 PHE Q O 1
ATOM 9259 N N . CYS C 1 1292 ? 163.596 117.096 115.540 1.00 191.47 1373 CYS Q N 1
ATOM 9260 C CA . CYS C 1 1292 ? 165.013 116.975 115.223 1.00 193.18 1373 CYS Q CA 1
ATOM 9261 C C . CYS C 1 1292 ? 165.297 117.764 113.955 1.00 192.24 1373 CYS Q C 1
ATOM 9262 O O . CYS C 1 1292 ? 164.621 117.574 112.940 1.00 192.23 1373 CYS Q O 1
ATOM 9265 N N . LYS C 1 1293 ? 166.292 118.643 114.018 1.00 192.29 1374 LYS Q N 1
ATOM 9266 C CA . LYS C 1 1293 ? 166.643 119.507 112.901 1.00 192.56 1374 LYS Q CA 1
ATOM 9267 C C . LYS C 1 1293 ? 167.806 118.902 112.126 1.00 193.07 1374 LYS Q C 1
ATOM 9268 O O . LYS C 1 1293 ? 168.790 118.450 112.721 1.00 192.72 1374 LYS Q O 1
ATOM 9274 N N . TYR C 1 1294 ? 167.683 118.889 110.801 1.00 194.79 1375 TYR Q N 1
ATOM 9275 C CA . TYR C 1 1294 ? 168.720 118.425 109.895 1.00 194.72 1375 TYR Q CA 1
ATOM 9276 C C . TYR C 1 1294 ? 169.108 119.560 108.957 1.00 194.32 1375 TYR Q C 1
ATOM 9277 O O . TYR C 1 1294 ? 168.261 120.370 108.568 1.00 193.72 1375 TYR Q O 1
ATOM 9286 N N . LYS C 1 1295 ? 170.388 119.623 108.606 1.00 191.48 1376 LYS Q N 1
ATOM 9287 C CA . LYS C 1 1295 ? 170.909 120.602 107.663 1.00 191.54 1376 LYS Q CA 1
ATOM 9288 C C . LYS C 1 1295 ? 171.475 119.858 106.464 1.00 191.12 1376 LYS Q C 1
ATOM 9289 O O . LYS C 1 1295 ? 172.359 119.012 106.622 1.00 190.86 1376 LYS Q O 1
ATOM 9295 N N . CYS C 1 1296 ? 170.973 120.166 105.275 1.00 188.03 1377 CYS Q N 1
ATOM 9296 C CA . CYS C 1 1296 ? 171.461 119.490 104.083 1.00 187.66 1377 CYS Q CA 1
ATOM 9297 C C . CYS C 1 1296 ? 172.938 119.795 103.867 1.00 187.61 1377 CYS Q C 1
ATOM 9298 O O . CYS C 1 1296 ? 173.409 120.898 104.155 1.00 187.56 1377 CYS Q O 1
ATOM 9301 N N . LYS C 1 1297 ? 173.671 118.801 103.374 1.00 190.91 1378 LYS Q N 1
ATOM 9302 C CA . LYS C 1 1297 ? 175.079 118.989 103.081 1.00 190.88 1378 LYS Q CA 1
ATOM 9303 C C . LYS C 1 1297 ? 175.243 119.972 101.924 1.00 191.63 1378 LYS Q C 1
ATOM 9304 O O . LYS C 1 1297 ? 174.325 120.161 101.125 1.00 191.31 1378 LYS Q O 1
ATOM 9310 N N . PRO C 1 1298 ? 176.398 120.635 101.834 1.00 197.01 1379 PRO Q N 1
ATOM 9311 C CA . PRO C 1 1298 ? 176.602 121.609 100.755 1.00 196.42 1379 PRO Q CA 1
ATOM 9312 C C . PRO C 1 1298 ? 176.408 120.974 99.386 1.00 196.61 1379 PRO Q C 1
ATOM 9313 O O . PRO C 1 1298 ? 176.820 119.838 99.141 1.00 196.33 1379 PRO Q O 1
ATOM 9317 N N . GLY C 1 1299 ? 175.774 121.726 98.491 1.00 198.39 1380 GLY Q N 1
ATOM 9318 C CA . GLY C 1 1299 ? 175.363 121.194 97.209 1.00 198.05 1380 GLY Q CA 1
ATOM 9319 C C . GLY C 1 1299 ? 174.031 120.480 97.218 1.00 198.08 1380 GLY Q C 1
ATOM 9320 O O . GLY C 1 1299 ? 173.661 119.882 96.202 1.00 197.82 1380 GLY Q O 1
ATOM 9321 N N . TYR C 1 1300 ? 173.300 120.522 98.330 1.00 189.79 1381 TYR Q N 1
ATOM 9322 C CA . TYR C 1 1300 ? 172.010 119.864 98.452 1.00 189.49 1381 TYR Q CA 1
ATOM 9323 C C . TYR C 1 1300 ? 171.015 120.803 99.118 1.00 189.34 1381 TYR Q C 1
ATOM 9324 O O . TYR C 1 1300 ? 171.389 121.717 99.858 1.00 188.22 1381 TYR Q O 1
ATOM 9333 N N . HIS C 1 1301 ? 169.732 120.568 98.845 1.00 191.75 1382 HIS Q N 1
ATOM 9334 C CA . HIS C 1 1301 ? 168.669 121.379 99.420 1.00 191.14 1382 HIS Q CA 1
ATOM 9335 C C . HIS C 1 1301 ? 167.424 120.522 99.598 1.00 191.21 1382 HIS Q C 1
ATOM 9336 O O . HIS C 1 1301 ? 167.261 119.484 98.951 1.00 190.83 1382 HIS Q O 1
ATOM 9343 N N . VAL C 1 1302 ? 166.547 120.972 100.486 1.00 191.41 1383 VAL Q N 1
ATOM 9344 C CA . VAL C 1 1302 ? 165.299 120.248 100.762 1.00 191.61 1383 VAL Q CA 1
ATOM 9345 C C . VAL C 1 1302 ? 164.386 120.342 99.546 1.00 192.22 1383 VAL Q C 1
ATOM 9346 O O . VAL C 1 1302 ? 164.254 121.431 98.959 1.00 192.24 1383 VAL Q O 1
ATOM 9350 N N . PRO C 1 1303 ? 163.752 119.249 99.122 1.00 194.14 1384 PRO Q N 1
ATOM 9351 C CA . PRO C 1 1303 ? 162.750 119.352 98.057 1.00 193.42 1384 PRO Q CA 1
ATOM 9352 C C . PRO C 1 1303 ? 161.548 120.169 98.505 1.00 193.12 1384 PRO Q C 1
ATOM 9353 O O . PRO C 1 1303 ? 161.198 120.213 99.686 1.00 192.78 1384 PRO Q O 1
ATOM 9357 N N . GLY C 1 1304 ? 160.917 120.826 97.534 1.00 187.65 1385 GLY Q N 1
ATOM 9358 C CA . GLY C 1 1304 ? 159.785 121.683 97.801 1.00 187.73 1385 GLY Q CA 1
ATOM 9359 C C . GLY C 1 1304 ? 160.137 123.109 98.160 1.00 188.73 1385 GLY Q C 1
ATOM 9360 O O . GLY C 1 1304 ? 159.229 123.942 98.289 1.00 188.32 1385 GLY Q O 1
ATOM 9361 N N . SER C 1 1305 ? 161.420 123.421 98.327 1.00 197.94 1386 SER Q N 1
ATOM 9362 C CA . SER C 1 1305 ? 161.826 124.787 98.619 1.00 197.71 1386 SER Q CA 1
ATOM 9363 C C . SER C 1 1305 ? 161.667 125.660 97.381 1.00 197.59 1386 SER Q C 1
ATOM 9364 O O . SER C 1 1305 ? 161.902 125.218 96.253 1.00 197.37 1386 SER Q O 1
ATOM 9367 N N . SER C 1 1306 ? 161.263 126.908 97.600 1.00 203.21 1387 SER Q N 1
ATOM 9368 C CA . SER C 1 1306 ? 161.073 127.837 96.498 1.00 203.13 1387 SER Q CA 1
ATOM 9369 C C . SER C 1 1306 ? 162.414 128.200 95.865 1.00 203.36 1387 SER Q C 1
ATOM 9370 O O . SER C 1 1306 ? 163.473 128.124 96.493 1.00 203.45 1387 SER Q O 1
ATOM 9373 N N . ARG C 1 1307 ? 162.353 128.595 94.591 1.00 190.69 1388 ARG Q N 1
ATOM 9374 C CA . ARG C 1 1307 ? 163.563 129.019 93.891 1.00 189.84 1388 ARG Q CA 1
ATOM 9375 C C . ARG C 1 1307 ? 164.167 130.260 94.538 1.00 190.10 1388 ARG Q C 1
ATOM 9376 O O . ARG C 1 1307 ? 165.394 130.387 94.628 1.00 189.43 1388 ARG Q O 1
ATOM 9384 N N . LYS C 1 1308 ? 163.321 131.188 94.991 1.00 193.01 1389 LYS Q N 1
ATOM 9385 C CA . LYS C 1 1308 ? 163.822 132.414 95.601 1.00 192.48 1389 LYS Q CA 1
ATOM 9386 C C . LYS C 1 1308 ? 164.548 132.145 96.913 1.00 192.50 1389 LYS Q C 1
ATOM 9387 O O . LYS C 1 1308 ? 165.438 132.913 97.296 1.00 191.40 1389 LYS Q O 1
ATOM 9393 N N . SER C 1 1309 ? 164.190 131.069 97.615 1.00 198.64 1390 SER Q N 1
ATOM 9394 C CA . SER C 1 1309 ? 164.808 130.767 98.907 1.00 197.66 1390 SER Q CA 1
ATOM 9395 C C . SER C 1 1309 ? 164.936 129.252 99.025 1.00 197.82 1390 SER Q C 1
ATOM 9396 O O . SER C 1 1309 ? 163.973 128.572 99.399 1.00 197.62 1390 SER Q O 1
ATOM 9399 N N . LYS C 1 1310 ? 166.122 128.731 98.712 1.00 190.42 1391 LYS Q N 1
ATOM 9400 C CA . LYS C 1 1310 ? 166.396 127.303 98.831 1.00 190.01 1391 LYS Q CA 1
ATOM 9401 C C . LYS C 1 1310 ? 166.730 126.984 100.281 1.00 189.64 1391 LYS Q C 1
ATOM 9402 O O . LYS C 1 1310 ? 167.789 127.375 100.784 1.00 188.35 1391 LYS Q O 1
ATOM 9408 N N . LYS C 1 1311 ? 165.835 126.266 100.953 1.00 189.13 1392 LYS Q N 1
ATOM 9409 C CA . LYS C 1 1311 ? 166.043 125.904 102.349 1.00 188.54 1392 LYS Q CA 1
ATOM 9410 C C . LYS C 1 1311 ? 166.970 124.699 102.433 1.00 188.41 1392 LYS Q C 1
ATOM 9411 O O . LYS C 1 1311 ? 166.627 123.607 101.965 1.00 188.06 1392 LYS Q O 1
ATOM 9417 N N . ARG C 1 1312 ? 168.146 124.899 103.024 1.00 184.76 1393 ARG Q N 1
ATOM 9418 C CA . ARG C 1 1312 ? 169.110 123.829 103.237 1.00 184.77 1393 ARG Q CA 1
ATOM 9419 C C . ARG C 1 1312 ? 168.918 123.124 104.573 1.00 185.29 1393 ARG Q C 1
ATOM 9420 O O . ARG C 1 1312 ? 169.684 122.210 104.892 1.00 185.21 1393 ARG Q O 1
ATOM 9428 N N . ALA C 1 1313 ? 167.921 123.527 105.357 1.00 199.24 1394 ALA Q N 1
ATOM 9429 C CA . ALA C 1 1313 ? 167.644 122.925 106.651 1.00 198.92 1394 ALA Q CA 1
ATOM 9430 C C . ALA C 1 1313 ? 166.161 122.604 106.761 1.00 199.22 1394 ALA Q C 1
ATOM 9431 O O . ALA C 1 1313 ? 165.313 123.299 106.194 1.00 198.81 1394 ALA Q O 1
ATOM 9433 N N . PHE C 1 1314 ? 165.858 121.541 107.500 1.00 194.69 1395 PHE Q N 1
ATOM 9434 C CA . PHE C 1 1314 ? 164.486 121.107 107.719 1.00 194.04 1395 PHE Q CA 1
ATOM 9435 C C . PHE C 1 1314 ? 164.408 120.431 109.082 1.00 193.42 1395 PHE Q C 1
ATOM 9436 O O . PHE C 1 1314 ? 165.406 120.313 109.796 1.00 193.32 1395 PHE Q O 1
ATOM 9444 N N . LYS C 1 1315 ? 163.203 119.998 109.448 1.00 186.66 1396 LYS Q N 1
ATOM 9445 C CA . LYS C 1 1315 ? 162.982 119.339 110.727 1.00 186.78 1396 LYS Q CA 1
ATOM 9446 C C . LYS C 1 1315 ? 162.061 118.143 110.531 1.00 187.20 1396 LYS Q C 1
ATOM 9447 O O . LYS C 1 1315 ? 161.291 118.073 109.570 1.00 187.07 1396 LYS Q O 1
ATOM 9453 N N . THR C 1 1316 ? 162.159 117.197 111.460 1.00 190.09 1397 THR Q N 1
ATOM 9454 C CA . THR C 1 1316 ? 161.290 116.031 111.498 1.00 189.63 1397 THR Q CA 1
ATOM 9455 C C . THR C 1 1316 ? 160.770 115.846 112.916 1.00 189.76 1397 THR Q C 1
ATOM 9456 O O . THR C 1 1316 ? 161.400 116.276 113.885 1.00 189.26 1397 THR Q O 1
ATOM 9460 N N . GLN C 1 1317 ? 159.612 115.205 113.036 1.00 188.48 1398 GLN Q N 1
ATOM 9461 C CA . GLN C 1 1317 ? 158.947 115.044 114.320 1.00 188.02 1398 GLN Q CA 1
ATOM 9462 C C . GLN C 1 1317 ? 158.702 113.569 114.607 1.00 187.25 1398 GLN Q C 1
ATOM 9463 O O . GLN C 1 1317 ? 158.367 112.796 113.704 1.00 187.32 1398 GLN Q O 1
ATOM 9469 N N . CYS C 1 1318 ? 158.879 113.188 115.870 1.00 187.04 1399 CYS Q N 1
ATOM 9470 C CA . CYS C 1 1318 ? 158.557 111.840 116.330 1.00 187.15 1399 CYS Q CA 1
ATOM 9471 C C . CYS C 1 1318 ? 157.044 111.680 116.329 1.00 187.37 1399 CYS Q C 1
ATOM 9472 O O . CYS C 1 1318 ? 156.349 112.203 117.202 1.00 187.87 1399 CYS Q O 1
ATOM 9475 N N . THR C 1 1319 ? 156.524 110.960 115.339 1.00 182.65 1400 THR Q N 1
ATOM 9476 C CA . THR C 1 1319 ? 155.087 110.783 115.231 1.00 182.85 1400 THR Q CA 1
ATOM 9477 C C . THR C 1 1319 ? 154.597 109.755 116.253 1.00 182.35 1400 THR Q C 1
ATOM 9478 O O . THR C 1 1319 ? 155.378 109.083 116.930 1.00 182.85 1400 THR Q O 1
ATOM 9482 N N . GLN C 1 1320 ? 153.272 109.643 116.350 1.00 168.88 1401 GLN Q N 1
ATOM 9483 C CA . GLN C 1 1320 ? 152.658 108.909 117.454 1.00 169.10 1401 GLN Q CA 1
ATOM 9484 C C . GLN C 1 1320 ? 152.942 107.412 117.396 1.00 169.48 1401 GLN Q C 1
ATOM 9485 O O . GLN C 1 1320 ? 153.052 106.769 118.445 1.00 169.32 1401 GLN Q O 1
ATOM 9491 N N . ASP C 1 1321 ? 153.064 106.835 116.200 1.00 175.39 1402 ASP Q N 1
ATOM 9492 C CA . ASP C 1 1321 ? 153.250 105.391 116.090 1.00 175.45 1402 ASP Q CA 1
ATOM 9493 C C . ASP C 1 1321 ? 154.682 104.947 116.376 1.00 176.00 1402 ASP Q C 1
ATOM 9494 O O . ASP C 1 1321 ? 155.009 103.778 116.144 1.00 175.95 1402 ASP Q O 1
ATOM 9499 N N . GLY C 1 1322 ? 155.537 105.844 116.870 1.00 180.65 1403 GLY Q N 1
ATOM 9500 C CA . GLY C 1 1322 ? 156.900 105.506 117.215 1.00 180.05 1403 GLY Q CA 1
ATOM 9501 C C . GLY C 1 1322 ? 157.919 105.705 116.114 1.00 180.56 1403 GLY Q C 1
ATOM 9502 O O . GLY C 1 1322 ? 159.120 105.552 116.374 1.00 180.98 1403 GLY Q O 1
ATOM 9503 N N . SER C 1 1323 ? 157.490 106.035 114.900 1.00 183.01 1404 SER Q N 1
ATOM 9504 C CA . SER C 1 1323 ? 158.412 106.245 113.793 1.00 183.04 1404 SER Q CA 1
ATOM 9505 C C . SER C 1 1323 ? 158.775 107.727 113.701 1.00 183.45 1404 SER Q C 1
ATOM 9506 O O . SER C 1 1323 ? 158.462 108.526 114.586 1.00 182.87 1404 SER Q O 1
ATOM 9509 N N . TRP C 1 1324 ? 159.442 108.107 112.614 1.00 187.10 1405 TRP Q N 1
ATOM 9510 C CA . TRP C 1 1324 ? 159.856 109.481 112.376 1.00 187.18 1405 TRP Q CA 1
ATOM 9511 C C . TRP C 1 1324 ? 159.256 109.988 111.074 1.00 187.10 1405 TRP Q C 1
ATOM 9512 O O . TRP C 1 1324 ? 159.133 109.235 110.102 1.00 186.19 1405 TRP Q O 1
ATOM 9523 N N . GLN C 1 1325 ? 158.882 111.265 111.061 1.00 189.00 1406 GLN Q N 1
ATOM 9524 C CA . GLN C 1 1325 ? 158.386 111.885 109.842 1.00 188.48 1406 GLN Q CA 1
ATOM 9525 C C . GLN C 1 1325 ? 159.510 112.010 108.821 1.00 188.97 1406 GLN Q C 1
ATOM 9526 O O . GLN C 1 1325 ? 160.649 112.342 109.163 1.00 189.86 1406 GLN Q O 1
ATOM 9532 N N . GLU C 1 1326 ? 159.185 111.740 107.561 1.00 174.02 1407 GLU Q N 1
ATOM 9533 C CA . GLU C 1 1326 ? 160.196 111.693 106.514 1.00 173.20 1407 GLU Q CA 1
ATOM 9534 C C . GLU C 1 1326 ? 160.625 113.091 106.083 1.00 172.74 1407 GLU Q C 1
ATOM 9535 O O . GLU C 1 1326 ? 159.827 114.033 106.048 1.00 171.96 1407 GLU Q O 1
ATOM 9541 N N . GLY C 1 1327 ? 161.909 113.210 105.753 1.00 179.76 1408 GLY Q N 1
ATOM 9542 C CA . GLY C 1 1327 ? 162.477 114.429 105.214 1.00 180.57 1408 GLY Q CA 1
ATOM 9543 C C . GLY C 1 1327 ? 163.723 114.125 104.405 1.00 181.82 1408 GLY Q C 1
ATOM 9544 O O . GLY C 1 1327 ? 164.494 113.233 104.770 1.00 181.86 1408 GLY Q O 1
ATOM 9545 N N . ALA C 1 1328 ? 163.936 114.851 103.310 1.00 195.83 1409 ALA Q N 1
ATOM 9546 C CA . ALA C 1 1328 ? 165.019 114.550 102.386 1.00 195.55 1409 ALA Q CA 1
ATOM 9547 C C . ALA C 1 1328 ? 165.759 115.826 102.006 1.00 195.01 1409 ALA Q C 1
ATOM 9548 O O . ALA C 1 1328 ? 165.339 116.941 102.326 1.00 195.09 1409 ALA Q O 1
ATOM 9550 N N . CYS C 1 1329 ? 166.883 115.640 101.314 1.00 181.97 1410 CYS Q N 1
ATOM 9551 C CA . CYS C 1 1329 ? 167.723 116.734 100.826 1.00 182.22 1410 CYS Q CA 1
ATOM 9552 C C . CYS C 1 1329 ? 168.063 116.453 99.366 1.00 182.41 1410 CYS Q C 1
ATOM 9553 O O . CYS C 1 1329 ? 168.974 115.672 99.077 1.00 182.00 1410 CYS Q O 1
ATOM 9556 N N . VAL C 1 1330 ? 167.340 117.101 98.449 1.00 192.95 1411 VAL Q N 1
ATOM 9557 C CA . VAL C 1 1330 ? 167.610 116.944 96.987 1.00 193.05 1411 VAL Q CA 1
ATOM 9558 C C . VAL C 1 1330 ? 168.740 117.899 96.578 1.00 192.79 1411 VAL Q C 1
ATOM 9559 O O . VAL C 1 1330 ? 168.669 119.091 96.928 1.00 192.82 1411 VAL Q O 1
ATOM 9563 N N . PRO C 1 1331 ? 169.773 117.436 95.842 1.00 191.68 1412 PRO Q N 1
ATOM 9564 C CA . PRO C 1 1331 ? 170.882 118.306 95.435 1.00 191.10 1412 PRO Q CA 1
ATOM 9565 C C . PRO C 1 1331 ? 170.381 119.510 94.622 1.00 190.19 1412 PRO Q C 1
ATOM 9566 O O . PRO C 1 1331 ? 169.324 119.380 94.030 1.00 189.71 1412 PRO Q O 1
ATOM 9570 N N . GLY C 1 1395 ? 172.346 128.120 58.958 1.00 183.71 1476 GLY Q N 1
ATOM 9571 C CA . GLY C 1 1395 ? 171.893 128.336 57.596 1.00 184.30 1476 GLY Q CA 1
ATOM 9572 C C . GLY C 1 1395 ? 170.386 128.446 57.475 1.00 185.27 1476 GLY Q C 1
ATOM 9573 O O . GLY C 1 1395 ? 169.803 129.484 57.785 1.00 185.01 1476 GLY Q O 1
ATOM 9574 N N . GLN C 1 1396 ? 169.755 127.367 57.022 1.00 191.02 1477 GLN Q N 1
ATOM 9575 C CA . GLN C 1 1396 ? 168.311 127.315 56.848 1.00 190.98 1477 GLN Q CA 1
ATOM 9576 C C . GLN C 1 1396 ? 167.821 125.972 57.379 1.00 191.02 1477 GLN Q C 1
ATOM 9577 O O . GLN C 1 1396 ? 168.544 125.263 58.083 1.00 190.63 1477 GLN Q O 1
ATOM 9583 N N . CYS C 1 1397 ? 166.572 125.632 57.066 1.00 189.91 1478 CYS Q N 1
ATOM 9584 C CA . CYS C 1 1397 ? 166.003 124.352 57.458 1.00 189.83 1478 CYS Q CA 1
ATOM 9585 C C . CYS C 1 1397 ? 165.060 123.866 56.369 1.00 190.06 1478 CYS Q C 1
ATOM 9586 O O . CYS C 1 1397 ? 164.482 124.664 55.625 1.00 189.12 1478 CYS Q O 1
ATOM 9589 N N . SER C 1 1398 ? 164.908 122.549 56.288 1.00 199.98 1479 SER Q N 1
ATOM 9590 C CA . SER C 1 1398 ? 164.031 121.956 55.291 1.00 200.03 1479 SER Q CA 1
ATOM 9591 C C . SER C 1 1398 ? 162.575 122.300 55.579 1.00 200.25 1479 SER Q C 1
ATOM 9592 O O . SER C 1 1398 ? 162.165 122.457 56.733 1.00 200.14 1479 SER Q O 1
ATOM 9595 N N . VAL C 1 1399 ? 161.794 122.427 54.513 1.00 208.90 1480 VAL Q N 1
ATOM 9596 C CA . VAL C 1 1399 ? 160.358 122.679 54.674 1.00 209.06 1480 VAL Q CA 1
ATOM 9597 C C . VAL C 1 1399 ? 159.717 121.471 55.349 1.00 209.11 1480 VAL Q C 1
ATOM 9598 O O . VAL C 1 1399 ? 159.942 120.325 54.912 1.00 208.77 1480 VAL Q O 1
ATOM 9602 N N . PRO C 1 1400 ? 158.923 121.656 56.405 1.00 205.06 1481 PRO Q N 1
ATOM 9603 C CA . PRO C 1 1400 ? 158.328 120.501 57.091 1.00 204.59 1481 PRO Q CA 1
ATOM 9604 C C . PRO C 1 1400 ? 157.285 119.800 56.236 1.00 204.41 1481 PRO Q C 1
ATOM 9605 O O . PRO C 1 1400 ? 156.079 119.957 56.452 1.00 204.03 1481 PRO Q O 1
ATOM 9609 N N . ASN C 1 1401 ? 157.752 119.029 55.250 1.00 196.23 1482 ASN Q N 1
ATOM 9610 C CA . ASN C 1 1401 ? 156.837 118.322 54.359 1.00 196.19 1482 ASN Q CA 1
ATOM 9611 C C . ASN C 1 1401 ? 156.030 117.269 55.109 1.00 196.01 1482 ASN Q C 1
ATOM 9612 O O . ASN C 1 1401 ? 154.827 117.112 54.866 1.00 195.58 1482 ASN Q O 1
ATOM 9617 N N . GLU C 1 1402 ? 156.669 116.537 56.021 1.00 201.20 1483 GLU Q N 1
ATOM 9618 C CA . GLU C 1 1402 ? 155.996 115.491 56.791 1.00 201.19 1483 GLU Q CA 1
ATOM 9619 C C . GLU C 1 1402 ? 155.326 116.139 57.997 1.00 201.17 1483 GLU Q C 1
ATOM 9620 O O . GLU C 1 1402 ? 155.931 116.320 59.054 1.00 201.03 1483 GLU Q O 1
ATOM 9626 N N . LEU C 1 1403 ? 154.053 116.490 57.830 1.00 201.24 1484 LEU Q N 1
ATOM 9627 C CA . LEU C 1 1403 ? 153.270 117.144 58.867 1.00 201.28 1484 LEU Q CA 1
ATOM 9628 C C . LEU C 1 1403 ? 151.917 116.464 58.997 1.00 201.32 1484 LEU Q C 1
ATOM 9629 O O . LEU C 1 1403 ? 151.420 115.847 58.050 1.00 200.96 1484 LEU Q O 1
ATOM 9634 N N . ASN C 1 1404 ? 151.326 116.577 60.184 1.00 196.47 1485 ASN Q N 1
ATOM 9635 C CA . ASN C 1 1404 ? 149.988 116.050 60.402 1.00 196.27 1485 ASN Q CA 1
ATOM 9636 C C . ASN C 1 1404 ? 148.958 116.871 59.632 1.00 196.41 1485 ASN Q C 1
ATOM 9637 O O . ASN C 1 1404 ? 149.156 118.056 59.352 1.00 195.89 1485 ASN Q O 1
ATOM 9642 N N . SER C 1 1405 ? 147.846 116.218 59.285 1.00 199.18 1486 SER Q N 1
ATOM 9643 C CA . SER C 1 1405 ? 146.778 116.909 58.569 1.00 199.08 1486 SER Q CA 1
ATOM 9644 C C . SER C 1 1405 ? 146.184 118.029 59.414 1.00 199.17 1486 SER Q C 1
ATOM 9645 O O . SER C 1 1405 ? 145.921 119.127 58.910 1.00 198.91 1486 SER Q O 1
ATOM 9648 N N . ASN C 1 1406 ? 145.968 117.770 60.703 1.00 191.87 1487 ASN Q N 1
ATOM 9649 C CA . ASN C 1 1406 ? 145.435 118.780 61.608 1.00 191.02 1487 ASN Q CA 1
A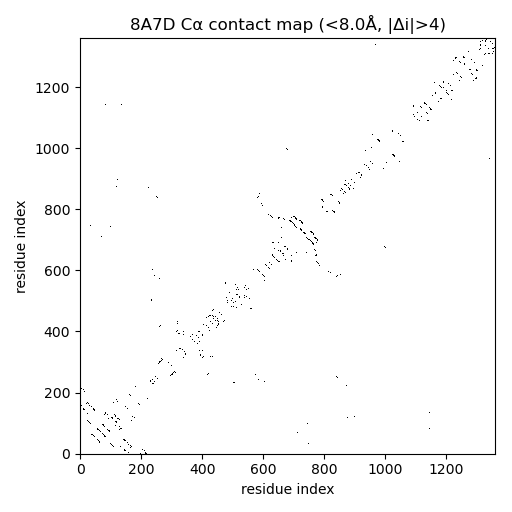TOM 9650 C C . ASN C 1 1406 ? 146.494 119.760 62.093 1.00 191.12 1487 ASN Q C 1
ATOM 9651 O O . ASN C 1 1406 ? 146.139 120.814 62.629 1.00 190.23 1487 ASN Q O 1
ATOM 9656 N N . LEU C 1 1407 ? 147.776 119.447 61.912 1.00 200.44 1488 LEU Q N 1
ATOM 9657 C CA . LEU C 1 1407 ? 148.855 120.297 62.394 1.00 200.40 1488 LEU Q CA 1
ATOM 9658 C C . LEU C 1 1407 ? 149.308 121.260 61.302 1.00 200.04 1488 LEU Q C 1
ATOM 9659 O O . LEU C 1 1407 ? 149.379 120.900 60.124 1.00 199.13 1488 LEU Q O 1
ATOM 9664 N N . LYS C 1 1408 ? 149.610 122.487 61.714 1.00 199.96 1489 LYS Q N 1
ATOM 9665 C CA . LYS C 1 1408 ? 150.026 123.573 60.845 1.00 199.74 1489 LYS Q CA 1
ATOM 9666 C C . LYS C 1 1408 ? 151.216 124.265 61.491 1.00 199.98 1489 LYS Q C 1
ATOM 9667 O O . LYS C 1 1408 ? 151.278 124.396 62.718 1.00 199.84 1489 LYS Q O 1
ATOM 9673 N N . LEU C 1 1409 ? 152.178 124.679 60.675 1.00 203.96 1490 LEU Q N 1
ATOM 9674 C CA . LEU C 1 1409 ? 153.372 125.351 61.161 1.00 203.80 1490 LEU Q CA 1
ATOM 9675 C C . LEU C 1 1409 ? 153.450 126.740 60.552 1.00 203.37 1490 LEU Q C 1
ATOM 9676 O O . LEU C 1 1409 ? 153.343 126.893 59.331 1.00 202.99 1490 LEU Q O 1
ATOM 9681 N N . GLN C 1 1410 ? 153.633 127.751 61.398 1.00 192.10 1491 GLN Q N 1
ATOM 9682 C CA . GLN C 1 1410 ? 153.767 129.127 60.937 1.00 191.37 1491 GLN Q CA 1
ATOM 9683 C C . GLN C 1 1410 ? 155.187 129.601 61.211 1.00 191.35 1491 GLN Q C 1
ATOM 9684 O O . GLN C 1 1410 ? 155.652 129.549 62.356 1.00 191.52 1491 GLN Q O 1
ATOM 9690 N N . CYS C 1 1411 ? 155.868 130.065 60.162 1.00 194.54 1492 CYS Q N 1
ATOM 9691 C CA . CYS C 1 1411 ? 157.277 130.451 60.225 1.00 194.50 1492 CYS Q CA 1
ATOM 9692 C C . CYS C 1 1411 ? 157.439 131.878 59.720 1.00 194.67 1492 CYS Q C 1
ATOM 9693 O O . CYS C 1 1411 ? 157.678 132.104 58.526 1.00 194.48 1492 CYS Q O 1
ATOM 9696 N N . PRO C 1 1412 ? 157.314 132.871 60.604 1.00 194.80 1493 PRO Q N 1
ATOM 9697 C CA . PRO C 1 1412 ? 157.525 134.260 60.167 1.00 194.42 1493 PRO Q CA 1
ATOM 9698 C C . PRO C 1 1412 ? 158.979 134.586 59.872 1.00 193.92 1493 PRO Q C 1
ATOM 9699 O O . PRO C 1 1412 ? 159.246 135.447 59.024 1.00 193.32 1493 PRO Q O 1
ATOM 9703 N N . ASP C 1 1413 ? 159.925 133.927 60.539 1.00 187.20 1494 ASP Q N 1
ATOM 9704 C CA . ASP C 1 1413 ? 161.348 134.215 60.393 1.00 186.60 1494 ASP Q CA 1
ATOM 9705 C C . ASP C 1 1413 ? 162.036 133.267 59.417 1.00 186.51 1494 ASP Q C 1
ATOM 9706 O O . ASP C 1 1413 ? 163.251 133.058 59.507 1.00 186.30 1494 ASP Q O 1
ATOM 9711 N N . GLY C 1 1414 ? 161.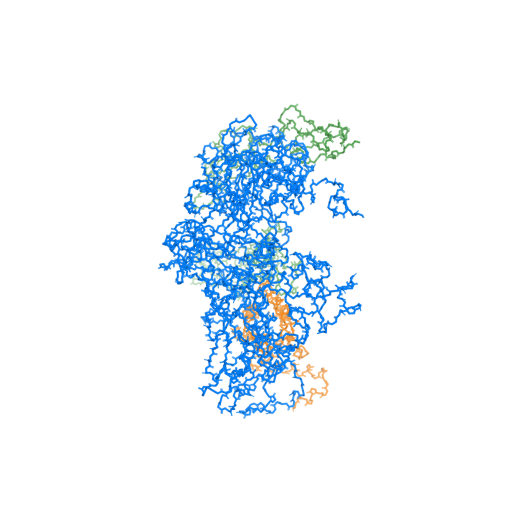285 132.692 58.480 1.00 193.04 1495 GLY Q N 1
ATOM 9712 C CA . GLY C 1 1414 ? 161.885 131.737 57.571 1.00 193.04 1495 GLY Q CA 1
ATOM 9713 C C . GLY C 1 1414 ? 162.233 130.435 58.273 1.00 193.58 1495 GLY Q C 1
ATOM 9714 O O . GLY C 1 1414 ? 161.600 130.032 59.255 1.00 193.41 1495 GLY Q O 1
ATOM 9715 N N . TYR C 1 1415 ? 163.265 129.766 57.758 1.00 190.52 1496 TYR Q N 1
ATOM 9716 C CA . TYR C 1 1415 ? 163.706 128.481 58.290 1.00 190.67 1496 TYR Q CA 1
ATOM 9717 C C . TYR C 1 1415 ? 165.141 128.527 58.801 1.00 190.82 1496 TYR Q C 1
ATOM 9718 O O . TYR C 1 1415 ? 165.788 127.481 58.903 1.00 190.22 1496 TYR Q O 1
ATOM 9727 N N . ALA C 1 1416 ? 165.656 129.711 59.125 1.00 195.28 1497 ALA Q N 1
ATOM 9728 C CA . ALA C 1 1416 ? 167.035 129.818 59.582 1.00 194.60 1497 ALA Q CA 1
ATOM 9729 C C . ALA C 1 1416 ? 167.237 129.024 60.868 1.00 195.50 1497 ALA Q C 1
ATOM 9730 O O . ALA C 1 1416 ? 166.328 128.889 61.692 1.00 196.34 1497 ALA Q O 1
ATOM 9732 N N . ILE C 1 1417 ? 168.443 128.475 61.022 1.00 192.58 1498 ILE Q N 1
ATOM 9733 C CA . ILE C 1 1417 ? 168.757 127.675 62.202 1.00 191.84 1498 ILE Q CA 1
ATOM 9734 C C . ILE C 1 1417 ? 168.605 128.541 63.442 1.00 191.70 1498 ILE Q C 1
ATOM 9735 O O . ILE C 1 1417 ? 169.236 129.598 63.565 1.00 191.29 1498 ILE Q O 1
ATOM 9740 N N . GLY C 1 1418 ? 167.763 128.094 64.371 1.00 196.40 1499 GLY Q N 1
ATOM 9741 C CA . GLY C 1 1418 ? 167.433 128.849 65.557 1.00 196.44 1499 GLY Q CA 1
ATOM 9742 C C . GLY C 1 1418 ? 166.094 129.553 65.498 1.00 197.13 1499 GLY Q C 1
ATOM 9743 O O . GLY C 1 1418 ? 165.576 129.955 66.547 1.00 197.09 1499 GLY Q O 1
ATOM 9744 N N . SER C 1 1419 ? 165.523 129.716 64.307 1.00 197.65 1500 SER Q N 1
ATOM 9745 C CA . SER C 1 1419 ? 164.206 130.324 64.188 1.00 197.02 1500 SER Q CA 1
ATOM 9746 C C . SER C 1 1419 ? 163.145 129.413 64.793 1.00 197.10 1500 SER Q C 1
ATOM 9747 O O . SER C 1 1419 ? 163.237 128.184 64.736 1.00 196.67 1500 SER Q O 1
ATOM 9750 N N . GLU C 1 1420 ? 162.129 130.034 65.383 1.00 197.58 1501 GLU Q N 1
ATOM 9751 C CA . GLU C 1 1420 ? 161.069 129.321 66.081 1.00 197.46 1501 GLU Q CA 1
ATOM 9752 C C . GLU C 1 1420 ? 159.793 129.408 65.259 1.00 197.85 1501 GLU Q C 1
ATOM 9753 O O . GLU C 1 1420 ? 159.312 130.508 64.966 1.00 197.02 1501 GLU Q O 1
ATOM 9759 N N . CYS C 1 1421 ? 159.248 128.254 64.892 1.00 212.33 1502 CYS Q N 1
ATOM 9760 C CA . CYS C 1 1421 ? 157.997 128.184 64.152 1.00 212.78 1502 CYS Q CA 1
ATOM 9761 C C . CYS C 1 1421 ? 156.888 127.743 65.093 1.00 212.94 1502 CYS Q C 1
ATOM 9762 O O . CYS C 1 1421 ? 157.049 126.769 65.840 1.00 212.34 1502 CYS Q O 1
ATOM 9765 N N . ALA C 1 1422 ? 155.773 128.469 65.058 1.00 215.19 1503 ALA Q N 1
ATOM 9766 C CA . ALA C 1 1422 ? 154.657 128.197 65.952 1.00 214.47 1503 ALA Q CA 1
ATOM 9767 C C . ALA C 1 1422 ? 153.856 127.006 65.446 1.00 214.57 1503 ALA Q C 1
ATOM 9768 O O . ALA C 1 1422 ? 153.474 126.952 64.270 1.00 214.37 1503 ALA Q O 1
ATOM 9770 N N . THR C 1 1423 ? 153.620 126.048 66.344 1.00 209.47 1504 THR Q N 1
ATOM 9771 C CA . THR C 1 1423 ? 152.813 124.869 66.060 1.00 209.04 1504 THR Q CA 1
ATOM 9772 C C . THR C 1 1423 ? 151.358 125.179 66.394 1.00 208.97 1504 THR Q C 1
ATOM 9773 O O . THR C 1 1423 ? 151.040 125.528 67.536 1.00 208.58 1504 THR Q O 1
ATOM 9777 N N . SER C 1 1424 ? 150.480 125.049 65.404 1.00 212.19 1505 SER Q N 1
ATOM 9778 C CA . SER C 1 1424 ? 149.064 125.332 65.555 1.00 212.30 1505 SER Q CA 1
ATOM 9779 C C . SER C 1 1424 ? 148.272 124.136 65.049 1.00 211.91 1505 SER Q C 1
ATOM 9780 O O . SER C 1 1424 ? 148.782 123.323 64.279 1.00 211.74 1505 SER Q O 1
ATOM 9783 N N . CYS C 1 1425 ? 147.030 124.018 65.495 1.00 203.54 1506 CYS Q N 1
ATOM 9784 C CA . CYS C 1 1425 ? 146.182 122.912 65.084 1.00 203.55 1506 CYS Q CA 1
ATOM 9785 C C . CYS C 1 1425 ? 144.969 123.433 64.328 1.00 203.10 1506 CYS Q C 1
ATOM 9786 O O . CYS C 1 1425 ? 144.548 124.580 64.514 1.00 202.54 1506 CYS Q O 1
ATOM 9789 N N . LEU C 1 1426 ? 144.422 122.588 63.452 1.00 194.20 1507 LEU Q N 1
ATOM 9790 C CA . LEU C 1 1426 ? 143.218 122.965 62.720 1.00 193.79 1507 LEU Q CA 1
ATOM 9791 C C . LEU C 1 1426 ? 142.054 123.201 63.673 1.00 193.31 1507 LEU Q C 1
ATOM 9792 O O . LEU C 1 1426 ? 141.280 124.149 63.499 1.00 192.81 1507 LEU Q O 1
ATOM 9797 N N . ASP C 1 1427 ? 141.918 122.354 64.688 1.00 195.06 1508 ASP Q N 1
ATOM 9798 C CA . ASP C 1 1427 ? 140.916 122.554 65.724 1.00 195.01 1508 ASP Q CA 1
ATOM 9799 C C . ASP C 1 1427 ? 141.438 123.562 66.741 1.00 195.23 1508 ASP Q C 1
ATOM 9800 O O . ASP C 1 1427 ? 142.517 123.374 67.313 1.00 195.49 1508 ASP Q O 1
ATOM 9805 N N . HIS C 1 1428 ? 140.671 124.630 66.970 1.00 193.84 1509 HIS Q N 1
ATOM 9806 C CA . HIS C 1 1428 ? 141.058 125.631 67.955 1.00 193.90 1509 HIS Q CA 1
ATOM 9807 C C . HIS C 1 1428 ? 140.991 125.106 69.383 1.00 193.36 1509 HIS Q C 1
ATOM 9808 O O . HIS C 1 1428 ? 141.548 125.740 70.286 1.00 192.65 1509 HIS Q O 1
ATOM 9815 N N . ASN C 1 1429 ? 140.334 123.972 69.606 1.00 189.29 1510 ASN Q N 1
ATOM 9816 C CA . ASN C 1 1429 ? 140.316 123.297 70.898 1.00 189.06 1510 ASN Q CA 1
ATOM 9817 C C . ASN C 1 1429 ? 141.145 122.016 70.846 1.00 189.34 1510 ASN Q C 1
ATOM 9818 O O . ASN C 1 1429 ? 140.774 120.991 71.421 1.00 188.64 1510 ASN Q O 1
ATOM 9823 N N . SER C 1 1430 ? 142.263 122.064 70.128 1.00 194.41 1511 SER Q N 1
ATOM 9824 C CA . SER C 1 1430 ? 143.221 120.972 70.070 1.00 193.78 1511 SER Q CA 1
ATOM 9825 C C . SER C 1 1430 ? 144.614 121.523 70.318 1.00 193.33 1511 SER Q C 1
ATOM 9826 O O . SER C 1 1430 ? 144.946 122.621 69.860 1.00 193.33 1511 SER Q O 1
ATOM 9829 N N . GLU C 1 1431 ? 145.424 120.762 71.043 1.00 182.82 1512 GLU Q N 1
ATOM 9830 C CA . GLU C 1 1431 ? 146.768 121.185 71.402 1.00 182.41 1512 GLU Q CA 1
ATOM 9831 C C . GLU C 1 1431 ? 147.797 120.330 70.676 1.00 182.86 1512 GLU Q C 1
ATOM 9832 O O . GLU C 1 1431 ? 147.635 119.109 70.548 1.00 182.61 1512 GLU Q O 1
ATOM 9838 N N . SER C 1 1432 ? 148.833 120.997 70.169 1.00 201.99 1513 SER Q N 1
ATOM 9839 C CA . SER C 1 1432 ? 149.958 120.327 69.532 1.00 203.06 1513 SER Q CA 1
ATOM 9840 C C . SER C 1 1432 ? 150.911 119.830 70.610 1.00 202.79 1513 SER Q C 1
ATOM 9841 O O . SER C 1 1432 ? 151.520 120.632 71.327 1.00 202.48 1513 SER Q O 1
ATOM 9844 N N . ILE C 1 1433 ? 151.030 118.509 70.732 1.00 194.52 1514 ILE Q N 1
ATOM 9845 C CA . ILE C 1 1433 ? 151.807 117.882 71.790 1.00 194.25 1514 ILE Q CA 1
ATOM 9846 C C . ILE C 1 1433 ? 152.549 116.679 71.224 1.00 194.54 1514 ILE Q C 1
ATOM 9847 O O . ILE C 1 1433 ? 152.324 116.246 70.088 1.00 195.01 1514 ILE Q O 1
ATOM 9852 N N . ILE C 1 1434 ? 153.448 116.147 72.047 1.00 197.26 1515 ILE Q N 1
ATOM 9853 C CA . ILE C 1 1434 ? 154.195 114.928 71.761 1.00 197.44 1515 ILE Q CA 1
ATOM 9854 C C . ILE C 1 1434 ? 153.957 113.963 72.912 1.00 197.46 1515 ILE Q C 1
ATOM 9855 O O . ILE C 1 1434 ? 154.264 114.278 74.069 1.00 197.00 1515 ILE Q O 1
ATOM 9860 N N . LEU C 1 1435 ? 153.416 112.803 72.600 1.00 195.52 1516 LEU Q N 1
ATOM 9861 C CA . LEU C 1 1435 ? 153.105 111.783 73.586 1.00 195.01 1516 LEU Q CA 1
ATOM 9862 C C . LEU C 1 1435 ? 154.305 110.877 73.827 1.00 194.49 1516 LEU Q C 1
ATOM 9863 O O . LEU C 1 1435 ? 155.233 110.824 73.013 1.00 194.74 1516 LEU Q O 1
ATOM 9868 N N . PRO C 1 1436 ? 154.325 110.163 74.953 1.00 185.65 1517 PRO Q N 1
ATOM 9869 C CA . PRO C 1 1436 ? 155.386 109.175 75.175 1.00 185.37 1517 PRO Q CA 1
ATOM 9870 C C . PRO C 1 1436 ? 155.369 108.095 74.104 1.00 186.10 1517 PRO Q C 1
ATOM 9871 O O . PRO C 1 1436 ? 154.335 107.797 73.504 1.00 186.32 1517 PRO Q O 1
ATOM 9875 N N . MET C 1 1437 ? 156.545 107.511 73.871 1.00 180.37 1518 MET Q N 1
ATOM 9876 C CA . MET C 1 1437 ? 156.722 106.569 72.768 1.00 179.52 1518 MET Q CA 1
ATOM 9877 C C . MET C 1 1437 ? 155.796 105.362 72.886 1.00 179.80 1518 MET Q C 1
ATOM 9878 O O . MET C 1 1437 ? 155.441 104.754 71.869 1.00 178.65 1518 MET Q O 1
ATOM 9883 N N . ASN C 1 1438 ? 155.393 105.002 74.104 1.00 183.21 1519 ASN Q N 1
ATOM 9884 C CA . ASN C 1 1438 ? 154.501 103.870 74.321 1.00 182.36 1519 ASN Q CA 1
ATOM 9885 C C . ASN C 1 1438 ? 153.029 104.235 74.187 1.00 182.35 1519 ASN Q C 1
ATOM 9886 O O . ASN C 1 1438 ? 152.176 103.350 74.304 1.00 181.78 1519 ASN Q O 1
ATOM 9891 N N . VAL C 1 1439 ? 152.707 105.504 73.947 1.00 187.78 1520 VAL Q N 1
ATOM 9892 C CA . VAL C 1 1439 ? 151.326 105.972 73.916 1.00 187.82 1520 VAL Q CA 1
ATOM 9893 C C . VAL C 1 1439 ? 151.113 106.785 72.646 1.00 187.96 1520 VAL Q C 1
ATOM 9894 O O . VAL C 1 1439 ? 151.803 107.786 72.422 1.00 187.44 1520 VAL Q O 1
ATOM 9898 N N . THR C 1 1440 ? 150.160 106.358 71.820 1.00 189.02 1521 THR Q N 1
ATOM 9899 C CA . THR C 1 1440 ? 149.778 107.101 70.629 1.00 188.83 1521 THR Q CA 1
ATOM 9900 C C . THR C 1 1440 ? 148.616 108.036 70.965 1.00 188.59 1521 THR Q C 1
ATOM 9901 O O . THR C 1 1440 ? 148.292 108.268 72.133 1.00 188.47 1521 THR Q O 1
ATOM 9905 N N . VAL C 1 1441 ? 147.973 108.580 69.928 1.00 187.69 1522 VAL Q N 1
ATOM 9906 C CA . VAL C 1 1441 ? 146.898 109.551 70.124 1.00 187.29 1522 VAL Q CA 1
ATOM 9907 C C . VAL C 1 1441 ? 145.760 108.947 70.942 1.00 186.59 1522 VAL Q C 1
ATOM 9908 O O . VAL C 1 1441 ? 145.240 109.580 71.869 1.00 186.69 1522 VAL Q O 1
ATOM 9912 N N . ARG C 1 1442 ? 145.362 107.719 70.622 1.00 168.14 1523 ARG Q N 1
ATOM 9913 C CA . ARG C 1 1442 ? 144.235 107.078 71.288 1.00 168.38 1523 ARG Q CA 1
ATOM 9914 C C . ARG C 1 1442 ? 144.648 106.192 72.455 1.00 168.10 1523 ARG Q C 1
ATOM 9915 O O . ARG C 1 1442 ? 143.789 105.522 73.036 1.00 166.50 1523 ARG Q O 1
ATOM 9923 N N . ASP C 1 1443 ? 145.929 106.171 72.815 1.00 185.04 1524 ASP Q N 1
ATOM 9924 C CA . ASP C 1 1443 ? 146.430 105.319 73.887 1.00 185.12 1524 ASP Q CA 1
ATOM 9925 C C . ASP C 1 1443 ? 146.648 106.073 75.191 1.00 185.08 1524 ASP Q C 1
ATOM 9926 O O . ASP C 1 1443 ? 147.262 105.525 76.113 1.00 185.48 1524 ASP Q O 1
ATOM 9931 N N . ILE C 1 1444 ? 146.168 107.306 75.295 1.00 187.61 1525 ILE Q N 1
ATOM 9932 C CA . ILE C 1 1444 ? 146.484 108.161 76.438 1.00 188.56 1525 ILE Q CA 1
ATOM 9933 C C . ILE C 1 1444 ? 145.790 107.641 77.689 1.00 188.45 1525 ILE Q C 1
ATOM 9934 O O . ILE C 1 1444 ? 144.555 107.531 77.716 1.00 187.64 1525 ILE Q O 1
ATOM 9939 N N . PRO C 1 1445 ? 146.533 107.305 78.738 1.00 180.84 1526 PRO Q N 1
ATOM 9940 C CA . PRO C 1 1445 ? 145.905 106.937 80.008 1.00 179.48 1526 PRO Q CA 1
ATOM 9941 C C . PRO C 1 1445 ? 145.405 108.168 80.746 1.00 178.77 1526 PRO Q C 1
ATOM 9942 O O . PRO C 1 1445 ? 145.779 109.306 80.450 1.00 179.09 1526 PRO Q O 1
ATOM 9946 N N . HIS C 1 1446 ? 144.541 107.920 81.731 1.00 165.95 1527 HIS Q N 1
ATOM 9947 C CA . HIS C 1 1446 ? 143.988 109.014 82.519 1.00 166.24 1527 HIS Q CA 1
ATOM 9948 C C . HIS C 1 1446 ? 145.042 109.702 83.378 1.00 166.99 1527 HIS Q C 1
ATOM 9949 O O . HIS C 1 1446 ? 144.860 110.871 83.736 1.00 166.19 1527 HIS Q O 1
ATOM 9956 N N . TRP C 1 1447 ? 146.127 109.012 83.718 1.00 171.44 1528 TRP Q N 1
ATOM 9957 C CA . TRP C 1 1447 ? 147.134 109.535 84.633 1.00 171.02 1528 TRP Q CA 1
ATOM 9958 C C . TRP C 1 1447 ? 148.284 110.245 83.929 1.00 171.20 1528 TRP Q C 1
ATOM 9959 O O . TRP C 1 1447 ? 149.138 110.825 84.608 1.00 171.18 1528 TRP Q O 1
ATOM 9970 N N . LEU C 1 1448 ? 148.332 110.221 82.602 1.00 180.05 1529 LEU Q N 1
ATOM 9971 C CA . LEU C 1 1448 ? 149.436 110.800 81.848 1.00 180.44 1529 LEU Q CA 1
ATOM 9972 C C . LEU C 1 1448 ? 149.086 112.219 81.422 1.00 180.70 1529 LEU Q C 1
ATOM 9973 O O . LEU C 1 1448 ? 148.012 112.459 80.861 1.00 181.32 1529 LEU Q O 1
ATOM 9978 N N . ASN C 1 1449 ? 149.997 113.154 81.689 1.00 174.84 1530 ASN Q N 1
ATOM 9979 C CA . ASN C 1 1449 ? 149.876 114.520 81.193 1.00 174.75 1530 ASN Q CA 1
ATOM 9980 C C . ASN C 1 1449 ? 150.925 114.739 80.109 1.00 174.85 1530 ASN Q C 1
ATOM 9981 O O . ASN C 1 1449 ? 152.116 114.902 80.419 1.00 175.56 1530 ASN Q O 1
ATOM 9986 N N . PRO C 1 1450 ? 150.547 114.708 78.832 1.00 181.98 1531 PRO Q N 1
ATOM 9987 C CA . PRO C 1 1450 ? 151.518 114.931 77.756 1.00 182.55 1531 PRO Q CA 1
ATOM 9988 C C . PRO C 1 1450 ? 152.252 116.258 77.904 1.00 182.47 1531 PRO Q C 1
ATOM 9989 O O . PRO C 1 1450 ? 151.874 117.147 78.672 1.00 181.62 1531 PRO Q O 1
ATOM 9993 N N . THR C 1 1451 ? 153.333 116.378 77.139 1.00 188.41 1532 THR Q N 1
ATOM 9994 C CA . THR C 1 1451 ? 154.146 117.586 77.119 1.00 188.48 1532 THR Q CA 1
ATOM 9995 C C . THR C 1 1451 ? 153.569 118.565 76.105 1.00 188.66 1532 THR Q C 1
ATOM 9996 O O . THR C 1 1451 ? 153.445 118.236 74.919 1.00 189.60 1532 THR Q O 1
ATOM 10000 N N . ARG C 1 1452 ? 153.211 119.758 76.570 1.00 179.10 1533 ARG Q N 1
ATOM 10001 C CA . ARG C 1 1452 ? 152.729 120.795 75.669 1.00 179.37 1533 ARG Q CA 1
ATOM 10002 C C . ARG C 1 1452 ? 153.878 121.331 74.823 1.00 180.07 1533 ARG Q C 1
ATOM 10003 O O . ARG C 1 1452 ? 154.960 121.624 75.339 1.00 179.82 1533 ARG Q O 1
ATOM 10011 N N . VAL C 1 1453 ? 153.642 121.452 73.521 1.00 198.70 1534 VAL Q N 1
ATOM 10012 C CA . VAL C 1 1453 ? 154.625 121.967 72.577 1.00 198.94 1534 VAL Q CA 1
ATOM 10013 C C . VAL C 1 1453 ? 154.038 123.199 71.904 1.00 199.20 1534 VAL Q C 1
ATOM 10014 O O . VAL C 1 1453 ? 152.925 123.149 71.369 1.00 198.99 1534 VAL Q O 1
ATOM 10018 N N . GLU C 1 1454 ? 154.784 124.299 71.934 1.00 198.86 1535 GLU Q N 1
ATOM 10019 C CA . GLU C 1 1454 ? 154.343 125.555 71.344 1.00 198.92 1535 GLU Q CA 1
ATOM 10020 C C . GLU C 1 1454 ? 155.135 125.953 70.109 1.00 198.89 1535 GLU Q C 1
ATOM 10021 O O . GLU C 1 1454 ? 154.541 126.383 69.117 1.00 198.92 1535 GLU Q O 1
ATOM 10027 N N . ARG C 1 1455 ? 156.459 125.825 70.141 1.00 202.23 1536 ARG Q N 1
ATOM 10028 C CA . ARG C 1 1455 ? 157.298 126.232 69.025 1.00 202.10 1536 ARG Q CA 1
ATOM 10029 C C . ARG C 1 1455 ? 158.345 125.161 68.761 1.00 202.62 1536 ARG Q C 1
ATOM 10030 O O . ARG C 1 1455 ? 158.707 124.381 69.645 1.00 202.43 1536 ARG Q O 1
ATOM 10038 N N . VAL C 1 1456 ? 158.826 125.131 67.521 1.00 207.55 1537 VAL Q N 1
ATOM 10039 C CA . VAL C 1 1456 ? 159.869 124.201 67.107 1.00 207.60 1537 VAL Q CA 1
ATOM 10040 C C . VAL C 1 1456 ? 161.060 124.995 66.586 1.00 207.21 1537 VAL Q C 1
ATOM 10041 O O . VAL C 1 1456 ? 160.892 126.027 65.922 1.00 207.31 1537 VAL Q O 1
ATOM 10045 N N . VAL C 1 1457 ? 162.261 124.514 66.906 1.00 197.55 1538 VAL Q N 1
ATOM 10046 C CA . VAL C 1 1457 ? 163.518 125.170 66.565 1.00 197.09 1538 VAL Q CA 1
ATOM 10047 C C . VAL C 1 1457 ? 164.375 124.201 65.763 1.00 196.60 1538 VAL Q C 1
ATOM 10048 O O . VAL C 1 1457 ? 164.590 123.058 66.185 1.00 196.91 1538 VAL Q O 1
ATOM 10052 N N . CYS C 1 1458 ? 164.874 124.661 64.620 1.00 186.72 1539 CYS Q N 1
ATOM 10053 C CA . CYS C 1 1458 ? 165.797 123.868 63.821 1.00 187.04 1539 CYS Q CA 1
ATOM 10054 C C . CYS C 1 1458 ? 167.215 124.087 64.335 1.00 187.66 1539 CYS Q C 1
ATOM 10055 O O . CYS C 1 1458 ? 167.677 125.229 64.431 1.00 187.40 1539 CYS Q O 1
ATOM 10058 N N . THR C 1 1459 ? 167.899 122.998 64.675 1.00 194.27 1540 THR Q N 1
ATOM 10059 C CA . THR C 1 1459 ? 169.219 123.086 65.279 1.00 194.16 1540 THR Q CA 1
ATOM 10060 C C . THR C 1 1459 ? 170.292 123.233 64.202 1.00 194.30 1540 THR Q C 1
ATOM 10061 O O . THR C 1 1459 ? 170.007 123.311 63.004 1.00 194.07 1540 THR Q O 1
ATOM 10065 N N . ALA C 1 1460 ? 171.553 123.265 64.641 1.00 198.99 1541 ALA Q N 1
ATOM 10066 C CA . ALA C 1 1460 ? 172.678 123.379 63.723 1.00 198.94 1541 ALA Q CA 1
ATOM 10067 C C . ALA C 1 1460 ? 172.864 122.140 62.859 1.00 198.56 1541 ALA Q C 1
ATOM 10068 O O . ALA C 1 1460 ? 173.634 122.189 61.894 1.00 197.83 1541 ALA Q O 1
ATOM 10070 N N . GLY C 1 1461 ? 172.182 121.041 63.175 1.00 189.11 1542 GLY Q N 1
ATOM 10071 C CA . GLY C 1 1461 ? 172.251 119.817 62.411 1.00 188.05 1542 GLY Q CA 1
ATOM 10072 C C . GLY C 1 1461 ? 171.316 119.745 61.229 1.00 188.32 1542 GLY Q C 1
ATOM 10073 O O . GLY C 1 1461 ? 171.103 118.656 60.689 1.00 187.75 1542 GLY Q O 1
ATOM 10074 N N . LEU C 1 1462 ? 170.737 120.876 60.821 1.00 185.59 1543 LEU Q N 1
ATOM 10075 C CA . LEU C 1 1462 ? 169.834 120.969 59.674 1.00 185.17 1543 LEU Q CA 1
ATOM 10076 C C . LEU C 1 1462 ? 168.546 120.179 59.889 1.00 185.17 1543 LEU Q C 1
ATOM 10077 O O . LEU C 1 1462 ? 167.884 119.785 58.924 1.00 184.59 1543 LEU Q O 1
ATOM 10082 N N . LYS C 1 1463 ? 168.164 119.954 61.147 1.00 182.96 1544 LYS Q N 1
ATOM 10083 C CA . LYS C 1 1463 ? 166.997 119.150 61.481 1.00 182.14 1544 LYS Q CA 1
ATOM 10084 C C . LYS C 1 1463 ? 166.077 119.924 62.414 1.00 182.27 1544 LYS Q C 1
ATOM 10085 O O . LYS C 1 1463 ? 166.539 120.659 63.291 1.00 182.16 1544 LYS Q O 1
ATOM 10091 N N . TRP C 1 1464 ? 164.772 119.755 62.214 1.00 192.13 1545 TRP Q N 1
ATOM 10092 C CA . TRP C 1 1464 ? 163.791 120.370 63.097 1.00 192.74 1545 TRP Q CA 1
ATOM 10093 C C . TRP C 1 1464 ? 163.785 119.680 64.454 1.00 192.36 1545 TRP Q C 1
ATOM 10094 O O . TRP C 1 1464 ? 163.821 118.449 64.544 1.00 191.86 1545 TRP Q O 1
ATOM 10105 N N . TYR C 1 1465 ? 163.735 120.479 65.518 1.00 195.45 1546 TYR Q N 1
ATOM 10106 C CA . TYR C 1 1465 ? 163.669 119.918 66.863 1.00 195.86 1546 TYR Q CA 1
ATOM 10107 C C . TYR C 1 1465 ? 162.647 120.666 67.710 1.00 196.13 1546 TYR Q C 1
ATOM 10108 O O . TYR C 1 1465 ? 162.768 121.883 67.904 1.00 195.70 1546 TYR Q O 1
ATOM 10117 N N . PRO C 1 1466 ? 161.626 119.978 68.236 1.00 199.17 1547 PRO Q N 1
ATOM 10118 C CA . PRO C 1 1466 ? 161.323 118.549 68.049 1.00 199.04 1547 PRO Q CA 1
ATOM 10119 C C . PRO C 1 1466 ? 160.819 118.264 66.639 1.00 198.97 1547 PRO Q C 1
ATOM 10120 O O . PRO C 1 1466 ? 160.311 119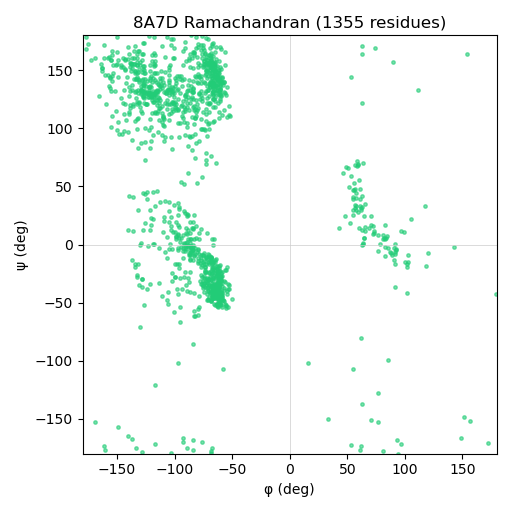.158 65.967 1.00 198.75 1547 PRO Q O 1
ATOM 10124 N N . HIS C 1 1467 ? 160.957 117.029 66.168 1.00 197.40 1548 HIS Q N 1
ATOM 10125 C CA . HIS C 1 1467 ? 160.586 116.712 64.799 1.00 197.67 1548 HIS Q CA 1
ATOM 10126 C C . HIS C 1 1467 ? 159.077 116.855 64.612 1.00 198.22 1548 HIS Q C 1
ATOM 10127 O O . HIS C 1 1467 ? 158.301 116.470 65.494 1.00 197.42 1548 HIS Q O 1
ATOM 10134 N N . PRO C 1 1468 ? 158.631 117.413 63.483 1.00 202.33 1549 PRO Q N 1
ATOM 10135 C CA . PRO C 1 1468 ? 157.182 117.562 63.261 1.00 201.67 1549 PRO Q CA 1
ATOM 10136 C C . PRO C 1 1468 ? 156.429 116.244 63.267 1.00 201.73 1549 PRO Q C 1
ATOM 10137 O O . PRO C 1 1468 ? 155.256 116.214 63.663 1.00 201.64 1549 PRO Q O 1
ATOM 10141 N N . ALA C 1 1469 ? 157.065 115.152 62.835 1.00 199.67 1550 ALA Q N 1
ATOM 10142 C CA . ALA C 1 1469 ? 156.390 113.859 62.800 1.00 199.31 1550 ALA Q CA 1
ATOM 10143 C C . ALA C 1 1469 ? 156.014 113.363 64.190 1.00 199.27 1550 ALA Q C 1
ATOM 10144 O O . ALA C 1 1469 ? 155.079 112.565 64.319 1.00 198.86 1550 ALA Q O 1
ATOM 10146 N N . LEU C 1 1470 ? 156.719 113.813 65.229 1.00 197.40 1551 LEU Q N 1
ATOM 10147 C CA . LEU C 1 1470 ? 156.415 113.404 66.594 1.00 197.17 1551 LEU Q CA 1
ATOM 10148 C C . LEU C 1 1470 ? 155.286 114.213 67.220 1.00 197.05 1551 LEU Q C 1
ATOM 10149 O O . LEU C 1 1470 ? 154.823 113.856 68.307 1.00 196.15 1551 LEU Q O 1
ATOM 10154 N N . ILE C 1 1471 ? 154.836 115.278 66.567 1.00 200.86 1552 ILE Q N 1
ATOM 10155 C CA . ILE C 1 1471 ? 153.814 116.167 67.108 1.00 201.10 1552 ILE Q CA 1
ATOM 10156 C C . ILE C 1 1471 ? 152.479 115.789 66.489 1.00 200.76 1552 ILE Q C 1
ATOM 10157 O O . ILE C 1 1471 ? 152.331 115.793 65.261 1.00 200.42 1552 ILE Q O 1
ATOM 10162 N N . HIS C 1 1472 ? 151.503 115.462 67.333 1.00 196.96 1553 HIS Q N 1
ATOM 10163 C CA . HIS C 1 1472 ? 150.161 115.158 66.858 1.00 196.33 1553 HIS Q CA 1
ATOM 10164 C C . HIS C 1 1472 ? 149.163 116.012 67.620 1.00 195.88 1553 HIS Q C 1
ATOM 10165 O O . HIS C 1 1472 ? 149.247 116.136 68.845 1.00 195.49 1553 HIS Q O 1
ATOM 10172 N N . CYS C 1 1473 ? 148.216 116.597 66.892 1.00 191.65 1554 CYS Q N 1
ATOM 10173 C CA . CYS C 1 1473 ? 147.238 117.506 67.485 1.00 191.88 1554 CYS Q CA 1
ATOM 10174 C C . CYS C 1 1473 ? 146.204 116.686 68.241 1.00 191.36 1554 CYS Q C 1
ATOM 10175 O O . CYS C 1 1473 ? 145.272 116.138 67.648 1.00 190.82 1554 CYS Q O 1
ATOM 10178 N N . VAL C 1 1474 ? 146.360 116.602 69.556 1.00 192.47 1555 VAL Q N 1
ATOM 10179 C CA . VAL C 1 1474 ? 145.418 115.846 70.373 1.00 192.78 1555 VAL Q CA 1
ATOM 10180 C C . VAL C 1 1474 ? 144.336 116.795 70.860 1.00 192.72 1555 VAL Q C 1
ATOM 10181 O O . VAL C 1 1474 ? 144.608 117.964 71.164 1.00 192.62 1555 VAL Q O 1
ATOM 10185 N N . LYS C 1 1475 ? 143.103 116.297 70.911 1.00 180.59 1556 LYS Q N 1
ATOM 10186 C CA . LYS C 1 1475 ? 141.959 117.125 71.267 1.00 180.18 1556 LYS Q CA 1
ATOM 10187 C C . LYS C 1 1475 ? 142.160 117.768 72.633 1.00 180.41 1556 LYS Q C 1
ATOM 10188 O O . LYS C 1 1475 ? 142.247 117.075 73.650 1.00 179.74 1556 LYS Q O 1
ATOM 10194 N N . GLY C 1 1476 ? 142.250 119.095 72.649 1.00 188.35 1557 GLY Q N 1
ATOM 10195 C CA . GLY C 1 1476 ? 142.281 119.814 73.904 1.00 187.49 1557 GLY Q CA 1
ATOM 10196 C C . GLY C 1 1476 ? 140.907 119.873 74.546 1.00 187.15 1557 GLY Q C 1
ATOM 10197 O O . GLY C 1 1476 ? 139.874 119.824 73.878 1.00 187.53 1557 GLY Q O 1
ATOM 10198 N N . CYS C 1 1477 ? 140.901 119.977 75.870 1.00 155.76 1558 CYS Q N 1
ATOM 10199 C CA . CYS C 1 1477 ? 139.651 119.952 76.615 1.00 155.26 1558 CYS Q CA 1
ATOM 10200 C C . CYS C 1 1477 ? 138.855 121.233 76.409 1.00 154.66 1558 CYS Q C 1
ATOM 10201 O O . CYS C 1 1477 ? 139.410 122.317 76.211 1.00 153.32 1558 CYS Q O 1
ATOM 10204 N N . GLU C 1 1478 ? 137.537 121.090 76.475 1.00 156.69 1559 GLU Q N 1
ATOM 10205 C CA . GLU C 1 1478 ? 136.633 122.199 76.252 1.00 157.46 1559 GLU Q CA 1
ATOM 10206 C C . GLU C 1 1478 ? 136.657 123.160 77.440 1.00 157.27 1559 GLU Q C 1
ATOM 10207 O O . GLU C 1 1478 ? 137.098 122.798 78.535 1.00 156.58 1559 GLU Q O 1
ATOM 10213 N N . PRO C 1 1479 ? 136.188 124.405 77.245 1.00 157.18 1560 PRO Q N 1
ATOM 10214 C CA . PRO C 1 1479 ? 136.212 125.386 78.342 1.00 156.90 1560 PRO Q CA 1
ATOM 10215 C C . PRO C 1 1479 ? 135.303 125.033 79.513 1.00 157.04 1560 PRO Q C 1
ATOM 10216 O O . PRO C 1 1479 ? 135.165 125.825 80.452 1.00 157.95 1560 PRO Q O 1
ATOM 10220 N N . PHE C 1 1480 ? 134.672 123.860 79.474 1.00 149.65 1561 PHE Q N 1
ATOM 10221 C CA . PHE C 1 1480 ? 133.761 123.452 80.543 1.00 149.36 1561 PHE Q CA 1
ATOM 10222 C C . PHE C 1 1480 ? 134.480 123.099 81.835 1.00 148.75 1561 PHE Q C 1
ATOM 10223 O O . PHE C 1 1480 ? 133.839 122.556 82.740 1.00 149.40 1561 PHE Q O 1
ATOM 10231 N N . MET C 1 1481 ? 135.778 123.367 81.950 1.00 150.90 1562 MET Q N 1
ATOM 10232 C CA . MET C 1 1481 ? 136.488 123.119 83.198 1.00 152.35 1562 MET Q CA 1
ATOM 10233 C C . MET C 1 1481 ? 135.929 123.996 84.312 1.00 151.74 1562 MET Q C 1
ATOM 10234 O O . MET C 1 1481 ? 135.719 125.198 84.127 1.00 150.97 1562 MET Q O 1
ATOM 10239 N N . GLY C 1 1482 ? 135.680 123.386 85.468 1.00 151.04 1563 GLY Q N 1
ATOM 10240 C CA . GLY C 1 1482 ? 135.280 124.140 86.640 1.00 150.14 1563 GLY Q CA 1
ATOM 10241 C C . GLY C 1 1482 ? 133.887 124.727 86.605 1.00 149.62 1563 GLY Q C 1
ATOM 10242 O O . GLY C 1 1482 ? 133.633 125.723 87.287 1.00 149.34 1563 GLY Q O 1
ATOM 10243 N N . ASP C 1 1483 ? 132.972 124.147 85.828 1.00 146.10 1564 ASP Q N 1
ATOM 10244 C CA . ASP C 1 1483 ? 131.600 124.630 85.756 1.00 144.95 1564 ASP Q CA 1
ATOM 10245 C C . ASP C 1 1483 ? 130.625 123.736 86.517 1.00 144.61 1564 ASP Q C 1
ATOM 10246 O O . ASP C 1 1483 ? 129.418 123.780 86.252 1.00 145.50 1564 ASP Q O 1
ATOM 10251 N N . ASN C 1 1484 ? 131.128 122.912 87.436 1.00 142.95 1565 ASN Q N 1
ATOM 10252 C CA . ASN C 1 1484 ? 130.378 121.938 88.225 1.00 142.89 1565 ASN Q CA 1
ATOM 10253 C C . ASN C 1 1484 ? 129.764 120.840 87.368 1.00 142.67 1565 ASN Q C 1
ATOM 10254 O O . ASN C 1 1484 ? 129.014 120.006 87.896 1.00 142.11 1565 ASN Q O 1
ATOM 10259 N N . TYR C 1 1485 ? 130.044 120.807 86.067 1.00 136.27 1566 TYR Q N 1
ATOM 10260 C CA . TYR C 1 1485 ? 129.546 119.773 85.170 1.00 136.19 1566 TYR Q CA 1
ATOM 10261 C C . TYR C 1 1485 ? 130.695 118.826 84.848 1.00 136.35 1566 TYR Q C 1
ATOM 10262 O O . TYR C 1 1485 ? 131.604 119.180 84.090 1.00 137.58 1566 TYR Q O 1
ATOM 10271 N N . CYS C 1 1486 ? 130.651 117.627 85.417 1.00 144.04 1567 CYS Q N 1
ATOM 10272 C CA . CYS C 1 1486 ? 131.669 116.613 85.154 1.00 145.29 1567 CYS Q CA 1
ATOM 10273 C C . CYS C 1 1486 ? 131.442 116.033 83.764 1.00 145.81 1567 CYS Q C 1
ATOM 10274 O O . CYS C 1 1486 ? 130.587 115.168 83.568 1.00 147.18 1567 CYS Q O 1
ATOM 10277 N N . ASP C 1 1487 ? 132.203 116.512 82.786 1.00 150.39 1568 ASP Q N 1
ATOM 10278 C CA . ASP C 1 1487 ? 132.145 115.992 81.428 1.00 151.01 1568 ASP Q CA 1
ATOM 10279 C C . ASP C 1 1487 ? 133.364 115.121 81.161 1.00 152.83 1568 ASP Q C 1
ATOM 10280 O O . ASP C 1 1487 ? 134.474 115.432 81.605 1.00 153.87 1568 ASP Q O 1
ATOM 10285 N N . ALA C 1 1488 ? 133.143 114.027 80.428 1.00 162.36 1569 ALA Q N 1
ATOM 10286 C CA . ALA C 1 1488 ? 134.170 113.001 80.276 1.00 163.07 1569 ALA Q CA 1
ATOM 10287 C C . ALA C 1 1488 ? 135.405 113.533 79.560 1.00 162.21 1569 ALA Q C 1
ATOM 10288 O O . ALA C 1 1488 ? 136.534 113.163 79.905 1.00 162.38 1569 ALA Q O 1
ATOM 10290 N N . ILE C 1 1489 ? 135.214 114.389 78.552 1.00 162.75 1570 ILE Q N 1
ATOM 10291 C CA . ILE C 1 1489 ? 136.335 114.826 77.723 1.00 163.08 1570 ILE Q CA 1
ATOM 10292 C C . ILE C 1 1489 ? 137.372 115.570 78.555 1.00 163.42 1570 ILE Q C 1
ATOM 10293 O O . ILE C 1 1489 ? 138.579 115.332 78.428 1.00 165.20 1570 ILE Q O 1
ATOM 10298 N N . ASN C 1 1490 ? 136.926 116.470 79.430 1.00 155.67 1571 ASN Q N 1
ATOM 10299 C CA . ASN C 1 1490 ? 137.865 117.216 80.258 1.00 157.00 1571 ASN Q CA 1
ATOM 10300 C C . ASN C 1 1490 ? 138.344 116.429 81.471 1.00 158.37 1571 ASN Q C 1
ATOM 10301 O O . ASN C 1 1490 ? 139.241 116.902 82.177 1.00 158.66 1571 ASN Q O 1
ATOM 10306 N N . ASN C 1 1491 ? 137.783 115.246 81.726 1.00 162.30 1572 ASN Q N 1
ATOM 10307 C CA . ASN C 1 1491 ? 138.157 114.446 82.893 1.00 161.70 1572 ASN Q CA 1
ATOM 10308 C C . ASN C 1 1491 ? 139.425 113.661 82.567 1.00 161.71 1572 ASN Q C 1
ATOM 10309 O O . ASN C 1 1491 ? 139.413 112.451 82.335 1.00 160.96 1572 ASN Q O 1
ATOM 10314 N N . ARG C 1 1492 ? 140.547 114.379 82.546 1.00 168.55 1573 ARG Q N 1
ATOM 10315 C CA . ARG C 1 1492 ? 141.839 113.753 82.304 1.00 168.53 1573 ARG Q CA 1
ATOM 10316 C C . ARG C 1 1492 ? 142.929 114.616 82.923 1.00 168.98 1573 ARG Q C 1
ATOM 10317 O O . ARG C 1 1492 ? 142.744 115.814 83.151 1.00 169.10 1573 ARG Q O 1
ATOM 10325 N N . ALA C 1 1493 ? 144.077 113.986 83.183 1.00 174.75 1574 ALA Q N 1
ATOM 10326 C CA . ALA C 1 1493 ? 145.183 114.674 83.841 1.00 175.26 1574 ALA Q CA 1
ATOM 10327 C C . ALA C 1 1493 ? 145.794 115.768 82.976 1.00 175.22 1574 ALA Q C 1
ATOM 10328 O O . ALA C 1 1493 ? 146.542 116.601 83.498 1.00 174.73 1574 ALA Q O 1
ATOM 10330 N N . PHE C 1 1494 ? 145.492 115.785 81.675 1.00 169.63 1575 PHE Q N 1
ATOM 10331 C CA . PHE C 1 1494 ? 146.033 116.820 80.799 1.00 169.68 1575 PHE Q CA 1
ATOM 10332 C C . PHE C 1 1494 ? 145.604 118.208 81.261 1.00 170.04 1575 PHE Q C 1
ATOM 10333 O O . PHE C 1 1494 ? 146.405 119.149 81.244 1.00 170.24 1575 PHE Q O 1
ATOM 10341 N N . CYS C 1 1495 ? 144.344 118.355 81.692 1.00 162.35 1576 CYS Q N 1
ATOM 10342 C CA . CYS C 1 1495 ? 143.836 119.635 82.206 1.00 161.79 1576 CYS Q CA 1
ATOM 10343 C C . CYS C 1 1495 ? 142.995 119.393 83.460 1.00 161.69 1576 CYS Q C 1
ATOM 10344 O O . CYS C 1 1495 ? 141.775 119.177 83.390 1.00 161.06 1576 CYS Q O 1
ATOM 10347 N N . ASN C 1 1496 ? 143.673 119.418 84.610 1.00 172.67 1577 ASN Q N 1
ATOM 10348 C CA . ASN C 1 1496 ? 143.063 119.637 85.922 1.00 172.67 1577 ASN Q CA 1
ATOM 10349 C C . ASN C 1 1496 ? 141.894 118.699 86.200 1.00 173.05 1577 ASN Q C 1
ATOM 10350 O O . ASN C 1 1496 ? 141.073 118.980 87.080 1.00 174.01 1577 ASN Q O 1
ATOM 10355 N N . TYR C 1 1497 ? 141.796 117.591 85.465 1.00 168.69 1578 TYR Q N 1
ATOM 10356 C CA . TYR C 1 1497 ? 140.658 116.684 85.567 1.00 168.77 1578 TYR Q CA 1
ATOM 10357 C C . TYR C 1 1497 ? 139.347 117.472 85.557 1.00 168.31 1578 TYR Q C 1
ATOM 10358 O O . TYR C 1 1497 ? 138.594 117.499 86.534 1.00 167.41 1578 TYR Q O 1
ATOM 10367 N N . ASP C 1 1498 ? 139.126 118.181 84.447 1.00 161.88 1579 ASP Q N 1
ATOM 10368 C CA . ASP C 1 1498 ? 137.910 118.981 84.271 1.00 160.38 1579 ASP Q CA 1
ATOM 10369 C C . ASP C 1 1498 ? 137.753 120.002 85.395 1.00 160.59 1579 ASP Q C 1
ATOM 10370 O O . ASP C 1 1498 ? 136.638 120.320 85.816 1.00 160.73 1579 ASP Q O 1
ATOM 10375 N N . GLY C 1 1499 ? 138.875 120.509 85.901 1.00 167.15 1580 GLY Q N 1
ATOM 10376 C CA . GLY C 1 1499 ? 138.828 121.478 86.978 1.00 166.53 1580 GLY Q CA 1
ATOM 10377 C C . GLY C 1 1499 ? 138.182 120.956 88.241 1.00 165.91 1580 GLY Q C 1
ATOM 10378 O O . GLY C 1 1499 ? 137.525 121.721 88.953 1.00 164.83 1580 GLY Q O 1
ATOM 10379 N N . GLY C 1 1500 ? 138.337 119.665 88.530 1.00 160.10 1581 GLY Q N 1
ATOM 10380 C CA . GLY C 1 1500 ? 137.814 119.117 89.765 1.00 160.44 1581 GLY Q CA 1
ATOM 10381 C C . GLY C 1 1500 ? 136.321 118.883 89.788 1.00 161.56 1581 GLY Q C 1
ATOM 10382 O O . GLY C 1 1500 ? 135.775 118.574 90.855 1.00 161.96 1581 GLY Q O 1
ATOM 10383 N N . ASP C 1 1501 ? 135.640 119.031 88.650 1.00 155.67 1582 ASP Q N 1
ATOM 10384 C CA . ASP C 1 1501 ? 134.200 118.795 88.613 1.00 153.90 1582 ASP Q CA 1
ATOM 10385 C C . ASP C 1 1501 ? 133.866 117.334 88.886 1.00 152.89 1582 ASP Q C 1
ATOM 10386 O O . ASP C 1 1501 ? 132.878 117.035 89.568 1.00 152.85 1582 ASP Q O 1
ATOM 10391 N N . CYS C 1 1502 ? 134.671 116.410 88.359 1.00 152.91 1583 CYS Q N 1
ATOM 10392 C CA . CYS C 1 1502 ? 134.315 114.997 88.400 1.00 153.94 1583 CYS Q CA 1
ATOM 10393 C C . CYS C 1 1502 ? 134.545 114.347 89.758 1.00 155.07 1583 CYS Q C 1
ATOM 10394 O O . CYS C 1 1502 ? 133.959 113.294 90.027 1.00 155.10 1583 CYS Q O 1
ATOM 10397 N N . CYS C 1 1503 ? 135.366 114.940 90.619 1.00 163.03 1584 CYS Q N 1
ATOM 10398 C CA . CYS C 1 1503 ? 135.643 114.387 91.937 1.00 162.88 1584 CYS Q CA 1
ATOM 10399 C C . CYS C 1 1503 ? 134.906 115.201 92.991 1.00 162.22 1584 CYS Q C 1
ATOM 10400 O O . CYS C 1 1503 ? 134.946 116.436 92.970 1.00 162.90 1584 CYS Q O 1
ATOM 10403 N N . THR C 1 1504 ? 134.239 114.498 93.911 1.00 161.69 1585 THR Q N 1
ATOM 10404 C CA . THR C 1 1504 ? 133.294 115.147 94.817 1.00 162.49 1585 THR Q CA 1
ATOM 10405 C C . THR C 1 1504 ? 133.977 116.173 95.713 1.00 163.20 1585 THR Q C 1
ATOM 10406 O O . THR C 1 1504 ? 133.463 117.281 95.901 1.00 162.70 1585 THR Q O 1
ATOM 10410 N N . SER C 1 1505 ? 135.130 115.820 96.283 1.00 171.17 1586 SER Q N 1
ATOM 10411 C CA . SER C 1 1505 ? 135.807 116.734 97.199 1.00 171.37 1586 SER Q CA 1
ATOM 10412 C C . SER C 1 1505 ? 136.289 117.989 96.480 1.00 171.34 1586 SER Q C 1
ATOM 10413 O O . SER C 1 1505 ? 136.237 119.091 97.040 1.00 170.44 1586 SER Q O 1
ATOM 10416 N N . THR C 1 1506 ? 136.758 117.844 95.240 1.00 169.81 1587 THR Q N 1
ATOM 10417 C CA . THR C 1 1506 ? 137.333 118.978 94.524 1.00 169.23 1587 THR Q CA 1
ATOM 10418 C C . THR C 1 1506 ? 136.269 119.955 94.039 1.00 168.56 1587 THR Q C 1
ATOM 10419 O O . THR C 1 1506 ? 136.519 121.165 93.983 1.00 167.81 1587 THR Q O 1
ATOM 10423 N N . VAL C 1 1507 ? 135.084 119.458 93.680 1.00 158.83 1588 VAL Q N 1
ATOM 10424 C CA . VAL C 1 1507 ? 134.062 120.321 93.105 1.00 157.12 1588 VAL Q CA 1
ATOM 10425 C C . VAL C 1 1507 ? 133.479 121.233 94.182 1.00 157.93 1588 VAL Q C 1
ATOM 10426 O O . VAL C 1 1507 ? 133.450 120.897 95.373 1.00 158.54 1588 VAL Q O 1
ATOM 10430 N N . LYS C 1 1508 ? 133.024 122.416 93.759 1.00 158.22 1589 LYS Q N 1
ATOM 10431 C CA . LYS C 1 1508 ? 132.509 123.399 94.706 1.00 157.78 1589 LYS Q CA 1
ATOM 10432 C C . LYS C 1 1508 ? 131.133 123.009 95.230 1.00 157.71 1589 LYS Q C 1
ATOM 10433 O O . LYS C 1 1508 ? 130.853 123.158 96.425 1.00 157.18 1589 LYS Q O 1
ATOM 10439 N N . THR C 1 1509 ? 130.263 122.503 94.355 1.00 153.60 1590 THR Q N 1
ATOM 10440 C CA . THR C 1 1509 ? 128.899 122.166 94.746 1.00 152.80 1590 THR Q CA 1
ATOM 10441 C C . THR C 1 1509 ? 128.813 120.889 95.570 1.00 152.71 1590 THR Q C 1
ATOM 10442 O O . THR C 1 1509 ? 127.725 120.567 96.059 1.00 151.73 1590 THR Q O 1
ATOM 10446 N N . LYS C 1 1510 ? 129.914 120.150 95.712 1.00 154.31 1591 LYS Q N 1
ATOM 10447 C CA . LYS C 1 1510 ? 129.974 118.918 96.499 1.00 154.83 1591 LYS Q CA 1
ATOM 10448 C C . LYS C 1 1510 ? 129.011 117.848 95.990 1.00 154.86 1591 LYS Q C 1
ATOM 10449 O O . LYS C 1 1510 ? 128.737 116.870 96.693 1.00 153.90 1591 LYS Q O 1
ATOM 10455 N N . LYS C 1 1511 ? 128.483 118.021 94.781 1.00 150.39 1592 LYS Q N 1
ATOM 10456 C CA . LYS C 1 1511 ? 127.676 117.002 94.129 1.00 149.47 1592 LYS Q CA 1
ATOM 10457 C C . LYS C 1 1511 ? 128.140 116.870 92.687 1.00 148.59 1592 LYS Q C 1
ATOM 10458 O O . LYS C 1 1511 ? 128.578 117.844 92.067 1.00 149.08 1592 LYS Q O 1
ATOM 10464 N N . VAL C 1 1512 ? 128.045 115.655 92.159 1.00 148.45 1593 VAL Q N 1
ATOM 10465 C CA . VAL C 1 1512 ? 128.565 115.328 90.836 1.00 150.00 1593 VAL Q CA 1
ATOM 10466 C C . VAL C 1 1512 ? 127.380 115.073 89.915 1.00 148.72 1593 VAL Q C 1
ATOM 10467 O O . VAL C 1 1512 ? 126.644 114.095 90.090 1.00 148.18 1593 VAL Q O 1
ATOM 10471 N N . THR C 1 1513 ? 127.196 115.951 88.932 1.00 145.21 1594 THR Q N 1
ATOM 10472 C CA . THR C 1 1513 ? 126.145 115.809 87.926 1.00 145.85 1594 THR Q CA 1
ATOM 10473 C C . THR C 1 1513 ? 126.805 115.700 86.561 1.00 145.77 1594 THR Q C 1
ATOM 10474 O O . THR C 1 1513 ? 127.118 116.730 85.936 1.00 147.77 1594 THR Q O 1
ATOM 10478 N N . PRO C 1 1514 ? 127.048 114.488 86.061 1.00 139.97 1595 PRO Q N 1
ATOM 10479 C CA . PRO C 1 1514 ? 127.766 114.346 84.789 1.00 140.80 1595 PRO Q CA 1
ATOM 10480 C C . PRO C 1 1514 ? 127.000 114.965 83.629 1.00 139.11 1595 PRO Q C 1
ATOM 10481 O O . PRO C 1 1514 ? 125.769 114.918 83.574 1.00 137.89 1595 PRO Q O 1
ATOM 10485 N N . PHE C 1 1515 ? 127.748 115.556 82.700 1.00 124.99 1596 PHE Q N 1
ATOM 10486 C CA . PHE C 1 1515 ? 127.178 116.112 81.480 1.00 123.39 1596 PHE Q CA 1
ATOM 10487 C C . PHE C 1 1515 ? 127.701 115.342 80.277 1.00 122.56 1596 PHE Q C 1
ATOM 10488 O O . PHE C 1 1515 ? 128.928 115.248 80.093 1.00 124.36 1596 PHE Q O 1
ATOM 10496 N N . PRO C 1 1516 ? 126.829 114.781 79.431 1.00 117.89 1597 PRO Q N 1
ATOM 10497 C CA . PRO C 1 1516 ? 125.367 114.717 79.581 1.00 119.84 1597 PRO Q CA 1
ATOM 10498 C C . PRO C 1 1516 ? 125.000 113.713 80.665 1.00 121.10 1597 PRO Q C 1
ATOM 10499 O O . PRO C 1 1516 ? 125.882 113.083 81.246 1.00 123.04 1597 PRO Q O 1
ATOM 10503 N N . MET C 1 1517 ? 123.710 113.558 80.973 1.00 118.37 1598 MET Q N 1
ATOM 10504 C CA . MET C 1 1517 ? 123.308 112.609 82.004 1.00 118.58 1598 MET Q CA 1
ATOM 10505 C C . MET C 1 1517 ? 123.743 111.188 81.666 1.00 121.25 1598 MET Q C 1
ATOM 10506 O O . MET C 1 1517 ? 124.086 110.413 82.564 1.00 119.23 1598 MET Q O 1
ATOM 10511 N N . SER C 1 1518 ? 123.755 110.838 80.377 1.00 130.31 1599 SER Q N 1
ATOM 10512 C CA . SER C 1 1518 ? 124.038 109.465 79.975 1.00 129.99 1599 SER Q CA 1
ATOM 10513 C C . SER C 1 1518 ? 125.452 109.027 80.334 1.00 129.62 1599 SER Q C 1
ATOM 10514 O O . SER C 1 1518 ? 125.724 107.822 80.358 1.00 129.31 1599 SER Q O 1
ATOM 10517 N N . CYS C 1 1519 ? 126.357 109.969 80.599 1.00 139.81 1600 CYS Q N 1
ATOM 10518 C CA . CYS C 1 1519 ? 127.705 109.605 81.014 1.00 140.94 1600 CYS Q CA 1
ATOM 10519 C C . CYS C 1 1519 ? 127.652 108.809 82.311 1.00 142.03 1600 CYS Q C 1
ATOM 10520 O O . CYS C 1 1519 ? 126.985 109.205 83.272 1.00 141.83 1600 CYS Q O 1
ATOM 10523 N N . ASP C 1 1520 ? 128.362 107.685 82.337 1.00 161.76 1601 ASP Q N 1
ATOM 10524 C CA . ASP C 1 1520 ? 128.306 106.784 83.479 1.00 162.87 1601 ASP Q CA 1
ATOM 10525 C C . ASP C 1 1520 ? 129.134 107.336 84.633 1.00 162.75 1601 ASP Q C 1
ATOM 10526 O O . ASP C 1 1520 ? 130.301 107.697 84.455 1.00 160.92 1601 ASP Q O 1
ATOM 10531 N N . LEU C 1 1521 ? 128.522 107.402 85.817 1.00 159.91 1602 LEU Q N 1
ATOM 10532 C CA . LEU C 1 1521 ? 129.260 107.778 87.017 1.00 159.63 1602 LEU Q CA 1
ATOM 10533 C C . LEU C 1 1521 ? 130.281 106.720 87.415 1.00 160.87 1602 LEU Q C 1
ATOM 10534 O O . LEU C 1 1521 ? 131.224 107.034 88.149 1.00 160.66 1602 LEU Q O 1
ATOM 10539 N N . GLN C 1 1522 ? 130.110 105.482 86.957 1.00 162.02 1603 GLN Q N 1
ATOM 10540 C CA . GLN C 1 1522 ? 131.091 104.424 87.154 1.00 160.71 1603 GLN Q CA 1
ATOM 10541 C C . GLN C 1 1522 ? 132.012 104.259 85.952 1.00 161.24 1603 GLN Q C 1
ATOM 10542 O O . GLN C 1 1522 ? 132.822 103.327 85.929 1.00 161.33 1603 GLN Q O 1
ATOM 10548 N N . GLY C 1 1523 ? 131.901 105.130 84.953 1.00 165.68 1604 GLY Q N 1
ATOM 10549 C CA . GLY C 1 1523 ? 132.715 105.015 83.761 1.00 165.06 1604 GLY Q CA 1
ATOM 10550 C C . GLY C 1 1523 ? 133.645 106.188 83.535 1.00 165.90 1604 GLY Q C 1
ATOM 10551 O O . GLY C 1 1523 ? 134.496 106.489 84.377 1.00 166.17 1604 GLY Q O 1
ATOM 10552 N N . ASP C 1 1524 ? 133.485 106.861 82.393 1.00 163.69 1605 ASP Q N 1
ATOM 10553 C CA . ASP C 1 1524 ? 134.376 107.962 82.044 1.00 163.57 1605 ASP Q CA 1
ATOM 10554 C C . ASP C 1 1524 ? 134.230 109.126 83.015 1.00 163.99 1605 ASP Q C 1
ATOM 10555 O O . ASP C 1 1524 ? 135.219 109.781 83.366 1.00 163.29 1605 ASP Q O 1
ATOM 10560 N N . CYS C 1 1525 ? 133.006 109.401 83.458 1.00 163.66 1606 CYS Q N 1
ATOM 10561 C CA . CYS C 1 1525 ? 132.742 110.509 84.368 1.00 162.02 1606 CYS Q CA 1
ATOM 10562 C C . CYS C 1 1525 ? 133.038 110.168 85.823 1.00 161.62 1606 CYS Q C 1
ATOM 10563 O O . CYS C 1 1525 ? 132.755 110.988 86.704 1.00 161.08 1606 CYS Q O 1
ATOM 10566 N N . ALA C 1 1526 ? 133.588 108.989 86.099 1.00 168.47 1607 ALA Q N 1
ATOM 10567 C CA . ALA C 1 1526 ? 133.997 108.654 87.453 1.00 168.37 1607 ALA Q CA 1
ATOM 10568 C C . ALA C 1 1526 ? 135.159 109.539 87.891 1.00 169.16 1607 ALA Q C 1
ATOM 10569 O O . ALA C 1 1526 ? 135.947 110.016 87.071 1.00 169.50 1607 ALA Q O 1
ATOM 10571 N N . CYS C 1 1527 ? 135.246 109.769 89.201 1.00 161.17 1608 CYS Q N 1
ATOM 10572 C CA . CYS C 1 1527 ? 136.334 110.564 89.757 1.00 161.22 1608 CYS Q CA 1
ATOM 10573 C C . CYS C 1 1527 ? 137.679 109.931 89.423 1.00 160.72 1608 CYS Q C 1
ATOM 10574 O O . CYS C 1 1527 ? 138.008 108.850 89.924 1.00 160.52 1608 CYS Q O 1
ATOM 10577 N N . ARG C 1 1528 ? 138.458 110.599 88.574 1.00 162.68 1609 ARG Q N 1
ATOM 10578 C CA . ARG C 1 1528 ? 139.740 110.083 88.120 1.00 163.48 1609 ARG Q CA 1
ATOM 10579 C C . ARG C 1 1528 ? 140.934 110.789 88.743 1.00 163.33 1609 ARG Q C 1
ATOM 10580 O O . ARG C 1 1528 ? 142.061 110.299 88.604 1.00 163.73 1609 ARG Q O 1
ATOM 10588 N N . ASP C 1 1529 ? 140.726 111.909 89.417 1.00 166.19 1610 ASP Q N 1
ATOM 10589 C CA . ASP C 1 1529 ? 141.830 112.629 90.034 1.00 167.23 1610 ASP Q CA 1
ATOM 10590 C C . ASP C 1 1529 ? 142.366 111.821 91.207 1.00 168.42 1610 ASP Q C 1
ATOM 10591 O O . ASP C 1 1529 ? 141.604 111.511 92.135 1.00 168.85 1610 ASP Q O 1
ATOM 10596 N N . PRO C 1 1530 ? 143.652 111.454 91.215 1.00 164.53 1611 PRO Q N 1
ATOM 10597 C CA . PRO C 1 1530 ? 144.186 110.670 92.340 1.00 163.86 1611 PRO Q CA 1
ATOM 10598 C C . PRO C 1 1530 ? 144.350 111.469 93.621 1.00 164.65 1611 PRO Q C 1
ATOM 10599 O O . PRO C 1 1530 ? 144.577 110.864 94.677 1.00 163.93 1611 PRO Q O 1
ATOM 10603 N N . GLN C 1 1531 ? 144.238 112.794 93.570 1.00 163.41 1612 GLN Q N 1
ATOM 10604 C CA . GLN C 1 1531 ? 144.364 113.632 94.754 1.00 162.52 1612 GLN Q CA 1
ATOM 10605 C C . GLN C 1 1531 ? 143.050 113.805 95.504 1.00 162.48 1612 GLN Q C 1
ATOM 10606 O O . GLN C 1 1531 ? 143.019 114.518 96.512 1.00 162.10 1612 GLN Q O 1
ATOM 10612 N N . ALA C 1 1532 ? 141.969 113.185 95.038 1.00 171.65 1613 ALA Q N 1
ATOM 10613 C CA . ALA C 1 1532 ? 140.697 113.270 95.737 1.00 172.29 1613 ALA Q CA 1
ATOM 10614 C C . ALA C 1 1532 ? 140.755 112.505 97.055 1.00 173.24 1613 ALA Q C 1
ATOM 10615 O O . ALA C 1 1532 ? 141.454 111.497 97.185 1.00 172.74 1613 ALA Q O 1
ATOM 10617 N N . GLN C 1 1533 ? 140.007 113.004 98.045 1.00 178.11 1614 GLN Q N 1
ATOM 10618 C CA . GLN C 1 1533 ? 139.964 112.344 99.346 1.00 177.90 1614 GLN Q CA 1
ATOM 10619 C C . GLN C 1 1533 ? 139.424 110.924 99.240 1.00 177.71 1614 GLN Q C 1
ATOM 10620 O O . GLN C 1 1533 ? 139.778 110.064 100.055 1.00 177.41 1614 GLN Q O 1
ATOM 10626 N N . GLU C 1 1534 ? 138.567 110.659 98.250 1.00 175.45 1615 GLU Q N 1
ATOM 10627 C CA . GLU C 1 1534 ? 138.105 109.293 98.026 1.00 174.66 1615 GLU Q CA 1
ATOM 10628 C C . GLU C 1 1534 ? 139.240 108.390 97.560 1.00 173.93 1615 GLU Q C 1
ATOM 10629 O O . GLU C 1 1534 ? 139.205 107.179 97.801 1.00 173.52 1615 GLU Q O 1
ATOM 10635 N N . HIS C 1 1535 ? 140.245 108.956 96.893 1.00 167.64 1616 HIS Q N 1
ATOM 10636 C CA . HIS C 1 1535 ? 141.426 108.206 96.490 1.00 168.67 1616 HIS Q CA 1
ATOM 10637 C C . HIS C 1 1535 ? 142.503 108.170 97.566 1.00 169.36 1616 HIS Q C 1
ATOM 10638 O O . HIS C 1 1535 ? 143.498 107.456 97.400 1.00 167.45 1616 HIS Q O 1
ATOM 10645 N N . SER C 1 1536 ? 142.333 108.915 98.654 1.00 187.15 1617 SER Q N 1
ATOM 10646 C CA . SER C 1 1536 ? 143.315 108.929 99.733 1.00 185.92 1617 SER Q CA 1
ATOM 10647 C C . SER C 1 1536 ? 142.979 107.873 100.780 1.00 185.80 1617 SER Q C 1
ATOM 10648 O O . SER C 1 1536 ? 141.876 107.859 101.328 1.00 185.90 1617 SER Q O 1
#

Sequence (1361 aa):
SRALYFSGRGEQLRLRADLELPRDAFTLQVWLRAEGGQRSPAVITGLYDKCSYISRDRGWVVGIHTISDQDNKDPRYFFSLKTDRARQVTTINAHRSYLPGQWVYLAATYDGQFMKLYVNGAQVATSGEQVGGIFSPLTQKCKVLMLGGSALNHNYRGYIEHFSLWKVARTQREILSDMETHGAHTALPQLLLQENWDNVKHAWSPMKDGSSPKVEFSNAHGFLLDTSLEPPLCGQTLCDNTEVIASYNQLSSFRQPKVVRYRVVNLYEDDHKNPTVTREQVDFQHHQLAEAFKQYNISWELDVLEVSNSSLRRRLILANCDISKIGDENCDPECNHTLTGHDGGDCRHLRHPAFVKKQHNGVCDMDCNYERFNFDGGECCDPEITNVTQTCFDPDSPHRAYLDVNELKNILKLDGSTHLNIFFAKSSEEELAGVATWPWDKEALMHLGGIVLNPSFYGMPGHTHTMIHQIGHSLGLYHVFRGISEIQSCSDPCMETEPSFETGDLCNDTNPAPKHKSCGDPGPGNDTCGFHSFFNTPYNNFMSYADDDCTDSFTPNQVARMHCYLDLVYQGWQPSRKPAPVALAPQVLGHTTDSVTLEWFPPIDGHFFERELGSACHLCLEGRILVQYASNASSPMPCSPSGHWSPREAEGHPDVEQPCKSSVRTWSPNSAVNPHTVPPACPEPQGCYLELEFLYPLVPESLTIWVTFVSTDWDSSGAVNDIKLLAVSGKNISLGPQNVFCDVPLTIRLWDVGEEVYGIQIYTLDEHLEIDAAMLTSTADTPLCLQCKPLKYKVVRDPPLQMDVASILHLNRKFVDMDLNLGSVYQYWVITISGTEESEPSPAVTYIHGSGYCGDGIIQKDQGEQCDDMNKINGDGCSLFCRQEVSFNCIDEPSRCYFHDGDGVCEEFEQKTSIKDCGVYRLSLQNTAEIQHCLVNAGDVGCGVFECFENNSCEIRGLHGICMTFLHNAGKFDAQGKSFIKDALKCKAHALRHRFGCISRKCPAIREMVSQLQRECYLKHDLCAAAQENTRVIVEMIHFKDLLLHEPYVDLVNLLLTCGEEVKEAITHSVQVQCEQNWGSLCSILSFPVDCSIPDHHQVYAASFSCPEGTTFGSQCSFQCRHPAQLKGNNSLLTCMEDGLWSFPEALCELMCLAPPPVPNADLQTARCRENKHKVGSFCKYKCKPGYHVPGSSRKSKKRAFKTQCTQDGSWQEGACVPGQCSVPNELNSNLKLQCPDGYAIGSECATSCLDHNSESIILPMNVTVRDIPHWLNPTRVERVVCTAGLKWYPHPALIHCVKGCEPFMGDNYCDAINNRAFCNYDGGDCCTSTVKTKKVTPFPMSCDLQGDCACRDPQAQEHS

Foldseek 3Di:
DKKWFFALPAAKWWFDLPFQAAWQKKKKKWKWAAAFFAFAWAFQKWKFFQPPPDDGLQTKTWTWHADPNFQRFWIWTKIWHDAPPDDDIDMWTFPGRDAHRDIWTWMWIDAQQKTWIAINLFTGAIDRRGHGIRYDPVRRSRMMMMGQGDPVSSGTGTIIAWIWMFNHGDDSVRSNVVLVVFLDDDDDPRTRDTDRPPDCVVTIDIDPPPRHTDMGHDPGNDDFFPQDQDAFPPDDAPCLGPQLLVLLQPDPLLQAAFEFEAEEEWEAAQVRDDTQADPLLVVLLLVVLQVQCVVLRYHYDYHYHYHHHCLPVLFAAAAPDDLLQQQPLAQDQQQQDQQLVGSQCSRPDDPLVVCPVVAPPLAQDNSCCHVVSPGSVCSQCDVVRDPQLRGVNRSPRPSRNYHYLQVVLVVVFDQQLAHAYEAEHCGSDPQAQHAADALNDQCLGGSRHHTYGHSVQGSDVQRSLRVVLSVLRSLLFAALQFLFAVAPDPVRPARPPAQACRHGRNFRVAGHAHQDAALDQDDQPPTPVNPDGTDPGPSQDSSHNYTPVRNRHDDSSSSSSSSLSCQARNVNHTPDQFHAFQSHAFDWQDDDPFKTKTFGHDGRNQQFFFDDPPAQRSQAHPLRKGKFWFAWKWWAQPPDPRRTHGDCLQTGDFDDPAFQDDDPSWDFQQVSDSPVDDRDAFDPPPATKMKTFTPDFFQFFKKWWQWRHDDRDDDQLQQQQWKWFQFPVGDIHIPGGGRHHRGHIRMRGPPVGDGTTGIMMGGGSDNGITIRIMMTIHDRPIPRRVPTGTKWKAKAKVVGDPPPDPSVTHNPSMDMGRHDDAQAKMKMWMWIQNPNRTHRTHDIDIDGHNDDDAQCQAQPVVVPQPAHQNGQDPPQQQHNRNYGDPQWDFDDTNTRIYRPLHNQADDDVCCVPRCNRNNDD/DWDPVLLVVLLVQLVPDDLPQVSNVPSVPPTPLLADCPVVVRVLCVVLVVVFDPLSVVLNRQLSSQLSVQCSPLSDPQDSDNVSVVVSNLVSLVVSCVVSQVLVSCVRVLVSVLVSDALVSVVSHVSSVSVLVVNCPRDPVSVVSNVVSNLVRCCVVPPVVSVVVVD/DAFLDDDDCVLAPQWDWAFPPHRDAQTWIFIDHDPPFDKAADGRIWGQHPVSHTHHGRIHRFAFAAQADDAPQKDWDDPVSRGTGGHFFDKTKIFGHPQWFWPPDDPVDTHRMDMWTQHRVRHIDDTHIGGQFADDLPPADPQWDWAFPPHGGAFGKIFIDGNDPQWFWFAAPPVADLPRDDQADATDGDTIWGHHPVRAIPPRNNRIDTHGHDDPQQQVLAQELRQCGPNHCRSPQSLAQVRHPVSDHCYPPNPDDCPPSSPNDDCPHPVND

CATH classification: 2.60.120.200

InterPro domains:
  IPR000436 Sushi/SCR/CCP domain [PF00084] (1346-1408)
  IPR000436 Sushi/SCR/CCP domain [PF00084] (1415-1471)
  IPR000436 Sushi/SCR/CCP domain [PS50923] (1213-1282)
  IPR000436 Sushi/SCR/CCP domain [PS50923] (1283-1344)
  IPR000436 Sushi/SCR/CCP domain [PS50923] (1413-1473)
  IPR000436 Sushi/SCR/CCP domain [SM00032] (1215-1280)
  IPR000436 Sushi/SCR/CCP domain [SM00032] (1285-1342)
  IPR000436 Sushi/SCR/CCP domain [SM00032] (1346-1410)
  IPR000436 Sushi/SCR/CCP domain [SM00032] (1415-1471)
  IPR000436 Sushi/SCR/CCP domain [cd00033] (1215-1275)
  IPR000436 Sushi/SCR/CCP domain [cd00033] (1296-1343)
  IPR000436 Sushi/SCR/CCP domain [cd00033] (1346-1421)
  IPR000436 Sushi/SCR/CCP domain [cd00033] (1415-1472)
  IPR000800 Notch domain [SM00004] (399-441)
  IPR000800 Notch domain [SM00004] (444-474)
  IPR000800 Notch domain [SM00004] (1547-1584)
  IPR006558 LamG-like jellyroll fold [SM00560] (117-266)
  IPR008754 Peptidase M43, pregnancy-associated plasma-A [PF05572] (523-659)
  IPR008754 Peptidase M43, pregnancy-associated plasma-A [cd04275] (424-660)
  IPR011936 Myxococcus cysteine-rich repeat [TIGR02232] (946-983)

Nearest PDB structures (foldseek):
  8a7d-assembly1_Q  TM=1.004E+00  e=1.526E-60  Homo sapiens
  8a7e-assembly1_Q  TM=9.912E-01  e=2.024E-50  Homo sapiens
  7y5n-assembly1_D  TM=7.711E-01  e=3.813E-47  Homo sapiens
  8hgg-assembly1_C  TM=7.682E-01  e=4.985E-46  Homo sapiens
  7y5q-assembly1_A  TM=9.075E-01  e=2.523E-43  Escherichia coli K-12

Radius of gyration: 41.29 Å; Cα contacts (8 Å, |Δi|>4): 3047; chains: 3; bounding box: 110×84×121 Å

GO terms:
  GO:0008270 zinc ion binding (F, TAS)
  GO:0007565 female pregnancy (P, TAS)
  GO:0004222 metalloendopeptidase activity (F, EXP)
  GO:0005576 extracellular region (C, TAS)
  GO:0004222 metalloendopeptidase activity (F, TAS)
  GO:0005515 protein binding (F, IPI)
  GO:0008237 metallopeptidase activity (F, IDA)
  GO:0005576 extracellular region (C, IDA)

B-factor: mean 100.31, std 49.92, range [8.21, 215.19]

Organism: Homo sapiens (NCBI:txid9606)

Secondary structure (DSSP, 8-state):
-EEEEEESSS--EEE-TTS---SS-EEEEEEEEEPSSPPSSEEEEEEEESS-SS-TT-EEEEEEEEESSSS--EEEEEEEEE-TT-SS-EEEE-SS---TTSEEEEEEEE-SS-EEEEETTEEEEEE----S-SS-GGGGGGEEEEESS-TT----EEEEEEEEEESSPPPHHHHHHHHHH-S-----TTEEEE--SS-HHHHEEEPTT----EEEE---S--SS-------SS--SGGGSHHHHHHHHH-STTS--EEEEEEEEEEE-TTS-S-SS-HHHHHHHHHHHHHHHHTTTEEEEEEEEEEE-HHHHSSEEEBS--GGGTTSSS--GGG--GGGHHHHTTT----GGGGSTTTT-SS--STT-STTTTGGGGTTT-TTTS-GGGT---SSSTT-SEEEHHHHHHHH---TTSSEEEEE--B--SS-S--B--TTSGGGSSTT-SEEE-GGGSSBTTB-HHHHHHHHHHTTPPPTTTTTTSSSSTT-TT--SS--SSSTTS-TTS----S-SSSSPPPTT--SS-SS---S--TTBTTSSS-TTT--B--HHHHHHHHHHHHHTTTTT-S--PPPPB-S--EEEEE-SS-EEEE-PPBTT---B---TT-STTSEETTTEEEEEB---B-PPTTSSS-----GGGSSS---SSTTS--SSSB-TGGGS-TTBPPPPPPGGG-EEEEEEEEEEE-EEEEEEEEEE--S-S-SSTTB-EEEEEETTS-EEE---B---SSS-EEEE-TT--S-EEEEEEEES-SS-EEEEEEEEEPTT-GGGSSSPBPEEEEEEESPPSS---TT--SSSEEEE----TT-EEEEEEEEEETTEE-PPPPPEEEETTS--TTSS---GGGT-S---S---TTSSB-TTS-BPTTEEEETTTTEEEE-TTSS---TTTTTT-HHHH---/---HHHHHHHHHHHHHS-SSTTHHHHHHSS-TT----HHHHHHHHHHHGGGS-HHHHHHHHHHHHHHHHHHHHHSSS-BSSHHHHHHHHHHHHHHHHHHTTHHHHHHHTHHHHHHH--HHHHHH-HHHHHHHHHHHTS-HHHHHHHHHHHHHHHHHHHTHHHHHH--/--B--S--TTTSSSEEEE-TT-SBTT-EEEEEEPTT-EEESS--EEEB-TTSSBPPPSSEEE-EE-SPP--TTEEE--GGGGSS-EETT-EEEEEEPTT-B-TT--SSS---EEEEEB-TTS-B-----B--------S--SSEEEE-TTTT-TT-EEEEEESSTTEEEEE--TT--GGG--TT--PEE--EEEE-TTS-EES-GGG-EEEEPPPTTTTSSEEETTT-SGGGHHHHTTSSTTTSSSSS-EEESTTS-TTTTTS---TTSGGG-

Solvent-accessible surface area: 63241 Å² total; per-residue (Å²): 91,78,0,0,7,0,6,10,174,25,18,6,0,72,11,97,102,121,55,94,14,6,82,94,15,0,0,0,6,0,10,0,61,0,8,0,0,4,86,53,43,0,3,0,0,0,0,42,18,122,56,22,134,112,17,146,69,29,4,1,17,0,0,1,35,4,48,60,114,164,59,67,75,30,0,55,4,11,0,12,0,16,0,29,20,11,89,93,67,9,56,14,43,5,38,142,34,7,98,23,30,72,34,10,5,0,0,0,3,0,60,17,104,72,0,54,0,4,16,40,2,1,23,4,8,19,15,39,112,1,46,18,18,0,2,6,73,83,25,43,174,27,12,18,0,4,0,0,0,4,58,108,86,57,4,1,27,0,13,0,3,23,0,4,1,9,77,46,34,36,84,10,82,61,0,35,62,28,20,100,67,78,17,64,77,85,96,63,118,66,31,30,16,51,11,51,2,91,80,22,144,138,18,0,14,52,47,156,143,66,45,60,7,86,64,32,152,15,102,44,19,50,163,106,2,29,52,54,25,129,46,32,129,12,9,64,26,50,0,2,14,48,52,0,7,32,8,0,30,143,58,79,28,4,48,74,99,25,46,0,57,0,26,0,3,1,5,24,40,99,92,94,126,80,46,27,0,61,109,138,14,0,78,70,0,46,100,44,0,36,103,13,0,161,118,24,59,2,53,11,84,52,59,30,43,86,28,61,43,15,56,11,55,131,33,25,16,0,1,64,13,76,21,44,71,0,8,43,69,82,68,7,96,41,0,61,36,93,37,0,1,63,0,0,12,23,41,73,166,88,197,36,114,73,33,107,194,69,56,173,69,36,88,15,66,82,26,1,4,9,24,132,37,111,14,5,69,39,26,0,16,39,68,155,69,34,90,19,26,93,20,0,14,22,15,94,24,124,82,34,0,0,20,14,12,81,63,2,16,55,92,30,129,24,79,4,46,38,23,0,1,0,0,8,5,70,11,39,59,149,83,56,8,0,77,10,20,71,4,29,27,15,27,6,51,104,35,24,2,4,0,2,1,16,22,66,81,0,4,69,114,53,75,7,29,22,0,0,12,2,0,0,10,0,0,0,0,16,13,1,2,53,1,3,42,88,31,155,50,49,99,38,108,17,20,1,75,92,50,14,62,82,23,1,0,5,0,58,57,0,37,12,5,8,103,54,108,65,34,37,84,15,35,129,76,88,24,110,22,52,140,59,58,16,151,106,4,14,81,55,2,4,0,10,25,12,81,25,124,27,2,91,36,6,24,92,17,1,10,0,2,0,0,0,0,0,7,29,33,0,15,21,3,15,73,61,94,98,11,1,8,1,4,8,22,0,19,8,28,27,80,76,121,94,7,0,26,0,14,0,9,22,2,3,21,29,45,35,9,23,69,82,187,75,50,8,3,91,41,3,71,78,44,63,40,0,20,3,76,1,47,63,0,19,6,50,66,31,77,53,132,100,32,136,65,61,8,72,65,0,14,22,63,37,13,22,126,103,49,24,123,83,35,127,55,8,3,12,11,44,68,8,22,62,70,41,26,0,23,30,60,10,80,131,116,98,4,28,62,0,24,0,48,7,113,48,55,3,46,2,51,19,0,11,0,58,3,5,50,28,18,96,107,83,113,79,44,13,2,0,38,17,0,37,0,18,3,73,91,62,119,76,47,58,27,22,88,16,28,11,2,11,53,6,31,0,21,12,43,2,94,82,6,71,38,84,0,65,0,0,25,0,24,0,61,0,45,53,0,7,0,4,0,0,31,0,18,2,45,73,89,1,89,61,0,79,160,14,124,34,12,37,5,52,3,43,10,70,69,103,36,143,125,135,45,83,6,127,60,24,101,109,21,90,28,64,6,126,49,22,85,143,51,45,84,9,61,0,58,0,17,0,15,21,31,133,81,74,6,36,49,5,15,45,30,71,1,67,4,50,54,26,19,34,5,16,4,92,38,33,147,120,127,46,7,87,0,1,26,134,39,4,51,40,37,14,0,1,19,1,43,5,107,63,46,139,38,8,25,18,75,72,96,45,6,56,5,37,36,20,53,25,17,60,85,53,36,156,108,0,81,159,108,11,107,155,32,34,28,132,174,140,0,40,116,136,15,2,45,83,0,36,94,32,4,113,129,26,21,41,6,5,9,27,0,0,87,26,0,18,85,9,42,4,105,6,85,1,2,41,24,0,0,70,30,3,15,92,26,0,51,112,12,57,60,79,0,42,53,10,1,22,61,0,3,79,27,0,0,82,2,0,88,92,133,1,17,43,47,42,35,52,11,94,26,0,91,100,9,5,40,75,6,2,99,105,2,0,98,164,32,74,6,40,30,2,1,91,70,8,34,186,7,9,38,94,5,6,62,20,120,43,34,94,113,31,90,3,3,50,39,1,11,78,10,0,74,94,7,34,129,93,2,67,102,24,5,46,102,14,28,83,102,56,12,65,139,68,97,41,80,106,3,62,104,100,61,215,145,72,93,5,48,131,8,57,116,83,27,4,98,16,7,42,44,53,40,116,115,28,25,52,110,38,1,81,1,41,7,94,26,136,173,39,10,102,75,114,62,157,44,26,70,1,37,0,68,121,48,16,30,1,16,43,18,85,0,66,12,77,27,24,0,90,42,16,86,121,23,101,56,14,60,44,84,38,70,129,1,180,77,73,145,9,127,33,25,9,108,1,83,7,104,2,93,110,53,68,35,23,61,86,28,67,229,206,64,128,136,120,37,26,132,8,52,0,38,99,104,12,56,31,97,179,26,48,8,55,106,88,106,1,63,88,18,129,126,61,51,99,66,9,118,28,90,36,114,99,36,66,44,62,42,18,79,1,43,16,32,19,122,57,182,60,21,51,8,1,39,18,49,165,126,22,83,66,230,72,45,33,59,178,30,96,7,92,122,18,130,146,0,51,0,46,92,52,103,124,13,143,34,82,3,46,97,0,62,22,13,92,3,18,12,103,19,83,34,30,15,7,0,10,34,65,0,7,50,23,11,4,107,17,0,29,7,0,3,1,53,32,61,2,128,52,125,73,34,28,17,7,28,66,82,20,80,97,169,23,87,0,26,34,66,18,69,147,1,132,105,99,121